Protein AF-0000000076097559 (afdb_homodimer)

Radius of gyration: 39.65 Å; Cα contacts (8 Å, |Δi|>4): 3408; chains: 2; bounding box: 131×110×72 Å

Structure (mmCIF, N/CA/C/O backbone):
data_AF-0000000076097559-model_v1
#
loop_
_entity.id
_entity.type
_entity.pdbx_description
1 polymer 'Sema domain-containing protein'
#
loop_
_atom_site.group_PDB
_atom_site.id
_atom_site.type_symbol
_atom_site.label_atom_id
_atom_site.label_alt_id
_atom_site.label_comp_id
_atom_site.label_asym_id
_atom_site.label_entity_id
_atom_site.label_seq_id
_atom_site.pdbx_PDB_ins_code
_atom_site.Cartn_x
_atom_site.Cartn_y
_atom_site.Cartn_z
_atom_site.occupancy
_atom_site.B_iso_or_equiv
_atom_site.auth_seq_id
_atom_site.auth_comp_id
_atom_site.auth_asym_id
_atom_site.auth_atom_id
_atom_site.pdbx_PDB_model_num
ATOM 1 N N . MET A 1 1 ? 29.922 39.344 -17.906 1 20.77 1 MET A N 1
ATOM 2 C CA . MET A 1 1 ? 28.766 39.719 -17.094 1 20.77 1 MET A CA 1
ATOM 3 C C . MET A 1 1 ? 27.469 39.188 -17.688 1 20.77 1 MET A C 1
ATOM 5 O O . MET A 1 1 ? 26.469 39.062 -16.984 1 20.77 1 MET A O 1
ATOM 9 N N . TYR A 1 2 ? 27.391 39.188 -19.031 1 25.72 2 TYR A N 1
ATOM 10 C CA . TYR A 1 2 ? 26.328 38.781 -19.938 1 25.72 2 TYR A CA 1
ATOM 11 C C . TYR A 1 2 ? 26.125 37.281 -19.875 1 25.72 2 TYR A C 1
ATOM 13 O O . TYR A 1 2 ? 25.078 36.781 -20.297 1 25.72 2 TYR A O 1
ATOM 21 N N . ASP A 1 3 ? 27.25 36.594 -19.828 1 26.77 3 ASP A N 1
ATOM 22 C CA . ASP A 1 3 ? 27.234 35.156 -20.078 1 26.77 3 ASP A CA 1
ATOM 23 C C . ASP A 1 3 ? 26.484 34.438 -18.969 1 26.77 3 ASP A C 1
ATOM 25 O O . ASP A 1 3 ? 26.297 33.219 -19.047 1 26.77 3 ASP A O 1
ATOM 29 N N . ASP A 1 4 ? 26.5 35.062 -17.797 1 27.94 4 ASP A N 1
ATOM 30 C CA . ASP A 1 4 ? 25.938 34.375 -16.625 1 27.94 4 ASP A CA 1
ATOM 31 C C . ASP A 1 4 ? 24.422 34.219 -16.766 1 27.94 4 ASP A C 1
ATOM 33 O O . ASP A 1 4 ? 23.781 33.625 -15.898 1 27.94 4 ASP A O 1
ATOM 37 N N . ASP A 1 5 ? 23.797 35 -17.719 1 30.64 5 ASP A N 1
ATOM 38 C CA . ASP A 1 5 ? 22.359 35.062 -17.828 1 30.64 5 ASP A CA 1
ATOM 39 C C . ASP A 1 5 ? 21.781 33.844 -18.531 1 30.64 5 ASP A C 1
ATOM 41 O O . ASP A 1 5 ? 20.594 33.562 -18.453 1 30.64 5 ASP A O 1
ATOM 45 N N . ILE A 1 6 ? 22.531 33.312 -19.547 1 32.59 6 ILE A N 1
ATOM 46 C CA . ILE A 1 6 ? 21.984 32.312 -20.453 1 32.59 6 ILE A CA 1
ATOM 47 C C . ILE A 1 6 ? 21.812 30.984 -19.719 1 32.59 6 ILE A C 1
ATOM 49 O O . ILE A 1 6 ? 20.938 30.188 -20.062 1 32.59 6 ILE A O 1
ATOM 53 N N . GLY A 1 7 ? 22.766 30.656 -18.891 1 30.86 7 GLY A N 1
ATOM 54 C CA . GLY A 1 7 ? 22.719 29.375 -18.219 1 30.86 7 GLY A CA 1
ATOM 55 C C . GLY A 1 7 ? 21.484 29.203 -17.344 1 30.86 7 GLY A C 1
ATOM 56 O O . GLY A 1 7 ? 21.219 28.109 -16.844 1 30.86 7 GLY A O 1
ATOM 57 N N . TYR A 1 8 ? 20.922 30.391 -17.016 1 30.36 8 TYR A N 1
ATOM 58 C CA . TYR A 1 8 ? 19.812 30.406 -16.062 1 30.36 8 TYR A CA 1
ATOM 59 C C . TYR A 1 8 ? 18.531 29.938 -16.734 1 30.36 8 TYR A C 1
ATOM 61 O O . TYR A 1 8 ? 17.594 29.5 -16.062 1 30.36 8 TYR A O 1
ATOM 69 N N . LYS A 1 9 ? 18.344 30.156 -18.078 1 34.5 9 LYS A N 1
ATOM 70 C CA . LYS A 1 9 ? 17.062 29.844 -18.734 1 34.5 9 LYS A CA 1
ATOM 71 C C . LYS A 1 9 ? 16.891 28.344 -18.906 1 34.5 9 LYS A C 1
ATOM 73 O O . LYS A 1 9 ? 15.773 27.828 -18.875 1 34.5 9 LYS A O 1
ATOM 78 N N . GLN A 1 10 ? 17.984 27.734 -19.359 1 32.06 10 GLN A N 1
ATOM 79 C CA . GLN A 1 10 ? 17.812 26.297 -19.609 1 32.06 10 GLN A CA 1
ATOM 80 C C . GLN A 1 10 ? 17.5 25.562 -18.312 1 32.06 10 GLN A C 1
ATOM 82 O O . GLN A 1 10 ? 16.703 24.625 -18.312 1 32.06 10 GLN A O 1
ATOM 87 N N . ASP A 1 11 ? 18.078 25.984 -17.172 1 35.41 11 ASP A N 1
ATOM 88 C CA . ASP A 1 11 ? 17.812 25.312 -15.906 1 35.41 11 ASP A CA 1
ATOM 89 C C . ASP A 1 11 ? 16.422 25.641 -15.383 1 35.41 11 ASP A C 1
ATOM 91 O O . ASP A 1 11 ? 15.812 24.844 -14.672 1 35.41 11 ASP A O 1
ATOM 95 N N . ARG A 1 12 ? 15.875 26.797 -15.836 1 35.62 12 ARG A N 1
ATOM 96 C CA . ARG A 1 12 ? 14.523 27.172 -15.453 1 35.62 12 ARG A CA 1
ATOM 97 C C . ARG A 1 12 ? 13.492 26.25 -16.109 1 35.62 12 ARG A C 1
ATOM 99 O O . ARG A 1 12 ? 12.453 25.953 -15.523 1 35.62 12 ARG A O 1
ATOM 106 N N . LYS A 1 13 ? 13.625 25.922 -17.344 1 38.25 13 LYS A N 1
ATOM 107 C CA . LYS A 1 13 ? 12.648 25.062 -18.016 1 38.25 13 LYS A CA 1
ATOM 108 C C . LYS A 1 13 ? 12.617 23.672 -17.391 1 38.25 13 LYS A C 1
ATOM 110 O O . LYS A 1 13 ? 11.555 23.062 -17.297 1 38.25 13 LYS A O 1
ATOM 115 N N . LYS A 1 14 ? 13.773 23.141 -17.047 1 39.84 14 LYS A N 1
ATOM 116 C CA . LYS A 1 14 ? 13.82 21.844 -16.391 1 39.84 14 LYS A CA 1
ATOM 117 C C . LYS A 1 14 ? 13.211 21.906 -14.992 1 39.84 14 LYS A C 1
ATOM 119 O O . LYS A 1 14 ? 12.516 20.969 -14.578 1 39.84 14 LYS A O 1
ATOM 124 N N . GLU A 1 15 ? 13.469 23.031 -14.297 1 40.5 15 GLU A N 1
ATOM 125 C CA . GLU A 1 15 ? 12.867 23.188 -12.977 1 40.5 15 GLU A CA 1
ATOM 126 C C . GLU A 1 15 ? 11.359 23.359 -13.07 1 40.5 15 GLU A C 1
ATOM 128 O O . GLU A 1 15 ? 10.609 22.797 -12.266 1 40.5 15 GLU A O 1
ATOM 133 N N . ASN A 1 16 ? 10.945 24.172 -14.031 1 38.41 16 ASN A N 1
ATOM 134 C CA . ASN A 1 16 ? 9.5 24.297 -14.227 1 38.41 16 ASN A CA 1
ATOM 135 C C . ASN A 1 16 ? 8.875 22.969 -14.648 1 38.41 16 ASN A C 1
ATOM 137 O O . ASN A 1 16 ? 7.762 22.641 -14.234 1 38.41 16 ASN A O 1
ATOM 141 N N . PHE A 1 17 ? 9.57 22.266 -15.508 1 37.06 17 PHE A N 1
ATOM 142 C CA . PHE A 1 17 ? 9.094 20.938 -15.898 1 37.06 17 PHE A CA 1
ATOM 143 C C . PHE A 1 17 ? 9.094 19.984 -14.711 1 37.06 17 PHE A C 1
ATOM 145 O O . PHE A 1 17 ? 8.133 19.25 -14.508 1 37.06 17 PHE A O 1
ATOM 152 N N . GLU A 1 18 ? 10.211 20.109 -13.922 1 41.88 18 GLU A N 1
ATOM 153 C CA . GLU A 1 18 ? 10.234 19.234 -12.75 1 41.88 18 GLU A CA 1
ATOM 154 C C . GLU A 1 18 ? 9.164 19.641 -11.742 1 41.88 18 GLU A C 1
ATOM 156 O O . GLU A 1 18 ? 8.539 18.781 -11.117 1 41.88 18 GLU A O 1
ATOM 161 N N . LYS A 1 19 ? 8.945 20.953 -11.539 1 40.91 19 LYS A N 1
ATOM 162 C CA . LYS A 1 19 ? 7.902 21.469 -10.656 1 40.91 19 LYS A CA 1
ATOM 163 C C . LYS A 1 19 ? 6.516 21.094 -11.164 1 40.91 19 LYS A C 1
ATOM 165 O O . LYS A 1 19 ? 5.645 20.703 -10.375 1 40.91 19 LYS A O 1
ATOM 170 N N . ASN A 1 20 ? 6.285 21.375 -12.484 1 36.38 20 ASN A N 1
ATOM 171 C CA . ASN A 1 20 ? 5.004 20.969 -13.055 1 36.38 20 ASN A CA 1
ATOM 172 C C . ASN A 1 20 ? 4.793 19.469 -12.953 1 36.38 20 ASN A C 1
ATOM 174 O O . ASN A 1 20 ? 3.668 19 -12.75 1 36.38 20 ASN A O 1
ATOM 178 N N . THR A 1 21 ? 5.875 18.781 -13.133 1 36.03 21 THR A N 1
ATOM 179 C CA . THR A 1 21 ? 5.727 17.328 -13.023 1 36.03 21 THR A CA 1
ATOM 180 C C . THR A 1 21 ? 5.445 16.922 -11.578 1 36.03 21 THR A C 1
ATOM 182 O O . THR A 1 21 ? 4.672 16 -11.336 1 36.03 21 THR A O 1
ATOM 185 N N . LEU A 1 22 ? 6.094 17.672 -10.68 1 36.12 22 LEU A N 1
ATOM 186 C CA . LEU A 1 22 ? 5.777 17.344 -9.289 1 36.12 22 LEU A CA 1
ATOM 187 C C . LEU A 1 22 ? 4.34 17.719 -8.953 1 36.12 22 LEU A C 1
ATOM 189 O O . LEU A 1 22 ? 3.656 17 -8.227 1 36.12 22 LEU A O 1
ATOM 193 N N . LEU A 1 23 ? 3.938 18.953 -9.352 1 35.53 23 LEU A N 1
ATOM 194 C CA . LEU A 1 23 ? 2.562 19.375 -9.117 1 35.53 23 LEU A CA 1
ATOM 195 C C . LEU A 1 23 ? 1.588 18.562 -9.961 1 35.53 23 LEU A C 1
ATOM 197 O O . LEU A 1 23 ? 0.463 18.297 -9.531 1 35.53 23 LEU A O 1
ATOM 201 N N . LEU A 1 24 ? 1.94 18.391 -11.203 1 33.19 24 LEU A N 1
ATOM 202 C CA . LEU A 1 24 ? 1.036 17.609 -12.039 1 33.19 24 LEU A CA 1
ATOM 203 C C . LEU A 1 24 ? 0.841 16.203 -11.477 1 33.19 24 LEU A C 1
ATOM 205 O O . LEU A 1 24 ? -0.042 15.469 -11.914 1 33.19 24 LEU A O 1
ATOM 209 N N . THR A 1 25 ? 1.832 15.875 -10.773 1 33.25 25 THR A N 1
ATOM 210 C CA . THR A 1 25 ? 1.607 14.531 -10.25 1 33.25 25 THR A CA 1
ATOM 211 C C . THR A 1 25 ? 0.407 14.508 -9.305 1 33.25 25 THR A C 1
ATOM 213 O O . THR A 1 25 ? 0.012 13.453 -8.82 1 33.25 25 THR A O 1
ATOM 216 N N . LEU A 1 26 ? 0.112 15.734 -8.891 1 32.56 26 LEU A N 1
ATOM 217 C CA . LEU A 1 26 ? -1.131 15.656 -8.133 1 32.56 26 LEU A CA 1
ATOM 218 C C . LEU A 1 26 ? -2.309 15.344 -9.047 1 32.56 26 LEU A C 1
ATOM 220 O O . LEU A 1 26 ? -3.461 15.344 -8.609 1 32.56 26 LEU A O 1
ATOM 224 N N . GLU A 1 27 ? -2.18 15.664 -10.336 1 31.7 27 GLU A N 1
ATOM 225 C CA . GLU A 1 27 ? -3.361 15.336 -11.125 1 31.7 27 GLU A CA 1
ATOM 226 C C . GLU A 1 27 ? -3.947 13.984 -10.719 1 31.7 27 GLU A C 1
ATOM 228 O O . GLU A 1 27 ? -3.371 13.281 -9.883 1 31.7 27 GLU A O 1
ATOM 233 N N . THR A 1 28 ? -4.379 13.258 -11.945 1 29.11 28 THR A N 1
ATOM 234 C CA . THR A 1 28 ? -5.312 12.133 -12.008 1 29.11 28 THR A CA 1
ATOM 235 C C . THR A 1 28 ? -4.754 10.93 -11.258 1 29.11 28 THR A C 1
ATOM 237 O O . THR A 1 28 ? -3.904 10.203 -11.789 1 29.11 28 THR A O 1
ATOM 240 N N . VAL A 1 29 ? -4.297 11.203 -10.172 1 31.81 29 VAL A N 1
ATOM 241 C CA . VAL A 1 29 ? -4.355 9.898 -9.516 1 31.81 29 VAL A CA 1
ATOM 242 C C . VAL A 1 29 ? -5.535 9.094 -10.055 1 31.81 29 VAL A C 1
ATOM 244 O O . VAL A 1 29 ? -6.691 9.422 -9.789 1 31.81 29 VAL A O 1
ATOM 247 N N . LEU A 1 30 ? -5.512 8.781 -11.227 1 29.72 30 LEU A N 1
ATOM 248 C CA . LEU A 1 30 ? -6.332 7.637 -11.602 1 29.72 30 LEU A CA 1
ATOM 249 C C . LEU A 1 30 ? -6.363 6.605 -10.477 1 29.72 30 LEU A C 1
ATOM 251 O O . LEU A 1 30 ? -5.395 5.875 -10.273 1 29.72 30 LEU A O 1
ATOM 255 N N . THR A 1 31 ? -6.719 7.105 -9.383 1 32.38 31 THR A N 1
ATOM 256 C CA . THR A 1 31 ? -7.199 6 -8.562 1 32.38 31 THR A CA 1
ATOM 257 C C . THR A 1 31 ? -7.828 4.914 -9.43 1 32.38 31 THR A C 1
ATOM 259 O O . THR A 1 31 ? -8.867 5.137 -10.055 1 32.38 31 THR A O 1
ATOM 262 N N . TYR A 1 32 ? -7.082 4.375 -10.211 1 30.08 32 TYR A N 1
ATOM 263 C CA . TYR A 1 32 ? -7.664 3.113 -10.656 1 30.08 32 TYR A CA 1
ATOM 264 C C . TYR A 1 32 ? -8.531 2.502 -9.562 1 30.08 32 TYR A C 1
ATOM 266 O O . TYR A 1 32 ? -8.023 2.09 -8.516 1 30.08 32 TYR A O 1
ATOM 274 N N . ASP A 1 33 ? -9.5 3.266 -9.219 1 33.09 33 ASP A N 1
ATOM 275 C CA . ASP A 1 33 ? -10.586 2.582 -8.523 1 33.09 33 ASP A CA 1
ATOM 276 C C . ASP A 1 33 ? -10.734 1.142 -9.008 1 33.09 33 ASP A C 1
ATOM 278 O O . ASP A 1 33 ? -11.352 0.891 -10.039 1 33.09 33 ASP A O 1
ATOM 282 N N . LEU A 1 34 ? -9.773 0.625 -9.07 1 32.69 34 LEU A N 1
ATOM 283 C CA . LEU A 1 34 ? -10.086 -0.791 -9.234 1 32.69 34 LEU A CA 1
ATOM 284 C C . LEU A 1 34 ? -11.383 -1.148 -8.516 1 32.69 34 LEU A C 1
ATOM 286 O O . LEU A 1 34 ? -11.789 -2.312 -8.508 1 32.69 34 LEU A O 1
ATOM 290 N N . ARG A 1 35 ? -11.836 -0.252 -7.617 1 34.53 35 ARG A N 1
ATOM 291 C CA . ARG A 1 35 ? -13.211 -0.443 -7.188 1 34.53 35 ARG A CA 1
ATOM 292 C C . ARG A 1 35 ? -14.172 -0.328 -8.367 1 34.53 35 ARG A C 1
ATOM 294 O O . ARG A 1 35 ? -15.391 -0.278 -8.188 1 34.53 35 ARG A O 1
ATOM 301 N N . ASP A 1 36 ? -13.703 0.381 -9.398 1 34.31 36 ASP A N 1
ATOM 302 C CA . ASP A 1 36 ? -14.719 0.313 -10.445 1 34.31 36 ASP A CA 1
ATOM 303 C C . ASP A 1 36 ? -15.422 -1.041 -10.445 1 34.31 36 ASP A C 1
ATOM 305 O O . ASP A 1 36 ? -16.469 -1.2 -9.805 1 34.31 36 ASP A O 1
ATOM 309 N N . SER A 1 37 ? -15.43 -1.6 -11.898 1 36.31 37 SER A N 1
ATOM 310 C CA . SER A 1 37 ? -16.344 -2.508 -12.578 1 36.31 37 SER A CA 1
ATOM 311 C C . SER A 1 37 ? -16.203 -3.932 -12.047 1 36.31 37 SER A C 1
ATOM 313 O O . SER A 1 37 ? -15.82 -4.84 -12.789 1 36.31 37 SER A O 1
ATOM 315 N N . ILE A 1 38 ? -15.438 -4.086 -11.117 1 39.44 38 ILE A N 1
ATOM 316 C CA . ILE A 1 38 ? -15.484 -5.539 -10.977 1 39.44 38 ILE A CA 1
ATOM 317 C C . ILE A 1 38 ? -16.938 -6.004 -10.891 1 39.44 38 ILE A C 1
ATOM 319 O O . ILE A 1 38 ? -17.625 -5.73 -9.906 1 39.44 38 ILE A O 1
ATOM 323 N N . ALA A 1 39 ? -17.531 -5.797 -11.891 1 44.91 39 ALA A N 1
ATOM 324 C CA . ALA A 1 39 ? -18.734 -6.617 -11.977 1 44.91 39 ALA A CA 1
ATOM 325 C C . ALA A 1 39 ? -18.484 -8.031 -11.461 1 44.91 39 ALA A C 1
ATOM 327 O O . ALA A 1 39 ? -18.328 -8.969 -12.258 1 44.91 39 ALA A O 1
ATOM 328 N N . CYS A 1 40 ? -17.625 -8.148 -10.312 1 59.72 40 CYS A N 1
ATOM 329 C CA . CYS A 1 40 ? -16.984 -9.375 -9.828 1 59.72 40 CYS A CA 1
ATOM 330 C C . CYS A 1 40 ? -18 -10.258 -9.109 1 59.72 40 CYS A C 1
ATOM 332 O O . CYS A 1 40 ? -18.703 -9.797 -8.203 1 59.72 40 CYS A O 1
ATOM 334 N N . ALA A 1 41 ? -18.453 -11.188 -9.875 1 66.94 41 ALA A N 1
ATOM 335 C CA . ALA A 1 41 ? -19.219 -12.219 -9.164 1 66.94 41 ALA A CA 1
ATOM 336 C C . ALA A 1 41 ? -18.344 -12.938 -8.141 1 66.94 41 ALA A C 1
ATOM 338 O O . ALA A 1 41 ? -17.172 -13.203 -8.398 1 66.94 41 ALA A O 1
ATOM 339 N N . SER A 1 42 ? -18.828 -12.914 -6.953 1 72.94 42 SER A N 1
ATOM 340 C CA . SER A 1 42 ? -18.156 -13.711 -5.922 1 72.94 42 SER A CA 1
ATOM 341 C C . SER A 1 42 ? -18.953 -14.977 -5.605 1 72.94 42 SER A C 1
ATOM 343 O O . SER A 1 42 ? -20.156 -14.914 -5.363 1 72.94 42 SER A O 1
ATOM 345 N N . PHE A 1 43 ? -18.297 -16.094 -5.781 1 76.62 43 PHE A N 1
ATOM 346 C CA . PHE A 1 43 ? -18.922 -17.375 -5.484 1 76.62 43 PHE A CA 1
ATOM 347 C C . PHE A 1 43 ? -18.281 -18.016 -4.254 1 76.62 43 PHE A C 1
ATOM 349 O O . PHE A 1 43 ? -17.062 -18.125 -4.16 1 76.62 43 PHE A O 1
ATOM 356 N N . TYR A 1 44 ? -19.141 -18.469 -3.395 1 75.88 44 TYR A N 1
ATOM 357 C CA . TYR A 1 44 ? -18.672 -19.094 -2.162 1 75.88 44 TYR A CA 1
ATOM 358 C C . TYR A 1 44 ? -18.828 -20.609 -2.234 1 75.88 44 TYR A C 1
ATOM 360 O O . TYR A 1 44 ? -19.438 -21.141 -3.166 1 75.88 44 TYR A O 1
ATOM 368 N N . LYS A 1 45 ? -18.328 -21.266 -1.275 1 80.62 45 LYS A N 1
ATOM 369 C CA . LYS A 1 45 ? -18.172 -22.719 -1.241 1 80.62 45 LYS A CA 1
ATOM 370 C C . LYS A 1 45 ? -19.5 -23.422 -1.571 1 80.62 45 LYS A C 1
ATOM 372 O O . LYS A 1 45 ? -19.531 -24.359 -2.363 1 80.62 45 LYS A O 1
ATOM 377 N N . ASP A 1 46 ? -20.578 -22.922 -1.073 1 74.38 46 ASP A N 1
ATOM 378 C CA . ASP A 1 46 ? -21.875 -23.578 -1.225 1 74.38 46 ASP A CA 1
ATOM 379 C C . ASP A 1 46 ? -22.422 -23.391 -2.639 1 74.38 46 ASP A C 1
ATOM 381 O O . ASP A 1 46 ? -23.281 -24.172 -3.08 1 74.38 46 ASP A O 1
ATOM 385 N N . GLU A 1 47 ? -21.906 -22.453 -3.285 1 76.38 47 GLU A N 1
ATOM 386 C CA . GLU A 1 47 ? -22.359 -22.172 -4.645 1 76.38 47 GLU A CA 1
ATOM 387 C C . GLU A 1 47 ? -21.5 -22.891 -5.676 1 76.38 47 GLU A C 1
ATOM 389 O O . GLU A 1 47 ? -21.891 -23.016 -6.84 1 76.38 47 GLU A O 1
ATOM 394 N N . LEU A 1 48 ? -20.391 -23.375 -5.191 1 85.75 48 LEU A N 1
ATOM 395 C CA . LEU A 1 48 ? -19.438 -24 -6.098 1 85.75 48 LEU A CA 1
ATOM 396 C C . LEU A 1 48 ? -19.594 -25.516 -6.078 1 85.75 48 LEU A C 1
ATOM 398 O O . LEU A 1 48 ? -19.938 -26.094 -5.043 1 85.75 48 LEU A O 1
ATOM 402 N N . ASN A 1 49 ? -19.391 -26.062 -7.23 1 87.75 49 ASN A N 1
ATOM 403 C CA . ASN A 1 49 ? -19.344 -27.531 -7.316 1 87.75 49 ASN A CA 1
ATOM 404 C C . ASN A 1 49 ? -17.953 -28.062 -6.984 1 87.75 49 ASN A C 1
ATOM 406 O O . ASN A 1 49 ? -17.094 -28.141 -7.859 1 87.75 49 ASN A O 1
ATOM 410 N N . ILE A 1 50 ? -17.875 -28.516 -5.742 1 91.38 50 ILE A N 1
ATOM 411 C CA . ILE A 1 50 ? -16.547 -28.828 -5.227 1 91.38 50 ILE A CA 1
ATOM 412 C C . ILE A 1 50 ? -16.469 -30.312 -4.891 1 91.38 50 ILE A C 1
ATOM 414 O O . ILE A 1 50 ? -17.406 -30.891 -4.344 1 91.38 50 ILE A O 1
ATOM 418 N N . THR A 1 51 ? -15.398 -30.922 -5.324 1 92.94 51 THR A N 1
ATOM 419 C CA . THR A 1 51 ? -14.984 -32.25 -4.891 1 92.94 51 THR A CA 1
ATOM 420 C C . THR A 1 51 ? -13.633 -32.188 -4.188 1 92.94 51 THR A C 1
ATOM 422 O O . THR A 1 51 ? -12.75 -31.438 -4.59 1 92.94 51 THR A O 1
ATOM 425 N N . THR A 1 52 ? -13.492 -33 -3.125 1 93.06 52 THR A N 1
ATOM 426 C CA . THR A 1 52 ? -12.25 -32.906 -2.369 1 93.06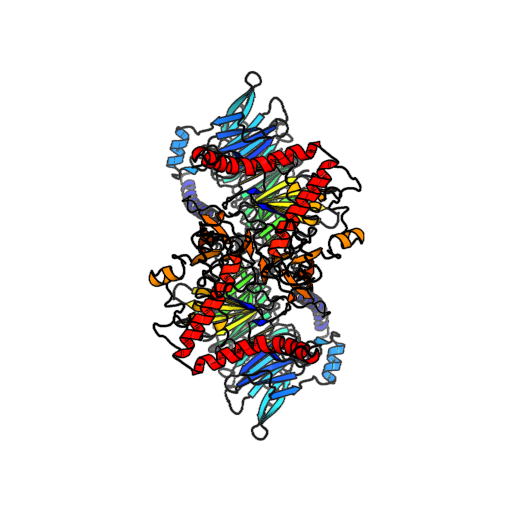 52 THR A CA 1
ATOM 427 C C . THR A 1 52 ? -11.609 -34.281 -2.223 1 93.06 52 THR A C 1
ATOM 429 O O . THR A 1 52 ? -12.281 -35.281 -2.334 1 93.06 52 THR A O 1
ATOM 432 N N . TYR A 1 53 ? -10.32 -34.281 -2.105 1 93.88 53 TYR A N 1
ATOM 433 C CA . TYR A 1 53 ? -9.523 -35.438 -1.76 1 93.88 53 TYR A CA 1
ATOM 434 C C . TYR A 1 53 ? -8.648 -35.156 -0.542 1 93.88 53 TYR A C 1
ATOM 436 O O . TYR A 1 53 ? -7.992 -34.125 -0.465 1 93.88 53 TYR A O 1
ATOM 444 N N . SER A 1 54 ? -8.781 -36.031 0.441 1 90.94 54 SER A N 1
ATOM 445 C CA . SER A 1 54 ? -7.902 -36 1.605 1 90.94 54 SER A CA 1
ATOM 446 C C . SER A 1 54 ? -7.703 -37.375 2.199 1 90.94 54 SER A C 1
ATOM 448 O O . SER A 1 54 ? -8.617 -38.219 2.182 1 90.94 54 SER A O 1
ATOM 450 N N . THR A 1 55 ? -6.574 -37.75 2.502 1 78.88 55 THR A N 1
ATOM 451 C CA . THR A 1 55 ? -6.316 -39.031 3.131 1 78.88 55 THR A CA 1
ATOM 452 C C . THR A 1 55 ? -6.562 -38.969 4.637 1 78.88 55 THR A C 1
ATOM 454 O O . THR A 1 55 ? -6.922 -39.969 5.262 1 78.88 55 THR A O 1
ATOM 457 N N . ASP A 1 56 ? -6.082 -37.875 5.27 1 70.31 56 ASP A N 1
ATOM 458 C CA . ASP A 1 56 ? -6.234 -37.719 6.715 1 70.31 56 ASP A CA 1
ATOM 459 C C . ASP A 1 56 ? -6.66 -36.281 7.062 1 70.31 56 ASP A C 1
ATOM 461 O O . ASP A 1 56 ? -5.969 -35.344 6.723 1 70.31 56 ASP A O 1
ATOM 465 N N . ILE A 1 57 ? -7.766 -36.219 7.539 1 65.56 57 ILE A N 1
ATOM 466 C CA . ILE A 1 57 ? -8.32 -34.875 7.824 1 65.56 57 ILE A CA 1
ATOM 467 C C . ILE A 1 57 ? -7.633 -34.281 9.047 1 65.56 57 ILE A C 1
ATOM 469 O O . ILE A 1 57 ? -7.5 -33.062 9.156 1 65.56 57 ILE A O 1
ATOM 473 N N . SER A 1 58 ? -7.039 -35.125 9.859 1 66.81 58 SER A N 1
ATOM 474 C CA . SER A 1 58 ? -6.555 -34.594 11.141 1 66.81 58 SER A CA 1
ATOM 475 C C . SER A 1 58 ? -5.145 -34.031 11.016 1 66.81 58 SER A C 1
ATOM 477 O O . SER A 1 58 ? -4.777 -33.094 11.727 1 66.81 58 SER A O 1
ATOM 479 N N . GLN A 1 59 ? -4.359 -34.625 10.18 1 79.38 59 GLN A N 1
ATOM 480 C CA . GLN A 1 59 ? -2.984 -34.156 10.039 1 79.38 59 GLN A CA 1
ATOM 481 C C . GLN A 1 59 ? -2.732 -33.594 8.648 1 79.38 59 GLN A C 1
ATOM 483 O O . GLN A 1 59 ? -3.35 -34.031 7.672 1 79.38 59 GLN A O 1
ATOM 488 N N . ALA A 1 60 ? -1.874 -32.625 8.633 1 86.56 60 ALA A N 1
ATOM 489 C CA . ALA A 1 60 ? -1.515 -32.031 7.352 1 86.56 60 ALA A CA 1
ATOM 490 C C . ALA A 1 60 ? -0.709 -33 6.5 1 86.56 60 ALA A C 1
ATOM 492 O O . ALA A 1 60 ? 0.237 -33.625 6.988 1 86.56 60 ALA A O 1
ATOM 493 N N . SER A 1 61 ? -1.127 -33.281 5.254 1 89.62 61 SER A N 1
ATOM 494 C CA . SER A 1 61 ? -0.41 -34.125 4.301 1 89.62 61 SER A CA 1
ATOM 495 C C . SER A 1 61 ? 0.383 -33.281 3.307 1 89.62 61 SER A C 1
ATOM 497 O O . SER A 1 61 ? 1.195 -33.812 2.547 1 89.62 61 SER A O 1
ATOM 499 N N . TYR A 1 62 ? 0.22 -31.984 3.186 1 90.94 62 TYR A N 1
ATOM 500 C CA . TYR A 1 62 ? 1.003 -31.031 2.408 1 90.94 62 TYR A CA 1
ATOM 501 C C . TYR A 1 62 ? 0.865 -31.312 0.915 1 90.94 62 TYR A C 1
ATOM 503 O O . TYR A 1 62 ? 1.866 -31.438 0.208 1 90.94 62 TYR A O 1
ATOM 511 N N . TYR A 1 63 ? -0.364 -31.281 0.435 1 92.75 63 TYR A N 1
ATOM 512 C CA . TYR A 1 63 ? -0.633 -31.453 -0.988 1 92.75 63 TYR A CA 1
ATOM 513 C C . TYR A 1 63 ? -0.189 -30.234 -1.78 1 92.75 63 TYR A C 1
ATOM 515 O O . TYR A 1 63 ? -1.02 -29.516 -2.346 1 92.75 63 TYR A O 1
ATOM 523 N N . ARG A 1 64 ? 1.08 -30.062 -2.045 1 89.81 64 ARG A N 1
ATOM 524 C CA . ARG A 1 64 ? 1.594 -28.766 -2.471 1 89.81 64 ARG A CA 1
ATOM 525 C C . ARG A 1 64 ? 2.004 -28.797 -3.939 1 89.81 64 ARG A C 1
ATOM 527 O O . ARG A 1 64 ? 2.256 -27.75 -4.539 1 89.81 64 ARG A O 1
ATOM 534 N N . PHE A 1 65 ? 2.035 -29.953 -4.535 1 92.94 65 PHE A N 1
ATOM 535 C CA . PHE A 1 65 ? 2.459 -30.031 -5.93 1 92.94 65 PHE A CA 1
ATOM 536 C C . PHE A 1 65 ? 1.501 -30.891 -6.738 1 92.94 65 PHE A C 1
ATOM 538 O O . PHE A 1 65 ? 1.354 -32.094 -6.469 1 92.94 65 PHE A O 1
ATOM 545 N N . LEU A 1 66 ? 0.924 -30.25 -7.691 1 95.5 66 LEU A N 1
ATOM 546 C CA . LEU A 1 66 ? -0.035 -30.922 -8.562 1 95.5 66 LEU A CA 1
ATOM 547 C C . LEU A 1 66 ? 0.451 -30.906 -10.008 1 95.5 66 LEU A C 1
ATOM 549 O O . LEU A 1 66 ? 1.03 -29.922 -10.477 1 95.5 66 LEU A O 1
ATOM 553 N N . LEU A 1 67 ? 0.262 -32.031 -10.633 1 96.12 67 LEU A N 1
ATOM 554 C CA . LEU A 1 67 ? 0.504 -32.125 -12.07 1 96.12 67 LEU A CA 1
ATOM 555 C C . LEU A 1 67 ? -0.742 -32.594 -12.805 1 96.12 67 LEU A C 1
ATOM 557 O O . LEU A 1 67 ? -1.272 -33.656 -12.5 1 96.12 67 LEU A O 1
ATOM 561 N N . VAL A 1 68 ? -1.189 -31.781 -13.711 1 94.12 68 VAL A N 1
ATOM 562 C CA . VAL A 1 68 ? -2.309 -32.156 -14.57 1 94.12 68 VAL A CA 1
ATOM 563 C C . VAL A 1 68 ? -1.783 -32.812 -15.852 1 94.12 68 VAL A C 1
ATOM 565 O O . VAL A 1 68 ? -1.024 -32.188 -16.594 1 94.12 68 VAL A O 1
ATOM 568 N N . ASP A 1 69 ? -2.152 -34.031 -16.078 1 93.44 69 ASP A N 1
ATOM 569 C CA . ASP A 1 69 ? -1.852 -34.75 -17.312 1 93.44 69 ASP A CA 1
ATOM 570 C C . ASP A 1 69 ? -3.123 -35 -18.109 1 93.44 69 ASP A C 1
ATOM 572 O O . ASP A 1 69 ? -3.744 -36.062 -17.969 1 93.44 69 ASP A O 1
ATOM 576 N N . PRO A 1 70 ? -3.336 -34.156 -19 1 90.56 70 PRO A N 1
ATOM 577 C CA . PRO A 1 70 ? -4.598 -34.281 -19.734 1 90.56 70 PRO A CA 1
ATOM 578 C C . PRO A 1 70 ? -4.609 -35.469 -20.688 1 90.56 70 PRO A C 1
ATOM 580 O O . PRO A 1 70 ? -5.676 -36.031 -20.969 1 90.56 70 PRO A O 1
ATOM 583 N N . LYS A 1 71 ? -3.562 -35.938 -21.156 1 89.88 71 LYS A N 1
ATOM 584 C CA . LYS A 1 71 ? -3.492 -37.062 -22.094 1 89.88 71 LYS A CA 1
ATOM 585 C C . LYS A 1 71 ? -3.789 -38.375 -21.406 1 89.88 71 LYS A C 1
ATOM 587 O O . LYS A 1 71 ? -4.629 -39.156 -21.875 1 89.88 71 LYS A O 1
ATOM 592 N N . ALA A 1 72 ? -3.145 -38.562 -20.375 1 90.5 72 ALA A N 1
ATOM 593 C CA . ALA A 1 72 ? -3.363 -39.812 -19.641 1 90.5 72 ALA A CA 1
ATOM 594 C C . ALA A 1 72 ? -4.59 -39.688 -18.734 1 90.5 72 ALA A C 1
ATOM 596 O O . ALA A 1 72 ? -5.078 -40.688 -18.219 1 90.5 72 ALA A O 1
ATOM 597 N N . LYS A 1 73 ? -5.078 -38.469 -18.547 1 91.69 73 LYS A N 1
ATOM 598 C CA . LYS A 1 73 ? -6.277 -38.188 -17.781 1 91.69 73 LYS A CA 1
ATOM 599 C C . LYS A 1 73 ? -6.059 -38.438 -16.297 1 91.69 73 LYS A C 1
ATOM 601 O O . LYS A 1 73 ? -6.926 -39 -15.617 1 91.69 73 LYS A O 1
ATOM 606 N N . TYR A 1 74 ? -4.875 -38.094 -15.812 1 93.62 74 TYR A N 1
ATOM 607 C CA . TYR A 1 74 ? -4.562 -38.281 -14.398 1 93.62 74 TYR A CA 1
ATOM 608 C C . TYR A 1 74 ? -4.164 -36.938 -13.758 1 93.62 74 TYR A C 1
ATOM 610 O O . TYR A 1 74 ? -3.682 -36.031 -14.438 1 93.62 74 TYR A O 1
ATOM 618 N N . LEU A 1 75 ? -4.438 -36.844 -12.555 1 96.12 75 LEU A N 1
ATOM 619 C CA . LEU A 1 75 ? -3.893 -35.812 -11.672 1 96.12 75 LEU A CA 1
ATOM 620 C C . LEU A 1 75 ? -2.916 -36.406 -10.672 1 96.12 75 LEU A C 1
ATOM 622 O O . LEU A 1 75 ? -3.299 -37.25 -9.852 1 96.12 75 LEU A O 1
ATOM 626 N N . LEU A 1 76 ? -1.724 -36.062 -10.789 1 96.25 76 LEU A N 1
ATOM 627 C CA . LEU A 1 76 ? -0.744 -36.531 -9.805 1 96.25 76 LEU A CA 1
ATOM 628 C C . LEU A 1 76 ? -0.619 -35.531 -8.664 1 96.25 76 LEU A C 1
ATOM 630 O O . LEU A 1 76 ? -0.525 -34.312 -8.891 1 96.25 76 LEU A O 1
ATOM 634 N N . VAL A 1 77 ? -0.653 -35.969 -7.48 1 96.62 77 VAL A N 1
ATOM 635 C CA . VAL A 1 77 ? -0.587 -35.156 -6.281 1 96.62 77 VAL A CA 1
ATOM 636 C C . VAL A 1 77 ? 0.643 -35.531 -5.461 1 96.62 77 VAL A C 1
ATOM 638 O O . VAL A 1 77 ? 0.745 -36.656 -4.965 1 96.62 77 VAL A O 1
ATOM 641 N N . GLY A 1 78 ? 1.554 -34.594 -5.395 1 95.81 78 GLY A N 1
ATOM 642 C CA . GLY A 1 78 ? 2.684 -34.781 -4.5 1 95.81 78 GLY A CA 1
ATOM 643 C C . GLY A 1 78 ? 2.395 -34.312 -3.078 1 95.81 78 GLY A C 1
ATOM 644 O O . GLY A 1 78 ? 1.893 -33.219 -2.855 1 95.81 78 GLY A O 1
ATOM 645 N N . SER A 1 79 ? 2.65 -35.156 -2.092 1 94.19 79 SER A N 1
ATOM 646 C CA . SER A 1 79 ? 2.453 -34.844 -0.679 1 94.19 79 SER A CA 1
ATOM 647 C C . SER A 1 79 ? 3.619 -35.344 0.164 1 94.19 79 SER A C 1
ATOM 649 O O . SER A 1 79 ? 4.684 -35.656 -0.368 1 94.19 79 SER A O 1
ATOM 651 N N . MET A 1 80 ? 3.42 -35.344 1.452 1 92.88 80 MET A N 1
ATOM 652 C CA . MET A 1 80 ? 4.438 -35.875 2.354 1 92.88 80 MET A CA 1
ATOM 653 C C . MET A 1 80 ? 4.465 -37.406 2.309 1 92.88 80 MET A C 1
ATOM 655 O O . MET A 1 80 ? 3.451 -38.062 2.57 1 92.88 80 MET A O 1
ATOM 659 N N . ASN A 1 81 ? 5.512 -38 1.865 1 93.12 81 ASN A N 1
ATOM 660 C CA . ASN A 1 81 ? 5.84 -39.406 1.897 1 93.12 81 ASN A CA 1
ATOM 661 C C . ASN A 1 81 ? 5.062 -40.188 0.84 1 93.12 81 ASN A C 1
ATOM 663 O O . ASN A 1 81 ? 5.152 -41.406 0.776 1 93.12 81 ASN A O 1
ATOM 667 N N . LYS A 1 82 ? 4.316 -39.562 0.022 1 94 82 LYS A N 1
ATOM 668 C CA . LYS A 1 82 ? 3.541 -40.312 -0.954 1 94 82 LYS A CA 1
ATOM 669 C C . LYS A 1 82 ? 3.221 -39.469 -2.184 1 94 82 LYS A C 1
ATOM 671 O O . LYS A 1 82 ? 3.225 -38.25 -2.115 1 94 82 LYS A O 1
ATOM 676 N N . VAL A 1 83 ? 2.955 -40.094 -3.26 1 95.81 83 VAL A N 1
ATOM 677 C CA . VAL A 1 83 ? 2.371 -39.562 -4.48 1 95.81 83 VAL A CA 1
ATOM 678 C C . VAL A 1 83 ? 1.07 -40.281 -4.805 1 95.81 83 VAL A C 1
ATOM 680 O O . VAL A 1 83 ? 1.021 -41.531 -4.789 1 95.81 83 VAL A O 1
ATOM 683 N N . THR A 1 84 ? 0.089 -39.562 -5 1 95.75 84 THR A N 1
ATOM 684 C CA . THR A 1 84 ? -1.213 -40.125 -5.312 1 95.75 84 THR A CA 1
ATOM 685 C C . THR A 1 84 ? -1.61 -39.812 -6.754 1 95.75 84 THR A C 1
ATOM 687 O O . THR A 1 84 ? -1.501 -38.688 -7.203 1 95.75 84 THR A O 1
ATOM 690 N N . ILE A 1 85 ? -2.016 -40.812 -7.414 1 95.62 85 ILE A N 1
ATOM 691 C CA . ILE A 1 85 ? -2.535 -40.656 -8.773 1 95.62 85 ILE A CA 1
ATOM 692 C C . ILE A 1 85 ? -4.062 -40.719 -8.75 1 95.62 85 ILE A C 1
ATOM 694 O O . ILE A 1 85 ? -4.645 -41.719 -8.383 1 95.62 85 ILE A O 1
ATOM 698 N N . LEU A 1 86 ? -4.633 -39.625 -9.102 1 96.06 86 LEU A N 1
ATOM 699 C CA . LEU A 1 86 ? -6.086 -39.469 -9.133 1 96.06 86 LEU A CA 1
ATOM 700 C C . LEU A 1 86 ? -6.59 -39.375 -10.562 1 96.06 86 LEU A C 1
ATOM 702 O O . LEU A 1 86 ? -5.812 -39.094 -11.484 1 96.06 86 LEU A O 1
ATOM 706 N N . HIS A 1 87 ? -7.93 -39.656 -10.672 1 94.44 87 HIS A N 1
ATOM 707 C CA . HIS A 1 87 ? -8.539 -39.406 -11.984 1 94.44 87 HIS A CA 1
ATOM 708 C C . HIS A 1 87 ? -8.852 -37.938 -12.203 1 94.44 87 HIS A C 1
ATOM 710 O O . HIS A 1 87 ? -9.383 -37.281 -11.305 1 94.44 87 HIS A O 1
ATOM 716 N N . LEU A 1 88 ? -8.508 -37.469 -13.344 1 93.56 88 LEU A N 1
ATOM 717 C CA . LEU A 1 88 ? -8.586 -36.062 -13.648 1 93.56 88 LEU A CA 1
ATOM 718 C C . LEU A 1 88 ? -10.023 -35.562 -13.578 1 93.56 88 LEU A C 1
ATOM 720 O O . LEU A 1 88 ? -10.273 -34.406 -13.18 1 93.56 88 LEU A O 1
ATOM 724 N N . ASP A 1 89 ? -11.031 -36.344 -13.922 1 90.56 89 ASP A N 1
ATOM 725 C CA . ASP A 1 89 ? -12.43 -35.906 -14.008 1 90.56 89 ASP A CA 1
ATOM 726 C C . ASP A 1 89 ? -13.117 -36 -12.648 1 90.56 89 ASP A C 1
ATOM 728 O O . ASP A 1 89 ? -14.133 -35.344 -12.422 1 90.56 89 ASP A O 1
ATOM 732 N N . ASN A 1 90 ? -12.586 -36.844 -11.82 1 93.75 90 ASN A N 1
ATOM 733 C CA . ASN A 1 90 ? -13.125 -37 -10.477 1 93.75 90 ASN A CA 1
ATOM 734 C C . ASN A 1 90 ? -12.047 -37.406 -9.484 1 93.75 90 ASN A C 1
ATOM 736 O O . ASN A 1 90 ? -11.727 -38.594 -9.367 1 93.75 90 ASN A O 1
ATOM 740 N N . ILE A 1 91 ? -11.711 -36.531 -8.688 1 95.19 91 ILE A N 1
ATOM 741 C CA . ILE A 1 91 ? -10.539 -36.75 -7.855 1 95.19 91 ILE A CA 1
ATOM 742 C C . ILE A 1 91 ? -10.938 -37.562 -6.621 1 95.19 91 ILE A C 1
ATOM 744 O O . ILE A 1 91 ? -10.078 -37.938 -5.824 1 95.19 91 ILE A O 1
ATOM 748 N N . ALA A 1 92 ? -12.219 -37.781 -6.422 1 90.88 92 ALA A N 1
ATOM 749 C CA . ALA A 1 92 ? -12.648 -38.656 -5.332 1 90.88 92 ALA A CA 1
ATOM 750 C C . ALA A 1 92 ? -12.25 -40.094 -5.594 1 90.88 92 ALA A C 1
ATOM 752 O O . ALA A 1 92 ? -12.195 -40.906 -4.672 1 90.88 92 ALA A O 1
ATOM 753 N N . SER A 1 93 ? -11.977 -40.344 -6.84 1 87.75 93 SER A N 1
ATOM 754 C CA . SER A 1 93 ? -11.555 -41.656 -7.246 1 87.75 93 SER A CA 1
ATOM 755 C C . SER A 1 93 ? -10.039 -41.781 -7.312 1 87.75 93 SER A C 1
ATOM 757 O O . SER A 1 93 ? -9.398 -41.125 -8.141 1 87.75 93 SER A O 1
ATOM 759 N N . THR A 1 94 ? -9.508 -42.656 -6.508 1 89.19 94 THR A N 1
ATOM 760 C CA . THR A 1 94 ? -8.062 -42.844 -6.465 1 89.19 94 THR A CA 1
ATOM 761 C C . THR A 1 94 ? -7.648 -44.031 -7.336 1 89.19 94 THR A C 1
ATOM 763 O O . THR A 1 94 ? -8.18 -45.125 -7.195 1 89.19 94 THR A O 1
ATOM 766 N N . LYS A 1 95 ? -6.793 -43.75 -8.195 1 87.69 95 LYS A N 1
ATOM 767 C CA . LYS A 1 95 ? -6.227 -44.812 -9.016 1 87.69 95 LYS A CA 1
ATOM 768 C C . LYS A 1 95 ? -5.168 -45.594 -8.242 1 87.69 95 LYS A C 1
ATOM 770 O O . LYS A 1 95 ? -5.207 -46.812 -8.203 1 87.69 95 LYS A O 1
ATOM 775 N N . GLN A 1 96 ? -4.227 -44.844 -7.68 1 93.38 96 GLN A N 1
ATOM 776 C CA . GLN A 1 96 ? -3.146 -45.5 -6.965 1 93.38 96 GLN A CA 1
ATOM 777 C C . GLN A 1 96 ? -2.441 -44.531 -6.008 1 93.38 96 GLN A C 1
ATOM 779 O O . GLN A 1 96 ? -2.311 -43.344 -6.301 1 93.38 96 GLN A O 1
ATOM 784 N N . VAL A 1 97 ? -2.039 -45.062 -4.887 1 93.44 97 VAL A N 1
ATOM 785 C CA . VAL A 1 97 ? -1.193 -44.312 -3.941 1 93.44 97 VAL A CA 1
ATOM 786 C C . VAL A 1 97 ? 0.188 -44.969 -3.881 1 93.44 97 VAL A C 1
ATOM 788 O O . VAL A 1 97 ? 0.306 -46.188 -3.637 1 93.44 97 VAL A O 1
ATOM 791 N N . ILE A 1 98 ? 1.176 -44.219 -4.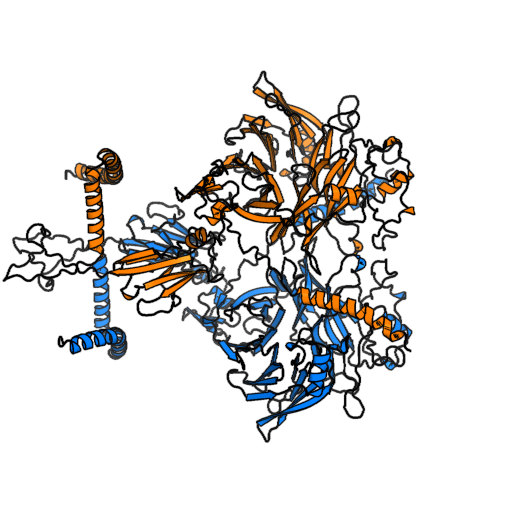152 1 94.38 98 ILE A N 1
ATOM 792 C CA . ILE A 1 98 ? 2.551 -44.719 -4.121 1 94.38 98 ILE A CA 1
ATOM 793 C C . ILE A 1 98 ? 3.26 -44.188 -2.877 1 94.38 98 ILE A C 1
ATOM 795 O O . ILE A 1 98 ? 3.436 -42.969 -2.727 1 94.38 98 ILE A O 1
ATOM 799 N N . ASN A 1 99 ? 3.725 -45.031 -2.043 1 93.81 99 ASN A N 1
ATOM 800 C CA . ASN A 1 99 ? 4.422 -44.625 -0.824 1 93.81 99 ASN A CA 1
ATOM 801 C C . ASN A 1 99 ? 5.902 -44.375 -1.083 1 93.81 99 ASN A C 1
ATOM 803 O O . ASN A 1 99 ? 6.574 -45.188 -1.722 1 93.81 99 ASN A O 1
ATOM 807 N N . LEU A 1 100 ? 6.391 -43.281 -0.612 1 94.56 100 LEU A N 1
ATOM 808 C CA . LEU A 1 100 ? 7.785 -42.875 -0.798 1 94.56 100 LEU A CA 1
ATOM 809 C C . LEU A 1 100 ? 8.414 -42.469 0.529 1 94.56 100 LEU A C 1
ATOM 811 O O . LEU A 1 100 ? 9.109 -41.469 0.608 1 94.56 100 LEU A O 1
ATOM 815 N N . ASN A 1 101 ? 8.172 -43.188 1.53 1 92.62 101 ASN A N 1
ATOM 816 C CA . ASN A 1 101 ? 8.773 -42.938 2.832 1 92.62 101 ASN A CA 1
ATOM 817 C C . ASN A 1 101 ? 10.297 -43.031 2.77 1 92.62 101 ASN A C 1
ATOM 819 O O . ASN A 1 101 ? 10.844 -43.875 2.062 1 92.62 101 ASN A O 1
ATOM 823 N N . PRO A 1 102 ? 10.914 -42.125 3.453 1 91.69 102 PRO A N 1
ATOM 824 C CA . PRO A 1 102 ? 12.375 -42.25 3.496 1 91.69 102 PRO A CA 1
ATOM 825 C C . PRO A 1 102 ? 12.836 -43.531 4.207 1 91.69 102 PRO A C 1
ATOM 827 O O . PRO A 1 102 ? 12.117 -44.062 5.047 1 91.69 102 PRO A O 1
ATOM 830 N N . ASP A 1 103 ? 13.992 -43.906 3.867 1 90.06 103 ASP A N 1
ATOM 831 C CA . ASP A 1 103 ? 14.602 -45.031 4.551 1 90.06 103 ASP A CA 1
ATOM 832 C C . ASP A 1 103 ? 14.898 -44.688 6.012 1 90.06 103 ASP A C 1
ATOM 834 O O . ASP A 1 103 ? 15.125 -43.531 6.355 1 90.06 103 ASP A O 1
ATOM 838 N N . GLN A 1 104 ? 14.938 -45.719 6.809 1 88.56 104 GLN A N 1
ATOM 839 C CA . GLN A 1 104 ? 15.117 -45.531 8.25 1 88.56 104 GLN A CA 1
ATOM 840 C C . GLN A 1 104 ? 16.453 -44.875 8.555 1 88.56 104 GLN A C 1
ATOM 842 O O . GLN A 1 104 ? 16.562 -44.062 9.477 1 88.56 104 GLN A O 1
ATOM 847 N N . ASP A 1 105 ? 17.438 -45.219 7.824 1 87.5 105 ASP A N 1
ATOM 848 C CA . ASP A 1 105 ? 18.75 -44.625 8.039 1 87.5 105 ASP A CA 1
ATOM 849 C C . ASP A 1 105 ? 18.719 -43.125 7.809 1 87.5 105 ASP A C 1
ATOM 851 O O . ASP A 1 105 ? 19.328 -42.344 8.562 1 87.5 105 ASP A O 1
ATOM 855 N N . LYS A 1 106 ? 18.078 -42.75 6.754 1 86.94 106 LYS A N 1
ATOM 856 C CA . LYS A 1 106 ? 17.969 -41.344 6.434 1 86.94 106 LYS A CA 1
ATOM 857 C C . LYS A 1 106 ? 17.141 -40.594 7.48 1 86.94 106 LYS A C 1
ATOM 859 O O . LYS A 1 106 ? 17.453 -39.469 7.852 1 86.94 106 LYS A O 1
ATOM 864 N N . LEU A 1 107 ? 16.109 -41.219 7.961 1 87.62 107 LEU A N 1
ATOM 865 C CA . LEU A 1 107 ? 15.258 -40.656 8.992 1 87.62 107 LEU A CA 1
ATOM 866 C C . LEU A 1 107 ? 16.047 -40.406 10.273 1 87.62 107 LEU A C 1
ATOM 868 O O . LEU A 1 107 ? 15.891 -39.375 10.922 1 87.62 107 LEU A O 1
ATOM 872 N N . ASN A 1 108 ? 16.844 -41.344 10.602 1 85 108 ASN A N 1
ATOM 873 C CA . ASN A 1 108 ? 17.656 -41.219 11.805 1 85 108 ASN A CA 1
ATOM 874 C C . ASN A 1 108 ? 18.656 -40.094 11.695 1 85 108 ASN A C 1
ATOM 876 O O . ASN A 1 108 ? 18.859 -39.312 12.641 1 85 108 ASN A O 1
ATOM 880 N N . TYR A 1 109 ? 19.219 -40.094 10.625 1 83.69 109 TYR A N 1
ATOM 881 C CA . TYR A 1 109 ? 20.188 -39.031 10.398 1 83.69 109 TYR A CA 1
ATOM 882 C C . TYR A 1 109 ? 19.531 -37.656 10.461 1 83.69 109 TYR A C 1
ATOM 884 O O . TYR A 1 109 ? 20.062 -36.719 11.07 1 83.69 109 TYR A O 1
ATOM 892 N N . CYS A 1 110 ? 18.453 -37.5 9.766 1 86.12 110 CYS A N 1
ATOM 893 C CA . CYS A 1 110 ? 17.719 -36.219 9.703 1 86.12 110 CYS A CA 1
ATOM 894 C C . CYS A 1 110 ? 17.297 -35.781 11.102 1 86.12 110 CYS A C 1
ATOM 896 O O . CYS A 1 110 ? 17.422 -34.594 11.43 1 86.12 110 CYS A O 1
ATOM 898 N N . THR A 1 111 ? 16.797 -36.656 11.898 1 82 111 THR A N 1
ATOM 899 C CA . THR A 1 111 ? 16.297 -36.312 13.234 1 82 111 THR A CA 1
ATOM 900 C C . THR A 1 111 ? 17.453 -35.906 14.141 1 82 111 THR A C 1
ATOM 902 O O . THR A 1 111 ? 17.25 -35.094 15.062 1 82 111 THR A O 1
ATOM 905 N N . TYR A 1 112 ? 18.547 -36.438 13.781 1 78.31 112 TYR A N 1
ATOM 906 C CA . TYR A 1 112 ? 19.734 -36.031 14.531 1 78.31 112 TYR A CA 1
ATOM 907 C C . TYR A 1 112 ? 20.141 -34.625 14.188 1 78.31 112 TYR A C 1
ATOM 909 O O . TYR A 1 112 ? 20.547 -33.844 15.07 1 78.31 112 TYR A O 1
ATOM 917 N N . GLN A 1 113 ? 20.031 -34.188 12.898 1 73.19 113 GLN A N 1
ATOM 918 C CA . GLN A 1 113 ? 20.438 -32.875 12.43 1 73.19 113 GLN A CA 1
ATOM 919 C C . GLN A 1 113 ? 19.406 -31.828 12.781 1 73.19 113 GLN A C 1
ATOM 921 O O . GLN A 1 113 ? 19.75 -30.703 13.18 1 73.19 113 GLN A O 1
ATOM 926 N N . LYS A 1 114 ? 18.125 -32 12.359 1 68.25 114 LYS A N 1
ATOM 927 C CA . LYS A 1 114 ? 17.031 -31.062 12.602 1 68.25 114 LYS A CA 1
ATOM 928 C C . LYS A 1 114 ? 15.875 -31.734 13.336 1 68.25 114 LYS A C 1
ATOM 930 O O . LYS A 1 114 ? 15.164 -32.562 12.766 1 68.25 114 LYS A O 1
ATOM 935 N N . PRO A 1 115 ? 15.742 -31.453 14.562 1 55.78 115 PRO A N 1
ATOM 936 C CA . PRO A 1 115 ? 14.742 -32.188 15.344 1 55.78 115 PRO A CA 1
ATOM 937 C C . PRO A 1 115 ? 13.312 -31.875 14.914 1 55.78 115 PRO A C 1
ATOM 939 O O . PRO A 1 115 ? 12.367 -32.5 15.391 1 55.78 115 PRO A O 1
ATOM 942 N N . GLU A 1 116 ? 13.148 -31 14.07 1 62.03 116 GLU A N 1
ATOM 943 C CA . GLU A 1 116 ? 11.734 -30.688 13.867 1 62.03 116 GLU A CA 1
ATOM 944 C C . GLU A 1 116 ? 11.086 -31.688 12.898 1 62.03 116 GLU A C 1
ATOM 946 O O . GLU A 1 116 ? 11.656 -32 11.852 1 62.03 116 GLU A O 1
ATOM 951 N N . THR A 1 117 ? 9.969 -32.312 13.25 1 60.97 117 THR A N 1
ATOM 952 C CA . THR A 1 117 ? 9.305 -33.5 12.734 1 60.97 117 THR A CA 1
ATOM 953 C C . THR A 1 117 ? 8.828 -33.281 11.297 1 60.97 117 THR A C 1
ATOM 955 O O . THR A 1 117 ? 8.977 -34.156 10.445 1 60.97 117 THR A O 1
ATOM 958 N N . PRO A 1 118 ? 8.289 -32.094 10.906 1 72.62 118 PRO A N 1
ATOM 959 C CA . PRO A 1 118 ? 7.773 -32.156 9.539 1 72.62 118 PRO A CA 1
ATOM 960 C C . PRO A 1 118 ? 8.875 -32.062 8.484 1 72.62 118 PRO A C 1
ATOM 962 O O . PRO A 1 118 ? 8.688 -32.531 7.359 1 72.62 118 PRO A O 1
ATOM 965 N N . ASN A 1 119 ? 10.055 -31.781 8.906 1 78.62 119 ASN A N 1
ATOM 966 C CA . ASN A 1 119 ? 11.133 -31.594 7.941 1 78.62 119 ASN A CA 1
ATOM 967 C C . ASN A 1 119 ? 11.859 -32.906 7.652 1 78.62 119 ASN A C 1
ATOM 969 O O . ASN A 1 119 ? 12.461 -33.062 6.59 1 78.62 119 ASN A O 1
ATOM 973 N N . CYS A 1 120 ? 11.711 -33.844 8.617 1 86.69 120 CYS A N 1
ATOM 974 C CA . CYS A 1 120 ? 12.438 -35.094 8.43 1 86.69 120 CYS A CA 1
ATOM 975 C C . CYS A 1 120 ? 11.547 -36.125 7.77 1 86.69 120 CYS A C 1
ATOM 977 O O . CYS A 1 120 ? 11.375 -37.25 8.297 1 86.69 120 CYS A O 1
ATOM 979 N N . GLN A 1 121 ? 10.875 -35.844 6.734 1 90.75 121 GLN A N 1
ATOM 980 C CA . GLN A 1 121 ? 10.062 -36.688 5.879 1 90.75 121 GLN A CA 1
ATOM 981 C C . GLN A 1 121 ? 10.391 -36.469 4.406 1 90.75 121 GLN A C 1
ATOM 983 O O . GLN A 1 121 ? 11.328 -35.719 4.078 1 90.75 121 GLN A O 1
ATOM 988 N N . ASN A 1 122 ? 9.773 -37.156 3.605 1 92.94 122 ASN A N 1
ATOM 989 C CA . ASN A 1 122 ? 9.938 -36.969 2.17 1 92.94 122 ASN A CA 1
ATOM 990 C C . ASN A 1 122 ? 8.789 -36.156 1.586 1 92.94 122 ASN A C 1
ATOM 992 O O . ASN A 1 122 ? 7.73 -36.688 1.271 1 92.94 122 ASN A O 1
ATOM 996 N N . HIS A 1 123 ? 9.062 -34.906 1.449 1 93.31 123 HIS A N 1
ATOM 997 C CA . HIS A 1 123 ? 8.094 -34.031 0.794 1 93.31 123 HIS A CA 1
ATOM 998 C C . HIS A 1 123 ? 8.328 -33.969 -0.71 1 93.31 123 HIS A C 1
ATOM 1000 O O . HIS A 1 123 ? 9.422 -33.625 -1.157 1 93.31 123 HIS A O 1
ATOM 1006 N N . ILE A 1 124 ? 7.34 -34.312 -1.466 1 94.5 124 ILE A N 1
ATOM 1007 C CA . ILE A 1 124 ? 7.461 -34.219 -2.916 1 94.5 124 ILE A CA 1
ATOM 1008 C C . ILE A 1 124 ? 7.422 -32.75 -3.332 1 94.5 124 ILE A C 1
ATOM 1010 O O . ILE A 1 124 ? 6.492 -32.031 -2.979 1 94.5 124 ILE A O 1
ATOM 1014 N N . ARG A 1 125 ? 8.406 -32.406 -4.102 1 92.5 125 ARG A N 1
ATOM 1015 C CA . ARG A 1 125 ? 8.586 -30.984 -4.371 1 92.5 125 ARG A CA 1
ATOM 1016 C C . ARG A 1 125 ? 8.375 -30.672 -5.852 1 92.5 125 ARG A C 1
ATOM 1018 O O . ARG A 1 125 ? 8.25 -29.516 -6.238 1 92.5 125 ARG A O 1
ATOM 1025 N N . PHE A 1 126 ? 8.328 -31.672 -6.633 1 93.06 126 PHE A N 1
ATOM 1026 C CA . PHE A 1 126 ? 8.234 -31.469 -8.07 1 93.06 126 PHE A CA 1
ATOM 1027 C C . PHE A 1 126 ? 7.762 -32.719 -8.773 1 93.06 126 PHE A C 1
ATOM 1029 O O . PHE A 1 126 ? 8.148 -33.844 -8.398 1 93.06 126 PHE A O 1
ATOM 1036 N N . ILE A 1 127 ? 6.906 -32.562 -9.789 1 95.12 127 ILE A N 1
ATOM 1037 C CA . ILE A 1 127 ? 6.453 -33.656 -10.648 1 95.12 127 ILE A CA 1
ATOM 1038 C C . ILE A 1 127 ? 6.32 -33.156 -12.086 1 95.12 127 ILE A C 1
ATOM 1040 O O . ILE A 1 127 ? 5.828 -32.062 -12.328 1 95.12 127 ILE A O 1
ATOM 1044 N N . THR A 1 128 ? 6.805 -33.938 -13.008 1 93.81 128 THR A N 1
ATOM 1045 C CA . THR A 1 128 ? 6.645 -33.562 -14.406 1 93.81 128 THR A CA 1
ATOM 1046 C C . THR A 1 128 ? 6.512 -34.812 -15.297 1 93.81 128 THR A C 1
ATOM 1048 O O . THR A 1 128 ? 6.859 -35.906 -14.875 1 93.81 128 THR A O 1
ATOM 1051 N N . ASN A 1 129 ? 5.98 -34.562 -16.484 1 93.25 129 ASN A N 1
ATOM 1052 C CA . ASN A 1 129 ? 5.926 -35.594 -17.5 1 93.25 129 ASN A CA 1
ATOM 1053 C C . ASN A 1 129 ? 7.238 -35.719 -18.266 1 93.25 129 ASN A C 1
ATOM 1055 O O . ASN A 1 129 ? 7.84 -34.719 -18.625 1 93.25 129 ASN A O 1
ATOM 1059 N N . THR A 1 130 ? 7.648 -36.938 -18.422 1 91.75 130 THR A N 1
ATOM 1060 C CA . THR A 1 130 ? 8.844 -37.125 -19.234 1 91.75 130 THR A CA 1
ATOM 1061 C C . THR A 1 130 ? 8.484 -37.656 -20.625 1 91.75 130 THR A C 1
ATOM 1063 O O . THR A 1 130 ? 9.281 -37.562 -21.547 1 91.75 130 THR A O 1
ATOM 1066 N N . THR A 1 131 ? 7.336 -38.219 -20.688 1 87.81 131 THR A N 1
ATOM 1067 C CA . THR A 1 131 ? 6.852 -38.688 -21.984 1 87.81 131 THR A CA 1
ATOM 1068 C C . THR A 1 131 ? 5.453 -38.156 -22.266 1 87.81 131 THR A C 1
ATOM 1070 O O . THR A 1 131 ? 4.73 -37.781 -21.344 1 87.81 131 THR A O 1
ATOM 1073 N N . ASP A 1 132 ? 5.105 -38.062 -23.594 1 79.5 132 ASP A N 1
ATOM 1074 C CA . ASP A 1 132 ? 3.783 -37.594 -23.984 1 79.5 132 ASP A CA 1
ATOM 1075 C C . ASP A 1 132 ? 2.889 -38.75 -24.406 1 79.5 132 ASP A C 1
ATOM 1077 O O . ASP A 1 132 ? 2.018 -38.594 -25.266 1 79.5 132 ASP A O 1
ATOM 1081 N N . SER A 1 133 ? 3.033 -39.812 -23.734 1 83.25 133 SER A N 1
ATOM 1082 C CA . SER A 1 133 ? 2.232 -40.969 -24.125 1 83.25 133 SER A CA 1
ATOM 1083 C C . SER A 1 133 ? 0.99 -41.094 -23.25 1 83.25 133 SER A C 1
ATOM 1085 O O . SER A 1 133 ? 1.073 -41 -22.031 1 83.25 133 SER A O 1
ATOM 1087 N N . ALA A 1 134 ? -0.091 -41.312 -23.859 1 84.19 134 ALA A N 1
ATOM 1088 C CA . ALA A 1 134 ? -1.346 -41.5 -23.141 1 84.19 134 ALA A CA 1
ATOM 1089 C C . ALA A 1 134 ? -1.421 -42.875 -22.531 1 84.19 134 ALA A C 1
ATOM 1091 O O . ALA A 1 134 ? -1.976 -43.062 -21.438 1 84.19 134 ALA A O 1
ATOM 1092 N N . ASP A 1 135 ? -0.836 -43.812 -23.172 1 83.06 135 ASP A N 1
ATOM 1093 C CA . ASP A 1 135 ? -0.994 -45.219 -22.781 1 83.06 135 ASP A CA 1
ATOM 1094 C C . ASP A 1 135 ? 0.093 -45.625 -21.797 1 83.06 135 ASP A C 1
ATOM 1096 O O . ASP A 1 135 ? -0.121 -46.531 -20.969 1 83.06 135 ASP A O 1
ATOM 1100 N N . SER A 1 136 ? 1.196 -45.062 -21.969 1 86.81 136 SER A N 1
ATOM 1101 C CA . SER A 1 136 ? 2.312 -45.375 -21.094 1 86.81 136 SER A CA 1
ATOM 1102 C C . SER A 1 136 ? 2.951 -44.125 -20.531 1 86.81 136 SER A C 1
ATOM 1104 O O . SER A 1 136 ? 4.125 -43.844 -20.781 1 86.81 136 SER A O 1
ATOM 1106 N N . PRO A 1 137 ? 2.193 -43.469 -19.719 1 91.44 137 PRO A N 1
ATOM 1107 C CA . PRO A 1 137 ? 2.746 -42.219 -19.172 1 91.44 137 PRO A CA 1
ATOM 1108 C C . PRO A 1 137 ? 3.92 -42.469 -18.219 1 91.44 137 PRO A C 1
ATOM 1110 O O . PRO A 1 137 ? 3.936 -43.469 -17.5 1 91.44 137 PRO A O 1
ATOM 1113 N N . GLU A 1 138 ? 4.895 -41.656 -18.297 1 92.81 138 GLU A N 1
ATOM 1114 C CA . GLU A 1 138 ? 6.062 -41.656 -17.422 1 92.81 138 GLU A CA 1
ATOM 1115 C C . GLU A 1 138 ? 6.25 -40.312 -16.75 1 92.81 138 GLU A C 1
ATOM 1117 O O . GLU A 1 138 ? 6.102 -39.25 -17.391 1 92.81 138 GLU A O 1
ATOM 1122 N N . TYR A 1 139 ? 6.582 -40.375 -15.469 1 94.56 139 TYR A N 1
ATOM 1123 C CA . TYR A 1 139 ? 6.738 -39.156 -14.703 1 94.56 139 TYR A CA 1
ATOM 1124 C C . TYR A 1 139 ? 8.07 -39.125 -13.961 1 94.56 139 TYR A C 1
ATOM 1126 O O . TYR A 1 139 ? 8.609 -40.188 -13.609 1 94.56 139 TYR A O 1
ATOM 1134 N N . TYR A 1 140 ? 8.57 -38 -13.852 1 93.88 140 TYR A N 1
ATOM 1135 C CA . TYR A 1 140 ? 9.703 -37.75 -12.969 1 93.88 140 TYR A CA 1
ATOM 1136 C C . TYR A 1 140 ? 9.289 -36.938 -11.758 1 93.88 140 TYR A C 1
ATOM 1138 O O . TYR A 1 140 ? 8.484 -36 -11.883 1 93.88 140 TYR A O 1
ATOM 1146 N N . LEU A 1 141 ? 9.758 -37.312 -10.586 1 94.62 141 LEU A N 1
ATOM 1147 C CA . LEU A 1 141 ? 9.492 -36.531 -9.383 1 94.62 141 LEU A CA 1
ATOM 1148 C C . LEU A 1 141 ? 10.734 -36.438 -8.508 1 94.62 141 LEU A C 1
ATOM 1150 O O . LEU A 1 141 ? 11.648 -37.25 -8.633 1 94.62 141 LEU A O 1
ATOM 1154 N N . CYS A 1 142 ? 10.797 -35.406 -7.758 1 93.69 142 CYS A N 1
ATOM 1155 C CA . CYS A 1 142 ? 11.867 -35.219 -6.797 1 93.69 142 CYS A CA 1
ATOM 1156 C C . CYS A 1 142 ? 11.32 -34.844 -5.426 1 93.69 142 CYS A C 1
ATOM 1158 O O . CYS A 1 142 ? 10.328 -34.094 -5.328 1 93.69 142 CYS A O 1
ATOM 1160 N N . GLY A 1 143 ? 11.906 -35.406 -4.348 1 93.19 143 GLY A N 1
ATOM 1161 C CA . GLY A 1 143 ? 11.484 -35.125 -2.984 1 93.19 143 GLY A CA 1
ATOM 1162 C C . GLY A 1 143 ? 12.633 -34.812 -2.049 1 93.19 143 GLY A C 1
ATOM 1163 O O . GLY A 1 143 ? 13.805 -35 -2.416 1 93.19 143 GLY A O 1
ATOM 1164 N N . THR A 1 144 ? 12.336 -34.344 -0.883 1 91.44 144 THR A N 1
ATOM 1165 C CA . THR A 1 144 ? 13.344 -33.938 0.1 1 91.44 144 THR A CA 1
ATOM 1166 C C . THR A 1 144 ? 14.031 -35.188 0.676 1 91.44 144 THR A C 1
ATOM 1168 O O . THR A 1 144 ? 1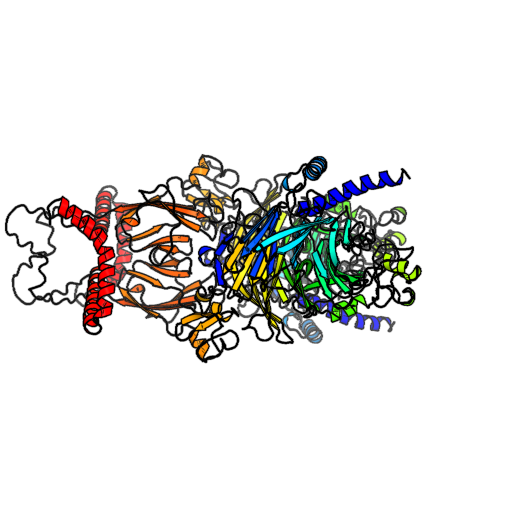5.219 -35.156 0.994 1 91.44 144 THR A O 1
ATOM 1171 N N . ASN A 1 145 ? 13.242 -36.25 0.91 1 91.44 145 ASN A N 1
ATOM 1172 C CA . ASN A 1 145 ? 13.758 -37.531 1.368 1 91.44 145 ASN A CA 1
ATOM 1173 C C . ASN A 1 145 ? 14.57 -37.406 2.65 1 91.44 145 ASN A C 1
ATOM 1175 O O . ASN A 1 145 ? 15.711 -37.875 2.723 1 91.44 145 ASN A O 1
ATOM 1179 N N . ALA A 1 146 ? 14.039 -36.75 3.641 1 89.56 146 ALA A N 1
ATOM 1180 C CA . ALA A 1 146 ? 14.648 -36.562 4.957 1 89.56 146 ALA A CA 1
ATOM 1181 C C . ALA A 1 146 ? 16.016 -35.906 4.836 1 89.56 146 ALA A C 1
ATOM 1183 O O . ALA A 1 146 ? 17 -36.406 5.352 1 89.56 146 ALA A O 1
ATOM 1184 N N . LEU A 1 147 ? 16.109 -34.844 4.164 1 85.69 147 LEU A N 1
ATOM 1185 C CA . LEU A 1 147 ? 17.266 -33.969 4 1 85.69 147 LEU A CA 1
ATOM 1186 C C . LEU A 1 147 ? 18.266 -34.594 3.018 1 85.69 147 LEU A C 1
ATOM 1188 O O . LEU A 1 147 ? 19.406 -34.125 2.941 1 85.69 147 LEU A O 1
ATOM 1192 N N . SER A 1 148 ? 17.891 -35.594 2.289 1 86.81 148 SER A N 1
ATOM 1193 C CA . SER A 1 148 ? 18.672 -36.219 1.225 1 86.81 148 SER A CA 1
ATOM 1194 C C . SER A 1 148 ? 17.875 -36.281 -0.075 1 86.81 148 SER A C 1
ATOM 1196 O O . SER A 1 148 ? 17.469 -37.375 -0.492 1 86.81 148 SER A O 1
ATOM 1198 N N . PRO A 1 149 ? 17.797 -35.219 -0.692 1 90.06 149 PRO A N 1
ATOM 1199 C CA . PRO A 1 149 ? 16.906 -35.156 -1.86 1 90.06 149 PRO A CA 1
ATOM 1200 C C . PRO A 1 149 ? 17.188 -36.25 -2.877 1 90.06 149 PRO A C 1
ATOM 1202 O O . PRO A 1 149 ? 18.359 -36.594 -3.127 1 90.06 149 PRO A O 1
ATOM 1205 N N . ALA A 1 150 ? 16.078 -36.812 -3.398 1 90 150 ALA A N 1
ATOM 1206 C CA . ALA A 1 150 ? 16.172 -37.938 -4.336 1 90 150 ALA A CA 1
ATOM 1207 C C . ALA A 1 150 ? 15.195 -37.75 -5.492 1 90 150 ALA A C 1
ATOM 1209 O O . ALA A 1 150 ? 14.117 -37.188 -5.32 1 90 150 ALA A O 1
ATOM 1210 N N . GLY A 1 151 ? 15.648 -38.25 -6.621 1 91 151 GLY A N 1
ATOM 1211 C CA . GLY A 1 151 ? 14.781 -38.312 -7.789 1 91 151 GLY A CA 1
ATOM 1212 C C . GLY A 1 151 ? 14.133 -39.656 -7.98 1 91 151 GLY A C 1
ATOM 1213 O O . GLY A 1 151 ? 14.703 -40.688 -7.609 1 91 151 GLY A O 1
ATOM 1214 N N . TYR A 1 152 ? 12.914 -39.656 -8.531 1 92.75 152 TYR A N 1
ATOM 1215 C CA . TYR A 1 152 ? 12.148 -40.875 -8.781 1 92.75 152 TYR A CA 1
ATOM 1216 C C . TYR A 1 152 ? 11.555 -40.875 -10.18 1 92.75 152 TYR A C 1
ATOM 1218 O O . TYR A 1 152 ? 11.258 -39.812 -10.734 1 92.75 152 TYR A O 1
ATOM 1226 N N . LYS A 1 153 ? 11.43 -42 -10.633 1 92.62 153 LYS A N 1
ATOM 1227 C CA . LYS A 1 153 ? 10.734 -42.219 -11.898 1 92.62 153 LYS A CA 1
ATOM 1228 C C . LYS A 1 153 ? 9.508 -43.125 -11.703 1 92.62 153 LYS A C 1
ATOM 1230 O O . LYS A 1 153 ? 9.578 -44.125 -10.992 1 92.62 153 LYS A O 1
ATOM 1235 N N . ILE A 1 154 ? 8.406 -42.688 -12.234 1 93.44 154 ILE A N 1
ATOM 1236 C CA . ILE A 1 154 ? 7.176 -43.469 -12.188 1 93.44 154 ILE A CA 1
ATOM 1237 C C . ILE A 1 154 ? 6.766 -43.875 -13.594 1 93.44 154 ILE A C 1
ATOM 1239 O O . ILE A 1 154 ? 6.633 -43.031 -14.484 1 93.44 154 ILE A O 1
ATOM 1243 N N . ASN A 1 155 ? 6.57 -45.156 -13.75 1 90.81 155 ASN A N 1
ATOM 1244 C CA . ASN A 1 155 ? 6.164 -45.688 -15.047 1 90.81 155 ASN A CA 1
ATOM 1245 C C . ASN A 1 155 ? 4.914 -46.531 -14.93 1 90.81 155 ASN A C 1
ATOM 1247 O O . ASN A 1 155 ? 4.723 -47.219 -13.922 1 90.81 155 ASN A O 1
ATOM 1251 N N . HIS A 1 156 ? 4.09 -46.375 -15.992 1 87 156 HIS A N 1
ATOM 1252 C CA . HIS A 1 156 ? 2.906 -47.219 -16.094 1 87 156 HIS A CA 1
ATOM 1253 C C . HIS A 1 156 ? 3.213 -48.5 -16.844 1 87 156 HIS A C 1
ATOM 1255 O O . HIS A 1 156 ? 3.717 -48.469 -17.969 1 87 156 HIS A O 1
ATOM 1261 N N . THR A 1 157 ? 3.098 -49.656 -16.141 1 75.38 157 THR A N 1
ATOM 1262 C CA . THR A 1 157 ? 3.336 -50.938 -16.797 1 75.38 157 THR A CA 1
ATOM 1263 C C . THR A 1 157 ? 2.025 -51.562 -17.297 1 75.38 157 THR A C 1
ATOM 1265 O O . THR A 1 157 ? 1.021 -51.531 -16.578 1 75.38 157 THR A O 1
ATOM 1268 N N . VAL A 1 158 ? 1.86 -51.875 -18.594 1 61.75 158 VAL A N 1
ATOM 1269 C CA . VAL A 1 158 ? 0.69 -52.406 -19.281 1 61.75 158 VAL A CA 1
ATOM 1270 C C . VAL A 1 158 ? 0.192 -53.656 -18.578 1 61.75 158 VAL A C 1
ATOM 1272 O O . VAL A 1 158 ? -1.013 -53.812 -18.359 1 61.75 158 VAL A O 1
ATOM 1275 N N . ASN A 1 159 ? 1.134 -54.625 -18.344 1 58.91 159 ASN A N 1
ATOM 1276 C CA . ASN A 1 159 ? 0.665 -55.969 -17.922 1 58.91 159 ASN A CA 1
ATOM 1277 C C . ASN A 1 159 ? -0.056 -55.906 -16.578 1 58.91 159 ASN A C 1
ATOM 1279 O O . ASN A 1 159 ? -0.91 -56.75 -16.297 1 58.91 159 ASN A O 1
ATOM 1283 N N . GLY A 1 160 ? -0.048 -54.688 -15.914 1 58.81 160 GLY A N 1
ATOM 1284 C CA . GLY A 1 160 ? -0.633 -54.719 -14.586 1 58.81 160 GLY A CA 1
ATOM 1285 C C . GLY A 1 160 ? -1.414 -53.438 -14.25 1 58.81 160 GLY A C 1
ATOM 1286 O O . GLY A 1 160 ? -2.041 -53.344 -13.195 1 58.81 160 GLY A O 1
ATOM 1287 N N . ASP A 1 161 ? -1.711 -52.688 -15.219 1 71.75 161 ASP A N 1
ATOM 1288 C CA . ASP A 1 161 ? -2.416 -51.406 -15.039 1 71.75 161 ASP A CA 1
ATOM 1289 C C . ASP A 1 161 ? -2.012 -50.75 -13.727 1 71.75 161 ASP A C 1
ATOM 1291 O O . ASP A 1 161 ? -2.871 -50.344 -12.93 1 71.75 161 ASP A O 1
ATOM 1295 N N . GLN A 1 162 ? -0.653 -50.938 -13.383 1 85.19 162 GLN A N 1
ATOM 1296 C CA . GLN A 1 162 ? -0.133 -50.375 -12.141 1 85.19 162 GLN A CA 1
ATOM 1297 C C . GLN A 1 162 ? 1.066 -49.469 -12.414 1 85.19 162 GLN A C 1
ATOM 1299 O O . GLN A 1 162 ? 1.774 -49.656 -13.406 1 85.19 162 GLN A O 1
ATOM 1304 N N . PHE A 1 163 ? 1.209 -48.531 -11.594 1 90.31 163 PHE A N 1
ATOM 1305 C CA . PHE A 1 163 ? 2.361 -47.625 -11.641 1 90.31 163 PHE A CA 1
ATOM 1306 C C . PHE A 1 163 ? 3.479 -48.156 -10.742 1 90.31 163 PHE A C 1
ATOM 1308 O O . PHE A 1 163 ? 3.229 -48.562 -9.602 1 90.31 163 PHE A O 1
ATOM 1315 N N . GLN A 1 164 ? 4.645 -48.219 -11.328 1 90.56 164 GLN A N 1
ATOM 1316 C CA . GLN A 1 164 ? 5.832 -48.594 -10.578 1 90.56 164 GLN A CA 1
ATOM 1317 C C . GLN A 1 164 ? 6.793 -47.438 -10.398 1 90.56 164 GLN A C 1
ATOM 1319 O O . GLN A 1 164 ? 6.918 -46.594 -11.281 1 90.56 164 GLN A O 1
ATOM 1324 N N . VAL A 1 165 ? 7.438 -47.406 -9.258 1 91.12 165 VAL A N 1
ATOM 1325 C CA . VAL A 1 165 ? 8.344 -46.312 -8.938 1 91.12 165 VAL A CA 1
ATOM 1326 C C . VAL A 1 165 ? 9.781 -46.844 -8.898 1 91.12 165 VAL A C 1
ATOM 1328 O O . VAL A 1 165 ? 10.039 -47.938 -8.406 1 91.12 165 VAL A O 1
ATOM 1331 N N . THR A 1 166 ? 10.68 -46.094 -9.492 1 89 166 THR A N 1
ATOM 1332 C CA . THR A 1 166 ? 12.117 -46.375 -9.438 1 89 166 THR A CA 1
ATOM 1333 C C . THR A 1 166 ? 12.859 -45.188 -8.805 1 89 166 THR A C 1
ATOM 1335 O O . THR A 1 166 ? 12.672 -44.031 -9.211 1 89 166 THR A O 1
ATOM 1338 N N . ASN A 1 167 ? 13.617 -45.469 -7.812 1 88.31 167 ASN A N 1
ATOM 1339 C CA . ASN A 1 167 ? 14.484 -44.469 -7.219 1 88.31 167 ASN A CA 1
ATOM 1340 C C . ASN A 1 167 ? 15.719 -44.219 -8.07 1 88.31 167 ASN A C 1
ATOM 1342 O O . ASN A 1 167 ? 16.5 -45.125 -8.32 1 88.31 167 ASN A O 1
ATOM 1346 N N . LEU A 1 168 ? 15.875 -43 -8.492 1 85 168 LEU A N 1
ATOM 1347 C CA . LEU A 1 168 ? 16.969 -42.625 -9.398 1 85 168 LEU A CA 1
ATOM 1348 C C . LEU A 1 168 ? 18.172 -42.156 -8.625 1 85 168 LEU A C 1
ATOM 1350 O O . LEU A 1 168 ? 19.234 -41.875 -9.211 1 85 168 LEU A O 1
ATOM 1354 N N . GLY A 1 169 ? 18.031 -41.969 -7.348 1 81.31 169 GLY A N 1
ATOM 1355 C CA . GLY A 1 169 ? 19.141 -41.5 -6.531 1 81.31 169 GLY A CA 1
ATOM 1356 C C . GLY A 1 169 ? 19.078 -40 -6.25 1 81.31 169 GLY A C 1
ATOM 1357 O O . GLY A 1 169 ? 18 -39.438 -6.113 1 81.31 169 GLY A O 1
ATOM 1358 N N . GLY A 1 170 ? 20.375 -39.406 -6.152 1 82.25 170 GLY A N 1
ATOM 1359 C CA . GLY A 1 170 ? 20.453 -38.031 -5.715 1 82.25 170 GLY A CA 1
ATOM 1360 C C . GLY A 1 170 ? 19.859 -37.031 -6.711 1 82.25 170 GLY A C 1
ATOM 1361 O O . GLY A 1 170 ? 19.969 -37.25 -7.922 1 82.25 170 GLY A O 1
ATOM 1362 N N . ALA A 1 171 ? 19.156 -36.031 -6.273 1 85.5 171 ALA A N 1
ATOM 1363 C CA . ALA A 1 171 ? 18.578 -34.969 -7.051 1 85.5 171 ALA A CA 1
ATOM 1364 C C . ALA A 1 171 ? 18.812 -33.594 -6.367 1 85.5 171 ALA A C 1
ATOM 1366 O O . ALA A 1 171 ? 19.109 -33.562 -5.176 1 85.5 171 ALA A O 1
ATOM 1367 N N . ALA A 1 172 ? 18.828 -32.562 -7.176 1 86.19 172 ALA A N 1
ATOM 1368 C CA . ALA A 1 172 ? 19.078 -31.219 -6.617 1 86.19 172 ALA A CA 1
ATOM 1369 C C . ALA A 1 172 ? 17.766 -30.5 -6.305 1 86.19 172 ALA A C 1
ATOM 1371 O O . ALA A 1 172 ? 17.594 -29.344 -6.691 1 86.19 172 ALA A O 1
ATOM 1372 N N . CYS A 1 173 ? 16.891 -31.219 -5.695 1 88.5 173 CYS A N 1
ATOM 1373 C CA . CYS A 1 173 ? 15.703 -30.547 -5.207 1 88.5 173 CYS A CA 1
ATOM 1374 C C . CYS A 1 173 ? 15.914 -30.016 -3.795 1 88.5 173 CYS A C 1
ATOM 1376 O O . CYS A 1 173 ? 16.812 -30.469 -3.084 1 88.5 173 CYS A O 1
ATOM 1378 N N . SER A 1 174 ? 15.305 -29 -3.414 1 87.25 174 SER A N 1
ATOM 1379 C CA . SER A 1 174 ? 15.516 -28.359 -2.115 1 87.25 174 SER A CA 1
ATOM 1380 C C . SER A 1 174 ? 15.25 -29.344 -0.976 1 87.25 174 SER A C 1
ATOM 1382 O O . SER A 1 174 ? 14.281 -30.109 -1.019 1 87.25 174 SER A O 1
ATOM 1384 N N . ASP A 1 175 ? 16.094 -29.391 0.002 1 85.38 175 ASP A N 1
ATOM 1385 C CA . ASP A 1 175 ? 15.977 -30.312 1.13 1 85.38 175 ASP A CA 1
ATOM 1386 C C . ASP A 1 175 ? 14.977 -29.797 2.156 1 85.38 175 ASP A C 1
ATOM 1388 O O . ASP A 1 175 ? 14.516 -30.547 3.014 1 85.38 175 ASP A O 1
ATOM 1392 N N . ASP A 1 176 ? 14.688 -28.562 2.016 1 84.06 176 ASP A N 1
ATOM 1393 C CA . ASP A 1 176 ? 13.68 -27.953 2.883 1 84.06 176 ASP A CA 1
ATOM 1394 C C . ASP A 1 176 ? 12.336 -27.844 2.17 1 84.06 176 ASP A C 1
ATOM 1396 O O . ASP A 1 176 ? 12.242 -27.234 1.103 1 84.06 176 ASP A O 1
ATOM 1400 N N . PRO A 1 177 ? 11.328 -28.422 2.828 1 85.75 177 PRO A N 1
ATOM 1401 C CA . PRO A 1 177 ? 10.008 -28.391 2.188 1 85.75 177 PRO A CA 1
ATOM 1402 C C . PRO A 1 177 ? 9.445 -26.984 2.055 1 85.75 177 PRO A C 1
ATOM 1404 O O . PRO A 1 177 ? 8.484 -26.766 1.308 1 85.75 177 PRO A O 1
ATOM 1407 N N . PHE A 1 178 ? 9.984 -26.016 2.654 1 81.75 178 PHE A N 1
ATOM 1408 C CA . PHE A 1 178 ? 9.422 -24.656 2.652 1 81.75 178 PHE A CA 1
ATOM 1409 C C . PHE A 1 178 ? 10.25 -23.734 1.779 1 81.75 178 PHE A C 1
ATOM 1411 O O . PHE A 1 178 ? 9.914 -22.562 1.611 1 81.75 178 PHE A O 1
ATOM 1418 N N . SER A 1 179 ? 11.219 -24.25 1.191 1 85.81 179 SER A N 1
ATOM 1419 C CA . SER A 1 179 ? 12.047 -23.438 0.301 1 85.81 179 SER A CA 1
ATOM 1420 C C . SER A 1 179 ? 11.469 -23.406 -1.111 1 85.81 179 SER A C 1
ATOM 1422 O O . SER A 1 179 ? 10.875 -24.391 -1.568 1 85.81 179 SER A O 1
ATOM 1424 N N . ASN A 1 180 ? 11.711 -22.297 -1.724 1 88.56 180 ASN A N 1
ATOM 1425 C CA . ASN A 1 180 ? 11.273 -22.172 -3.111 1 88.56 180 ASN A CA 1
ATOM 1426 C C . ASN A 1 180 ? 12.133 -23.016 -4.043 1 88.56 180 ASN A C 1
ATOM 1428 O O . ASN A 1 180 ? 13.328 -23.203 -3.793 1 88.56 180 ASN A O 1
ATOM 1432 N N . LEU A 1 181 ? 11.438 -23.5 -5.035 1 91.81 181 LEU A N 1
ATOM 1433 C CA . LEU A 1 181 ? 12.094 -24.375 -6.004 1 91.81 181 LEU A CA 1
ATOM 1434 C C . LEU A 1 181 ? 11.453 -24.234 -7.379 1 91.81 181 LEU A C 1
ATOM 1436 O O . LEU A 1 181 ? 10.25 -23.984 -7.484 1 91.81 181 LEU A O 1
ATOM 1440 N N . THR A 1 182 ? 12.305 -24.266 -8.328 1 94.56 182 THR A N 1
ATOM 1441 C CA . THR A 1 182 ? 11.812 -24.484 -9.688 1 94.56 182 THR A CA 1
ATOM 1442 C C . THR A 1 182 ? 12.625 -25.578 -10.383 1 94.56 182 THR A C 1
ATOM 1444 O O . THR A 1 182 ? 13.781 -25.812 -10.023 1 94.56 182 THR A O 1
ATOM 1447 N N . ALA A 1 183 ? 11.977 -26.297 -11.203 1 95.12 183 ALA A N 1
ATOM 1448 C CA . ALA A 1 183 ? 12.648 -27.328 -11.977 1 95.12 183 ALA A CA 1
ATOM 1449 C C . ALA A 1 183 ? 11.992 -27.516 -13.336 1 95.12 183 ALA A C 1
ATOM 1451 O O . ALA A 1 183 ? 10.82 -27.172 -13.523 1 95.12 183 ALA A O 1
ATOM 1452 N N . ILE A 1 184 ? 12.797 -28.031 -14.234 1 95.19 184 ILE A N 1
ATOM 1453 C CA . ILE A 1 184 ? 12.273 -28.234 -15.57 1 95.19 184 ILE A CA 1
ATOM 1454 C C . ILE A 1 184 ? 13.016 -29.375 -16.25 1 95.19 184 ILE A C 1
ATOM 1456 O O . ILE A 1 184 ? 14.227 -29.531 -16.078 1 95.19 184 ILE A O 1
ATOM 1460 N N . TYR A 1 185 ? 12.234 -30.219 -16.906 1 94.94 185 TYR A N 1
ATOM 1461 C CA . TYR A 1 185 ? 12.781 -31.297 -17.719 1 94.94 185 TYR A CA 1
ATOM 1462 C C . TYR A 1 185 ? 13.016 -30.844 -19.141 1 94.94 185 TYR A C 1
ATOM 1464 O O . TYR A 1 185 ? 12.062 -30.547 -19.875 1 94.94 185 TYR A O 1
ATOM 1472 N N . VAL A 1 186 ? 14.266 -30.828 -19.547 1 95.75 186 VAL A N 1
ATOM 1473 C CA . VAL A 1 186 ? 14.625 -30.328 -20.875 1 95.75 186 VAL A CA 1
ATOM 1474 C C . VAL A 1 186 ? 14.969 -31.5 -21.797 1 95.75 186 VAL A C 1
ATOM 1476 O O . VAL A 1 186 ? 15.898 -32.25 -21.516 1 95.75 186 VAL A O 1
ATOM 1479 N N . LYS A 1 187 ? 14.336 -31.594 -22.922 1 93.12 187 LYS A N 1
ATOM 1480 C CA . LYS A 1 187 ? 14.43 -32.75 -23.781 1 93.12 187 LYS A CA 1
ATOM 1481 C C . LYS A 1 187 ? 15.477 -32.562 -24.875 1 93.12 187 LYS A C 1
ATOM 1483 O O . LYS A 1 187 ? 16.062 -33.5 -25.375 1 93.12 187 LYS A O 1
ATOM 1488 N N . ASN A 1 188 ? 15.68 -31.312 -25.219 1 93.12 188 ASN A N 1
ATOM 1489 C CA . ASN A 1 188 ? 16.531 -31.047 -26.375 1 93.12 188 ASN A CA 1
ATOM 1490 C C . ASN A 1 188 ? 17.594 -30.016 -26.062 1 93.12 188 ASN A C 1
ATOM 1492 O O . ASN A 1 188 ? 17.422 -29.172 -25.188 1 93.12 188 ASN A O 1
ATOM 1496 N N . GLY A 1 189 ? 18.672 -30.109 -26.797 1 92 189 GLY A N 1
ATOM 1497 C CA . GLY A 1 189 ? 19.688 -29.062 -26.766 1 92 189 GLY A CA 1
ATOM 1498 C C . GLY A 1 189 ? 20.766 -29.312 -25.719 1 92 189 GLY A C 1
ATOM 1499 O O . GLY A 1 189 ? 21.781 -28.594 -25.688 1 92 189 GLY A O 1
ATOM 1500 N N . ASN A 1 190 ? 20.641 -30.312 -24.906 1 93.31 190 ASN A N 1
ATOM 1501 C CA . ASN A 1 190 ? 21.594 -30.609 -23.859 1 93.31 190 ASN A CA 1
ATOM 1502 C C . ASN A 1 190 ? 22.844 -31.312 -24.391 1 93.31 190 ASN A C 1
ATOM 1504 O O . ASN A 1 190 ? 22.844 -31.75 -25.547 1 93.31 190 ASN A O 1
ATOM 1508 N N . PRO A 1 191 ? 23.891 -31.328 -23.562 1 90.56 191 PRO A N 1
ATOM 1509 C CA . PRO A 1 191 ? 25.094 -32.031 -24.016 1 90.56 191 PRO A CA 1
ATOM 1510 C C . PRO A 1 191 ? 24.812 -33.5 -24.344 1 90.56 191 PRO A C 1
ATOM 1512 O O . PRO A 1 191 ? 24.078 -34.188 -23.625 1 90.56 191 PRO A O 1
ATOM 1515 N N . ASN A 1 192 ? 25.328 -33.969 -25.453 1 87.88 192 ASN A N 1
ATOM 1516 C CA . ASN A 1 192 ? 25.219 -35.375 -25.906 1 87.88 192 ASN A CA 1
ATOM 1517 C C . ASN A 1 192 ? 23.766 -35.719 -26.219 1 87.88 192 ASN A C 1
ATOM 1519 O O . ASN A 1 192 ? 23.391 -36.906 -26.156 1 87.88 192 ASN A O 1
ATOM 1523 N N . ASP A 1 193 ? 22.875 -34.75 -26.344 1 89.31 193 ASP A N 1
ATOM 1524 C CA . ASP A 1 193 ? 21.469 -34.875 -26.734 1 89.31 193 ASP A CA 1
ATOM 1525 C C . ASP A 1 193 ? 20.703 -35.688 -25.688 1 89.31 193 ASP A C 1
ATOM 1527 O O . ASP A 1 193 ? 19.859 -36.531 -26.047 1 89.31 193 ASP A O 1
ATOM 1531 N N . LYS A 1 194 ? 21.094 -35.562 -24.516 1 89.62 194 LYS A N 1
ATOM 1532 C CA . LYS A 1 194 ? 20.406 -36.25 -23.422 1 89.62 194 LYS A CA 1
ATOM 1533 C C . LYS A 1 194 ? 19.266 -35.406 -22.875 1 89.62 194 LYS A C 1
ATOM 1535 O O . LYS A 1 194 ? 19.281 -34.156 -23.016 1 89.62 194 LYS A O 1
ATOM 1540 N N . GLU A 1 195 ? 18.312 -36.062 -22.375 1 91.44 195 GLU A N 1
ATOM 1541 C CA . GLU A 1 195 ? 17.266 -35.375 -21.609 1 91.44 195 GLU A CA 1
ATOM 1542 C C . GLU A 1 195 ? 17.703 -35.156 -20.156 1 91.44 195 GLU A C 1
ATOM 1544 O O . GLU A 1 195 ? 18.094 -36.125 -19.484 1 91.44 195 GLU A O 1
ATOM 1549 N N . LEU A 1 196 ? 17.703 -33.938 -19.734 1 92.06 196 LEU A N 1
ATOM 1550 C CA . LEU A 1 196 ? 18.25 -33.656 -18.406 1 92.06 196 LEU A CA 1
ATOM 1551 C C . LEU A 1 196 ? 17.297 -32.75 -17.625 1 92.06 196 LEU A C 1
ATOM 1553 O O . LEU A 1 196 ? 16.547 -31.984 -18.203 1 92.06 196 LEU A O 1
ATOM 1557 N N . MET A 1 197 ? 17.469 -32.875 -16.328 1 92.88 197 MET A N 1
ATOM 1558 C CA . MET A 1 197 ? 16.75 -32.031 -15.406 1 92.88 197 MET A CA 1
ATOM 1559 C C . MET A 1 197 ? 17.578 -30.781 -15.07 1 92.88 197 MET A C 1
ATOM 1561 O O . MET A 1 197 ? 18.797 -30.875 -14.898 1 92.88 197 MET A O 1
ATOM 1565 N N . TYR A 1 198 ? 16.953 -29.656 -15.023 1 96.25 198 TYR A N 1
ATOM 1566 C CA . TYR A 1 198 ? 17.516 -28.422 -14.469 1 96.25 198 TYR A CA 1
ATOM 1567 C C . TYR A 1 198 ? 16.781 -28.031 -13.188 1 96.25 198 TYR A C 1
ATOM 1569 O O . TYR A 1 198 ? 15.562 -28.125 -13.109 1 96.25 198 TYR A O 1
ATOM 1577 N N . TYR A 1 199 ? 17.578 -27.594 -12.195 1 95.25 199 TYR A N 1
ATOM 1578 C CA . TYR A 1 199 ? 17 -27.203 -10.914 1 95.25 199 TYR A CA 1
ATOM 1579 C C . TYR A 1 199 ? 17.469 -25.812 -10.5 1 95.25 199 TYR A C 1
ATOM 1581 O O . TYR A 1 199 ? 18.641 -25.469 -10.688 1 95.25 199 TYR A O 1
ATOM 1589 N N . GLY A 1 200 ? 16.594 -24.922 -10.117 1 95.81 200 GLY A N 1
ATOM 1590 C CA . GLY A 1 200 ? 16.875 -23.812 -9.227 1 95.81 200 GLY A CA 1
ATOM 1591 C C . GLY A 1 200 ? 16.453 -24.078 -7.789 1 95.81 200 GLY A C 1
ATOM 1592 O O . GLY A 1 200 ? 15.258 -24.078 -7.48 1 95.81 200 GLY A O 1
ATOM 1593 N N . ALA A 1 201 ? 17.391 -24.344 -6.934 1 93.5 201 ALA A N 1
ATOM 1594 C CA . ALA A 1 201 ? 17.031 -24.859 -5.621 1 93.5 201 ALA A CA 1
ATOM 1595 C C . ALA A 1 201 ? 18.141 -24.609 -4.602 1 93.5 201 ALA A C 1
ATOM 1597 O O . ALA A 1 201 ? 19.234 -24.188 -4.965 1 93.5 201 ALA A O 1
ATOM 1598 N N . THR A 1 202 ? 17.719 -24.781 -3.441 1 88.19 202 THR A N 1
ATOM 1599 C CA . THR A 1 202 ? 18.688 -24.844 -2.355 1 88.19 202 THR A CA 1
ATOM 1600 C C . THR A 1 202 ? 19.016 -26.297 -2.029 1 88.19 202 THR A C 1
ATOM 1602 O O . THR A 1 202 ? 18.281 -26.969 -1.309 1 88.19 202 THR A O 1
ATOM 1605 N N . ALA A 1 203 ? 20.078 -26.703 -2.543 1 83.44 203 ALA A N 1
ATOM 1606 C CA . ALA A 1 203 ? 20.547 -28.062 -2.328 1 83.44 203 ALA A CA 1
ATOM 1607 C C . ALA A 1 203 ? 22.016 -28.078 -1.916 1 83.44 203 ALA A C 1
ATOM 1609 O O . ALA A 1 203 ? 22.781 -27.172 -2.289 1 83.44 203 ALA A O 1
ATOM 1610 N N . PHE A 1 204 ? 22.375 -29.047 -1.112 1 77.31 204 PHE A N 1
ATOM 1611 C CA . PHE A 1 204 ? 23.75 -29.219 -0.683 1 77.31 204 PHE A CA 1
ATOM 1612 C C . PHE A 1 204 ? 24.281 -27.953 -0.032 1 77.31 204 PHE A C 1
ATOM 1614 O O . PHE A 1 204 ? 25.391 -27.5 -0.348 1 77.31 204 PHE A O 1
ATOM 1621 N N . ASP A 1 205 ? 23.391 -27.25 0.651 1 74.69 205 ASP A N 1
ATOM 1622 C CA . ASP A 1 205 ? 23.672 -26.078 1.475 1 74.69 205 ASP A CA 1
ATOM 1623 C C . ASP A 1 205 ? 23.953 -24.859 0.608 1 74.69 205 ASP A C 1
ATOM 1625 O O . ASP A 1 205 ? 24.656 -23.938 1.033 1 74.69 205 ASP A O 1
ATOM 1629 N N . ARG A 1 206 ? 23.5 -24.984 -0.585 1 86.12 206 ARG A N 1
ATOM 1630 C CA . ARG A 1 206 ? 23.688 -23.859 -1.49 1 86.12 206 ARG A CA 1
ATOM 1631 C C . ARG A 1 206 ? 22.438 -23.609 -2.322 1 86.12 206 ARG A C 1
ATOM 1633 O O . ARG A 1 206 ? 21.797 -24.547 -2.777 1 86.12 206 ARG A O 1
ATOM 1640 N N . SER A 1 207 ? 22.125 -22.422 -2.447 1 89.19 207 SER A N 1
ATOM 1641 C CA . SER A 1 207 ? 21.016 -22.031 -3.326 1 89.19 207 SER A CA 1
ATOM 1642 C C . SER A 1 207 ? 21.547 -21.562 -4.676 1 89.19 207 SER A C 1
ATOM 1644 O O . SER A 1 207 ? 22.203 -20.516 -4.758 1 89.19 207 SER A O 1
ATOM 1646 N N . THR A 1 208 ? 21.281 -22.344 -5.691 1 94.62 208 THR A N 1
ATOM 1647 C CA . THR A 1 208 ? 21.781 -22 -7.023 1 94.62 208 THR A CA 1
ATOM 1648 C C . THR A 1 208 ? 21.062 -22.828 -8.086 1 94.62 208 THR A C 1
ATOM 1650 O O . THR A 1 208 ? 20.016 -23.422 -7.828 1 94.62 208 THR A O 1
ATOM 1653 N N . ILE A 1 209 ? 21.609 -22.781 -9.336 1 96.44 209 ILE A N 1
ATOM 1654 C CA . ILE A 1 209 ? 21.094 -23.547 -10.461 1 96.44 209 ILE A CA 1
ATOM 1655 C C . ILE A 1 209 ? 21.906 -24.828 -10.633 1 96.44 209 ILE A C 1
ATOM 1657 O O . ILE A 1 209 ? 23.141 -24.781 -10.688 1 96.44 209 ILE A O 1
ATOM 1661 N N . TYR A 1 210 ? 21.234 -25.984 -10.727 1 95.75 210 TYR A N 1
ATOM 1662 C CA . TYR A 1 210 ? 21.891 -27.281 -10.82 1 95.75 210 TYR A CA 1
ATOM 1663 C C . TYR A 1 210 ? 21.469 -28.016 -12.086 1 95.75 210 TYR A C 1
ATOM 1665 O O . TYR A 1 210 ? 20.328 -27.891 -12.531 1 95.75 210 TYR A O 1
ATOM 1673 N N . ARG A 1 211 ? 22.344 -28.781 -12.586 1 94.38 211 ARG A N 1
ATOM 1674 C CA . ARG A 1 211 ? 22.094 -29.781 -13.609 1 94.38 211 ARG A CA 1
ATOM 1675 C C . ARG A 1 211 ? 22.922 -31.031 -13.375 1 94.38 211 ARG A C 1
ATOM 1677 O O . ARG A 1 211 ? 24.156 -30.953 -13.266 1 94.38 211 ARG A O 1
ATOM 1684 N N . PRO A 1 212 ? 22.297 -32.156 -13.32 1 90.56 212 PRO A N 1
ATOM 1685 C CA . PRO A 1 212 ? 23.062 -33.375 -13.078 1 90.56 212 PRO A CA 1
ATOM 1686 C C . PRO A 1 212 ? 24.062 -33.688 -14.195 1 90.56 212 PRO A C 1
ATOM 1688 O O . PRO A 1 212 ? 23.766 -33.438 -15.375 1 90.56 212 PRO A O 1
ATOM 1691 N N . ILE A 1 213 ? 25.234 -34.156 -13.766 1 87.94 213 ILE A N 1
ATOM 1692 C CA . ILE A 1 213 ? 26.234 -34.688 -14.672 1 87.94 213 ILE A CA 1
ATOM 1693 C C . ILE A 1 213 ? 26.203 -36.219 -14.633 1 87.94 213 ILE A C 1
ATOM 1695 O O . ILE A 1 213 ? 26.484 -36.844 -13.594 1 87.94 213 ILE A O 1
ATOM 1699 N N . GLU A 1 214 ? 25.703 -36.75 -15.633 1 78.25 214 GLU A N 1
ATOM 1700 C CA . GLU A 1 214 ? 25.547 -38.219 -15.641 1 78.25 214 GLU A CA 1
ATOM 1701 C C . GLU A 1 214 ? 26.906 -38.906 -15.773 1 78.25 214 GLU A C 1
ATOM 1703 O O . GLU A 1 214 ? 27.703 -38.562 -16.641 1 78.25 214 GLU A O 1
ATOM 1708 N N . GLY A 1 215 ? 27.141 -39.719 -14.805 1 70.75 215 GLY A N 1
ATOM 1709 C CA . GLY A 1 215 ? 28.328 -40.562 -14.898 1 70.75 215 GLY A CA 1
ATOM 1710 C C . GLY A 1 215 ? 28.219 -41.656 -15.922 1 70.75 215 GLY A C 1
ATOM 1711 O O . GLY A 1 215 ? 27.234 -41.75 -16.656 1 70.75 215 GLY A O 1
ATOM 1712 N N . ARG A 1 216 ? 29.266 -42.562 -16.125 1 66.56 216 ARG A N 1
ATOM 1713 C CA . ARG A 1 216 ? 29.359 -43.656 -17.078 1 66.56 216 ARG A CA 1
ATOM 1714 C C . ARG A 1 216 ? 28.266 -44.688 -16.844 1 66.56 216 ARG A C 1
ATOM 1716 O O . ARG A 1 216 ? 27.734 -45.281 -17.797 1 66.56 216 ARG A O 1
ATOM 1723 N N . ASN A 1 217 ? 27.812 -44.844 -15.547 1 64.06 217 ASN A N 1
ATOM 1724 C CA . ASN A 1 217 ? 26.828 -45.875 -15.234 1 64.06 217 ASN A CA 1
ATOM 1725 C C . ASN A 1 217 ? 25.422 -45.281 -15.125 1 64.06 217 ASN A C 1
ATOM 1727 O O . ASN A 1 217 ? 24.484 -45.969 -14.688 1 64.06 217 ASN A O 1
ATOM 1731 N N . GLY A 1 218 ? 25.266 -44.062 -15.516 1 65.88 218 GLY A N 1
ATOM 1732 C CA . GLY A 1 218 ? 23.953 -43.438 -15.453 1 65.88 218 GLY A CA 1
ATOM 1733 C C . GLY A 1 218 ? 23.641 -42.844 -14.086 1 65.88 218 GLY A C 1
ATOM 1734 O O . GLY A 1 218 ? 22.594 -42.219 -13.906 1 65.88 218 GLY A O 1
ATOM 1735 N N . VAL A 1 219 ? 24.484 -43.125 -13.172 1 66.06 219 VAL A N 1
ATOM 1736 C CA . VAL A 1 219 ? 24.266 -42.625 -11.812 1 66.06 219 VAL A CA 1
ATOM 1737 C C . VAL A 1 219 ? 24.766 -41.188 -11.695 1 66.06 219 VAL A C 1
ATOM 1739 O O . VAL A 1 219 ? 25.859 -40.875 -12.172 1 66.06 219 VAL A O 1
ATOM 1742 N N . VAL A 1 220 ? 23.875 -40.375 -11.172 1 75.56 220 VAL A N 1
ATOM 1743 C CA . VAL A 1 220 ? 24.25 -38.969 -10.984 1 75.56 220 VAL A CA 1
ATOM 1744 C C . VAL A 1 220 ? 25.078 -38.844 -9.711 1 75.56 220 VAL A C 1
ATOM 1746 O O . VAL A 1 220 ? 24.594 -39.125 -8.617 1 75.56 220 VAL A O 1
ATOM 1749 N N . THR A 1 221 ? 26.391 -38.531 -9.859 1 72.5 221 THR A N 1
ATOM 1750 C CA . THR A 1 221 ? 27.234 -38.344 -8.672 1 72.5 221 THR A CA 1
ATOM 1751 C C . THR A 1 221 ? 27.656 -36.906 -8.523 1 72.5 221 THR A C 1
ATOM 1753 O O . THR A 1 221 ? 28.078 -36.469 -7.441 1 72.5 221 THR A O 1
ATOM 1756 N N . GLU A 1 222 ? 27.531 -36.188 -9.586 1 86.44 222 GLU A N 1
ATOM 1757 C CA . GLU A 1 222 ? 27.938 -34.781 -9.562 1 86.44 222 GLU A CA 1
ATOM 1758 C C . GLU A 1 222 ? 26.938 -33.906 -10.266 1 86.44 222 GLU A C 1
ATOM 1760 O O . GLU A 1 222 ? 26.078 -34.375 -11.008 1 86.44 222 GLU A O 1
ATOM 1765 N N . PHE A 1 223 ? 27.031 -32.594 -9.969 1 91.44 223 PHE A N 1
ATOM 1766 C CA . PHE A 1 223 ? 26.109 -31.625 -10.562 1 91.44 223 PHE A CA 1
ATOM 1767 C C . PHE A 1 223 ? 26.875 -30.406 -11.086 1 91.44 223 PHE A C 1
ATOM 1769 O O . PHE A 1 223 ? 27.875 -29.984 -10.492 1 91.44 223 PHE A O 1
ATOM 1776 N N . MET A 1 224 ? 26.422 -29.938 -12.305 1 93.44 224 MET A N 1
ATOM 1777 C CA . MET A 1 224 ? 26.734 -28.547 -12.664 1 93.44 224 MET A CA 1
ATOM 1778 C C . MET A 1 224 ? 26.125 -27.578 -11.656 1 93.44 224 MET A C 1
ATOM 1780 O O . MET A 1 224 ? 25 -27.766 -11.211 1 93.44 224 MET A O 1
ATOM 1784 N N . LYS A 1 225 ? 26.891 -26.531 -11.211 1 93.5 225 LYS A N 1
ATOM 1785 C CA . LYS A 1 225 ? 26.375 -25.578 -10.219 1 93.5 225 LYS A CA 1
ATOM 1786 C C . LYS A 1 225 ? 26.938 -24.188 -10.453 1 93.5 225 LYS A C 1
ATOM 1788 O O . LYS A 1 225 ? 27.828 -24 -11.266 1 93.5 225 LYS A O 1
ATOM 1793 N N . GLY A 1 226 ? 26.391 -23.266 -9.805 1 91.5 226 GLY A N 1
ATOM 1794 C CA . GLY A 1 226 ? 26.875 -21.906 -9.875 1 91.5 226 GLY A CA 1
ATOM 1795 C C . GLY A 1 226 ? 28.094 -21.656 -9 1 91.5 226 GLY A C 1
ATOM 1796 O O . GLY A 1 226 ? 28.453 -22.5 -8.18 1 91.5 226 GLY A O 1
ATOM 1797 N N . VAL A 1 227 ? 28.719 -20.484 -9.227 1 90.69 227 VAL A N 1
ATOM 1798 C CA . VAL A 1 227 ? 29.844 -20.047 -8.398 1 90.69 227 VAL A CA 1
ATOM 1799 C C . VAL A 1 227 ? 29.328 -19.547 -7.055 1 90.69 227 VAL A C 1
ATOM 1801 O O . VAL A 1 227 ? 28.25 -18.969 -6.969 1 90.69 227 VAL A O 1
ATOM 1804 N N . PHE A 1 228 ? 30.094 -19.797 -6.09 1 87.5 228 PHE A N 1
ATOM 1805 C CA . PHE A 1 228 ? 29.719 -19.297 -4.773 1 87.5 228 PHE A CA 1
ATOM 1806 C C . PHE A 1 228 ? 30.172 -17.859 -4.582 1 87.5 228 PHE A C 1
ATOM 1808 O O . PHE A 1 228 ? 31.281 -17.609 -4.125 1 87.5 228 PHE A O 1
ATOM 1815 N N . SER A 1 229 ? 29.406 -17 -4.93 1 90.62 229 SER A N 1
ATOM 1816 C CA . SER A 1 229 ? 29.641 -15.562 -4.816 1 90.62 229 SER A CA 1
ATOM 1817 C C . SER A 1 229 ? 28.312 -14.805 -4.684 1 90.62 229 SER A C 1
ATOM 1819 O O . SER A 1 229 ? 27.344 -15.125 -5.359 1 90.62 229 SER A O 1
ATOM 1821 N N . ASN A 1 230 ? 28.344 -13.797 -3.828 1 90.81 230 ASN A N 1
ATOM 1822 C CA . ASN A 1 230 ? 27.156 -12.969 -3.645 1 90.81 230 ASN A CA 1
ATOM 1823 C C . ASN A 1 230 ? 26.828 -12.18 -4.906 1 90.81 230 ASN A C 1
ATOM 1825 O O . ASN A 1 230 ? 25.688 -11.734 -5.086 1 90.81 230 ASN A O 1
ATOM 1829 N N . LYS A 1 231 ? 27.828 -12 -5.719 1 92.44 231 LYS A N 1
ATOM 1830 C CA . LYS A 1 231 ? 27.578 -11.289 -6.969 1 92.44 231 LYS A CA 1
ATOM 1831 C C . LYS A 1 231 ? 26.766 -12.141 -7.938 1 92.44 231 LYS A C 1
ATOM 1833 O O . LYS A 1 231 ? 26.016 -11.617 -8.758 1 92.44 231 LYS A O 1
ATOM 1838 N N . TRP A 1 232 ? 26.969 -13.438 -7.871 1 94.5 232 TRP A N 1
ATOM 1839 C CA . TRP A 1 232 ? 26.234 -14.344 -8.742 1 94.5 232 TRP A CA 1
ATOM 1840 C C . TRP A 1 232 ? 24.781 -14.477 -8.289 1 94.5 232 TRP A C 1
ATOM 1842 O O . TRP A 1 232 ? 23.875 -14.117 -9.031 1 94.5 232 TRP A O 1
ATOM 1852 N N . MET A 1 233 ? 24.625 -14.953 -7.047 1 94.75 233 MET A N 1
ATOM 1853 C CA . MET A 1 233 ? 23.312 -15.039 -6.414 1 94.75 233 MET A CA 1
ATOM 1854 C C . MET A 1 233 ? 23.422 -14.875 -4.902 1 94.75 233 MET A C 1
ATOM 1856 O O . MET A 1 233 ? 24.266 -15.5 -4.262 1 94.75 233 MET A O 1
ATOM 1860 N N . LYS A 1 234 ? 22.625 -14.016 -4.441 1 94.62 234 LYS A N 1
ATOM 1861 C CA . LYS A 1 234 ? 22.609 -13.852 -2.99 1 94.62 234 LYS A CA 1
ATOM 1862 C C . LYS A 1 234 ? 21.25 -14.242 -2.414 1 94.62 234 LYS A C 1
ATOM 1864 O O . LYS A 1 234 ? 20.281 -13.477 -2.504 1 94.62 234 LYS A O 1
ATOM 1869 N N . ASN A 1 235 ? 21.156 -15.359 -1.796 1 91.12 235 ASN A N 1
ATOM 1870 C CA . ASN A 1 235 ? 19.953 -15.922 -1.199 1 91.12 235 ASN A CA 1
ATOM 1871 C C . ASN A 1 235 ? 18.781 -15.938 -2.189 1 91.12 235 ASN A C 1
ATOM 1873 O O . ASN A 1 235 ? 17.719 -15.383 -1.915 1 91.12 235 ASN A O 1
ATOM 1877 N N . PRO A 1 236 ? 18.984 -16.594 -3.266 1 94.94 236 PRO A N 1
ATOM 1878 C CA . PRO A 1 236 ? 17.953 -16.609 -4.297 1 94.94 236 PRO A CA 1
ATOM 1879 C C . PRO A 1 236 ? 16.734 -17.438 -3.896 1 94.94 236 PRO A C 1
ATOM 1881 O O . PRO A 1 236 ? 16.875 -18.438 -3.193 1 94.94 236 PRO A O 1
ATOM 1884 N N . GLN A 1 237 ? 15.578 -17.016 -4.266 1 94.25 237 GLN A N 1
ATOM 1885 C CA . GLN A 1 237 ? 14.32 -17.75 -4.195 1 94.25 237 GLN A CA 1
ATOM 1886 C C . GLN A 1 237 ? 13.695 -17.891 -5.578 1 94.25 237 GLN A C 1
ATOM 1888 O O . GLN A 1 237 ? 13.266 -16.906 -6.18 1 94.25 237 GLN A O 1
ATOM 1893 N N . PHE A 1 238 ? 13.562 -19.062 -5.988 1 96.5 238 PHE A N 1
ATOM 1894 C CA . PHE A 1 238 ? 13.211 -19.312 -7.383 1 96.5 238 PHE A CA 1
ATOM 1895 C C . PHE A 1 238 ? 11.703 -19.344 -7.57 1 96.5 238 PHE A C 1
ATOM 1897 O O . PHE A 1 238 ? 10.969 -19.828 -6.707 1 96.5 238 PHE A O 1
ATOM 1904 N N . ALA A 1 239 ? 11.266 -18.828 -8.703 1 95.88 239 ALA A N 1
ATOM 1905 C CA . ALA A 1 239 ? 9.844 -18.703 -8.992 1 95.88 239 ALA A CA 1
ATOM 1906 C C . ALA A 1 239 ? 9.438 -19.562 -10.188 1 95.88 239 ALA A C 1
ATOM 1908 O O . ALA A 1 239 ? 8.32 -20.078 -10.234 1 95.88 239 ALA A O 1
ATOM 1909 N N . GLY A 1 240 ? 10.297 -19.656 -11.219 1 96.44 240 GLY A N 1
ATOM 1910 C CA . GLY A 1 240 ? 9.977 -20.422 -12.406 1 96.44 240 GLY A CA 1
ATOM 1911 C C . GLY A 1 240 ? 11.156 -20.609 -13.344 1 96.44 240 GLY A C 1
ATOM 1912 O O . GLY A 1 240 ? 12.133 -19.875 -13.266 1 96.44 240 GLY A O 1
ATOM 1913 N N . SER A 1 241 ? 11.039 -21.625 -14.211 1 97.62 241 SER A N 1
ATOM 1914 C CA . SER A 1 241 ? 12.062 -21.906 -15.219 1 97.62 241 SER A CA 1
ATOM 1915 C C . SER A 1 241 ? 11.445 -22.344 -16.547 1 97.62 241 SER A C 1
ATOM 1917 O O . SER A 1 241 ? 10.391 -22.984 -16.562 1 97.62 241 SER A O 1
ATOM 1919 N N . PHE A 1 242 ? 12.086 -21.984 -17.641 1 97.56 242 PHE A N 1
ATOM 1920 C CA . PHE A 1 242 ? 11.57 -22.25 -18.969 1 97.56 242 PHE A CA 1
ATOM 1921 C C . PHE A 1 242 ? 12.703 -22.578 -19.938 1 97.56 242 PHE A C 1
ATOM 1923 O O . PHE A 1 242 ? 13.766 -21.969 -19.891 1 97.56 242 PHE A O 1
ATOM 1930 N N . SER A 1 243 ? 12.445 -23.594 -20.719 1 97.12 243 SER A N 1
ATOM 1931 C CA . SER A 1 243 ? 13.359 -23.906 -21.812 1 97.12 243 SER A CA 1
ATOM 1932 C C . SER A 1 243 ? 13.109 -23 -23.016 1 97.12 243 SER A C 1
ATOM 1934 O O . SER A 1 243 ? 12.055 -23.094 -23.656 1 97.12 243 SER A O 1
ATOM 1936 N N . VAL A 1 244 ? 14.031 -22.172 -23.328 1 96.5 244 VAL A N 1
ATOM 1937 C CA . VAL A 1 244 ? 13.867 -21.188 -24.406 1 96.5 244 VAL A CA 1
ATOM 1938 C C . VAL A 1 244 ? 15.023 -21.297 -25.391 1 96.5 244 VAL A C 1
ATOM 1940 O O . VAL A 1 244 ? 16.141 -20.859 -25.094 1 96.5 244 VAL A O 1
ATOM 1943 N N . ASP A 1 245 ? 14.766 -21.797 -26.547 1 93.75 245 ASP A N 1
ATOM 1944 C CA . ASP A 1 245 ? 15.797 -21.969 -27.562 1 93.75 245 ASP A CA 1
ATOM 1945 C C . ASP A 1 245 ? 17 -22.734 -27 1 93.75 245 ASP A C 1
ATOM 1947 O O . ASP A 1 245 ? 16.844 -23.844 -26.484 1 93.75 245 ASP A O 1
ATOM 1951 N N . GLU A 1 246 ? 18.188 -22.094 -27.016 1 94.81 246 GLU A N 1
ATOM 1952 C CA . GLU A 1 246 ? 19.406 -22.781 -26.594 1 94.81 246 GLU A CA 1
ATOM 1953 C C . GLU A 1 246 ? 19.688 -22.516 -25.109 1 94.81 246 GLU A C 1
ATOM 1955 O O . GLU A 1 246 ? 20.75 -22.891 -24.609 1 94.81 246 GLU A O 1
ATOM 1960 N N . ARG A 1 247 ? 18.781 -21.984 -24.484 1 96.31 247 ARG A N 1
ATOM 1961 C CA . ARG A 1 247 ? 19.016 -21.609 -23.094 1 96.31 247 ARG A CA 1
ATOM 1962 C C . ARG A 1 247 ? 17.859 -22.047 -22.203 1 96.31 247 ARG A C 1
ATOM 1964 O O . ARG A 1 247 ? 16.797 -22.422 -22.688 1 96.31 247 ARG A O 1
ATOM 1971 N N . VAL A 1 248 ? 18.125 -22.031 -20.938 1 97.81 248 VAL A N 1
ATOM 1972 C CA . VAL A 1 248 ? 17.109 -22.188 -19.906 1 97.81 248 VAL A CA 1
ATOM 1973 C C . VAL A 1 248 ? 17.031 -20.906 -19.062 1 97.81 248 VAL A C 1
ATOM 1975 O O . VAL A 1 248 ? 18.062 -20.438 -18.562 1 97.81 248 VAL A O 1
ATOM 1978 N N . PHE A 1 249 ? 15.867 -20.297 -19.031 1 98.56 249 PHE A N 1
ATOM 1979 C CA . PHE A 1 249 ? 15.641 -19.125 -18.203 1 98.56 249 PHE A CA 1
ATOM 1980 C C . PHE A 1 249 ? 15.234 -19.531 -16.781 1 98.56 249 PHE A C 1
ATOM 1982 O O . PHE A 1 249 ? 14.461 -20.469 -16.609 1 98.56 249 PHE A O 1
ATOM 1989 N N . PHE A 1 250 ? 15.727 -18.875 -15.844 1 98.31 250 PHE A N 1
ATOM 1990 C CA . PHE A 1 250 ? 15.305 -18.984 -14.445 1 98.31 250 PHE A CA 1
ATOM 1991 C C . PHE A 1 250 ? 14.82 -17.641 -13.914 1 98.31 250 PHE A C 1
ATOM 1993 O O . PHE A 1 250 ? 15.516 -16.641 -14.031 1 98.31 250 PHE A O 1
ATOM 2000 N N . PHE A 1 251 ? 13.648 -17.594 -13.414 1 98.5 251 PHE A N 1
ATOM 2001 C CA . PHE A 1 251 ? 13.094 -16.422 -12.75 1 98.5 251 PHE A CA 1
ATOM 2002 C C . PHE A 1 251 ? 13.172 -16.562 -11.234 1 98.5 251 PHE A C 1
ATOM 2004 O O . PHE A 1 251 ? 12.789 -17.609 -10.695 1 98.5 251 PHE A O 1
ATOM 2011 N N . PHE A 1 252 ? 13.672 -15.547 -10.562 1 98 252 PHE A N 1
ATOM 2012 C CA . PHE A 1 252 ? 13.875 -15.641 -9.125 1 98 252 PHE A CA 1
ATOM 2013 C C . PHE A 1 252 ? 14.008 -14.258 -8.5 1 98 252 PHE A C 1
ATOM 2015 O O . PHE A 1 252 ? 13.977 -13.25 -9.203 1 98 252 PHE A O 1
ATOM 2022 N N . ARG A 1 253 ? 13.938 -14.203 -7.293 1 96.88 253 ARG A N 1
ATOM 2023 C CA . ARG A 1 253 ? 14.242 -12.992 -6.539 1 96.88 253 ARG A CA 1
ATOM 2024 C C . ARG A 1 253 ? 15.469 -13.188 -5.656 1 96.88 253 ARG A C 1
ATOM 2026 O O . ARG A 1 253 ? 15.742 -14.305 -5.207 1 96.88 253 ARG A O 1
ATOM 2033 N N . GLU A 1 254 ? 16.188 -12.148 -5.363 1 96.56 254 GLU A N 1
ATOM 2034 C CA . GLU A 1 254 ? 17.406 -12.195 -4.547 1 96.56 254 GLU A CA 1
ATOM 2035 C C . GLU A 1 254 ? 17.656 -10.859 -3.854 1 96.56 254 GLU A C 1
ATOM 2037 O O . GLU A 1 254 ? 17.016 -9.859 -4.184 1 96.56 254 GLU A O 1
ATOM 2042 N N . ILE A 1 255 ? 18.531 -10.906 -2.928 1 94.56 255 ILE A N 1
ATOM 2043 C CA . ILE A 1 255 ? 18.969 -9.664 -2.309 1 94.56 255 ILE A CA 1
ATOM 2044 C C . ILE A 1 255 ? 19.812 -8.867 -3.301 1 94.56 255 ILE A C 1
ATOM 2046 O O . ILE A 1 255 ? 20.75 -9.398 -3.896 1 94.56 255 ILE A O 1
ATOM 2050 N N . ALA A 1 256 ? 19.438 -7.656 -3.535 1 94.44 256 ALA A N 1
ATOM 2051 C CA . ALA A 1 256 ? 20.109 -6.82 -4.531 1 94.44 256 ALA A CA 1
ATOM 2052 C C . ALA A 1 256 ? 21.422 -6.266 -3.99 1 94.44 256 ALA A C 1
ATOM 2054 O O . ALA A 1 256 ? 21.422 -5.312 -3.205 1 94.44 256 ALA A O 1
ATOM 2055 N N . VAL A 1 257 ? 22.484 -6.719 -4.496 1 93 257 VAL A N 1
ATOM 2056 C CA . VAL A 1 257 ? 23.812 -6.309 -4.031 1 93 257 VAL A CA 1
ATOM 2057 C C . VAL A 1 257 ? 24.078 -4.859 -4.43 1 93 257 VAL A C 1
ATOM 2059 O O . VAL A 1 257 ? 24.812 -4.148 -3.744 1 93 257 VAL A O 1
ATOM 2062 N N . GLU A 1 258 ? 23.484 -4.422 -5.516 1 90.88 258 GLU A N 1
ATOM 2063 C CA . GLU A 1 258 ? 23.719 -3.08 -6.035 1 90.88 258 GLU A CA 1
ATOM 2064 C C . GLU A 1 258 ? 23.109 -2.02 -5.125 1 90.88 258 GLU A C 1
ATOM 2066 O O . GLU A 1 258 ? 23.422 -0.834 -5.242 1 90.88 258 GLU A O 1
ATOM 2071 N N . THR A 1 259 ? 22.188 -2.375 -4.211 1 88.19 259 THR A N 1
ATOM 2072 C CA . THR A 1 259 ? 21.547 -1.399 -3.342 1 88.19 259 THR A CA 1
ATOM 2073 C C . THR A 1 259 ? 21.938 -1.631 -1.885 1 88.19 259 THR A C 1
ATOM 2075 O O . THR A 1 259 ? 21.578 -0.84 -1.008 1 88.19 259 THR A O 1
ATOM 2078 N N . GLU A 1 260 ? 22.625 -2.617 -1.572 1 84.62 260 GLU A N 1
ATOM 2079 C CA . GLU A 1 260 ? 22.828 -3.113 -0.213 1 84.62 260 GLU A CA 1
ATOM 2080 C C . GLU A 1 260 ? 23.5 -2.066 0.664 1 84.62 260 GLU A C 1
ATOM 2082 O O . GLU A 1 260 ? 23.281 -2.021 1.875 1 84.62 260 GLU A O 1
ATOM 2087 N N . PHE A 1 261 ? 24.375 -1.241 0.076 1 82.31 261 PHE A N 1
ATOM 2088 C CA . PHE A 1 261 ? 25.078 -0.231 0.857 1 82.31 261 PHE A CA 1
ATOM 2089 C C . PHE A 1 261 ? 24.109 0.818 1.384 1 82.31 261 PHE A C 1
ATOM 2091 O O . PHE A 1 261 ? 24.344 1.432 2.424 1 82.31 261 PHE A O 1
ATOM 2098 N N . ILE A 1 262 ? 23.094 1.031 0.689 1 82.5 262 ILE A N 1
ATOM 2099 C CA . ILE A 1 262 ? 22.125 2.045 1.063 1 82.5 262 ILE A CA 1
ATOM 2100 C C . ILE A 1 262 ? 20.969 1.394 1.828 1 82.5 262 ILE A C 1
ATOM 2102 O O . ILE A 1 262 ? 20.625 1.823 2.932 1 82.5 262 ILE A O 1
ATOM 2106 N N . GLU A 1 263 ? 20.406 0.439 1.212 1 82.5 263 GLU A N 1
ATOM 2107 C CA . GLU A 1 263 ? 19.266 -0.284 1.793 1 82.5 263 GLU A CA 1
ATOM 2108 C C . GLU A 1 263 ? 19.219 -1.72 1.28 1 82.5 263 GLU A C 1
ATOM 2110 O O . GLU A 1 263 ? 19.578 -1.991 0.135 1 82.5 263 GLU A O 1
ATOM 2115 N N . THR A 1 264 ? 18.828 -2.602 2.125 1 85.44 264 THR A N 1
ATOM 2116 C CA . THR A 1 264 ? 18.609 -3.979 1.693 1 85.44 264 THR A CA 1
ATOM 2117 C C . THR A 1 264 ? 17.281 -4.121 0.963 1 85.44 264 THR A C 1
ATOM 2119 O O . THR A 1 264 ? 16.219 -3.814 1.522 1 85.44 264 THR A O 1
ATOM 2122 N N . LYS A 1 265 ? 17.375 -4.559 -0.278 1 89.19 265 LYS A N 1
ATOM 2123 C CA . LYS A 1 265 ? 16.188 -4.742 -1.105 1 89.19 265 LYS A CA 1
ATOM 2124 C C . LYS A 1 265 ? 16.219 -6.094 -1.813 1 89.19 265 LYS A C 1
ATOM 2126 O O . LYS A 1 265 ? 17.281 -6.688 -1.991 1 89.19 265 LYS A O 1
ATOM 2131 N N . LEU A 1 266 ? 15.055 -6.594 -2.111 1 93.06 266 LEU A N 1
ATOM 2132 C CA . LEU A 1 266 ? 14.906 -7.746 -2.992 1 93.06 266 LEU A CA 1
ATOM 2133 C C . LEU A 1 266 ? 14.57 -7.309 -4.414 1 93.06 266 LEU A C 1
ATOM 2135 O O . LEU A 1 266 ? 13.75 -6.402 -4.609 1 93.06 266 LEU A O 1
ATOM 2139 N N . TYR A 1 267 ? 15.242 -7.887 -5.32 1 96.12 267 TYR A N 1
ATOM 2140 C CA . TYR A 1 267 ? 14.898 -7.652 -6.719 1 96.12 267 TYR A CA 1
ATOM 2141 C C . TYR A 1 267 ? 14.57 -8.961 -7.426 1 96.12 267 TYR A C 1
ATOM 2143 O O . TYR A 1 267 ? 15.141 -10.008 -7.102 1 96.12 267 TYR A O 1
ATOM 2151 N N . SER A 1 268 ? 13.648 -8.859 -8.297 1 98.12 268 SER A N 1
ATOM 2152 C CA . SER A 1 268 ? 13.352 -9.977 -9.188 1 98.12 268 SER A CA 1
ATOM 2153 C C . SER A 1 268 ? 14.312 -10.016 -10.367 1 98.12 268 SER A C 1
ATOM 2155 O O . SER A 1 268 ? 14.672 -8.969 -10.922 1 98.12 268 SER A O 1
ATOM 2157 N N . ARG A 1 269 ? 14.688 -11.258 -10.703 1 98.62 269 ARG A N 1
ATOM 2158 C CA . ARG A 1 269 ? 15.695 -11.469 -11.742 1 98.62 269 ARG A CA 1
ATOM 2159 C C . ARG A 1 269 ? 15.211 -12.484 -12.773 1 98.62 269 ARG A C 1
ATOM 2161 O O . ARG A 1 269 ? 14.352 -13.32 -12.477 1 98.62 269 ARG A O 1
ATOM 2168 N N . VAL A 1 270 ? 15.742 -12.328 -13.945 1 98.75 270 VAL A N 1
ATOM 2169 C CA . VAL A 1 270 ? 15.766 -13.414 -14.914 1 98.75 270 VAL A CA 1
ATOM 2170 C C . VAL A 1 270 ? 17.219 -13.805 -15.211 1 98.75 270 VAL A C 1
ATOM 2172 O O . VAL A 1 270 ? 18.047 -12.945 -15.531 1 98.75 270 VAL A O 1
ATOM 2175 N N . GLY A 1 271 ? 17.516 -15.016 -14.93 1 98.12 271 GLY A N 1
ATOM 2176 C CA . GLY A 1 271 ? 18.828 -15.57 -15.266 1 98.12 271 GLY A CA 1
ATOM 2177 C C . GLY A 1 271 ? 18.766 -16.578 -16.406 1 98.12 271 GLY A C 1
ATOM 2178 O O . GLY A 1 271 ? 17.719 -17.172 -16.656 1 98.12 271 GLY A O 1
ATOM 2179 N N . LYS A 1 272 ? 19.922 -16.781 -17.062 1 97.62 272 LYS A N 1
ATOM 2180 C CA . LYS A 1 272 ? 19.969 -17.766 -18.125 1 97.62 272 LYS A CA 1
ATOM 2181 C C . LYS A 1 272 ? 21.234 -18.609 -18.047 1 97.62 272 LYS A C 1
ATOM 2183 O O . LYS A 1 272 ? 22.266 -18.156 -17.562 1 97.62 272 LYS A O 1
ATOM 2188 N N . VAL A 1 273 ? 21.156 -19.844 -18.438 1 97.62 273 VAL A N 1
ATOM 2189 C CA . VAL A 1 273 ? 22.281 -20.734 -18.688 1 97.62 273 VAL A CA 1
ATOM 2190 C C . VAL A 1 273 ? 22.109 -21.406 -20.047 1 97.62 273 VAL A C 1
ATOM 2192 O O . VAL A 1 273 ? 20.969 -21.656 -20.484 1 97.62 273 VAL A O 1
ATOM 2195 N N . CYS A 1 274 ? 23.219 -21.625 -20.688 1 97.06 274 CYS A N 1
ATOM 2196 C CA . CYS A 1 274 ? 23.172 -22.297 -21.984 1 97.06 274 CYS A CA 1
ATOM 2197 C C . CYS A 1 274 ? 23.078 -23.812 -21.797 1 97.06 274 CYS A C 1
ATOM 2199 O O . CYS A 1 274 ? 23.766 -24.375 -20.953 1 97.06 274 CYS A O 1
ATOM 2201 N N . LYS A 1 275 ? 22.266 -24.469 -22.609 1 96.19 275 LYS A N 1
ATOM 2202 C CA . LYS A 1 275 ? 22.031 -25.906 -22.516 1 96.19 275 LYS A CA 1
ATOM 2203 C C . LYS A 1 275 ? 23.312 -26.688 -22.797 1 96.19 275 LYS A C 1
ATOM 2205 O O . LYS A 1 275 ? 23.578 -27.703 -22.156 1 96.19 275 LYS A O 1
ATOM 2210 N N . LYS A 1 276 ? 24.156 -26.203 -23.641 1 94.38 276 LYS A N 1
ATOM 2211 C CA . LYS A 1 276 ? 25.344 -26.938 -24.078 1 94.38 276 LYS A CA 1
ATOM 2212 C C . LYS A 1 276 ? 26.516 -26.688 -23.125 1 94.38 276 LYS A C 1
ATOM 2214 O O . LYS A 1 276 ? 27.594 -27.266 -23.312 1 94.38 276 LYS A O 1
ATOM 2219 N N . ASP A 1 277 ? 26.344 -25.844 -22.141 1 95.94 277 ASP A N 1
ATOM 2220 C CA . ASP A 1 277 ? 27.406 -25.5 -21.219 1 95.94 277 ASP A CA 1
ATOM 2221 C C . ASP A 1 277 ? 27.812 -26.688 -20.359 1 95.94 277 ASP A C 1
ATOM 2223 O O . ASP A 1 277 ? 26.984 -27.281 -19.672 1 95.94 277 ASP A O 1
ATOM 2227 N N . VAL A 1 278 ? 29.094 -27.078 -20.422 1 93.75 278 VAL A N 1
ATOM 2228 C CA . VAL A 1 278 ? 29.562 -28.203 -19.625 1 93.75 278 VAL A CA 1
ATOM 2229 C C . VAL A 1 278 ? 30.625 -27.734 -18.641 1 93.75 278 VAL A C 1
ATOM 2231 O O . VAL A 1 278 ? 31.391 -28.547 -18.109 1 93.75 278 VAL A O 1
ATOM 2234 N N . GLY A 1 279 ? 30.688 -26.469 -18.422 1 94.38 279 GLY A N 1
ATOM 2235 C CA . GLY A 1 279 ? 31.672 -25.906 -17.516 1 94.38 279 GLY A CA 1
ATOM 2236 C C . GLY A 1 279 ? 33 -25.625 -18.172 1 94.38 279 GLY A C 1
ATOM 2237 O O . GLY A 1 279 ? 33.188 -25.859 -19.359 1 94.38 279 GLY A O 1
ATOM 2238 N N . GLY A 1 280 ? 33.875 -25.062 -17.391 1 92.19 280 GLY A N 1
ATOM 2239 C CA . GLY A 1 280 ? 35.219 -24.781 -17.875 1 92.19 280 GLY A CA 1
ATOM 2240 C C . GLY A 1 280 ? 36.156 -25.969 -17.75 1 92.19 280 GLY A C 1
ATOM 2241 O O . GLY A 1 280 ? 35.812 -26.984 -17.156 1 92.19 280 GLY A O 1
ATOM 2242 N N . ASP A 1 281 ? 37.281 -25.812 -18.391 1 90.12 281 ASP A N 1
ATOM 2243 C CA . ASP A 1 281 ? 38.281 -26.875 -18.344 1 90.12 281 ASP A CA 1
ATOM 2244 C C . ASP A 1 281 ? 39 -26.891 -17 1 90.12 281 ASP A C 1
ATOM 2246 O O . ASP A 1 281 ? 39 -27.891 -16.281 1 90.12 281 ASP A O 1
ATOM 2250 N N . SER A 1 282 ? 39.625 -25.75 -16.641 1 87.88 282 SER A N 1
ATOM 2251 C CA . SER A 1 282 ? 40.312 -25.625 -15.359 1 87.88 282 SER A CA 1
ATOM 2252 C C . SER A 1 282 ? 39.562 -24.672 -14.438 1 87.88 282 SER A C 1
ATOM 2254 O O . SER A 1 282 ? 39.125 -25.062 -13.359 1 87.88 282 SER A O 1
ATOM 2256 N N . LEU A 1 283 ? 39.469 -23.516 -14.984 1 89.75 283 LEU A N 1
ATOM 2257 C CA . LEU A 1 283 ? 38.625 -22.547 -14.258 1 89.75 283 LEU A CA 1
ATOM 2258 C C . LEU A 1 283 ? 37.156 -22.859 -14.445 1 89.75 283 LEU A C 1
ATOM 2260 O O . LEU A 1 283 ? 36.719 -23.172 -15.555 1 89.75 283 LEU A O 1
ATOM 2264 N N . LEU A 1 284 ? 36.344 -22.859 -13.328 1 93.88 284 LEU A N 1
ATOM 2265 C CA . LEU A 1 284 ? 34.906 -23.109 -13.32 1 93.88 284 LEU A CA 1
ATOM 2266 C C . LEU A 1 284 ? 34.594 -24.531 -13.773 1 93.88 284 LEU A C 1
ATOM 2268 O O . LEU A 1 284 ? 33.688 -24.75 -14.594 1 93.88 284 LEU A O 1
ATOM 2272 N N . ARG A 1 285 ? 35.438 -25.484 -13.328 1 92.94 285 ARG A N 1
ATOM 2273 C CA . ARG A 1 285 ? 35.125 -26.875 -13.594 1 92.94 285 ARG A CA 1
ATOM 2274 C C . ARG A 1 285 ? 33.781 -27.266 -12.984 1 92.94 285 ARG A C 1
ATOM 2276 O O . ARG A 1 285 ? 33.531 -27.016 -11.805 1 92.94 285 ARG A O 1
ATOM 2283 N N . ASN A 1 286 ? 32.906 -27.859 -13.812 1 92.5 286 ASN A N 1
ATOM 2284 C CA . ASN A 1 286 ? 31.562 -28.266 -13.422 1 92.5 286 ASN A CA 1
ATOM 2285 C C . ASN A 1 286 ? 30.766 -27.094 -12.891 1 92.5 286 ASN A C 1
ATOM 2287 O O . ASN A 1 286 ? 29.938 -27.25 -11.984 1 92.5 286 ASN A O 1
ATOM 2291 N N . LYS A 1 287 ? 31.109 -25.906 -13.312 1 94.81 287 LYS A N 1
ATOM 2292 C CA . LYS A 1 287 ? 30.375 -24.688 -12.992 1 94.81 287 LYS A CA 1
ATOM 2293 C C . LYS A 1 287 ? 29.938 -23.953 -14.258 1 94.81 287 LYS A C 1
ATOM 2295 O O . LYS A 1 287 ? 30.594 -24.047 -15.289 1 94.81 287 LYS A O 1
ATOM 2300 N N . TRP A 1 288 ? 28.844 -23.281 -14.156 1 96.06 288 TRP A N 1
ATOM 2301 C CA . TRP A 1 288 ? 28.281 -22.594 -15.312 1 96.06 288 TRP A CA 1
ATOM 2302 C C . TRP A 1 288 ? 29.234 -21.531 -15.844 1 96.06 288 TRP A C 1
ATOM 2304 O O . TRP A 1 288 ? 29.75 -20.719 -15.07 1 96.06 288 TRP A O 1
ATOM 2314 N N . THR A 1 289 ? 29.484 -21.469 -17.125 1 95.69 289 THR A N 1
ATOM 2315 C CA . THR A 1 289 ? 30.328 -20.469 -17.766 1 95.69 289 THR A CA 1
ATOM 2316 C C . THR A 1 289 ? 29.469 -19.484 -18.562 1 95.69 289 THR A C 1
ATOM 2318 O O . THR A 1 289 ? 29.984 -18.469 -19.047 1 95.69 289 THR A O 1
ATOM 2321 N N . SER A 1 290 ? 28.219 -19.75 -18.672 1 95.75 290 SER A N 1
ATOM 2322 C CA . SER A 1 290 ? 27.344 -18.953 -19.547 1 95.75 290 SER A CA 1
ATOM 2323 C C . SER A 1 290 ? 26.312 -18.172 -18.719 1 95.75 290 SER A C 1
ATOM 2325 O O . SER A 1 290 ? 25.438 -17.516 -19.281 1 95.75 290 SER A O 1
ATOM 2327 N N . TYR A 1 291 ? 26.406 -18.219 -17.422 1 96.75 291 TYR A N 1
ATOM 2328 C CA . TYR A 1 291 ? 25.406 -17.625 -16.562 1 96.75 291 TYR A CA 1
ATOM 2329 C C . TYR A 1 291 ? 25.406 -16.094 -16.688 1 96.75 291 TYR A C 1
ATOM 2331 O O . TYR A 1 291 ? 26.453 -15.469 -16.688 1 96.75 291 TYR A O 1
ATOM 2339 N N . GLN A 1 292 ? 24.234 -15.516 -16.844 1 97.62 292 GLN A N 1
ATOM 2340 C CA . GLN A 1 292 ? 23.938 -14.086 -16.812 1 97.62 292 GLN A CA 1
ATOM 2341 C C . GLN A 1 292 ? 22.578 -13.812 -16.188 1 97.62 292 GLN A C 1
ATOM 2343 O O . GLN A 1 292 ? 21.688 -14.648 -16.25 1 97.62 292 GLN A O 1
ATOM 2348 N N . LYS A 1 293 ? 22.469 -12.688 -15.547 1 98.19 293 LYS A N 1
ATOM 2349 C CA . LYS A 1 293 ? 21.172 -12.336 -14.977 1 98.19 293 LYS A CA 1
ATOM 2350 C C . LYS A 1 293 ? 20.844 -10.859 -15.195 1 98.19 293 LYS A C 1
ATOM 2352 O O . LYS A 1 293 ? 21.75 -10.055 -15.406 1 98.19 293 LYS A O 1
ATOM 2357 N N . ALA A 1 294 ? 19.578 -10.516 -15.156 1 98.62 294 ALA A N 1
ATOM 2358 C CA . ALA A 1 294 ? 19.078 -9.148 -15.32 1 98.62 294 ALA A CA 1
ATOM 2359 C C . ALA A 1 294 ? 17.906 -8.875 -14.383 1 98.62 294 ALA A C 1
ATOM 2361 O O . ALA A 1 294 ? 17.172 -9.797 -14.031 1 98.62 294 ALA A O 1
ATOM 2362 N N . ARG A 1 295 ? 17.781 -7.645 -13.977 1 98.06 295 ARG A N 1
ATOM 2363 C CA . ARG A 1 295 ? 16.672 -7.23 -13.125 1 98.06 295 ARG A CA 1
ATOM 2364 C C . ARG A 1 295 ? 15.375 -7.121 -13.922 1 98.06 295 ARG A C 1
ATOM 2366 O O . ARG A 1 295 ? 15.375 -6.652 -15.062 1 98.06 295 ARG A O 1
ATOM 2373 N N . LEU A 1 296 ? 14.305 -7.586 -13.344 1 98.56 296 LEU A N 1
ATOM 2374 C CA . LEU A 1 296 ? 12.969 -7.414 -13.906 1 98.56 296 LEU A CA 1
ATOM 2375 C C . LEU A 1 296 ? 12.258 -6.227 -13.258 1 98.56 296 LEU A C 1
ATOM 2377 O O . LEU A 1 296 ? 12.219 -6.117 -12.031 1 98.56 296 LEU A O 1
ATOM 2381 N N . ASN A 1 297 ? 11.734 -5.398 -14.094 1 96.62 297 ASN A N 1
ATOM 2382 C CA . ASN A 1 297 ? 10.984 -4.258 -13.57 1 96.62 297 ASN A CA 1
ATOM 2383 C C . ASN A 1 297 ? 9.477 -4.469 -13.688 1 96.62 297 ASN A C 1
ATOM 2385 O O . ASN A 1 297 ? 8.961 -4.695 -14.781 1 96.62 297 ASN A O 1
ATOM 2389 N N . CYS A 1 298 ? 8.797 -4.453 -12.609 1 96.06 298 CYS A N 1
ATOM 2390 C CA . CYS A 1 298 ? 7.34 -4.363 -12.523 1 96.06 298 CYS A CA 1
ATOM 2391 C C . CYS A 1 298 ? 6.914 -3.209 -11.625 1 96.06 298 CYS A C 1
ATOM 2393 O O . CYS A 1 298 ? 7.137 -3.246 -10.414 1 96.06 298 CYS A O 1
ATOM 2395 N N . SER A 1 299 ? 6.406 -2.17 -12.242 1 92.19 299 SER A N 1
ATOM 2396 C CA . SER A 1 299 ? 6.105 -0.979 -11.453 1 92.19 299 SER A CA 1
ATOM 2397 C C . SER A 1 299 ? 4.957 -0.186 -12.062 1 92.19 299 SER A C 1
ATOM 2399 O O . SER A 1 299 ? 4.613 -0.383 -13.234 1 92.19 299 SER A O 1
ATOM 2401 N N . LEU A 1 300 ? 4.289 0.56 -11.25 1 85.81 300 LEU A N 1
ATOM 2402 C CA . LEU A 1 300 ? 3.361 1.586 -11.711 1 85.81 300 LEU A CA 1
ATOM 2403 C C . LEU A 1 300 ? 4.102 2.879 -12.031 1 85.81 300 LEU A C 1
ATOM 2405 O O . LEU A 1 300 ? 4.895 3.367 -11.227 1 85.81 300 LEU A O 1
ATOM 2409 N N . SER A 1 301 ? 3.848 3.4 -13.133 1 80 301 SER A N 1
ATOM 2410 C CA . SER A 1 301 ? 4.586 4.57 -13.602 1 80 301 SER A CA 1
ATOM 2411 C C . SER A 1 301 ? 4.223 5.812 -12.789 1 80 301 SER A C 1
ATOM 2413 O O . SER A 1 301 ? 3.182 5.844 -12.133 1 80 301 SER A O 1
ATOM 2415 N N . GLY A 1 302 ? 5.152 6.828 -12.742 1 74.31 302 GLY A N 1
ATOM 2416 C CA . GLY A 1 302 ? 5.008 8.078 -12.016 1 74.31 302 GLY A CA 1
ATOM 2417 C C . GLY A 1 302 ? 6.336 8.703 -11.633 1 74.31 302 GLY A C 1
ATOM 2418 O O . GLY A 1 302 ? 7.395 8.156 -11.945 1 74.31 302 GLY A O 1
ATOM 2419 N N . ALA A 1 303 ? 6.281 9.945 -11.016 1 71.56 303 ALA A N 1
ATOM 2420 C CA . ALA A 1 303 ? 7.496 10.609 -10.547 1 71.56 303 ALA A CA 1
ATOM 2421 C C . ALA A 1 303 ? 8.211 9.758 -9.5 1 71.56 303 ALA A C 1
ATOM 2423 O O . ALA A 1 303 ? 9.445 9.719 -9.469 1 71.56 303 ALA A O 1
ATOM 2424 N N . PHE A 1 304 ? 7.398 9.094 -8.766 1 79.38 304 PHE A N 1
ATOM 2425 C CA . PHE A 1 304 ? 7.875 8.133 -7.781 1 79.38 304 PHE A CA 1
ATOM 2426 C C . PHE A 1 304 ? 7.18 6.789 -7.957 1 79.38 304 PHE A C 1
ATOM 2428 O O . PHE A 1 304 ? 6.145 6.531 -7.332 1 79.38 304 PHE A O 1
ATOM 2435 N N . PRO A 1 305 ? 7.723 6.02 -8.75 1 83.44 305 PRO A N 1
ATOM 2436 C CA . PRO A 1 305 ? 7.062 4.766 -9.125 1 83.44 305 PRO A CA 1
ATOM 2437 C C . PRO A 1 305 ? 6.887 3.818 -7.938 1 83.44 305 PRO A C 1
ATOM 2439 O O . PRO A 1 305 ? 7.695 3.834 -7.008 1 83.44 305 PRO A O 1
ATOM 2442 N N . LEU A 1 306 ? 5.77 3.074 -7.973 1 85.12 306 LEU A N 1
ATOM 2443 C CA . LEU A 1 306 ? 5.57 1.967 -7.043 1 85.12 306 LEU A CA 1
ATOM 2444 C C . LEU A 1 306 ? 6.098 0.663 -7.633 1 85.12 306 LEU A C 1
ATOM 2446 O O . LEU A 1 306 ? 5.605 0.201 -8.664 1 85.12 306 LEU A O 1
ATOM 2450 N N . TYR A 1 307 ? 6.988 0.076 -6.977 1 89.25 307 TYR A N 1
ATOM 2451 C CA . TYR A 1 307 ? 7.633 -1.117 -7.512 1 89.25 307 TYR A CA 1
ATOM 2452 C C . TYR A 1 307 ? 7.082 -2.377 -6.855 1 89.25 307 TYR A C 1
ATOM 2454 O O . TYR A 1 307 ? 6.859 -2.406 -5.641 1 89.25 307 TYR A O 1
ATOM 2462 N N . PHE A 1 308 ? 6.801 -3.379 -7.645 1 92.5 308 PHE A N 1
ATOM 2463 C CA . PHE A 1 308 ? 6.551 -4.75 -7.223 1 92.5 308 PHE A CA 1
ATOM 2464 C C . PHE A 1 308 ? 7.785 -5.617 -7.445 1 92.5 308 PHE A C 1
ATOM 2466 O O . PHE A 1 308 ? 7.902 -6.281 -8.477 1 92.5 308 PHE A O 1
ATOM 2473 N N . ASP A 1 309 ? 8.602 -5.734 -6.441 1 93.75 309 ASP A N 1
ATOM 2474 C CA . ASP A 1 309 ? 9.961 -6.242 -6.645 1 93.75 309 ASP A CA 1
ATOM 2475 C C . ASP A 1 309 ? 10.039 -7.73 -6.309 1 93.75 309 ASP A C 1
ATOM 2477 O O . ASP A 1 309 ? 11.062 -8.375 -6.555 1 93.75 309 ASP A O 1
ATOM 2481 N N . VAL A 1 310 ? 9.023 -8.289 -5.82 1 94.69 310 VAL A N 1
ATOM 2482 C CA . VAL A 1 310 ? 9.102 -9.656 -5.32 1 94.69 310 VAL A CA 1
ATOM 2483 C C . VAL A 1 310 ? 8.312 -10.586 -6.23 1 94.69 310 VAL A C 1
ATOM 2485 O O . VAL A 1 310 ? 7.094 -10.719 -6.082 1 94.69 310 VAL A O 1
ATOM 2488 N N . ILE A 1 311 ? 9.008 -11.266 -7.055 1 96.56 311 ILE A N 1
ATOM 2489 C CA . ILE A 1 311 ? 8.352 -12.211 -7.957 1 96.56 311 ILE A CA 1
ATOM 2490 C C . ILE A 1 311 ? 7.941 -13.461 -7.18 1 96.56 311 ILE A C 1
ATOM 2492 O O . ILE A 1 311 ? 8.711 -13.969 -6.359 1 96.56 311 ILE A O 1
ATOM 2496 N N . GLN A 1 312 ? 6.719 -13.914 -7.434 1 93.06 312 GLN A N 1
ATOM 2497 C CA . GLN A 1 312 ? 6.188 -15.062 -6.707 1 93.06 312 GLN A CA 1
ATOM 2498 C C . GLN A 1 312 ? 6.043 -16.281 -7.629 1 93.06 312 GLN A C 1
ATOM 2500 O O . GLN A 1 312 ? 6.219 -17.422 -7.195 1 93.06 312 GLN A O 1
ATOM 2505 N N . ASP A 1 313 ? 5.637 -16.016 -8.812 1 94.19 313 ASP A N 1
ATOM 2506 C CA . ASP A 1 313 ? 5.371 -17.078 -9.773 1 94.19 313 ASP A CA 1
ATOM 2507 C C . ASP A 1 313 ? 5.398 -16.547 -11.203 1 94.19 313 ASP A C 1
ATOM 2509 O O . ASP A 1 313 ? 5.336 -15.328 -11.422 1 94.19 313 ASP A O 1
ATOM 2513 N N . VAL A 1 314 ? 5.637 -17.469 -12.148 1 95.88 314 VAL A N 1
ATOM 2514 C CA . VAL A 1 314 ? 5.707 -17.078 -13.555 1 95.88 314 VAL A CA 1
ATOM 2515 C C . VAL A 1 314 ? 5.02 -18.125 -14.422 1 95.88 314 VAL A C 1
ATOM 2517 O O . VAL A 1 314 ? 5.113 -19.328 -14.156 1 95.88 314 VAL A O 1
ATOM 2520 N N . VAL A 1 315 ? 4.316 -17.672 -15.477 1 92.75 315 VAL A N 1
ATOM 2521 C CA . VAL A 1 315 ? 3.672 -18.578 -16.422 1 92.75 315 VAL A CA 1
ATOM 2522 C C . VAL A 1 315 ? 3.932 -18.094 -17.844 1 92.75 315 VAL A C 1
ATOM 2524 O O . VAL A 1 315 ? 4.176 -16.906 -18.078 1 92.75 315 VAL A O 1
ATOM 2527 N N . SER A 1 316 ? 4.035 -18.969 -18.734 1 91.5 316 SER A N 1
ATOM 2528 C CA . SER A 1 316 ? 4.172 -18.688 -20.156 1 91.5 316 SER A CA 1
ATOM 2529 C C . SER A 1 316 ? 3.482 -19.766 -20.984 1 91.5 316 SER A C 1
ATOM 2531 O O . SER A 1 316 ? 3.539 -20.938 -20.656 1 91.5 316 SER A O 1
ATOM 2533 N N . VAL A 1 317 ? 2.822 -19.328 -22.047 1 80.31 317 VAL A N 1
ATOM 2534 C CA . VAL A 1 317 ? 2.129 -20.281 -22.922 1 80.31 317 VAL A CA 1
ATOM 2535 C C . VAL A 1 317 ? 2.988 -20.594 -24.141 1 80.31 317 VAL A C 1
ATOM 2537 O O . VAL A 1 317 ? 3.025 -21.734 -24.609 1 80.31 317 VAL A O 1
ATOM 2540 N N . ASP A 1 318 ? 3.717 -19.641 -24.688 1 82.62 318 ASP A N 1
ATOM 2541 C CA . ASP A 1 318 ? 4.445 -19.812 -25.938 1 82.62 318 ASP A CA 1
ATOM 2542 C C . ASP A 1 318 ? 5.945 -19.609 -25.734 1 82.62 318 ASP A C 1
ATOM 2544 O O . ASP A 1 318 ? 6.715 -19.609 -26.703 1 82.62 318 ASP A O 1
ATOM 2548 N N . GLU A 1 319 ? 6.379 -19.422 -24.516 1 87.81 319 GLU A N 1
ATOM 2549 C CA . GLU A 1 319 ? 7.777 -19.188 -24.188 1 87.81 319 GLU A CA 1
ATOM 2550 C C . GLU A 1 319 ? 8.312 -17.938 -24.875 1 87.81 319 GLU A C 1
ATOM 2552 O O . GLU A 1 319 ? 9.516 -17.812 -25.109 1 87.81 319 GLU A O 1
ATOM 2557 N N . ASN A 1 320 ? 7.43 -17.109 -25.391 1 91.5 320 ASN A N 1
ATOM 2558 C CA . ASN A 1 320 ? 7.809 -15.812 -25.969 1 91.5 320 ASN A CA 1
ATOM 2559 C C . ASN A 1 320 ? 7.438 -14.656 -25.047 1 91.5 320 ASN A C 1
ATOM 2561 O O . ASN A 1 320 ? 8.055 -13.594 -25.094 1 91.5 320 ASN A O 1
ATOM 2565 N N . THR A 1 321 ? 6.422 -14.844 -24.359 1 91.62 321 THR A N 1
ATOM 2566 C CA . THR A 1 321 ? 5.996 -13.875 -23.359 1 91.62 321 THR A CA 1
ATOM 2567 C C . THR A 1 321 ? 5.84 -14.547 -21.984 1 91.62 321 THR A C 1
ATOM 2569 O O . THR A 1 321 ? 5.211 -15.594 -21.875 1 91.62 321 THR A O 1
ATOM 2572 N N . PHE A 1 322 ? 6.449 -14 -20.984 1 95.06 322 PHE A N 1
ATOM 2573 C CA . PHE A 1 322 ? 6.418 -14.531 -19.625 1 95.06 322 PHE A CA 1
ATOM 2574 C C . PHE A 1 322 ? 5.633 -13.609 -18.703 1 95.06 322 PHE A C 1
ATOM 2576 O O . PHE A 1 322 ? 5.953 -12.422 -18.578 1 95.06 322 PHE A O 1
ATOM 2583 N N . TYR A 1 323 ? 4.605 -14.078 -18.125 1 92.69 323 TYR A N 1
ATOM 2584 C CA . TYR A 1 323 ? 3.793 -13.32 -17.188 1 92.69 323 TYR A CA 1
ATOM 2585 C C . TYR A 1 323 ? 4.191 -13.633 -15.742 1 92.69 323 TYR A C 1
ATOM 2587 O O . TYR A 1 323 ? 4.004 -14.758 -15.273 1 92.69 323 TYR A O 1
ATOM 2595 N N . GLY A 1 324 ? 4.793 -12.625 -15.102 1 95.38 324 GLY A N 1
ATOM 2596 C CA . GLY A 1 324 ? 5.215 -12.781 -13.719 1 95.38 324 GLY A CA 1
ATOM 2597 C C . GLY A 1 324 ? 4.242 -12.188 -12.727 1 95.38 324 GLY A C 1
ATOM 2598 O O . GLY A 1 324 ? 3.684 -11.109 -12.961 1 95.38 324 GLY A O 1
ATOM 2599 N N . LEU A 1 325 ? 3.955 -12.969 -11.703 1 94.69 325 LEU A N 1
ATOM 2600 C CA . LEU A 1 325 ? 3.223 -12.469 -10.547 1 94.69 325 LEU A CA 1
ATOM 2601 C C . LEU A 1 325 ? 4.176 -11.867 -9.516 1 94.69 325 LEU A C 1
ATOM 2603 O O . LEU A 1 325 ? 5.09 -12.547 -9.039 1 94.69 325 LEU A O 1
ATOM 2607 N N . PHE A 1 326 ? 3.934 -10.609 -9.203 1 95.19 326 PHE A N 1
ATOM 2608 C CA . PHE A 1 326 ? 4.805 -9.883 -8.297 1 95.19 326 PHE A CA 1
ATOM 2609 C C . PHE A 1 326 ? 4.023 -9.367 -7.09 1 95.19 326 PHE A C 1
ATOM 2611 O O . PHE A 1 326 ? 2.816 -9.148 -7.176 1 95.19 326 PHE A O 1
ATOM 2618 N N . THR A 1 327 ? 4.703 -9.219 -5.98 1 91.19 327 THR A N 1
ATOM 2619 C CA . THR A 1 327 ? 4.121 -8.602 -4.793 1 91.19 327 THR A CA 1
ATOM 2620 C C . THR A 1 327 ? 5.047 -7.523 -4.238 1 91.19 327 THR A C 1
ATOM 2622 O O . THR A 1 327 ? 6.211 -7.434 -4.633 1 91.19 327 THR A O 1
ATOM 2625 N N . THR A 1 328 ? 4.457 -6.617 -3.449 1 88.75 328 THR A N 1
ATOM 26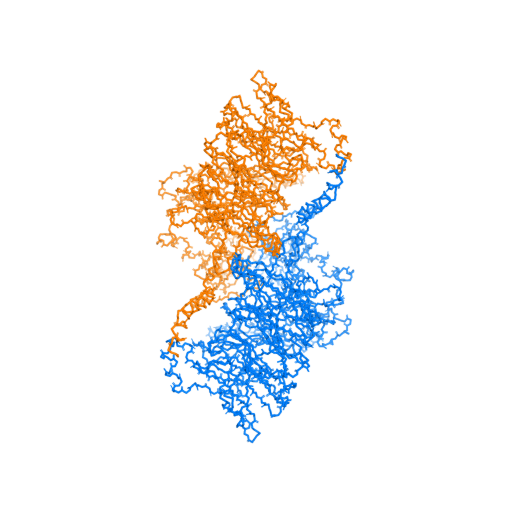26 C CA . THR A 1 328 ? 5.277 -5.742 -2.623 1 88.75 328 THR A CA 1
ATOM 2627 C C . THR A 1 328 ? 5.867 -6.508 -1.442 1 88.75 328 THR A C 1
ATOM 2629 O O . THR A 1 328 ? 5.648 -7.715 -1.307 1 88.75 328 THR A O 1
ATOM 2632 N N . TYR A 1 329 ? 6.656 -5.754 -0.661 1 80.12 329 TYR A N 1
ATOM 2633 C CA . TYR A 1 329 ? 7.176 -6.391 0.545 1 80.12 329 TYR A CA 1
ATOM 2634 C C . TYR A 1 329 ? 6.066 -6.609 1.566 1 80.12 329 TYR A C 1
ATOM 2636 O O . TYR A 1 329 ? 5.137 -5.809 1.663 1 80.12 329 TYR A O 1
ATOM 2644 N N . ALA A 1 330 ? 5.879 -7.613 2.09 1 63 330 ALA A N 1
ATOM 2645 C CA . ALA A 1 330 ? 4.773 -8.055 2.939 1 63 330 ALA A CA 1
ATOM 2646 C C . ALA A 1 330 ? 4.602 -7.121 4.137 1 63 330 ALA A C 1
ATOM 2648 O O . ALA A 1 330 ? 3.561 -7.137 4.797 1 63 330 ALA A O 1
ATOM 2649 N N . ASN A 1 331 ? 5.414 -6.164 4.254 1 64.75 331 ASN A N 1
ATOM 2650 C CA . ASN A 1 331 ? 5.328 -5.41 5.5 1 64.75 331 ASN A CA 1
ATOM 2651 C C . ASN A 1 331 ? 4.383 -4.215 5.367 1 64.75 331 ASN A C 1
ATOM 2653 O O . ASN A 1 331 ? 4.715 -3.229 4.707 1 64.75 331 ASN A O 1
ATOM 2657 N N . GLY A 1 332 ? 3.027 -4.402 5.758 1 63.31 332 GLY A N 1
ATOM 2658 C CA . GLY A 1 332 ? 2.129 -3.301 6.062 1 63.31 332 GLY A CA 1
ATOM 2659 C C . GLY A 1 332 ? 1.195 -2.959 4.914 1 63.31 332 GLY A C 1
ATOM 2660 O O . GLY A 1 332 ? 0.019 -2.662 5.133 1 63.31 332 GLY A O 1
ATOM 2661 N N . LEU A 1 333 ? 1.76 -2.854 3.547 1 77 333 LEU A N 1
ATOM 2662 C CA . LEU A 1 333 ? 0.902 -2.5 2.42 1 77 333 LEU A CA 1
ATOM 2663 C C . LEU A 1 333 ? 0.998 -3.543 1.313 1 77 333 LEU A C 1
ATOM 2665 O O . LEU A 1 333 ? 1.591 -3.289 0.263 1 77 333 LEU A O 1
ATOM 2669 N N . PRO A 1 334 ? 0.339 -4.664 1.522 1 78.62 334 PRO A N 1
ATOM 2670 C CA . PRO A 1 334 ? 0.437 -5.734 0.528 1 78.62 334 PRO A CA 1
ATOM 2671 C C . PRO A 1 334 ? -0.262 -5.387 -0.785 1 78.62 334 PRO A C 1
ATOM 2673 O O . PRO A 1 334 ? -1.314 -4.742 -0.776 1 78.62 334 PRO A O 1
ATOM 2676 N N . ALA A 1 335 ? 0.355 -5.676 -1.844 1 84.56 335 ALA A N 1
ATOM 2677 C CA . ALA A 1 335 ? -0.211 -5.535 -3.182 1 84.56 335 ALA A CA 1
ATOM 2678 C C . ALA A 1 335 ? 0.416 -6.531 -4.152 1 84.56 335 ALA A C 1
ATOM 2680 O O . ALA A 1 335 ? 1.533 -7.004 -3.932 1 84.56 335 ALA A O 1
ATOM 2681 N N . SER A 1 336 ? -0.329 -6.875 -5.145 1 88.5 336 SER A N 1
ATOM 2682 C CA . SER A 1 336 ? 0.149 -7.793 -6.172 1 88.5 336 SER A CA 1
ATOM 2683 C C . SER A 1 336 ? -0.044 -7.207 -7.566 1 88.5 336 SER A C 1
ATOM 2685 O O . SER A 1 336 ? -0.917 -6.363 -7.777 1 88.5 336 SER A O 1
ATOM 2687 N N . ALA A 1 337 ? 0.814 -7.641 -8.453 1 90.5 337 ALA A N 1
ATOM 2688 C CA . ALA A 1 337 ? 0.717 -7.207 -9.844 1 90.5 337 ALA A CA 1
ATOM 2689 C C . ALA A 1 337 ? 1.208 -8.297 -10.797 1 90.5 337 ALA A C 1
ATOM 2691 O O . ALA A 1 337 ? 2.021 -9.141 -10.414 1 90.5 337 ALA A O 1
ATOM 2692 N N . ILE A 1 338 ? 0.615 -8.32 -11.953 1 92.19 338 ILE A N 1
ATOM 2693 C CA . ILE A 1 338 ? 1.086 -9.18 -13.039 1 92.19 338 ILE A CA 1
ATOM 2694 C C . ILE A 1 338 ? 1.753 -8.328 -14.117 1 92.19 338 ILE A C 1
ATOM 2696 O O . ILE A 1 338 ? 1.146 -7.391 -14.641 1 92.19 338 ILE A O 1
ATOM 2700 N N . CYS A 1 339 ? 2.975 -8.633 -14.406 1 94 339 CYS A N 1
ATOM 2701 C CA . CYS A 1 339 ? 3.676 -7.949 -15.484 1 94 339 CYS A CA 1
ATOM 2702 C C . CYS A 1 339 ? 4.121 -8.93 -16.562 1 94 339 CYS A C 1
ATOM 2704 O O . CYS A 1 339 ? 4.461 -10.078 -16.266 1 94 339 CYS A O 1
ATOM 2706 N N . ALA A 1 340 ? 4.051 -8.477 -17.797 1 92.44 340 ALA A N 1
ATOM 2707 C CA . ALA A 1 340 ? 4.445 -9.305 -18.938 1 92.44 340 ALA A CA 1
ATOM 2708 C C . ALA A 1 340 ? 5.832 -8.922 -19.438 1 92.44 340 ALA A C 1
ATOM 2710 O O . ALA A 1 340 ? 6.164 -7.734 -19.531 1 92.44 340 ALA A O 1
ATOM 2711 N N . PHE A 1 341 ? 6.652 -9.922 -19.75 1 96.81 341 PHE A N 1
ATOM 2712 C CA . PHE A 1 341 ? 8 -9.727 -20.281 1 96.81 341 PHE A CA 1
ATOM 2713 C C . PHE A 1 341 ? 8.18 -10.477 -21.594 1 96.81 341 PHE A C 1
ATOM 2715 O O . PHE A 1 341 ? 7.934 -11.68 -21.672 1 96.81 341 PHE A O 1
ATOM 2722 N N . GLU A 1 342 ? 8.617 -9.82 -22.562 1 95.75 342 GLU A N 1
ATOM 2723 C CA . GLU A 1 342 ? 8.852 -10.43 -23.859 1 95.75 342 GLU A CA 1
ATOM 2724 C C . GLU A 1 342 ? 10.258 -11.016 -23.953 1 95.75 342 GLU A C 1
ATOM 2726 O O . GLU A 1 342 ? 11.211 -10.422 -23.453 1 95.75 342 GLU A O 1
ATOM 2731 N N . LYS A 1 343 ? 10.312 -12.141 -24.625 1 97.62 343 LYS A N 1
ATOM 2732 C CA . LYS A 1 343 ? 11.602 -12.781 -24.875 1 97.62 343 LYS A CA 1
ATOM 2733 C C . LYS A 1 343 ? 12.57 -11.828 -25.562 1 97.62 343 LYS A C 1
ATOM 2735 O O . LYS A 1 343 ? 13.758 -11.789 -25.219 1 97.62 343 LYS A O 1
ATOM 2740 N N . SER A 1 344 ? 12.125 -11.039 -26.484 1 97.12 344 SER A N 1
ATOM 2741 C CA . SER A 1 344 ? 12.977 -10.109 -27.219 1 97.12 344 SER A CA 1
ATOM 2742 C C . SER A 1 344 ? 13.594 -9.062 -26.297 1 97.12 344 SER A C 1
ATOM 2744 O O . SER A 1 344 ? 14.758 -8.703 -26.453 1 97.12 344 SER A O 1
ATOM 2746 N N . GLU A 1 345 ? 12.766 -8.57 -25.391 1 97.81 345 GLU A N 1
ATOM 2747 C CA . GLU A 1 345 ? 13.273 -7.59 -24.438 1 97.81 345 GLU A CA 1
ATOM 2748 C C . GLU A 1 345 ? 14.297 -8.211 -23.484 1 97.81 345 GLU A C 1
ATOM 2750 O O . GLU A 1 345 ? 15.305 -7.582 -23.156 1 97.81 345 GLU A O 1
ATOM 2755 N N . ILE A 1 346 ? 14.086 -9.391 -23.016 1 98.31 346 ILE A N 1
ATOM 2756 C CA . ILE A 1 346 ? 15.031 -10.102 -22.172 1 98.31 346 ILE A CA 1
ATOM 2757 C C . ILE A 1 346 ? 16.344 -10.305 -22.906 1 98.31 346 ILE A C 1
ATOM 2759 O O . ILE A 1 346 ? 17.422 -10.039 -22.375 1 98.31 346 ILE A O 1
ATOM 2763 N N . ASP A 1 347 ? 16.234 -10.711 -24.156 1 97.5 347 ASP A N 1
ATOM 2764 C CA . ASP A 1 347 ? 17.422 -10.938 -24.969 1 97.5 347 ASP A CA 1
ATOM 2765 C C . ASP A 1 347 ? 18.203 -9.633 -25.172 1 97.5 347 ASP A C 1
ATOM 2767 O O . ASP A 1 347 ? 19.422 -9.617 -25.109 1 97.5 347 ASP A O 1
ATOM 2771 N N . ARG A 1 348 ? 17.469 -8.609 -25.453 1 98 348 ARG A N 1
ATOM 2772 C CA . ARG A 1 348 ? 18.125 -7.32 -25.656 1 98 348 ARG A CA 1
ATOM 2773 C C . ARG A 1 348 ? 18.953 -6.93 -24.422 1 98 348 ARG A C 1
ATOM 2775 O O . ARG A 1 348 ? 20.094 -6.5 -24.562 1 98 348 ARG A O 1
ATOM 2782 N N . VAL A 1 349 ? 18.375 -7.059 -23.25 1 98.38 349 VAL A N 1
ATOM 2783 C CA . VAL A 1 349 ? 19.031 -6.664 -22.016 1 98.38 349 VAL A CA 1
ATOM 2784 C C . VAL A 1 349 ? 20.219 -7.598 -21.734 1 98.38 349 VAL A C 1
ATOM 2786 O O . VAL A 1 349 ? 21.297 -7.152 -21.344 1 98.38 349 VAL A O 1
ATOM 2789 N N . LEU A 1 350 ? 20.047 -8.953 -21.922 1 97.44 350 LEU A N 1
ATOM 2790 C CA . LEU A 1 350 ? 21.094 -9.938 -21.641 1 97.44 350 LEU A CA 1
ATOM 2791 C C . LEU A 1 350 ? 22.25 -9.781 -22.625 1 97.44 350 LEU A C 1
ATOM 2793 O O . LEU A 1 350 ? 23.375 -10.195 -22.328 1 97.44 350 LEU A O 1
ATOM 2797 N N . ASN A 1 351 ? 21.984 -9.203 -23.781 1 96.12 351 ASN A N 1
ATOM 2798 C CA . ASN A 1 351 ? 23.047 -8.945 -24.75 1 96.12 351 ASN A CA 1
ATOM 2799 C C . ASN A 1 351 ? 23.562 -7.52 -24.641 1 96.12 351 ASN A C 1
ATOM 2801 O O . ASN A 1 351 ? 24.375 -7.09 -25.469 1 96.12 351 ASN A O 1
ATOM 2805 N N . GLY A 1 352 ? 23.047 -6.766 -23.672 1 96.5 352 GLY A N 1
ATOM 2806 C CA . GLY A 1 352 ? 23.453 -5.387 -23.453 1 96.5 352 GLY A CA 1
ATOM 2807 C C . GLY A 1 352 ? 24.672 -5.262 -22.562 1 96.5 352 GLY A C 1
ATOM 2808 O O . GLY A 1 352 ? 25.422 -6.227 -22.391 1 96.5 352 GLY A O 1
ATOM 2809 N N . PRO A 1 353 ? 24.938 -4.082 -22.031 1 97.44 353 PRO A N 1
ATOM 2810 C CA . PRO A 1 353 ? 26.125 -3.846 -21.219 1 97.44 353 PRO A CA 1
ATOM 2811 C C . PRO A 1 353 ? 26.078 -4.562 -19.859 1 97.44 353 PRO A C 1
ATOM 2813 O O . PRO A 1 353 ? 25 -4.754 -19.312 1 97.44 353 PRO A O 1
ATOM 2816 N N . PHE A 1 354 ? 27.297 -4.914 -19.406 1 97.62 354 PHE A N 1
ATOM 2817 C CA . PHE A 1 354 ? 27.422 -5.535 -18.094 1 97.62 354 PHE A CA 1
ATOM 2818 C C . PHE A 1 354 ? 27.469 -4.477 -16.984 1 97.62 354 PHE A C 1
ATOM 2820 O O . PHE A 1 354 ? 27.719 -3.301 -17.266 1 97.62 354 PHE A O 1
ATOM 2827 N N . LYS A 1 355 ? 27.062 -4.824 -15.82 1 96.31 355 LYS A N 1
ATOM 2828 C CA . LYS A 1 355 ? 27.172 -3.959 -14.648 1 96.31 355 LYS A CA 1
ATOM 2829 C C . LYS A 1 355 ? 28.484 -4.184 -13.922 1 96.31 355 LYS A C 1
ATOM 2831 O O . LYS A 1 355 ? 28.969 -5.312 -13.844 1 96.31 355 LYS A O 1
ATOM 2836 N N . THR A 1 356 ? 29.109 -3.135 -13.445 1 94.19 356 THR A N 1
ATOM 2837 C CA . THR A 1 356 ? 30.375 -3.242 -12.75 1 94.19 356 THR A CA 1
ATOM 2838 C C . THR A 1 356 ? 30.438 -2.279 -11.57 1 94.19 356 THR A C 1
ATOM 2840 O O . THR A 1 356 ? 29.562 -1.426 -11.414 1 94.19 356 THR A O 1
ATOM 2843 N N . GLN A 1 357 ? 31.25 -2.543 -10.656 1 90.44 357 GLN A N 1
ATOM 2844 C CA . GLN A 1 357 ? 31.516 -1.697 -9.5 1 90.44 357 GLN A CA 1
ATOM 2845 C C . GLN A 1 357 ? 33.031 -1.485 -9.312 1 90.44 357 GLN A C 1
ATOM 2847 O O . GLN A 1 357 ? 33.781 -2.449 -9.195 1 90.44 357 GLN A O 1
ATOM 2852 N N . ASP A 1 358 ? 33.438 -0.244 -9.211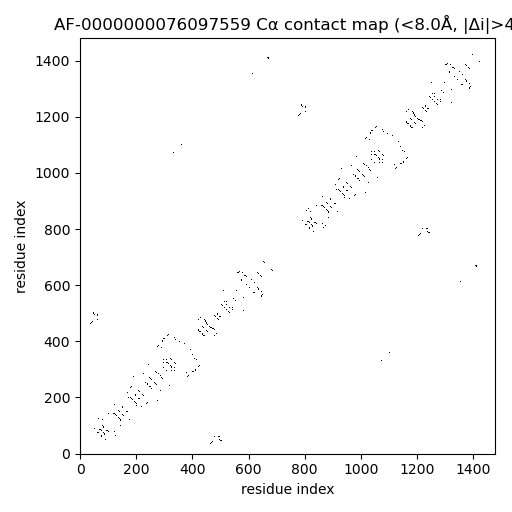 1 87 358 ASP A N 1
ATOM 2853 C CA . ASP A 1 358 ? 34.844 0.066 -9.133 1 87 358 ASP A CA 1
ATOM 2854 C C . ASP A 1 358 ? 35.406 -0.294 -7.766 1 87 358 ASP A C 1
ATOM 2856 O O . ASP A 1 358 ? 36.531 -0.803 -7.668 1 87 358 ASP A O 1
ATOM 2860 N N . SER A 1 359 ? 34.656 0.088 -6.773 1 86.88 359 SER A N 1
ATOM 2861 C CA . SER A 1 359 ? 35.031 -0.234 -5.398 1 86.88 359 SER A CA 1
ATOM 2862 C C . SER A 1 359 ? 33.812 -0.581 -4.57 1 86.88 359 SER A C 1
ATOM 2864 O O . SER A 1 359 ? 32.656 -0.313 -4.984 1 86.88 359 SER A O 1
ATOM 2866 N N . ASP A 1 360 ? 34.062 -1.159 -3.469 1 84.81 360 ASP A N 1
ATOM 2867 C CA . ASP A 1 360 ? 32.969 -1.555 -2.6 1 84.81 360 ASP A CA 1
ATOM 2868 C C . ASP A 1 360 ? 32.156 -0.341 -2.16 1 84.81 360 ASP A C 1
ATOM 2870 O O . ASP A 1 360 ? 31 -0.479 -1.734 1 84.81 360 ASP A O 1
ATOM 2874 N N . MET A 1 361 ? 32.812 0.838 -2.342 1 86.56 361 MET A N 1
ATOM 2875 C CA . MET A 1 361 ? 32.156 2.055 -1.885 1 86.56 361 MET A CA 1
ATOM 2876 C C . MET A 1 361 ? 31.609 2.861 -3.066 1 86.56 361 MET A C 1
ATOM 2878 O O . MET A 1 361 ? 31.141 3.986 -2.893 1 86.56 361 MET A O 1
ATOM 2882 N N . SER A 1 362 ? 31.688 2.256 -4.25 1 89.12 362 SER A N 1
ATOM 2883 C CA . SER A 1 362 ? 31.219 2.941 -5.449 1 89.12 362 SER A CA 1
ATOM 2884 C C . SER A 1 362 ? 29.859 2.416 -5.883 1 89.12 362 SER A C 1
ATOM 2886 O O . SER A 1 362 ? 29.5 1.268 -5.602 1 89.12 362 SER A O 1
ATOM 2888 N N . PHE A 1 363 ? 29.156 3.289 -6.57 1 90.56 363 PHE A N 1
ATOM 2889 C CA . PHE A 1 363 ? 27.906 2.863 -7.18 1 90.56 363 PHE A CA 1
ATOM 2890 C C . PHE A 1 363 ? 28.156 1.853 -8.289 1 90.56 363 PHE A C 1
ATOM 2892 O O . PHE A 1 363 ? 29.234 1.823 -8.875 1 90.56 363 PHE A O 1
ATOM 2899 N N . TRP A 1 364 ? 27.203 0.913 -8.484 1 92.44 364 TRP A N 1
ATOM 2900 C CA . TRP A 1 364 ? 27.234 0.025 -9.641 1 92.44 364 TRP A CA 1
ATOM 2901 C C . TRP A 1 364 ? 26.922 0.785 -10.922 1 92.44 364 TRP A C 1
ATOM 2903 O O . TRP A 1 364 ? 25.922 1.51 -10.984 1 92.44 364 TRP A O 1
ATOM 2913 N N . THR A 1 365 ? 27.797 0.685 -11.891 1 93 365 THR A N 1
ATOM 2914 C CA . THR A 1 365 ? 27.641 1.439 -13.133 1 93 365 THR A CA 1
ATOM 2915 C C . THR A 1 365 ? 27.828 0.533 -14.344 1 93 365 THR A C 1
ATOM 2917 O O . THR A 1 365 ? 28.016 -0.676 -14.195 1 93 365 THR A O 1
ATOM 2920 N N . GLU A 1 366 ? 27.656 1.083 -15.492 1 94.69 366 GLU A N 1
ATOM 2921 C CA . GLU A 1 366 ? 27.859 0.363 -16.75 1 94.69 366 GLU A CA 1
ATOM 2922 C C . GLU A 1 366 ? 29.328 0.099 -17.016 1 94.69 366 GLU A C 1
ATOM 2924 O O . GLU A 1 366 ? 30.156 1.005 -16.906 1 94.69 366 GLU A O 1
ATOM 2929 N N . ALA A 1 367 ? 29.641 -1.156 -17.281 1 95.69 367 ALA A N 1
ATOM 2930 C CA . ALA A 1 367 ? 31 -1.487 -17.656 1 95.69 367 ALA A CA 1
ATOM 2931 C C . ALA A 1 367 ? 31.359 -0.892 -19.016 1 95.69 367 ALA A C 1
ATOM 2933 O O . ALA A 1 367 ? 30.562 -0.929 -19.953 1 95.69 367 ALA A O 1
ATOM 2934 N N . LYS A 1 368 ? 32.531 -0.353 -19.047 1 93.69 368 LYS A N 1
ATOM 2935 C CA . LYS A 1 368 ? 33 0.181 -20.328 1 93.69 368 LYS A CA 1
ATOM 2936 C C . LYS A 1 368 ? 33.156 -0.928 -21.359 1 93.69 368 LYS A C 1
ATOM 2938 O O . LYS A 1 368 ? 33.594 -2.031 -21.031 1 93.69 368 LYS A O 1
ATOM 2943 N N . ALA A 1 369 ? 32.812 -0.653 -22.547 1 92.56 369 ALA A N 1
ATOM 2944 C CA . ALA A 1 369 ? 32.875 -1.627 -23.625 1 92.56 369 ALA A CA 1
ATOM 2945 C C . ALA A 1 369 ? 34.312 -2.154 -23.797 1 92.56 369 ALA A C 1
ATOM 2947 O O . ALA A 1 369 ? 34.5 -3.318 -24.156 1 92.56 369 ALA A O 1
ATOM 2948 N N . SER A 1 370 ? 35.25 -1.337 -23.516 1 92.69 370 SER A N 1
ATOM 2949 C CA . SER A 1 370 ? 36.656 -1.697 -23.688 1 92.69 370 SER A CA 1
ATOM 2950 C C . SER A 1 370 ? 37.094 -2.746 -22.672 1 92.69 370 SER A C 1
ATOM 2952 O O . SER A 1 370 ? 38.062 -3.467 -22.891 1 92.69 370 SER A O 1
ATOM 2954 N N . THR A 1 371 ? 36.344 -2.857 -21.594 1 93.69 371 THR A N 1
ATOM 2955 C CA . THR A 1 371 ? 36.719 -3.783 -20.531 1 93.69 371 THR A CA 1
ATOM 2956 C C . THR A 1 371 ? 36.125 -5.164 -20.766 1 93.69 371 THR A C 1
ATOM 2958 O O . THR A 1 371 ? 36.531 -6.145 -20.141 1 93.69 371 THR A O 1
ATOM 2961 N N . VAL A 1 372 ? 35.219 -5.312 -21.656 1 95.81 372 VAL A N 1
ATOM 2962 C CA . VAL A 1 372 ? 34.562 -6.586 -21.922 1 95.81 372 VAL A CA 1
ATOM 2963 C C . VAL A 1 372 ? 35.469 -7.43 -22.844 1 95.81 372 VAL A C 1
ATOM 2965 O O . VAL A 1 372 ? 35.812 -7 -23.953 1 95.81 372 VAL A O 1
ATOM 2968 N N . PRO A 1 373 ? 35.75 -8.602 -22.484 1 95.25 373 PRO A N 1
ATOM 2969 C CA . PRO A 1 373 ? 36.625 -9.445 -23.297 1 95.25 373 PRO A CA 1
ATOM 2970 C C . PRO A 1 373 ? 35.938 -10.023 -24.531 1 95.25 373 PRO A C 1
ATOM 2972 O O . PRO A 1 373 ? 34.688 -10 -24.594 1 95.25 373 PRO A O 1
ATOM 2975 N N . SER A 1 374 ? 36.719 -10.516 -25.484 1 90.81 374 SER A N 1
ATOM 2976 C CA . SER A 1 374 ? 36.25 -11.25 -26.656 1 90.81 374 SER A CA 1
ATOM 2977 C C . SER A 1 374 ? 36.656 -12.719 -26.594 1 90.81 374 SER A C 1
ATOM 2979 O O . SER A 1 374 ? 37.781 -13.039 -26.234 1 90.81 374 SER A O 1
ATOM 2981 N N . PRO A 1 375 ? 35.906 -13.547 -27.047 1 90.88 375 PRO A N 1
ATOM 2982 C CA . PRO A 1 375 ? 34.5 -13.375 -27.406 1 90.88 375 PRO A CA 1
ATOM 2983 C C . PRO A 1 375 ? 33.625 -12.898 -26.234 1 90.88 375 PRO A C 1
ATOM 2985 O O . PRO A 1 375 ? 34 -13.109 -25.078 1 90.88 375 PRO A O 1
ATOM 2988 N N . ARG A 1 376 ? 32.562 -12.289 -26.547 1 93.31 376 ARG A N 1
ATOM 2989 C CA . ARG A 1 376 ? 31.688 -11.734 -25.516 1 93.31 376 ARG A CA 1
ATOM 2990 C C . ARG A 1 376 ? 31.234 -12.82 -24.547 1 93.31 376 ARG A C 1
ATOM 2992 O O . ARG A 1 376 ? 30.75 -13.875 -24.984 1 93.31 376 ARG A O 1
ATOM 2999 N N . PRO A 1 377 ? 31.328 -12.625 -23.328 1 93.56 377 PRO A N 1
ATOM 3000 C CA . PRO A 1 377 ? 30.891 -13.617 -22.344 1 93.56 377 PRO A CA 1
ATOM 3001 C C . PRO A 1 377 ? 29.391 -13.891 -22.406 1 93.56 377 PRO A C 1
ATOM 3003 O O . PRO A 1 377 ? 28.609 -12.992 -22.734 1 93.56 377 PRO A O 1
ATOM 3006 N N . GLY A 1 378 ? 28.953 -15.18 -22.016 1 91.56 378 GLY A N 1
ATOM 3007 C CA . GLY A 1 378 ? 27.562 -15.531 -21.844 1 91.56 378 GLY A CA 1
ATOM 3008 C C . GLY A 1 378 ? 26.922 -16.094 -23.109 1 91.56 378 GLY A C 1
ATOM 3009 O O . GLY A 1 378 ? 25.75 -16.5 -23.094 1 91.56 378 GLY A O 1
ATOM 3010 N N . GLN A 1 379 ? 27.625 -16.172 -24.188 1 90.69 379 GLN A N 1
ATOM 3011 C CA . GLN A 1 379 ? 27.062 -16.641 -25.453 1 90.69 379 GLN A CA 1
ATOM 3012 C C . GLN A 1 379 ? 26.953 -18.156 -25.469 1 90.69 379 GLN A C 1
ATOM 3014 O O . GLN A 1 379 ? 27.797 -18.859 -24.875 1 90.69 379 GLN A O 1
ATOM 3019 N N . CYS A 1 380 ? 25.969 -18.719 -26.125 1 91.69 380 CYS A N 1
ATOM 3020 C CA . CYS A 1 380 ? 25.703 -20.156 -26.109 1 91.69 380 CYS A CA 1
ATOM 3021 C C . CYS A 1 380 ? 26.328 -20.828 -27.328 1 91.69 380 CYS A C 1
ATOM 3023 O O . CYS A 1 380 ? 26.234 -22.047 -27.484 1 91.69 380 CYS A O 1
ATOM 3025 N N . TYR A 1 381 ? 26.922 -20.281 -28.266 1 77.88 381 TYR A N 1
ATOM 3026 C CA . TYR A 1 381 ? 27.484 -20.922 -29.453 1 77.88 381 TYR A CA 1
ATOM 3027 C C . TYR A 1 381 ? 28.922 -21.375 -29.203 1 77.88 381 TYR A C 1
ATOM 3029 O O . TYR A 1 381 ? 29.5 -22.078 -30.016 1 77.88 381 TYR A O 1
ATOM 3037 N N . ASN A 1 382 ? 29.344 -21.156 -28.078 1 72.25 382 ASN A N 1
ATOM 3038 C CA . ASN A 1 382 ? 30.75 -21.438 -27.828 1 72.25 382 ASN A CA 1
ATOM 3039 C C . ASN A 1 382 ? 30.938 -22.734 -27.047 1 72.25 382 ASN A C 1
ATOM 3041 O O . ASN A 1 382 ? 30.062 -23.109 -26.266 1 72.25 382 ASN A O 1
ATOM 3045 N N . ASP A 1 383 ? 31.938 -23.453 -27.391 1 86.25 383 ASP A N 1
ATOM 3046 C CA . ASP A 1 383 ? 32.375 -24.578 -26.578 1 86.25 383 ASP A CA 1
ATOM 3047 C C . ASP A 1 383 ? 32.906 -24.078 -25.219 1 86.25 383 ASP A C 1
ATOM 3049 O O . ASP A 1 383 ? 33.969 -23.438 -25.156 1 86.25 383 ASP A O 1
ATOM 3053 N N . SER A 1 384 ? 32.219 -24.406 -24.156 1 92.06 384 SER A N 1
ATOM 3054 C CA . SER A 1 384 ? 32.562 -23.859 -22.828 1 92.06 384 SER A CA 1
ATOM 3055 C C . SER A 1 384 ? 33.938 -24.328 -22.359 1 92.06 384 SER A C 1
ATOM 3057 O O . SER A 1 384 ? 34.594 -23.625 -21.609 1 92.06 384 SER A O 1
ATOM 3059 N N . LEU A 1 385 ? 34.406 -25.484 -22.859 1 91.81 385 LEU A N 1
ATOM 3060 C CA . LEU A 1 385 ? 35.688 -26.031 -22.469 1 91.81 385 LEU A CA 1
ATOM 3061 C C . LEU A 1 385 ? 36.844 -25.234 -23.094 1 91.81 385 LEU A C 1
ATOM 3063 O O . LEU A 1 385 ? 37.969 -25.266 -22.594 1 91.81 385 LEU A O 1
ATOM 3067 N N . LYS A 1 386 ? 36.562 -24.531 -24.141 1 90.81 386 LYS A N 1
ATOM 3068 C CA . LYS A 1 386 ? 37.594 -23.797 -24.859 1 90.81 386 LYS A CA 1
ATOM 3069 C C . LYS A 1 386 ? 37.531 -22.297 -24.531 1 90.81 386 LYS A C 1
ATOM 3071 O O . LYS A 1 386 ? 38.281 -21.516 -25.094 1 90.81 386 LYS A O 1
ATOM 3076 N N . THR A 1 387 ? 36.688 -21.953 -23.688 1 91.06 387 THR A N 1
ATOM 3077 C CA . THR A 1 387 ? 36.562 -20.547 -23.297 1 91.06 387 THR A CA 1
ATOM 3078 C C . THR A 1 387 ? 37.781 -20.094 -22.516 1 91.06 387 THR A C 1
ATOM 3080 O O . THR A 1 387 ? 38.219 -20.781 -21.594 1 91.06 387 THR A O 1
ATOM 3083 N N . ALA A 1 388 ? 38.375 -18.969 -22.906 1 91.06 388 ALA A N 1
ATOM 3084 C CA . ALA A 1 388 ? 39.594 -18.453 -22.281 1 91.06 388 ALA A CA 1
ATOM 3085 C C . ALA A 1 388 ? 39.344 -18.062 -20.828 1 91.06 388 ALA A C 1
ATOM 3087 O O . ALA A 1 388 ? 38.25 -17.641 -20.469 1 91.06 388 ALA A O 1
ATOM 3088 N N . ASP A 1 389 ? 40.344 -18.109 -20.016 1 91.81 389 ASP A N 1
ATOM 3089 C CA . ASP A 1 389 ? 40.25 -17.797 -18.594 1 91.81 389 ASP A CA 1
ATOM 3090 C C . ASP A 1 389 ? 39.875 -16.328 -18.375 1 91.81 389 ASP A C 1
ATOM 3092 O O . ASP A 1 389 ? 39.188 -16.016 -17.391 1 91.81 389 ASP A O 1
ATOM 3096 N N . THR A 1 390 ? 40.344 -15.484 -19.234 1 92.88 390 THR A N 1
ATOM 3097 C CA . THR A 1 390 ? 40 -14.07 -19.125 1 92.88 390 THR A CA 1
ATOM 3098 C C . THR A 1 390 ? 38.469 -13.867 -19.234 1 92.88 390 THR A C 1
ATOM 3100 O O . THR A 1 390 ? 37.906 -13.047 -18.516 1 92.88 390 THR A O 1
ATOM 3103 N N . VAL A 1 391 ? 37.938 -14.602 -20.125 1 94.06 391 VAL A N 1
ATOM 3104 C CA . VAL A 1 391 ? 36.5 -14.523 -20.312 1 94.06 391 VAL A CA 1
ATOM 3105 C C . VAL A 1 391 ? 35.781 -15.125 -19.094 1 94.06 391 VAL A C 1
ATOM 3107 O O . VAL A 1 391 ? 34.812 -14.555 -18.594 1 94.06 391 VAL A O 1
ATOM 3110 N N . LEU A 1 392 ? 36.312 -16.219 -18.609 1 93.62 392 LEU A N 1
ATOM 3111 C CA . LEU A 1 392 ? 35.719 -16.906 -17.469 1 93.62 392 LEU A CA 1
ATOM 3112 C C . LEU A 1 392 ? 35.781 -16.031 -16.203 1 93.62 392 LEU A C 1
ATOM 3114 O O . LEU A 1 392 ? 34.844 -15.969 -15.43 1 93.62 392 LEU A O 1
ATOM 3118 N N . GLY A 1 393 ? 36.938 -15.43 -15.984 1 92.62 393 GLY A N 1
ATOM 3119 C CA . GLY A 1 393 ? 37.094 -14.516 -14.859 1 92.62 393 GLY A CA 1
ATOM 3120 C C . GLY A 1 393 ? 36.125 -13.352 -14.898 1 92.62 393 GLY A C 1
ATOM 3121 O O . GLY A 1 393 ? 35.594 -12.953 -13.867 1 92.62 393 GLY A O 1
ATOM 3122 N N . PHE A 1 394 ? 35.906 -12.828 -16.094 1 94.69 394 PHE A N 1
ATOM 3123 C CA . PHE A 1 394 ? 34.969 -11.727 -16.266 1 94.69 394 PHE A CA 1
ATOM 3124 C C . PHE A 1 394 ? 33.531 -12.148 -15.898 1 94.69 394 PHE A C 1
ATOM 3126 O O . PHE A 1 394 ? 32.812 -11.398 -15.25 1 94.69 394 PHE A O 1
ATOM 3133 N N . ILE A 1 395 ? 33.188 -13.312 -16.281 1 92.12 395 ILE A N 1
ATOM 3134 C CA . ILE A 1 395 ? 31.828 -13.828 -16.031 1 92.12 395 ILE A CA 1
ATOM 3135 C C . ILE A 1 395 ? 31.609 -13.961 -14.531 1 92.12 395 ILE A C 1
ATOM 3137 O O . ILE A 1 395 ? 30.516 -13.664 -14.039 1 92.12 395 ILE A O 1
ATOM 3141 N N . VAL A 1 396 ? 32.531 -14.398 -13.812 1 93.5 396 VAL A N 1
ATOM 3142 C CA . VAL A 1 396 ? 32.438 -14.594 -12.375 1 93.5 396 VAL A CA 1
ATOM 3143 C C . VAL A 1 396 ? 32.219 -13.25 -11.688 1 93.5 396 VAL A C 1
ATOM 3145 O O . VAL A 1 396 ? 31.391 -13.156 -10.758 1 93.5 396 VAL A O 1
ATOM 3148 N N . ASP A 1 397 ? 32.781 -12.188 -12.227 1 93.31 397 ASP A N 1
ATOM 3149 C CA . ASP A 1 397 ? 32.75 -10.891 -11.562 1 93.31 397 ASP A CA 1
ATOM 3150 C C . ASP A 1 397 ? 31.578 -10.039 -12.07 1 93.31 397 ASP A C 1
ATOM 3152 O O . ASP A 1 397 ? 31.172 -9.078 -11.414 1 93.31 397 ASP A O 1
ATOM 3156 N N . HIS A 1 398 ? 31.109 -10.406 -13.289 1 95.88 398 HIS A N 1
ATOM 3157 C CA . HIS A 1 398 ? 30.125 -9.539 -13.914 1 95.88 398 HIS A CA 1
ATOM 3158 C C . HIS A 1 398 ? 28.922 -10.344 -14.398 1 95.88 398 HIS A C 1
ATOM 3160 O O . HIS A 1 398 ? 28.547 -10.258 -15.57 1 95.88 398 HIS A O 1
ATOM 3166 N N . PRO A 1 399 ? 28.25 -11.039 -13.5 1 96.5 399 PRO A N 1
ATOM 3167 C CA . PRO A 1 399 ? 27.078 -11.812 -13.93 1 96.5 399 PRO A CA 1
ATOM 3168 C C . PRO A 1 399 ? 25.844 -10.938 -14.156 1 96.5 399 PRO A C 1
ATOM 3170 O O . PRO A 1 399 ? 24.891 -11.367 -14.82 1 96.5 399 PRO A O 1
ATOM 3173 N N . LEU A 1 400 ? 25.766 -9.68 -13.625 1 97.69 400 LEU A N 1
ATOM 3174 C CA . LEU A 1 400 ? 24.609 -8.797 -13.625 1 97.69 400 LEU A CA 1
ATOM 3175 C C . LEU A 1 400 ? 24.672 -7.816 -14.789 1 97.69 400 LEU A C 1
ATOM 3177 O O . LEU A 1 400 ? 25.703 -7.168 -15 1 97.69 400 LEU A O 1
ATOM 3181 N N . MET A 1 401 ? 23.562 -7.773 -15.57 1 98.19 401 MET A N 1
ATOM 3182 C CA . MET A 1 401 ? 23.453 -6.809 -16.656 1 98.19 401 MET A CA 1
ATOM 3183 C C . MET A 1 401 ? 23.094 -5.426 -16.125 1 98.19 401 MET A C 1
ATOM 3185 O O . MET A 1 401 ? 22.422 -5.312 -15.094 1 98.19 401 MET A O 1
ATOM 3189 N N . HIS A 1 402 ? 23.469 -4.418 -16.828 1 97.31 402 HIS A N 1
ATOM 3190 C CA . HIS A 1 402 ? 23.281 -3.043 -16.391 1 97.31 402 HIS A CA 1
ATOM 3191 C C . HIS A 1 402 ? 21.828 -2.604 -16.578 1 97.31 402 HIS A C 1
ATOM 3193 O O . HIS A 1 402 ? 21.25 -1.961 -15.703 1 97.31 402 HIS A O 1
ATOM 3199 N N . GLU A 1 403 ? 21.266 -2.898 -17.703 1 97.25 403 GLU A N 1
ATOM 3200 C CA . GLU A 1 403 ? 19.906 -2.469 -18.016 1 97.25 403 GLU A CA 1
ATOM 3201 C C . GLU A 1 403 ? 18.875 -3.379 -17.344 1 97.25 403 GLU A C 1
ATOM 3203 O O . GLU A 1 403 ? 19.172 -4.531 -17.016 1 97.25 403 GLU A O 1
ATOM 3208 N N . THR A 1 404 ? 17.734 -2.869 -17.109 1 97 404 THR A N 1
ATOM 3209 C CA . THR A 1 404 ? 16.609 -3.59 -16.516 1 97 404 THR A CA 1
ATOM 3210 C C . THR A 1 404 ? 15.602 -4.008 -17.578 1 97 404 THR A C 1
ATOM 3212 O O . THR A 1 404 ? 15.312 -3.242 -18.5 1 97 404 THR A O 1
ATOM 3215 N N . VAL A 1 405 ? 15.164 -5.234 -17.484 1 98.56 405 VAL A N 1
ATOM 3216 C CA . VAL A 1 405 ? 14.125 -5.707 -18.406 1 98.56 405 VAL A CA 1
ATOM 3217 C C . VAL A 1 405 ? 12.797 -5.012 -18.078 1 98.56 405 VAL A C 1
ATOM 3219 O O . VAL A 1 405 ? 12.258 -5.172 -16.984 1 98.56 405 VAL A O 1
ATOM 3222 N N . GLN A 1 406 ? 12.297 -4.305 -19.016 1 96.94 406 GLN A N 1
ATOM 3223 C CA . GLN A 1 406 ? 11.055 -3.566 -18.812 1 96.94 406 GLN A CA 1
ATOM 3224 C C . GLN A 1 406 ? 9.844 -4.426 -19.156 1 96.94 406 GLN A C 1
ATOM 3226 O O . GLN A 1 406 ? 9.906 -5.258 -20.062 1 96.94 406 GLN A O 1
ATOM 3231 N N . HIS A 1 407 ? 8.828 -4.25 -18.5 1 94.06 407 HIS A N 1
ATOM 3232 C CA . HIS A 1 407 ? 7.605 -4.973 -18.828 1 94.06 407 HIS A CA 1
ATOM 3233 C C . HIS A 1 407 ? 6.977 -4.43 -20.109 1 94.06 407 HIS A C 1
ATOM 3235 O O . HIS A 1 407 ? 7.156 -3.256 -20.438 1 94.06 407 HIS A O 1
ATOM 3241 N N . LYS A 1 408 ? 6.371 -5.188 -20.875 1 89.06 408 LYS A N 1
ATOM 3242 C CA . LYS A 1 408 ? 5.922 -4.992 -22.25 1 89.06 408 LYS A CA 1
ATOM 3243 C C . LYS A 1 408 ? 4.996 -3.781 -22.359 1 89.06 408 LYS A C 1
ATOM 3245 O O . LYS A 1 408 ? 5.125 -2.979 -23.281 1 89.06 408 LYS A O 1
ATOM 3250 N N . TYR A 1 409 ? 4.051 -3.383 -21.5 1 83.75 409 TYR A N 1
ATOM 3251 C CA . TYR A 1 409 ? 3.004 -2.387 -21.688 1 83.75 409 TYR A CA 1
ATOM 3252 C C . TYR A 1 409 ? 3.291 -1.131 -20.875 1 83.75 409 TYR A C 1
ATOM 3254 O O . TYR A 1 409 ? 2.455 -0.228 -20.797 1 83.75 409 TYR A O 1
ATOM 3262 N N . GLY A 1 410 ? 4.43 -1.027 -20.312 1 84.81 410 GLY A N 1
ATOM 3263 C CA . GLY A 1 410 ? 4.773 0.12 -19.484 1 84.81 410 GLY A CA 1
ATOM 3264 C C . GLY A 1 410 ? 3.98 0.189 -18.203 1 84.81 410 GLY A C 1
ATOM 3265 O O . GLY A 1 410 ? 4.188 1.09 -17.375 1 84.81 410 GLY A O 1
ATOM 3266 N N . LYS A 1 411 ? 3.086 -0.697 -18.125 1 84.06 411 LYS A N 1
ATOM 3267 C CA . LYS A 1 411 ? 2.289 -0.858 -16.906 1 84.06 411 LYS A CA 1
ATOM 3268 C C . LYS A 1 411 ? 1.982 -2.33 -16.641 1 84.06 411 LYS A C 1
ATOM 3270 O O . LYS A 1 411 ? 2.037 -3.154 -17.562 1 84.06 411 LYS A O 1
ATOM 3275 N N . PRO A 1 412 ? 1.752 -2.639 -15.406 1 88.94 412 PRO A N 1
ATOM 3276 C CA . PRO A 1 412 ? 1.343 -4.02 -15.148 1 88.94 412 PRO A CA 1
ATOM 3277 C C . PRO A 1 412 ? 0.067 -4.41 -15.891 1 88.94 412 PRO A C 1
ATOM 3279 O O . PRO A 1 412 ? -0.803 -3.562 -16.109 1 88.94 412 PRO A O 1
ATOM 3282 N N . VAL A 1 413 ? -0.03 -5.609 -16.25 1 85.69 413 VAL A N 1
ATOM 3283 C CA . VAL A 1 413 ? -1.224 -6.145 -16.891 1 85.69 413 VAL A CA 1
ATOM 3284 C C . VAL A 1 413 ? -2.398 -6.113 -15.914 1 85.69 413 VAL A C 1
ATOM 3286 O O . VAL A 1 413 ? -3.551 -5.949 -16.328 1 85.69 413 VAL A O 1
ATOM 3289 N N . PHE A 1 414 ? -2.107 -6.309 -14.805 1 84.12 414 PHE A N 1
ATOM 3290 C CA . PHE A 1 414 ? -3.084 -6.328 -13.727 1 84.12 414 PHE A CA 1
ATOM 3291 C C . PHE A 1 414 ? -2.432 -5.941 -12.406 1 84.12 414 PHE A C 1
ATOM 3293 O O . PHE A 1 414 ? -1.264 -6.254 -12.164 1 84.12 414 PHE A O 1
ATOM 3300 N N . TYR A 1 415 ? -3.176 -5.281 -11.602 1 84.38 415 TYR A N 1
ATOM 3301 C CA . TYR A 1 415 ? -2.691 -4.879 -10.281 1 84.38 415 TYR A CA 1
ATOM 3302 C C . TYR A 1 415 ? -3.805 -4.953 -9.25 1 84.38 415 TYR A C 1
ATOM 3304 O O . TYR A 1 415 ? -4.957 -4.625 -9.539 1 84.38 415 TYR A O 1
ATOM 3312 N N . LEU A 1 416 ? -3.555 -5.508 -8 1 80.69 416 LEU A N 1
ATOM 3313 C CA . LEU A 1 416 ? -4.508 -5.688 -6.914 1 80.69 416 LEU A CA 1
ATOM 3314 C C . LEU A 1 416 ? -3.92 -5.203 -5.594 1 80.69 416 LEU A C 1
ATOM 3316 O O . LEU A 1 416 ? -3.084 -5.883 -4.992 1 80.69 416 LEU A O 1
ATOM 3320 N N . PRO A 1 417 ? -4.336 -4.035 -5.062 1 76.94 417 PRO A N 1
ATOM 3321 C CA . PRO A 1 417 ? -3.879 -3.59 -3.744 1 76.94 417 PRO A CA 1
ATOM 3322 C C . PRO A 1 417 ? -4.512 -4.379 -2.602 1 76.94 417 PRO A C 1
ATOM 3324 O O . PRO A 1 417 ? -5.668 -4.793 -2.699 1 76.94 417 PRO A O 1
ATOM 3327 N N . GLY A 1 418 ? -3.896 -4.621 -1.591 1 72.12 418 GLY A N 1
ATOM 3328 C CA . GLY A 1 418 ? -4.426 -5.207 -0.371 1 72.12 418 GLY A CA 1
ATOM 3329 C C . GLY A 1 418 ? -4.316 -6.719 -0.339 1 72.12 418 GLY A C 1
ATOM 3330 O O . GLY A 1 418 ? -4.617 -7.348 0.679 1 72.12 418 GLY A O 1
ATOM 3331 N N . GLU A 1 419 ? -3.92 -7.234 -1.486 1 74.19 419 GLU A N 1
ATOM 3332 C CA . GLU A 1 419 ? -3.867 -8.695 -1.562 1 74.19 419 GLU A CA 1
ATOM 3333 C C . GLU A 1 419 ? -2.5 -9.172 -2.041 1 74.19 419 GLU A C 1
ATOM 3335 O O . GLU A 1 419 ? -1.902 -8.562 -2.934 1 74.19 419 GLU A O 1
ATOM 3340 N N . GLU A 1 420 ? -2.02 -10.211 -1.382 1 80.06 420 GLU A N 1
ATOM 3341 C CA . GLU A 1 420 ? -0.792 -10.867 -1.819 1 80.06 420 GLU A CA 1
ATOM 3342 C C . GLU A 1 420 ? -1.093 -12.203 -2.49 1 80.06 420 GLU A C 1
ATOM 3344 O O . GLU A 1 420 ? -1.464 -13.172 -1.82 1 80.06 420 GLU A O 1
ATOM 3349 N N . LEU A 1 421 ? -0.871 -12.234 -3.709 1 82.12 421 LEU A N 1
ATOM 3350 C CA . LEU A 1 421 ? -1.107 -13.438 -4.492 1 82.12 421 LEU A CA 1
ATOM 3351 C C . LEU A 1 421 ? 0.181 -14.234 -4.664 1 82.12 421 LEU A C 1
ATOM 3353 O O . LEU A 1 421 ? 1.273 -13.664 -4.672 1 82.12 421 LEU A O 1
ATOM 3357 N N . GLN A 1 422 ? 0.034 -15.562 -4.801 1 85.69 422 GLN A N 1
ATOM 3358 C CA . GLN A 1 422 ? 1.245 -16.375 -4.809 1 85.69 422 GLN A CA 1
ATOM 3359 C C . GLN A 1 422 ? 1.315 -17.25 -6.059 1 85.69 422 GLN A C 1
ATOM 3361 O O . GLN A 1 422 ? 2.398 -17.672 -6.465 1 85.69 422 GLN A O 1
ATOM 3366 N N . GLN A 1 423 ? 0.195 -17.578 -6.59 1 90.12 423 GLN A N 1
ATOM 3367 C CA . GLN A 1 423 ? 0.177 -18.5 -7.723 1 90.12 423 GLN A CA 1
ATOM 3368 C C . GLN A 1 423 ? -0.549 -17.891 -8.914 1 90.12 423 GLN A C 1
ATOM 3370 O O . GLN A 1 423 ? -1.525 -17.156 -8.75 1 90.12 423 GLN A O 1
ATOM 3375 N N . ILE A 1 424 ? -0.009 -18.219 -10.07 1 90.31 424 ILE A N 1
ATOM 3376 C CA . ILE A 1 424 ? -0.642 -17.75 -11.297 1 90.31 424 ILE A CA 1
ATOM 3377 C C . ILE A 1 424 ? -0.749 -18.906 -12.297 1 90.31 424 ILE A C 1
ATOM 3379 O O . ILE A 1 424 ? 0.154 -19.734 -12.391 1 90.31 424 ILE A O 1
ATOM 3383 N N . GLU A 1 425 ? -1.86 -19.047 -12.859 1 89.25 425 GLU A N 1
ATOM 3384 C CA . GLU A 1 425 ? -2.111 -19.938 -13.984 1 89.25 425 GLU A CA 1
ATOM 3385 C C . GLU A 1 425 ? -2.768 -19.203 -15.148 1 89.25 425 GLU A C 1
ATOM 3387 O O . GLU A 1 425 ? -3.398 -18.156 -14.945 1 89.25 425 GLU A O 1
ATOM 3392 N N . MET A 1 426 ? -2.48 -19.703 -16.328 1 84.94 426 MET A N 1
ATOM 3393 C CA . MET A 1 426 ? -3.006 -19.016 -17.5 1 84.94 426 MET A CA 1
ATOM 3394 C C . MET A 1 426 ? -3.6 -20.016 -18.484 1 84.94 426 MET A C 1
ATOM 3396 O O . MET A 1 426 ? -3.119 -21.141 -18.609 1 84.94 426 MET A O 1
ATOM 3400 N N . GLU A 1 427 ? -4.73 -19.594 -19.078 1 76.62 427 GLU A N 1
ATOM 3401 C CA . GLU A 1 427 ? -5.348 -20.406 -20.125 1 76.62 427 GLU A CA 1
ATOM 3402 C C . GLU A 1 427 ? -5.91 -19.531 -21.25 1 76.62 427 GLU A C 1
ATOM 3404 O O . GLU A 1 427 ? -6.266 -18.375 -21.016 1 76.62 427 GLU A O 1
ATOM 3409 N N . ALA A 1 428 ? -5.844 -20.094 -22.406 1 70.25 428 ALA A N 1
ATOM 3410 C CA . ALA A 1 428 ? -6.48 -19.406 -23.531 1 70.25 428 ALA A CA 1
ATOM 3411 C C . ALA A 1 428 ? -8 -19.562 -23.469 1 70.25 428 ALA A C 1
ATOM 3413 O O . ALA A 1 428 ? -8.516 -20.656 -23.266 1 70.25 428 ALA A O 1
ATOM 3414 N N . ALA A 1 429 ? -8.641 -18.438 -23.297 1 62.59 429 ALA A N 1
ATOM 3415 C CA . ALA A 1 429 ? -10.094 -18.547 -23.203 1 62.59 429 ALA A CA 1
ATOM 3416 C C . ALA A 1 429 ? -10.75 -18.359 -24.578 1 62.59 429 ALA A C 1
ATOM 3418 O O . ALA A 1 429 ? -10.328 -17.516 -25.359 1 62.59 429 ALA A O 1
ATOM 3419 N N . PRO A 1 430 ? -11.672 -19.281 -24.938 1 57.81 430 PRO A N 1
ATOM 3420 C CA . PRO A 1 430 ? -12.344 -19.203 -26.25 1 57.81 430 PRO A CA 1
ATOM 3421 C C . PRO A 1 430 ? -13.008 -17.859 -26.484 1 57.81 430 PRO A C 1
ATOM 3423 O O . PRO A 1 430 ? -13.047 -17.375 -27.625 1 57.81 430 PRO A O 1
ATOM 3426 N N . GLY A 1 431 ? -13.75 -17.297 -25.5 1 53.97 431 GLY A N 1
ATOM 3427 C CA . GLY A 1 431 ? -14.539 -16.094 -25.734 1 53.97 431 GLY A CA 1
ATOM 3428 C C . GLY A 1 431 ? -13.695 -14.836 -25.797 1 53.97 431 GLY A C 1
ATOM 3429 O O . GLY A 1 431 ? -14.219 -13.742 -26.031 1 53.97 431 GLY A O 1
ATOM 3430 N N . VAL A 1 432 ? -12.477 -14.875 -25.406 1 52.5 432 VAL A N 1
ATOM 3431 C CA . VAL A 1 432 ? -11.648 -13.672 -25.5 1 52.5 432 VAL A CA 1
ATOM 3432 C C . VAL A 1 432 ? -10.766 -13.758 -26.75 1 52.5 432 VAL A C 1
ATOM 3434 O O . VAL A 1 432 ? -9.891 -14.625 -26.828 1 52.5 432 VAL A O 1
ATOM 3437 N N . LYS A 1 433 ? -11.328 -13.125 -27.875 1 51.78 433 LYS A N 1
ATOM 3438 C CA . LYS A 1 433 ? -10.492 -13.078 -29.062 1 51.78 433 LYS A CA 1
ATOM 3439 C C . LYS A 1 433 ? -9.086 -12.578 -28.734 1 51.78 433 LYS A C 1
ATOM 3441 O O . LYS A 1 433 ? -8.922 -11.477 -28.203 1 51.78 433 LYS A O 1
ATOM 3446 N N . ASP A 1 434 ? -8.062 -13.281 -29 1 51.16 434 ASP A N 1
ATOM 3447 C CA . ASP A 1 434 ? -6.648 -12.961 -28.844 1 51.16 434 ASP A CA 1
ATOM 3448 C C . ASP A 1 434 ? -6.305 -12.633 -27.391 1 51.16 434 ASP A C 1
ATOM 3450 O O . ASP A 1 434 ? -5.465 -11.766 -27.125 1 51.16 434 ASP A O 1
ATOM 3454 N N . GLY A 1 435 ? -7.223 -13.094 -26.5 1 55.88 435 GLY A N 1
ATOM 3455 C CA . GLY A 1 435 ? -6.953 -12.742 -25.109 1 55.88 435 GLY A CA 1
ATOM 3456 C C . GLY A 1 435 ? -6.793 -13.945 -24.203 1 55.88 435 GLY A C 1
ATOM 3457 O O . GLY A 1 435 ? -6.848 -15.086 -24.672 1 55.88 435 GLY A O 1
ATOM 3458 N N . TYR A 1 436 ? -6.145 -13.812 -23.031 1 53.31 436 TYR A N 1
ATOM 3459 C CA . TYR A 1 436 ? -5.883 -14.859 -22.047 1 53.31 436 TYR A CA 1
ATOM 3460 C C . TYR A 1 436 ? -6.699 -14.641 -20.781 1 53.31 436 TYR A C 1
ATOM 3462 O O . TYR A 1 436 ? -7.148 -13.523 -20.516 1 53.31 436 TYR A O 1
ATOM 3470 N N . VAL A 1 437 ? -7.195 -15.672 -20.281 1 52.81 437 VAL A N 1
ATOM 3471 C CA . VAL A 1 437 ? -7.754 -15.641 -18.938 1 52.81 437 VAL A CA 1
ATOM 3472 C C . VAL A 1 437 ? -6.688 -16.062 -17.922 1 52.81 437 VAL A C 1
ATOM 3474 O O . VAL A 1 437 ? -5.992 -17.062 -18.125 1 52.81 437 VAL A O 1
ATOM 3477 N N . PHE A 1 438 ? -6.457 -15.133 -17.062 1 54.44 438 PHE A N 1
ATOM 3478 C CA . PHE A 1 438 ? -5.543 -15.438 -15.969 1 54.44 438 PHE A CA 1
ATOM 3479 C C . PHE A 1 438 ? -6.309 -15.93 -14.75 1 54.44 438 PHE A C 1
ATOM 3481 O O . PHE A 1 438 ? -7.387 -15.422 -14.438 1 54.44 438 PHE A O 1
ATOM 3488 N N . LEU A 1 439 ? -5.91 -17.125 -14.32 1 54.38 439 LEU A N 1
ATOM 3489 C CA . LEU A 1 439 ? -6.359 -17.578 -13.008 1 54.38 439 LEU A CA 1
ATOM 3490 C C . LEU A 1 439 ? -5.312 -17.281 -11.938 1 54.38 439 LEU A C 1
ATOM 3492 O O . LEU A 1 439 ? -4.141 -17.625 -12.102 1 54.38 439 LEU A O 1
ATOM 3496 N N . LEU A 1 440 ? -5.762 -16.438 -11.039 1 54 440 LEU A N 1
ATOM 3497 C CA . LEU A 1 440 ? -4.832 -16.047 -9.992 1 54 440 LEU A CA 1
ATOM 3498 C C . LEU A 1 440 ? -5.254 -16.625 -8.641 1 54 440 LEU A C 1
ATOM 3500 O O . LEU A 1 440 ? -6.434 -16.578 -8.289 1 54 440 LEU A O 1
ATOM 3504 N N . GLY A 1 441 ? -4.426 -17.453 -8.023 1 42.78 441 GLY A N 1
ATOM 3505 C CA . GLY A 1 441 ? -4.668 -17.969 -6.691 1 42.78 441 GLY A CA 1
ATOM 3506 C C . GLY A 1 441 ? -3.979 -17.172 -5.605 1 42.78 441 GLY A C 1
ATOM 3507 O O . GLY A 1 441 ? -2.879 -16.656 -5.809 1 42.78 441 GLY A O 1
ATOM 3508 N N . PHE A 1 442 ? -4.586 -16.844 -4.52 1 49.47 442 PHE A N 1
ATOM 3509 C CA . PHE A 1 442 ? -4.16 -16.031 -3.391 1 49.47 442 PHE A CA 1
ATOM 3510 C C . PHE A 1 442 ? -3.273 -16.828 -2.445 1 49.47 442 PHE A C 1
ATOM 3512 O O . PHE A 1 442 ? -3.457 -18.047 -2.293 1 49.47 442 PHE A O 1
ATOM 3519 N N . GLN A 1 443 ? -2.145 -16.344 -2.086 1 43.62 443 GLN A N 1
ATOM 3520 C CA . GLN A 1 443 ? -1.415 -16.875 -0.936 1 43.62 443 GLN A CA 1
ATOM 3521 C C . GLN A 1 443 ? -2.141 -16.547 0.368 1 43.62 443 GLN A C 1
ATOM 3523 O O . GLN A 1 443 ? -1.987 -17.266 1.362 1 43.62 443 GLN A O 1
ATOM 3528 N N . GLU A 1 444 ? -2.586 -15.344 0.416 1 52.22 444 GLU A N 1
ATOM 3529 C CA . GLU A 1 444 ? -2.955 -15.055 1.799 1 52.22 444 GLU A CA 1
ATOM 3530 C C . GLU A 1 444 ? -4.039 -16.016 2.291 1 52.22 444 GLU A C 1
ATOM 3532 O O . GLU A 1 444 ? -4.637 -16.734 1.499 1 52.22 444 GLU A O 1
ATOM 3537 N N . ASN A 1 445 ? -4.039 -16.141 3.629 1 55.19 445 ASN A N 1
ATOM 3538 C CA . ASN A 1 445 ? -4.801 -17.016 4.512 1 55.19 445 ASN A CA 1
ATOM 3539 C C . ASN A 1 445 ? -6.301 -16.906 4.246 1 55.19 445 ASN A C 1
ATOM 3541 O O . ASN A 1 445 ? -7.113 -17.391 5.043 1 55.19 445 ASN A O 1
ATOM 3545 N N . ARG A 1 446 ? -6.402 -16.312 2.857 1 61.81 446 ARG A N 1
ATOM 3546 C CA . ARG A 1 446 ? -7.855 -16.188 2.773 1 61.81 446 ARG A CA 1
ATOM 3547 C C . ARG A 1 446 ? -8.438 -17.281 1.878 1 61.81 446 ARG A C 1
ATOM 3549 O O . ARG A 1 446 ? -9.641 -17.547 1.909 1 61.81 446 ARG A O 1
ATOM 3556 N N . GLY A 1 447 ? -7.523 -17.875 0.995 1 75.38 447 GLY A N 1
ATOM 3557 C CA . GLY A 1 447 ? -7.969 -19.031 0.239 1 75.38 447 GLY A CA 1
ATOM 3558 C C . GLY A 1 447 ? -8.891 -18.672 -0.915 1 75.38 447 GLY A C 1
ATOM 3559 O O . GLY A 1 447 ? -9.836 -19.406 -1.205 1 75.38 447 GLY A O 1
ATOM 3560 N N . LYS A 1 448 ? -8.648 -17.5 -1.564 1 81.19 448 LYS A N 1
ATOM 3561 C CA . LYS A 1 448 ? -9.5 -17.062 -2.666 1 81.19 448 LYS A CA 1
ATOM 3562 C C . LYS A 1 448 ? -8.82 -17.297 -4.012 1 81.19 448 LYS A C 1
ATOM 3564 O O . LYS A 1 448 ? -7.59 -17.328 -4.094 1 81.19 448 LYS A O 1
ATOM 3569 N N . VAL A 1 449 ? -9.602 -17.484 -5.016 1 86.5 449 VAL A N 1
ATOM 3570 C CA . VAL A 1 449 ? -9.125 -17.609 -6.387 1 86.5 449 VAL A CA 1
ATOM 3571 C C . VAL A 1 449 ? -9.711 -16.5 -7.25 1 86.5 449 VAL A C 1
ATOM 3573 O O . VAL A 1 449 ? -10.93 -16.391 -7.395 1 86.5 449 VAL A O 1
ATOM 3576 N N . TYR A 1 450 ? -8.828 -15.68 -7.789 1 83.69 450 TYR A N 1
ATOM 3577 C CA . TYR A 1 450 ? -9.242 -14.617 -8.695 1 83.69 450 TYR A CA 1
ATOM 3578 C C . TYR A 1 450 ? -9.172 -15.07 -10.148 1 83.69 450 TYR A C 1
ATOM 3580 O O . TYR A 1 450 ? -8.156 -15.609 -10.586 1 83.69 450 TYR A O 1
ATOM 3588 N N . LYS A 1 451 ? -10.188 -14.867 -10.773 1 83.19 451 LYS A N 1
ATOM 3589 C CA . LYS A 1 451 ? -10.211 -15.117 -12.211 1 83.19 451 LYS A CA 1
ATOM 3590 C C . LYS A 1 451 ? -10.219 -13.805 -13 1 83.19 451 LYS A C 1
ATOM 3592 O O . LYS A 1 451 ? -11.133 -12.992 -12.852 1 83.19 451 LYS A O 1
ATOM 3597 N N . ILE A 1 452 ? -9.219 -13.695 -13.805 1 81.44 452 ILE A N 1
ATOM 3598 C CA . ILE A 1 452 ? -9 -12.422 -14.484 1 81.44 452 ILE A CA 1
ATOM 3599 C C . ILE A 1 452 ? -8.945 -12.648 -15.992 1 81.44 452 ILE A C 1
ATOM 3601 O O . ILE A 1 452 ? -8.297 -13.586 -16.469 1 81.44 452 ILE A O 1
ATOM 3605 N N . ALA A 1 453 ? -9.719 -11.875 -16.641 1 77 453 ALA A N 1
ATOM 3606 C CA . ALA A 1 453 ? -9.68 -11.93 -18.094 1 77 453 ALA A CA 1
ATOM 3607 C C . ALA A 1 453 ? -8.859 -10.773 -18.656 1 77 453 ALA A C 1
ATOM 3609 O O . ALA A 1 453 ? -8.891 -9.664 -18.125 1 77 453 ALA A O 1
ATOM 3610 N N . SER A 1 454 ? -8.039 -11.133 -19.578 1 74.12 454 SER A N 1
ATOM 3611 C CA . SER A 1 454 ? -7.23 -10.117 -20.25 1 74.12 454 SER A CA 1
ATOM 3612 C C . SER A 1 454 ? -7.531 -10.062 -21.734 1 74.12 454 SER A C 1
ATOM 3614 O O . SER A 1 454 ? -7.777 -11.094 -22.359 1 74.12 454 SER A O 1
ATOM 3616 N N . GLN A 1 455 ? -7.703 -8.859 -22.219 1 64.69 455 GLN A N 1
ATOM 3617 C CA . GLN A 1 455 ? -7.863 -8.656 -23.656 1 64.69 455 GLN A CA 1
ATOM 3618 C C . GLN A 1 455 ? -6.73 -7.805 -24.219 1 64.69 455 GLN A C 1
ATOM 3620 O O . GLN A 1 455 ? -6.441 -6.727 -23.703 1 64.69 455 GLN A O 1
ATOM 3625 N N . ASP A 1 456 ? -5.898 -8.477 -25.031 1 61.38 456 ASP A N 1
ATOM 3626 C CA . ASP A 1 456 ? -4.82 -7.758 -25.703 1 61.38 456 ASP A CA 1
ATOM 3627 C C . ASP A 1 456 ? -5.332 -7.062 -26.969 1 61.38 456 ASP A C 1
ATOM 3629 O O . ASP A 1 456 ? -5.66 -7.723 -27.953 1 61.38 456 ASP A O 1
ATOM 3633 N N . LYS A 1 457 ? -5.719 -5.848 -26.875 1 58.06 457 LYS A N 1
ATOM 3634 C CA . LYS A 1 457 ? -6.152 -5.105 -28.062 1 58.06 457 LYS A CA 1
ATOM 3635 C C . LYS A 1 457 ? -4.984 -4.371 -28.703 1 58.06 457 LYS A C 1
ATOM 3637 O O . LYS A 1 457 ? -5.16 -3.285 -29.266 1 58.06 457 LYS A O 1
ATOM 3642 N N . GLY A 1 458 ? -3.82 -4.922 -28.641 1 55.69 458 GLY A N 1
ATOM 3643 C CA . GLY A 1 458 ? -2.637 -4.359 -29.266 1 55.69 458 GLY A CA 1
ATOM 3644 C C . GLY A 1 458 ? -1.949 -3.307 -28.422 1 55.69 458 GLY A C 1
ATOM 3645 O O . GLY A 1 458 ? -0.88 -3.555 -27.859 1 55.69 458 GLY A O 1
ATOM 3646 N N . THR A 1 459 ? -2.617 -2.121 -28.406 1 55.59 459 THR A N 1
ATOM 3647 C CA . THR A 1 459 ? -1.999 -0.979 -27.734 1 55.59 459 THR A CA 1
ATOM 3648 C C . THR A 1 459 ? -2.375 -0.946 -26.266 1 55.59 459 THR A C 1
ATOM 3650 O O . THR A 1 459 ? -1.689 -0.315 -25.453 1 55.59 459 THR A O 1
ATOM 3653 N N . GLU A 1 460 ? -3.518 -1.563 -26 1 57.53 460 GLU A N 1
ATOM 3654 C CA . GLU A 1 460 ? -3.967 -1.483 -24.609 1 57.53 460 GLU A CA 1
ATOM 3655 C C . GLU A 1 460 ? -4.379 -2.854 -24.078 1 57.53 460 GLU A C 1
ATOM 3657 O O . GLU A 1 460 ? -4.914 -3.676 -24.828 1 57.53 460 GLU A O 1
ATOM 3662 N N . TYR A 1 461 ? -3.764 -3.215 -22.984 1 64 461 TYR A N 1
ATOM 3663 C CA . TYR A 1 461 ? -4.145 -4.43 -22.266 1 64 461 TYR A CA 1
ATOM 3664 C C . TYR A 1 461 ? -5.215 -4.133 -21.219 1 64 461 TYR A C 1
ATOM 3666 O O . TYR A 1 461 ? -5.039 -3.254 -20.375 1 64 461 TYR A O 1
ATOM 3674 N N . LYS A 1 462 ? -6.43 -4.574 -21.594 1 66.44 462 LYS A N 1
ATOM 3675 C CA . LYS A 1 462 ? -7.5 -4.426 -20.609 1 66.44 462 LYS A CA 1
ATOM 3676 C C . LYS A 1 462 ? -7.691 -5.711 -19.812 1 66.44 462 LYS A C 1
ATOM 3678 O O . LYS A 1 462 ? -7.695 -6.805 -20.375 1 66.44 462 LYS A O 1
ATOM 3683 N N . THR A 1 463 ? -7.543 -5.566 -18.516 1 74.44 463 THR A N 1
ATOM 3684 C CA . THR A 1 463 ? -7.746 -6.707 -17.641 1 74.44 463 THR A CA 1
ATOM 3685 C C . THR A 1 463 ? -8.875 -6.43 -16.641 1 74.44 463 THR A C 1
ATOM 3687 O O . THR A 1 463 ? -9.055 -5.293 -16.203 1 74.44 463 THR A O 1
ATOM 3690 N N . TYR A 1 464 ? -9.711 -7.449 -16.438 1 72.25 464 TYR A N 1
ATOM 3691 C CA . TYR A 1 464 ? -10.758 -7.297 -15.438 1 72.25 464 TYR A CA 1
ATOM 3692 C C . TYR A 1 464 ? -10.977 -8.594 -14.68 1 72.25 464 TYR A C 1
ATOM 3694 O O . TYR A 1 464 ? -10.828 -9.688 -15.234 1 72.25 464 TYR A O 1
ATOM 3702 N N . VAL A 1 465 ? -11.281 -8.43 -13.398 1 77.38 465 VAL A N 1
ATOM 3703 C CA . VAL A 1 465 ? -11.672 -9.57 -12.578 1 77.38 465 VAL A CA 1
ATOM 3704 C C . VAL A 1 465 ? -13.133 -9.922 -12.836 1 77.38 465 VAL A C 1
ATOM 3706 O O . VAL A 1 465 ? -14.023 -9.094 -12.648 1 77.38 465 VAL A O 1
ATOM 3709 N N . PHE A 1 466 ? -13.391 -11.062 -13.273 1 76.75 466 PHE A N 1
ATOM 3710 C CA . PHE A 1 466 ? -14.781 -11.367 -13.586 1 76.75 466 PHE A CA 1
ATOM 3711 C C . PHE A 1 466 ? -15.398 -12.266 -12.523 1 76.75 466 PHE A C 1
ATOM 3713 O O . PHE A 1 466 ? -16.609 -12.281 -12.344 1 76.75 466 PHE A O 1
ATOM 3720 N N . SER A 1 467 ? -14.562 -12.984 -11.836 1 78.81 467 SER A N 1
ATOM 3721 C CA . SER A 1 467 ? -15.125 -13.781 -10.742 1 78.81 467 SER A CA 1
ATOM 3722 C C . SER A 1 467 ? -14.086 -14.039 -9.656 1 78.81 467 SER A C 1
ATOM 3724 O O . SER A 1 467 ? -12.891 -14.109 -9.938 1 78.81 467 SER A O 1
ATOM 3726 N N . ILE A 1 468 ? -14.547 -14.141 -8.445 1 80.56 468 ILE A N 1
ATOM 3727 C CA . ILE A 1 468 ? -13.742 -14.5 -7.285 1 80.56 468 ILE A CA 1
ATOM 3728 C C . ILE A 1 468 ? -14.336 -15.734 -6.609 1 80.56 468 ILE A C 1
ATOM 3730 O O . ILE A 1 468 ? -15.516 -15.75 -6.254 1 80.56 468 ILE A O 1
ATOM 3734 N N . TYR A 1 469 ? -13.5 -16.781 -6.496 1 82.62 469 TYR A N 1
ATOM 3735 C CA . TYR A 1 469 ? -13.922 -17.984 -5.801 1 82.62 469 TYR A CA 1
ATOM 3736 C C . TYR A 1 469 ? -13.391 -18 -4.371 1 82.62 469 TYR A C 1
ATOM 3738 O O . TYR A 1 469 ? -12.227 -17.703 -4.129 1 82.62 469 TYR A O 1
ATOM 3746 N N . SER A 1 470 ? -14.297 -18.297 -3.453 1 79.44 470 SER A N 1
ATOM 3747 C CA . SER A 1 470 ? -13.953 -18.594 -2.068 1 79.44 470 SER A CA 1
ATOM 3748 C C . SER A 1 470 ? -14.352 -20.016 -1.692 1 79.44 470 SER A C 1
ATOM 3750 O O . SER A 1 470 ? -15.336 -20.219 -0.987 1 79.44 470 SER A O 1
ATOM 3752 N N . PRO A 1 471 ? -13.516 -20.906 -2.055 1 85.31 471 PRO A N 1
ATOM 3753 C CA . PRO A 1 471 ? -13.906 -22.312 -1.944 1 85.31 471 PRO A CA 1
ATOM 3754 C C . PRO A 1 471 ? -13.781 -22.844 -0.521 1 85.31 471 PRO A C 1
ATOM 3756 O O . PRO A 1 471 ? -14.203 -23.969 -0.242 1 85.31 471 PRO A O 1
ATOM 3759 N N . PHE A 1 472 ? -13.25 -22.109 0.372 1 81 472 PHE A N 1
ATOM 3760 C CA . PHE A 1 472 ? -12.984 -22.625 1.712 1 81 472 PHE A CA 1
ATOM 3761 C C . PHE A 1 472 ? -13.797 -21.859 2.752 1 81 472 PHE A C 1
ATOM 3763 O O . PHE A 1 472 ? -14.07 -20.672 2.584 1 81 472 PHE A O 1
ATOM 3770 N N . ASP A 1 473 ? -14.141 -22.562 3.77 1 65.38 473 ASP A N 1
ATOM 3771 C CA . ASP A 1 473 ? -14.828 -21.938 4.895 1 65.38 473 ASP A CA 1
ATOM 3772 C C . ASP A 1 473 ? -13.844 -21.156 5.77 1 65.38 473 ASP A C 1
ATOM 3774 O O . ASP A 1 473 ? -14.188 -20.109 6.316 1 65.38 473 ASP A O 1
ATOM 3778 N N . GLU A 1 474 ? -12.742 -21.828 5.887 1 63.47 474 GLU A N 1
ATOM 3779 C CA . GLU A 1 474 ? -11.688 -21.219 6.695 1 63.47 474 GLU A CA 1
ATOM 3780 C C . GLU A 1 474 ? -10.562 -20.672 5.824 1 63.47 474 GLU A C 1
ATOM 3782 O O . GLU A 1 474 ? -10.398 -21.094 4.676 1 63.47 474 GLU A O 1
ATOM 3787 N N . THR A 1 475 ? -9.938 -19.734 6.449 1 66 475 THR A N 1
ATOM 3788 C CA . THR A 1 475 ? -8.797 -19.188 5.738 1 66 475 THR A CA 1
ATOM 3789 C C . THR A 1 475 ? -7.68 -20.219 5.605 1 66 475 THR A C 1
ATOM 3791 O O . THR A 1 475 ? -7.371 -20.922 6.566 1 66 475 THR A O 1
ATOM 3794 N N . GLN A 1 476 ? -7.277 -20.531 4.371 1 73.88 476 GLN A N 1
ATOM 3795 C CA . GLN A 1 476 ? -6.184 -21.453 4.105 1 73.88 476 GLN A CA 1
ATOM 3796 C C . GLN A 1 476 ? -5.309 -20.953 2.961 1 73.88 476 GLN A C 1
ATOM 3798 O O . GLN A 1 476 ? -5.746 -20.141 2.145 1 73.88 476 GLN A O 1
ATOM 3803 N N . VAL A 1 477 ? -4.102 -21.531 2.941 1 79.88 477 VAL A N 1
ATOM 3804 C CA . VAL A 1 477 ? -3.152 -21.156 1.898 1 79.88 477 VAL A CA 1
ATOM 3805 C C . VAL A 1 477 ? -3.279 -22.109 0.716 1 79.88 477 VAL A C 1
ATOM 3807 O O . VAL A 1 477 ? -3.404 -23.328 0.902 1 79.88 477 VAL A O 1
ATOM 3810 N N . ILE A 1 478 ? -3.369 -21.547 -0.445 1 87.44 478 ILE A N 1
ATOM 3811 C CA . ILE A 1 478 ? -3.316 -22.344 -1.669 1 87.44 478 ILE A CA 1
ATOM 3812 C C . ILE A 1 478 ? -1.87 -22.469 -2.143 1 87.44 478 ILE A C 1
ATOM 3814 O O . ILE A 1 478 ? -1.262 -21.484 -2.566 1 87.44 478 ILE A O 1
ATOM 3818 N N . TRP A 1 479 ? -1.328 -23.688 -2.166 1 86.81 479 TRP A N 1
ATOM 3819 C CA . TRP A 1 479 ? 0.075 -23.891 -2.51 1 86.81 479 TRP A CA 1
ATOM 3820 C C . TRP A 1 479 ? 0.231 -24.203 -3.996 1 86.81 479 TRP A C 1
ATOM 3822 O O . TRP A 1 479 ? 1.294 -23.969 -4.578 1 86.81 479 TRP A O 1
ATOM 3832 N N . SER A 1 480 ? -0.796 -24.75 -4.488 1 90.81 480 SER A N 1
ATOM 3833 C CA . SER A 1 480 ? -0.77 -25.094 -5.906 1 90.81 480 SER A CA 1
ATOM 3834 C C . SER A 1 480 ? -2.113 -24.797 -6.57 1 90.81 480 SER A C 1
ATOM 3836 O O . SER A 1 480 ? -3.168 -25.031 -5.973 1 90.81 480 SER A O 1
ATOM 3838 N N . LEU A 1 481 ? -2.09 -24.234 -7.688 1 91.56 481 LEU A N 1
ATOM 3839 C CA . LEU A 1 481 ? -3.248 -23.906 -8.516 1 91.56 481 LEU A CA 1
ATOM 3840 C C . LEU A 1 481 ? -3.033 -24.375 -9.953 1 91.56 481 LEU A C 1
ATOM 3842 O O . LEU A 1 481 ? -2.072 -23.969 -10.609 1 91.56 481 LEU A O 1
ATOM 3846 N N . LYS A 1 482 ? -3.871 -25.312 -10.344 1 92.06 482 LYS A N 1
ATOM 3847 C CA . LYS A 1 482 ? -3.814 -25.812 -11.719 1 92.06 482 LYS A CA 1
ATOM 3848 C C . LYS A 1 482 ? -5.191 -25.781 -12.375 1 92.06 482 LYS A C 1
ATOM 3850 O O . LYS A 1 482 ? -6.211 -25.672 -11.688 1 92.06 482 LYS A O 1
ATOM 3855 N N . HIS A 1 483 ? -5.156 -25.844 -13.648 1 87.69 483 HIS A N 1
ATOM 3856 C CA . HIS A 1 483 ? -6.422 -25.891 -14.375 1 87.69 483 HIS A CA 1
ATOM 3857 C C . HIS A 1 483 ? -6.398 -26.953 -15.461 1 87.69 483 HIS A C 1
ATOM 3859 O O . HIS A 1 483 ? -5.328 -27.406 -15.875 1 87.69 483 HIS A O 1
ATOM 3865 N N . HIS A 1 484 ? -7.59 -27.438 -15.82 1 86.81 484 HIS A N 1
ATOM 3866 C CA . HIS A 1 484 ? -7.766 -28.359 -16.938 1 86.81 484 HIS A CA 1
ATOM 3867 C C . HIS A 1 484 ? -8.82 -27.828 -17.922 1 86.81 484 HIS A C 1
ATOM 3869 O O . HIS A 1 484 ? -10.016 -28.047 -17.719 1 86.81 484 HIS A O 1
ATOM 3875 N N . HIS A 1 485 ? -8.461 -27.469 -19.125 1 71.44 485 HIS A N 1
ATOM 3876 C CA . HIS A 1 485 ? -9.203 -27.125 -20.344 1 71.44 485 HIS A CA 1
ATOM 3877 C C . HIS A 1 485 ? -10.57 -26.547 -20 1 71.44 485 HIS A C 1
ATOM 3879 O O . HIS A 1 485 ? -11.586 -26.984 -20.531 1 71.44 485 HIS A O 1
ATOM 3885 N N . GLU A 1 486 ? -10.703 -25.484 -19.156 1 68.69 486 GLU A N 1
ATOM 3886 C CA . GLU A 1 486 ? -11.922 -24.734 -18.875 1 68.69 486 GLU A CA 1
ATOM 3887 C C . GLU A 1 486 ? -12.922 -25.562 -18.094 1 68.69 486 GLU A C 1
ATOM 3889 O O . GLU A 1 486 ? -14.109 -25.234 -18.047 1 68.69 486 GLU A O 1
ATOM 3894 N N . LYS A 1 487 ? -12.477 -26.719 -17.703 1 78.19 487 LYS A N 1
ATOM 3895 C CA . LYS A 1 487 ? -13.422 -27.594 -17.016 1 78.19 487 LYS A CA 1
ATOM 3896 C C . LYS A 1 487 ? -13.227 -27.547 -15.508 1 78.19 487 LYS A C 1
ATOM 3898 O O . LYS A 1 487 ? -14.195 -27.375 -14.758 1 78.19 487 LYS A O 1
ATOM 3903 N N . TYR A 1 488 ? -11.961 -27.781 -15.18 1 87.94 488 TYR A N 1
ATOM 3904 C CA . TYR A 1 488 ? -11.734 -27.922 -13.75 1 87.94 488 TYR A CA 1
ATOM 3905 C C . TYR A 1 488 ? -10.594 -27.016 -13.289 1 87.94 488 TYR A C 1
ATOM 3907 O O . TYR A 1 488 ? -9.68 -26.719 -14.062 1 87.94 488 TYR A O 1
ATOM 3915 N N . VAL A 1 489 ? -10.711 -26.578 -12.078 1 90.12 489 VAL A N 1
ATOM 3916 C CA . VAL A 1 489 ? -9.617 -25.953 -11.352 1 90.12 489 VAL A CA 1
ATOM 3917 C C . VAL A 1 489 ? -9.227 -26.812 -10.148 1 90.12 489 VAL A C 1
ATOM 3919 O O . VAL A 1 489 ? -10.094 -27.344 -9.453 1 90.12 489 VAL A O 1
ATOM 3922 N N . TYR A 1 490 ? -8 -27.047 -9.984 1 93.44 490 TYR A N 1
ATOM 3923 C CA . TYR A 1 490 ? -7.496 -27.859 -8.875 1 93.44 490 TYR A CA 1
ATOM 3924 C C . TYR A 1 490 ? -6.691 -27 -7.906 1 93.44 490 TYR A C 1
ATOM 3926 O O . TYR A 1 490 ? -5.848 -26.203 -8.328 1 93.44 490 TYR A O 1
ATOM 3934 N N . LEU A 1 491 ? -6.969 -27.141 -6.641 1 92.62 491 LEU A N 1
ATOM 3935 C CA . LEU A 1 491 ? -6.273 -26.406 -5.586 1 92.62 491 LEU A CA 1
ATOM 3936 C C . LEU A 1 491 ? -5.602 -27.359 -4.609 1 92.62 491 LEU A C 1
ATOM 3938 O O . LEU A 1 491 ? -6.238 -28.297 -4.113 1 92.62 491 LEU A O 1
ATOM 3942 N N . GLY A 1 492 ? -4.316 -27.172 -4.422 1 92.56 492 GLY A N 1
ATOM 3943 C CA . GLY A 1 492 ? -3.594 -27.922 -3.41 1 92.56 492 GLY A CA 1
ATOM 3944 C C . GLY A 1 492 ? -3.35 -27.141 -2.137 1 92.56 492 GLY A C 1
ATOM 3945 O O . GLY A 1 492 ? -2.854 -26.016 -2.182 1 92.56 492 GLY A O 1
ATOM 3946 N N . THR A 1 493 ? -3.762 -27.719 -1.032 1 90.5 493 THR A N 1
ATOM 3947 C CA . THR A 1 493 ? -3.518 -27.125 0.283 1 90.5 493 THR A CA 1
ATOM 3948 C C . THR A 1 493 ? -2.785 -28.125 1.186 1 90.5 493 THR A C 1
ATOM 3950 O O . THR A 1 493 ? -2.418 -29.219 0.748 1 90.5 493 THR A O 1
ATOM 3953 N N . ASP A 1 494 ? -2.518 -27.75 2.398 1 87.75 494 ASP A N 1
ATOM 3954 C CA . ASP A 1 494 ? -1.8 -28.641 3.311 1 87.75 494 ASP A CA 1
ATOM 3955 C C . ASP A 1 494 ? -2.693 -29.781 3.783 1 87.75 494 ASP A C 1
ATOM 3957 O O . ASP A 1 494 ? -2.201 -30.844 4.172 1 87.75 494 ASP A O 1
ATOM 3961 N N . HIS A 1 495 ? -4.016 -29.625 3.562 1 88.44 495 HIS A N 1
ATOM 3962 C CA . HIS A 1 495 ? -4.902 -30.594 4.191 1 88.44 495 HIS A CA 1
ATOM 3963 C C . HIS A 1 495 ? -5.73 -31.344 3.146 1 88.44 495 HIS A C 1
ATOM 3965 O O . HIS A 1 495 ? -6.184 -32.469 3.389 1 88.44 495 HIS A O 1
ATOM 3971 N N . LYS A 1 496 ? -5.961 -30.688 2.049 1 91.69 496 LYS A N 1
ATOM 3972 C CA . LYS A 1 496 ? -6.812 -31.344 1.054 1 91.69 496 LYS A CA 1
ATOM 3973 C C . LYS A 1 496 ? -6.512 -30.812 -0.348 1 91.69 496 LYS A C 1
ATOM 3975 O O . LYS A 1 496 ? -5.906 -29.75 -0.503 1 91.69 496 LYS A O 1
ATOM 3980 N N . VAL A 1 497 ? -6.902 -31.625 -1.268 1 94.94 497 VAL A N 1
ATOM 3981 C CA . VAL A 1 497 ? -6.953 -31.203 -2.666 1 94.94 497 VAL A CA 1
ATOM 3982 C C . VAL A 1 497 ? -8.398 -30.906 -3.066 1 94.94 497 VAL A C 1
ATOM 3984 O O . VAL A 1 497 ? -9.305 -31.672 -2.744 1 94.94 497 VAL A O 1
ATOM 3987 N N . THR A 1 498 ? -8.602 -29.797 -3.699 1 93.62 498 THR A N 1
ATOM 3988 C CA . THR A 1 498 ? -9.945 -29.375 -4.074 1 93.62 498 THR A CA 1
ATOM 3989 C C . THR A 1 498 ? -10.07 -29.266 -5.594 1 93.62 498 THR A C 1
ATOM 3991 O O . THR A 1 498 ? -9.203 -28.703 -6.254 1 93.62 498 THR A O 1
ATOM 3994 N N . GLN A 1 499 ? -11.109 -29.938 -6.094 1 94.31 499 GLN A N 1
ATOM 3995 C CA . GLN A 1 499 ? -11.477 -29.828 -7.5 1 94.31 499 GLN A CA 1
ATOM 3996 C C . GLN A 1 499 ? -12.75 -28.984 -7.672 1 94.31 499 GLN A C 1
ATOM 3998 O O . GLN A 1 499 ? -13.781 -29.297 -7.066 1 94.31 499 GLN A O 1
ATOM 4003 N N . ILE A 1 500 ? -12.641 -27.938 -8.461 1 90.31 500 ILE A N 1
ATOM 4004 C CA . ILE A 1 500 ? -13.789 -27.078 -8.727 1 90.31 500 ILE A CA 1
ATOM 4005 C C . ILE A 1 500 ? -14.227 -27.25 -10.18 1 90.31 500 ILE A C 1
ATOM 4007 O O . ILE A 1 500 ? -13.414 -27.094 -11.102 1 90.31 500 ILE A O 1
ATOM 4011 N N . ASN A 1 501 ? -15.461 -27.594 -10.32 1 88.5 501 ASN A N 1
ATOM 4012 C CA . ASN A 1 501 ? -16.016 -27.672 -11.664 1 88.5 501 ASN A CA 1
ATOM 4013 C C . ASN A 1 501 ? -16.438 -26.297 -12.18 1 88.5 501 ASN A C 1
ATOM 4015 O O . ASN A 1 501 ? -17.484 -25.781 -11.781 1 88.5 501 ASN A O 1
ATOM 4019 N N . VAL A 1 502 ? -15.742 -25.734 -13.078 1 79.38 502 VAL A N 1
ATOM 4020 C CA . VAL A 1 502 ? -15.953 -24.359 -13.531 1 79.38 502 VAL A CA 1
ATOM 4021 C C . VAL A 1 502 ? -16.953 -24.344 -14.68 1 79.38 502 VAL A C 1
ATOM 4023 O O . VAL A 1 502 ? -17.562 -23.312 -14.977 1 79.38 502 VAL A O 1
ATOM 4026 N N . GLN A 1 503 ? -17.156 -25.469 -15.375 1 70.25 503 GLN A N 1
ATOM 4027 C CA . GLN A 1 503 ? -18.094 -25.531 -16.484 1 70.25 503 GLN A CA 1
ATOM 4028 C C . GLN A 1 503 ? -19.531 -25.25 -16.031 1 70.25 503 GLN A C 1
ATOM 4030 O O . GLN A 1 503 ? -20.297 -24.609 -16.75 1 70.25 503 GLN A O 1
ATOM 4035 N N . ASN A 1 504 ? -19.812 -25.656 -14.883 1 67.94 504 ASN A N 1
ATOM 4036 C CA . ASN A 1 504 ? -21.188 -25.562 -14.398 1 67.94 504 ASN A CA 1
ATOM 4037 C C . ASN A 1 504 ? -21.406 -24.312 -13.555 1 67.94 504 ASN A C 1
ATOM 4039 O O . ASN A 1 504 ? -22.453 -24.172 -12.922 1 67.94 504 ASN A O 1
ATOM 4043 N N . ASP A 1 505 ? -20.547 -23.391 -13.672 1 76.69 505 ASP A N 1
ATOM 4044 C CA . ASP A 1 505 ? -20.641 -22.266 -12.75 1 76.69 505 ASP A CA 1
ATOM 4045 C C . ASP A 1 505 ? -21.359 -21.078 -13.383 1 76.69 505 ASP A C 1
ATOM 4047 O O . ASP A 1 505 ? -21.734 -20.141 -12.695 1 76.69 505 ASP A O 1
ATOM 4051 N N . CYS A 1 506 ? -21.641 -21.203 -14.625 1 80.5 506 CYS A N 1
ATOM 4052 C CA . CYS A 1 506 ? -22.25 -20.062 -15.305 1 80.5 506 CYS A CA 1
ATOM 4053 C C . CYS A 1 506 ? -23.641 -19.766 -14.734 1 80.5 506 CYS A C 1
ATOM 4055 O O . CYS A 1 506 ? -24.062 -18.609 -14.672 1 80.5 506 CYS A O 1
ATOM 4057 N N . VAL A 1 507 ? -24.25 -20.812 -14.273 1 77.81 507 VAL A N 1
ATOM 4058 C CA . VAL A 1 507 ? -25.625 -20.672 -13.766 1 77.81 507 VAL A CA 1
ATOM 4059 C C . VAL A 1 507 ? -25.625 -19.797 -12.516 1 77.81 507 VAL A C 1
ATOM 4061 O O . VAL A 1 507 ? -26.641 -19.188 -12.18 1 77.81 507 VAL A O 1
ATOM 4064 N N . ASN A 1 508 ? -24.516 -19.734 -11.961 1 78.06 508 ASN A N 1
ATOM 4065 C CA . ASN A 1 508 ? -24.406 -18.984 -10.719 1 78.06 508 ASN A CA 1
ATOM 4066 C C . ASN A 1 508 ? -24.438 -17.469 -10.969 1 78.06 508 ASN A C 1
ATOM 4068 O O . ASN A 1 508 ? -24.672 -16.688 -10.047 1 78.06 508 ASN A O 1
ATOM 4072 N N . HIS A 1 509 ? -24.141 -17.094 -12.203 1 79 509 HIS A N 1
ATOM 4073 C CA . HIS A 1 509 ? -24.281 -15.68 -12.547 1 79 509 HIS A CA 1
ATOM 4074 C C . HIS A 1 509 ? -25.75 -15.273 -12.617 1 79 509 HIS A C 1
ATOM 4076 O O . HIS A 1 509 ? -26.484 -15.711 -13.508 1 79 509 HIS A O 1
ATOM 4082 N N . GLN A 1 510 ? -26.078 -14.406 -11.703 1 67 510 GLN A N 1
ATOM 4083 C CA . GLN A 1 510 ? -27.5 -14.086 -11.594 1 67 510 GLN A CA 1
ATOM 4084 C C . GLN A 1 510 ? -27.828 -12.805 -12.359 1 67 510 GLN A C 1
ATOM 4086 O O . GLN A 1 510 ? -29 -12.414 -12.453 1 67 510 GLN A O 1
ATOM 4091 N N . CYS A 1 511 ? -26.797 -12.102 -12.836 1 70.31 511 CYS A N 1
ATOM 4092 C CA . CYS A 1 511 ? -27 -10.859 -13.586 1 70.31 511 CYS A CA 1
ATOM 4093 C C . CYS A 1 511 ? -26.25 -10.891 -14.914 1 70.31 511 CYS A C 1
ATOM 4095 O O . CYS A 1 511 ? -25.25 -11.594 -15.047 1 70.31 511 CYS A O 1
ATOM 4097 N N . VAL A 1 512 ? -26.844 -10.195 -15.836 1 71.12 512 VAL A N 1
ATOM 4098 C CA . VAL A 1 512 ? -26.312 -10.195 -17.188 1 71.12 512 VAL A CA 1
ATOM 4099 C C . VAL A 1 512 ? -24.875 -9.703 -17.188 1 71.12 512 VAL A C 1
ATOM 4101 O O . VAL A 1 512 ? -24.016 -10.273 -17.859 1 71.12 512 VAL A O 1
ATOM 4104 N N . ASP A 1 513 ? -24.516 -8.633 -16.453 1 68.31 513 ASP A N 1
ATOM 4105 C CA . ASP A 1 513 ? -23.188 -8.047 -16.453 1 68.31 513 ASP A CA 1
ATOM 4106 C C . ASP A 1 513 ? -22.156 -9.023 -15.891 1 68.31 513 ASP A C 1
ATOM 4108 O O . ASP A 1 513 ? -21.062 -9.164 -16.438 1 68.31 513 ASP A O 1
ATOM 4112 N N . SER A 1 514 ? -22.625 -9.703 -14.875 1 74.56 514 SER A N 1
ATOM 4113 C CA . SER A 1 514 ? -21.703 -10.68 -14.305 1 74.56 514 SER A CA 1
ATOM 4114 C C . SER A 1 514 ? -21.484 -11.852 -15.258 1 74.56 514 SER A C 1
ATOM 4116 O O . SER A 1 514 ? -20.422 -12.477 -15.25 1 74.56 514 SER A O 1
ATOM 4118 N N . CYS A 1 515 ? -22.453 -12.117 -16.016 1 78.5 515 CYS A N 1
ATOM 4119 C CA . CYS A 1 515 ? -22.391 -13.234 -16.953 1 78.5 515 CYS A CA 1
ATOM 4120 C C . CYS A 1 515 ? -21.562 -12.883 -18.172 1 78.5 515 CYS A C 1
ATOM 4122 O O . CYS A 1 515 ? -20.641 -13.625 -18.547 1 78.5 515 CYS A O 1
ATOM 4124 N N . ILE A 1 516 ? -21.781 -11.812 -18.734 1 76.75 516 ILE A N 1
ATOM 4125 C CA . ILE A 1 516 ? -21.219 -11.5 -20.031 1 76.75 516 ILE A CA 1
ATOM 4126 C C . ILE A 1 516 ? -19.719 -11.25 -19.891 1 76.75 516 ILE A C 1
ATOM 4128 O O . ILE A 1 516 ? -18.953 -11.445 -20.844 1 76.75 516 ILE A O 1
ATOM 4132 N N . TYR A 1 517 ? -19.266 -10.922 -18.766 1 73.75 517 TYR A N 1
ATOM 4133 C CA . TYR A 1 517 ? -17.844 -10.648 -18.578 1 73.75 517 TYR A CA 1
ATOM 4134 C C . TYR A 1 517 ? -17.062 -11.938 -18.328 1 73.75 517 TYR A C 1
ATOM 4136 O O . TYR A 1 517 ? -15.828 -11.945 -18.391 1 73.75 517 TYR A O 1
ATOM 4144 N N . ASP A 1 518 ? -17.703 -12.961 -18.062 1 77.44 518 ASP A N 1
ATOM 4145 C CA . ASP A 1 518 ? -17.047 -14.266 -17.969 1 77.44 518 ASP A CA 1
ATOM 4146 C C . ASP A 1 518 ? -16.828 -14.859 -19.359 1 77.44 518 ASP A C 1
ATOM 4148 O O . ASP A 1 518 ? -17.797 -15.164 -20.078 1 77.44 518 ASP A O 1
ATOM 4152 N N . PRO A 1 519 ? -15.625 -15.016 -19.672 1 77.44 519 PRO A N 1
ATOM 4153 C CA . PRO A 1 519 ? -15.344 -15.477 -21.031 1 77.44 519 PRO A CA 1
ATOM 4154 C C . PRO A 1 519 ? -15.859 -16.891 -21.297 1 77.44 519 PRO A C 1
ATOM 4156 O O . PRO A 1 519 ? -15.945 -17.312 -22.453 1 77.44 519 PRO A O 1
ATOM 4159 N N . TYR A 1 520 ? -16.219 -17.609 -20.312 1 78.5 520 TYR A N 1
ATOM 4160 C CA . TYR A 1 520 ? -16.703 -18.984 -20.484 1 78.5 520 TYR A CA 1
ATOM 4161 C C . TYR A 1 520 ? -18.219 -19.016 -20.578 1 78.5 520 TYR A C 1
ATOM 4163 O O . TYR A 1 520 ? -18.812 -20.078 -20.828 1 78.5 520 TYR A O 1
ATOM 4171 N N . CYS A 1 521 ? -18.797 -17.844 -20.406 1 80.06 521 CYS A N 1
ATOM 4172 C CA . CYS A 1 521 ? -20.25 -17.828 -20.281 1 80.06 521 CYS A CA 1
ATOM 4173 C C . CYS A 1 521 ? -20.875 -16.875 -21.281 1 80.06 521 CYS A C 1
ATOM 4175 O O . CYS A 1 521 ? -20.188 -16.016 -21.844 1 80.06 521 CYS A O 1
ATOM 4177 N N . VAL A 1 522 ? -22.156 -17.141 -21.594 1 80.94 522 VAL A N 1
ATOM 4178 C CA . VAL A 1 522 ? -22.984 -16.266 -22.422 1 80.94 522 VAL A CA 1
ATOM 4179 C C . VAL A 1 522 ? -24.391 -16.172 -21.812 1 80.94 522 VAL A C 1
ATOM 4181 O O . VAL A 1 522 ? -24.875 -17.125 -21.203 1 80.94 522 VAL A O 1
ATOM 4184 N N . TRP A 1 523 ? -24.953 -15.016 -22 1 81.12 523 TRP A N 1
ATOM 4185 C CA . TRP A 1 523 ? -26.297 -14.82 -21.5 1 81.12 523 TRP A CA 1
ATOM 4186 C C . TRP A 1 523 ? -27.328 -15.203 -22.547 1 81.12 523 TRP A C 1
ATOM 4188 O O . TRP A 1 523 ? -27.328 -14.672 -23.672 1 81.12 523 TRP A O 1
ATOM 4198 N N . ASP A 1 524 ? -28.109 -16.125 -22.172 1 81.69 524 ASP A N 1
ATOM 4199 C CA . ASP A 1 524 ? -29.219 -16.531 -23.062 1 81.69 524 ASP A CA 1
ATOM 4200 C C . ASP A 1 524 ? -30.406 -15.578 -22.906 1 81.69 524 ASP A C 1
ATOM 4202 O O . ASP A 1 524 ? -31.094 -15.594 -21.891 1 81.69 524 ASP A O 1
ATOM 4206 N N . LYS A 1 525 ? -30.625 -14.93 -24.016 1 74.31 525 LYS A N 1
ATOM 4207 C CA . LYS A 1 525 ? -31.688 -13.93 -24 1 74.31 525 LYS A CA 1
ATOM 4208 C C . LYS A 1 525 ? -33.062 -14.578 -23.859 1 74.31 525 LYS A C 1
ATOM 4210 O O . LYS A 1 525 ? -34 -13.969 -23.344 1 74.31 525 LYS A O 1
ATOM 4215 N N . THR A 1 526 ? -33.188 -15.664 -24.344 1 76.69 526 THR A N 1
ATOM 4216 C CA . THR A 1 526 ? -34.469 -16.359 -24.375 1 76.69 526 THR A CA 1
ATOM 4217 C C . THR A 1 526 ? -34.812 -16.906 -23 1 76.69 526 THR A C 1
ATOM 4219 O O . THR A 1 526 ? -35.906 -16.703 -22.5 1 76.69 526 THR A O 1
ATOM 4222 N N . SER A 1 527 ? -33.875 -17.578 -22.391 1 76.44 527 SER A N 1
ATOM 4223 C CA . SER A 1 527 ? -34.125 -18.219 -21.109 1 76.44 527 SER A CA 1
ATOM 4224 C C . SER A 1 527 ? -33.781 -17.281 -19.953 1 76.44 527 SER A C 1
ATOM 4226 O O . SER A 1 527 ? -34.094 -17.547 -18.797 1 76.44 527 SER A O 1
ATOM 4228 N N . ASP A 1 528 ? -33.125 -16.203 -20.234 1 75 528 ASP A N 1
ATOM 4229 C CA . ASP A 1 528 ? -32.719 -15.227 -19.234 1 75 528 ASP A CA 1
ATOM 4230 C C . ASP A 1 528 ? -31.828 -15.875 -18.172 1 75 528 ASP A C 1
ATOM 4232 O O . ASP A 1 528 ? -32.094 -15.734 -16.984 1 75 528 ASP A O 1
ATOM 4236 N N . GLN A 1 529 ? -31.031 -16.672 -18.656 1 79.12 529 GLN A N 1
ATOM 4237 C CA . GLN A 1 529 ? -30.094 -17.359 -17.781 1 79.12 529 GLN A CA 1
ATOM 4238 C C . GLN A 1 529 ? -28.688 -17.344 -18.375 1 79.12 529 GLN A C 1
ATOM 4240 O O . GLN A 1 529 ? -28.516 -17.234 -19.594 1 79.12 529 GLN A O 1
ATOM 4245 N N . CYS A 1 530 ? -27.766 -17.375 -17.516 1 82.56 530 CYS A N 1
ATOM 4246 C CA . CYS A 1 530 ? -26.375 -17.484 -17.938 1 82.56 530 CYS A CA 1
ATOM 4247 C C . CYS A 1 530 ? -26 -18.938 -18.234 1 82.56 530 CYS A C 1
ATOM 4249 O O . CYS A 1 530 ? -26.234 -19.812 -17.406 1 82.56 530 CYS A O 1
ATOM 4251 N N . VAL A 1 531 ? -25.5 -19.188 -19.453 1 81.12 531 VAL A N 1
ATOM 4252 C CA . VAL A 1 531 ? -25.156 -20.547 -19.859 1 81.12 531 VAL A CA 1
ATOM 4253 C C . VAL A 1 531 ? -23.734 -20.594 -20.391 1 81.12 531 VAL A C 1
ATOM 4255 O O . VAL A 1 531 ? -23.125 -19.547 -20.641 1 81.12 531 VAL A O 1
ATOM 4258 N N . HIS A 1 532 ? -23.125 -21.797 -20.5 1 78.62 532 HIS A N 1
ATOM 4259 C CA . HIS A 1 532 ? -21.766 -21.984 -20.969 1 78.62 532 HIS A CA 1
ATOM 4260 C C . HIS A 1 532 ? -21.641 -21.625 -22.453 1 78.62 532 HIS A C 1
ATOM 4262 O O . HIS A 1 532 ? -22.562 -21.891 -23.234 1 78.62 532 HIS A O 1
ATOM 4268 N N . TYR A 1 533 ? -20.516 -21.094 -22.922 1 70.38 533 TYR A N 1
ATOM 4269 C CA . TYR A 1 533 ? -20.219 -20.547 -24.234 1 70.38 533 TYR A CA 1
ATOM 4270 C C . TYR A 1 533 ? -20.312 -21.609 -25.312 1 70.38 533 TYR A C 1
ATOM 4272 O O . TYR A 1 533 ? -20.625 -21.312 -26.469 1 70.38 533 TYR A O 1
ATOM 4280 N N . THR A 1 534 ? -19.734 -22.844 -25.094 1 59.62 534 THR A N 1
ATOM 4281 C CA . THR A 1 534 ? -19.656 -23.797 -26.188 1 59.62 534 THR A CA 1
ATOM 4282 C C . THR A 1 534 ? -20.797 -23.578 -27.172 1 59.62 534 THR A C 1
ATOM 4284 O O . THR A 1 534 ? -20.703 -23.953 -28.344 1 59.62 534 THR A O 1
ATOM 4287 N N . LEU A 1 535 ? -21.922 -23.188 -26.656 1 48.53 535 LEU A N 1
ATOM 4288 C CA . LEU A 1 535 ? -23.094 -23.438 -27.484 1 48.53 535 LEU A CA 1
ATOM 4289 C C . LEU A 1 535 ? -23.234 -22.359 -28.562 1 48.53 535 LEU A C 1
ATOM 4291 O O . LEU A 1 535 ? -23.891 -22.578 -29.578 1 48.53 535 LEU A O 1
ATOM 4295 N N . LYS A 1 536 ? -23.484 -21.062 -28.734 1 48.84 536 LYS A N 1
ATOM 4296 C CA . LYS A 1 536 ? -24.453 -20.609 -29.734 1 48.84 536 LYS A CA 1
ATOM 4297 C C . LYS A 1 536 ? -24.25 -19.141 -30.078 1 48.84 536 LYS A C 1
ATOM 4299 O O . LYS A 1 536 ? -24.312 -18.281 -29.203 1 48.84 536 LYS A O 1
ATOM 4304 N N . SER A 1 537 ? -23.094 -18.922 -30.844 1 51.41 537 SER A N 1
ATOM 4305 C CA . SER A 1 537 ? -22.969 -17.641 -31.547 1 51.41 537 SER A CA 1
ATOM 4306 C C . SER A 1 537 ? -24.312 -17.188 -32.094 1 51.41 537 SER A C 1
ATOM 4308 O O . SER A 1 537 ? -24.688 -17.578 -33.219 1 51.41 537 SER A O 1
ATOM 4310 N N . SER A 1 538 ? -25.281 -17.469 -31.609 1 58.28 538 SER A N 1
ATOM 4311 C CA . SER A 1 538 ? -26.5 -17.031 -32.281 1 58.28 538 SER A CA 1
ATOM 4312 C C . SER A 1 538 ? -27 -15.711 -31.688 1 58.28 538 SER A C 1
ATOM 4314 O O . SER A 1 538 ? -26.594 -15.312 -30.609 1 58.28 538 SER A O 1
ATOM 4316 N N . ASP A 1 539 ? -27.469 -14.883 -32.469 1 63.25 539 ASP A N 1
ATOM 4317 C CA . ASP A 1 539 ? -28.172 -13.641 -32.156 1 63.25 539 ASP A CA 1
ATOM 4318 C C . ASP A 1 539 ? -28.984 -13.766 -30.875 1 63.25 539 ASP A C 1
ATOM 4320 O O . ASP A 1 539 ? -29.453 -12.766 -30.328 1 63.25 539 ASP A O 1
ATOM 4324 N N . LYS A 1 540 ? -28.875 -15.008 -30.391 1 74.62 540 LYS A N 1
ATOM 4325 C CA . LYS A 1 540 ? -29.719 -15.25 -29.234 1 74.62 540 LYS A CA 1
ATOM 4326 C C . LYS A 1 540 ? -28.938 -15.047 -27.922 1 74.62 540 LYS A C 1
ATOM 4328 O O . LYS A 1 540 ? -29.531 -14.953 -26.859 1 74.62 540 LYS A O 1
ATOM 4333 N N . TYR A 1 541 ? -27.594 -14.828 -28.078 1 78.75 541 TYR A N 1
ATOM 4334 C CA . TYR A 1 541 ? -26.797 -14.773 -26.859 1 78.75 541 TYR A CA 1
ATOM 4335 C C . TYR A 1 541 ? -26.031 -13.453 -26.766 1 78.75 541 TYR A C 1
ATOM 4337 O O . TYR A 1 541 ? -25.641 -12.875 -27.781 1 78.75 541 TYR A O 1
ATOM 4345 N N . TRP A 1 542 ? -25.938 -12.938 -25.5 1 77.5 542 TRP A N 1
ATOM 4346 C CA . TRP A 1 542 ? -25.078 -11.789 -25.234 1 77.5 542 TRP A CA 1
ATOM 4347 C C . TRP A 1 542 ? -23.75 -12.227 -24.625 1 77.5 542 TRP A C 1
ATOM 4349 O O . TRP A 1 542 ? -23.719 -13.086 -23.75 1 77.5 542 TRP A O 1
ATOM 4359 N N . ASN A 1 543 ? -22.734 -11.828 -25.203 1 72.12 543 ASN A N 1
ATOM 4360 C CA . ASN A 1 543 ? -21.391 -11.969 -24.625 1 72.12 543 ASN A CA 1
ATOM 4361 C C . ASN A 1 543 ? -20.672 -10.633 -24.562 1 72.12 543 ASN A C 1
ATOM 4363 O O . ASN A 1 543 ? -21.234 -9.594 -24.922 1 72.12 543 ASN A O 1
ATOM 4367 N N . PHE A 1 544 ? -19.484 -10.648 -23.938 1 66.94 544 PHE A N 1
ATOM 4368 C CA . PHE A 1 544 ? -18.719 -9.422 -23.703 1 66.94 544 PHE A CA 1
ATOM 4369 C C . PHE A 1 544 ? -18.516 -8.656 -25 1 66.94 544 PHE A C 1
ATOM 4371 O O . PHE A 1 544 ? -18.5 -7.426 -25.016 1 66.94 544 PHE A O 1
ATOM 4378 N N . ASP A 1 545 ? -18.312 -9.289 -26.078 1 63.53 545 ASP A N 1
ATOM 4379 C CA . ASP A 1 545 ? -17.969 -8.672 -27.359 1 63.53 545 ASP A CA 1
ATOM 4380 C C . ASP A 1 545 ? -19.188 -8.023 -28 1 63.53 545 ASP A C 1
ATOM 4382 O O . ASP A 1 545 ? -19.078 -7 -28.688 1 63.53 545 ASP A O 1
ATOM 4386 N N . ASN A 1 546 ? -20.297 -8.68 -27.828 1 67.12 546 ASN A N 1
ATOM 4387 C CA . ASN A 1 546 ? -21.453 -8.172 -28.562 1 67.12 546 ASN A CA 1
ATOM 4388 C C . ASN A 1 546 ? -22.391 -7.367 -27.656 1 67.12 546 ASN A C 1
ATOM 4390 O O . ASN A 1 546 ? -23.375 -6.801 -28.125 1 67.12 546 ASN A O 1
ATOM 4394 N N . PHE A 1 547 ? -21.953 -7.363 -26.391 1 62.19 547 PHE A N 1
ATOM 4395 C CA . PHE A 1 547 ? -22.766 -6.582 -25.469 1 62.19 547 PHE A CA 1
ATOM 4396 C C . PHE A 1 547 ? -22.312 -5.129 -25.438 1 62.19 547 PHE A C 1
ATOM 4398 O O . PHE A 1 547 ? -21.156 -4.84 -25.172 1 62.19 547 PHE A O 1
ATOM 4405 N N . ASP A 1 548 ? -22.969 -4.129 -25.984 1 53.81 548 ASP A N 1
ATOM 4406 C CA . ASP A 1 548 ? -22.703 -2.695 -25.922 1 53.81 548 ASP A CA 1
ATOM 4407 C C . ASP A 1 548 ? -23.641 -2.004 -24.938 1 53.81 548 ASP A C 1
ATOM 4409 O O . ASP A 1 548 ? -24.812 -1.783 -25.25 1 53.81 548 ASP A O 1
ATOM 4413 N N . PRO A 1 549 ? -23.109 -1.771 -23.734 1 53.81 549 PRO A N 1
ATOM 4414 C CA . PRO A 1 549 ? -23.984 -1.141 -22.75 1 53.81 549 PRO A CA 1
ATOM 4415 C C . PRO A 1 549 ? -24.594 0.167 -23.25 1 53.81 549 PRO A C 1
ATOM 4417 O O . PRO A 1 549 ? -25.625 0.611 -22.734 1 53.81 549 PRO A O 1
ATOM 4420 N N . SER A 1 550 ? -23.844 0.85 -24.156 1 47.62 550 SER A N 1
ATOM 4421 C CA . SER A 1 550 ? -24.266 2.145 -24.672 1 47.62 550 SER A CA 1
ATOM 4422 C C . SER A 1 550 ? -25.328 1.982 -25.75 1 47.62 550 SER A C 1
ATOM 4424 O O . SER A 1 550 ? -25.984 2.953 -26.141 1 47.62 550 SER A O 1
ATOM 4426 N N . SER A 1 551 ? -25.375 0.856 -26.297 1 49.62 551 SER A N 1
ATOM 4427 C CA . SER A 1 551 ? -26.328 0.698 -27.406 1 49.62 551 SER A CA 1
ATOM 4428 C C . SER A 1 551 ? -27.766 0.785 -26.906 1 49.62 551 SER A C 1
ATOM 4430 O O . SER A 1 551 ? -28.047 0.422 -25.766 1 49.62 551 SER A O 1
ATOM 4432 N N . ALA A 1 552 ? -28.562 1.505 -27.656 1 45.75 552 ALA A N 1
ATOM 4433 C CA . ALA A 1 552 ? -29.984 1.713 -27.406 1 45.75 552 ALA A CA 1
ATOM 4434 C C . ALA A 1 552 ? -30.656 0.41 -27 1 45.75 552 ALA A C 1
ATOM 4436 O O . ALA A 1 552 ? -31.547 0.409 -26.141 1 45.75 552 ALA A O 1
ATOM 4437 N N . GLU A 1 553 ? -30.281 -0.543 -27.594 1 47.31 553 GLU A N 1
ATOM 4438 C CA . GLU A 1 553 ? -30.891 -1.854 -27.375 1 47.31 553 GLU A CA 1
ATOM 4439 C C . GLU A 1 553 ? -30.594 -2.377 -25.969 1 47.31 553 GLU A C 1
ATOM 4441 O O . GLU A 1 553 ? -31.469 -2.961 -25.328 1 47.31 553 GLU A O 1
ATOM 4446 N N . HIS A 1 554 ? -29.359 -2.098 -25.562 1 50.09 554 HIS A N 1
ATOM 4447 C CA . HIS A 1 554 ? -28.875 -2.637 -24.297 1 50.09 554 HIS A CA 1
ATOM 4448 C C . HIS A 1 554 ? -29.094 -1.647 -23.156 1 50.09 554 HIS A C 1
ATOM 4450 O O . HIS A 1 554 ? -29.172 -2.045 -21.984 1 50.09 554 HIS A O 1
ATOM 4456 N N . LYS A 1 555 ? -29.047 -0.34 -23.484 1 46.22 555 LYS A N 1
ATOM 4457 C CA . LYS A 1 555 ? -29.359 0.708 -22.516 1 46.22 555 LYS A CA 1
ATOM 4458 C C . LYS A 1 555 ? -30.688 0.434 -21.812 1 46.22 555 LYS A C 1
ATOM 4460 O O . LYS A 1 555 ? -30.812 0.623 -20.609 1 46.22 555 LYS A O 1
ATOM 4465 N N . ASN A 1 556 ? -31.641 0.163 -22.656 1 41.34 556 ASN A N 1
ATOM 4466 C CA . ASN A 1 556 ? -33 -0.074 -22.141 1 41.34 556 ASN A CA 1
ATOM 4467 C C . ASN A 1 556 ? -33.031 -1.299 -21.234 1 41.34 556 ASN A C 1
ATOM 4469 O O . ASN A 1 556 ? -33.906 -1.4 -20.359 1 41.34 556 ASN A O 1
ATOM 4473 N N . GLU A 1 557 ? -32.125 -2.107 -21.453 1 44.91 557 GLU A N 1
ATOM 4474 C CA . GLU A 1 557 ? -32.188 -3.354 -20.703 1 44.91 557 GLU A CA 1
ATOM 4475 C C . GLU A 1 557 ? -31.562 -3.178 -19.312 1 44.91 557 GLU A C 1
ATOM 4477 O O . GLU A 1 557 ? -32 -3.803 -18.344 1 44.91 557 GLU A O 1
ATOM 4482 N N . PHE A 1 558 ? -30.531 -2.379 -19.234 1 46.06 558 PHE A N 1
ATOM 4483 C CA . PHE A 1 558 ? -29.859 -2.166 -17.969 1 46.06 558 PHE A CA 1
ATOM 4484 C C . PHE A 1 558 ? -30.594 -1.103 -17.141 1 46.06 558 PHE A C 1
ATOM 4486 O O . PHE A 1 558 ? -30.5 -1.094 -15.914 1 46.06 558 PHE A O 1
ATOM 4493 N N . ILE A 1 559 ? -31.047 0.053 -17.828 1 42.84 559 ILE A N 1
ATOM 4494 C CA . ILE A 1 559 ? -31.797 1.082 -17.109 1 42.84 559 ILE A CA 1
ATOM 4495 C C . ILE A 1 559 ? -33.25 0.653 -16.953 1 42.84 559 ILE A C 1
ATOM 4497 O O . ILE A 1 559 ? -33.938 0.455 -17.953 1 42.84 559 ILE A O 1
ATOM 4501 N N . TYR A 1 560 ? -33.5 0.056 -15.945 1 44.41 560 TYR A N 1
ATOM 4502 C CA . TYR A 1 560 ? -34.906 -0.21 -15.688 1 44.41 560 TYR A CA 1
ATOM 4503 C C . TYR A 1 560 ? -35.75 1.025 -15.969 1 44.41 560 TYR A C 1
ATOM 4505 O O . TYR A 1 560 ? -35.875 1.913 -15.125 1 44.41 560 TYR A O 1
ATOM 4513 N N . SER A 1 561 ? -35.781 1.494 -17.141 1 46 561 SER A N 1
ATOM 4514 C CA . SER A 1 561 ? -36.562 2.67 -17.5 1 46 561 SER A CA 1
ATOM 4515 C C . SER A 1 561 ? -38 2.537 -17.031 1 46 561 SER A C 1
ATOM 4517 O O . SER A 1 561 ? -38.625 3.512 -16.578 1 46 561 SER A O 1
ATOM 4519 N N . ASN A 1 562 ? -38.594 1.408 -17.281 1 49.47 562 ASN A N 1
ATOM 4520 C CA . ASN A 1 562 ? -40.062 1.433 -17.094 1 49.47 562 ASN A CA 1
ATOM 4521 C C . ASN A 1 562 ? -40.438 0.968 -15.695 1 49.47 562 ASN A C 1
ATOM 4523 O O . ASN A 1 562 ? -41.625 0.902 -15.375 1 49.47 562 ASN A O 1
ATOM 4527 N N . GLY A 1 563 ? -39.562 1.213 -14.758 1 58.66 563 GLY A N 1
ATOM 4528 C CA . GLY A 1 563 ? -39.875 0.883 -13.375 1 58.66 563 GLY A CA 1
ATOM 4529 C C . GLY A 1 563 ? -40.906 -0.229 -13.234 1 58.66 563 GLY A C 1
ATOM 4530 O O . GLY A 1 563 ? -41.531 -0.642 -14.227 1 58.66 563 GLY A O 1
ATOM 4531 N N . LYS A 1 564 ? -40.938 -1.046 -12.375 1 67.31 564 LYS A N 1
ATOM 4532 C CA . LYS A 1 564 ? -41.969 -2.041 -12.078 1 67.31 564 LYS A CA 1
ATOM 4533 C C . LYS A 1 564 ? -43.156 -1.401 -11.383 1 67.31 564 LYS A C 1
ATOM 4535 O O . LYS A 1 564 ? -43 -0.597 -10.469 1 67.31 564 LYS A O 1
ATOM 4540 N N . ASN A 1 565 ? -44.344 -1.55 -12.086 1 69.94 565 ASN A N 1
ATOM 4541 C CA . ASN A 1 565 ? -45.562 -1.121 -11.414 1 69.94 565 ASN A CA 1
ATOM 4542 C C . ASN A 1 565 ? -46.031 -2.158 -10.398 1 69.94 565 ASN A C 1
ATOM 4544 O O . ASN A 1 565 ? -46.156 -3.34 -10.727 1 69.94 565 ASN A O 1
ATOM 4548 N N . VAL A 1 566 ? -46.062 -1.771 -9.234 1 78.25 566 VAL A N 1
ATOM 4549 C CA . VAL A 1 566 ? -46.5 -2.678 -8.18 1 78.25 566 VAL A CA 1
ATOM 4550 C C . VAL A 1 566 ? -47.781 -2.139 -7.535 1 78.25 566 VAL A C 1
ATOM 4552 O O . VAL A 1 566 ? -47.875 -0.951 -7.215 1 78.25 566 VAL A O 1
ATOM 4555 N N . THR A 1 567 ? -48.781 -2.889 -7.57 1 72.44 567 THR A N 1
ATOM 4556 C CA . THR A 1 567 ? -50 -2.559 -6.84 1 72.44 567 THR A CA 1
ATOM 4557 C C . THR A 1 567 ? -50.125 -3.396 -5.57 1 72.44 567 THR A C 1
ATOM 4559 O O . THR A 1 567 ? -50.031 -4.625 -5.621 1 72.44 567 THR A O 1
ATOM 4562 N N . LYS A 1 568 ? -50.156 -2.721 -4.469 1 76.81 568 LYS A N 1
ATOM 4563 C CA . LYS A 1 568 ? -50.25 -3.412 -3.186 1 76.81 568 LYS A CA 1
ATOM 4564 C C . LYS A 1 568 ? -51.469 -2.9 -2.387 1 76.81 568 LYS A C 1
ATOM 4566 O O . LYS A 1 568 ? -51.938 -1.791 -2.627 1 76.81 568 LYS A O 1
ATOM 4571 N N . VAL A 1 569 ? -51.906 -3.73 -1.547 1 64.94 569 VAL A N 1
ATOM 4572 C CA . VAL A 1 569 ? -53.062 -3.379 -0.699 1 64.94 569 VAL A CA 1
ATOM 4573 C C . VAL A 1 569 ? -52.562 -2.648 0.548 1 64.94 569 VAL A C 1
ATOM 4575 O O . VAL A 1 569 ? -51.438 -2.885 1.013 1 64.94 569 VAL A O 1
ATOM 4578 N N . GLU A 1 570 ? -53.406 -1.827 1.009 1 67.56 570 GLU A N 1
ATOM 4579 C CA . GLU A 1 570 ? -53.094 -1.086 2.227 1 67.56 570 GLU A CA 1
ATOM 4580 C C . GLU A 1 570 ? -52.812 -2.031 3.391 1 67.56 570 GLU A C 1
ATOM 4582 O O . GLU A 1 570 ? -53.469 -3.072 3.521 1 67.56 570 GLU A O 1
ATOM 4587 N N . TYR A 1 571 ? -51.781 -1.778 4.246 1 59.06 571 TYR A N 1
ATOM 4588 C CA . TYR A 1 571 ? -51.312 -2.477 5.441 1 59.06 571 TYR A CA 1
ATOM 4589 C C . TYR A 1 571 ? -50.469 -3.695 5.074 1 59.06 571 TYR A C 1
ATOM 4591 O O . TYR A 1 571 ? -50.094 -4.473 5.949 1 59.06 571 TYR A O 1
ATOM 4599 N N . GLY A 1 572 ? -50.312 -3.902 3.848 1 62.75 572 GLY A N 1
ATOM 4600 C CA . GLY A 1 572 ? -49.406 -4.957 3.414 1 62.75 572 GLY A CA 1
ATOM 4601 C C . GLY A 1 572 ? -47.969 -4.578 3.537 1 62.75 572 GLY A C 1
ATOM 4602 O O . GLY A 1 572 ? -47.625 -3.543 4.121 1 62.75 572 GLY A O 1
ATOM 4603 N N . THR A 1 573 ? -47.094 -5.562 3.176 1 73.69 573 THR A N 1
ATOM 4604 C CA . THR A 1 573 ? -45.656 -5.34 3.096 1 73.69 573 THR A CA 1
ATOM 4605 C C . THR A 1 573 ? -45.219 -5.285 1.642 1 73.69 573 THR A C 1
ATOM 4607 O O . THR A 1 573 ? -45.688 -6.062 0.809 1 73.69 573 THR A O 1
ATOM 4610 N N . LEU A 1 574 ? -44.5 -4.312 1.291 1 79.94 574 LEU A N 1
ATOM 4611 C CA . LEU A 1 574 ? -43.938 -4.152 -0.044 1 79.94 574 LEU A CA 1
ATOM 4612 C C . LEU A 1 574 ? -42.438 -4.262 -0.007 1 79.94 574 LEU A C 1
ATOM 4614 O O . LEU A 1 574 ? -41.75 -3.555 0.756 1 79.94 574 LEU A O 1
ATOM 4618 N N . LYS A 1 575 ? -41.969 -5.227 -0.649 1 77 575 LYS A N 1
ATOM 4619 C CA . LYS A 1 575 ? -40.531 -5.336 -0.861 1 77 575 LYS A CA 1
ATOM 4620 C C . LYS A 1 575 ? -40.156 -4.949 -2.289 1 77 575 LYS A C 1
ATOM 4622 O O . LYS A 1 575 ? -40.688 -5.523 -3.25 1 77 575 LYS A O 1
ATOM 4627 N N . MET A 1 576 ? -39.406 -3.984 -2.387 1 78.06 576 MET A N 1
ATOM 4628 C CA . MET A 1 576 ? -38.906 -3.547 -3.68 1 78.06 576 MET A CA 1
ATOM 4629 C C . MET A 1 576 ? -37.438 -3.934 -3.838 1 78.06 576 MET A C 1
ATOM 4631 O O . MET A 1 576 ? -36.562 -3.344 -3.203 1 78.06 576 MET A O 1
ATOM 4635 N N . THR A 1 577 ? -37.219 -4.91 -4.547 1 68.31 577 THR A N 1
ATOM 4636 C CA . THR A 1 577 ? -35.875 -5.426 -4.754 1 68.31 577 THR A CA 1
ATOM 4637 C C . THR A 1 577 ? -35.125 -4.609 -5.812 1 68.31 577 THR A C 1
ATOM 4639 O O . THR A 1 577 ? -35.75 -3.947 -6.641 1 68.31 577 THR A O 1
ATOM 4642 N N . LEU A 1 578 ? -33.906 -4.508 -5.543 1 64.38 578 LEU A N 1
ATOM 4643 C CA . LEU A 1 578 ? -33.125 -3.879 -6.598 1 64.38 578 LEU A CA 1
ATOM 4644 C C . LEU A 1 578 ? -33.25 -4.66 -7.902 1 64.38 578 LEU A C 1
ATOM 4646 O O . LEU A 1 578 ? -33.219 -5.895 -7.891 1 64.38 578 LEU A O 1
ATOM 4650 N N . ILE A 1 579 ? -34 -4.215 -8.836 1 53.31 579 ILE A N 1
ATOM 4651 C CA . ILE A 1 579 ? -34.344 -4.895 -10.078 1 53.31 579 ILE A CA 1
ATOM 4652 C C . ILE A 1 579 ? -33.188 -4.871 -11.039 1 53.31 579 ILE A C 1
ATOM 4654 O O . ILE A 1 579 ? -33.156 -5.617 -12.023 1 53.31 579 ILE A O 1
ATOM 4658 N N . ASN A 1 580 ? -32.281 -4.176 -10.805 1 50.09 580 ASN A N 1
ATOM 4659 C CA . ASN A 1 580 ? -31.406 -4.145 -11.969 1 50.09 580 ASN A CA 1
ATOM 4660 C C . ASN A 1 580 ? -30.516 -5.387 -12.031 1 50.09 580 ASN A C 1
ATOM 4662 O O . ASN A 1 580 ? -29.562 -5.523 -11.258 1 50.09 580 ASN A O 1
ATOM 4666 N N . LYS A 1 581 ? -31.172 -6.512 -12.609 1 49.75 581 LYS A N 1
ATOM 4667 C CA . LYS A 1 581 ? -30.547 -7.793 -12.93 1 49.75 581 LYS A CA 1
ATOM 4668 C C . LYS A 1 581 ? -29.266 -7.594 -13.75 1 49.75 581 LYS A C 1
ATOM 4670 O O . LYS A 1 581 ? -28.516 -8.539 -13.977 1 49.75 581 LYS A O 1
ATOM 4675 N N . ASN A 1 582 ? -29.188 -6.461 -14.266 1 50.41 582 ASN A N 1
ATOM 4676 C CA . ASN A 1 582 ? -28.141 -6.285 -15.266 1 50.41 582 ASN A CA 1
ATOM 4677 C C . ASN A 1 582 ? -26.797 -5.945 -14.625 1 50.41 582 ASN A C 1
ATOM 4679 O O . ASN A 1 582 ? -25.75 -6.203 -15.211 1 50.41 582 ASN A O 1
ATOM 4683 N N . ILE A 1 583 ? -26.844 -5.301 -13.594 1 52.12 583 ILE A N 1
ATOM 4684 C CA . ILE A 1 583 ? -25.547 -4.844 -13.117 1 52.12 583 ILE A CA 1
ATOM 4685 C C . ILE A 1 583 ? -25.25 -5.453 -11.75 1 52.12 583 ILE A C 1
ATOM 4687 O O . ILE A 1 583 ? -26 -5.23 -10.797 1 52.12 583 ILE A O 1
ATOM 4691 N N . CYS A 1 584 ? -24.328 -6.383 -11.867 1 49.59 584 CYS A N 1
ATOM 4692 C CA . CYS A 1 584 ? -23.734 -6.934 -10.656 1 49.59 584 CYS A CA 1
ATOM 4693 C C . CYS A 1 584 ? -22.859 -5.898 -9.961 1 49.59 584 CYS A C 1
ATOM 4695 O O . CYS A 1 584 ? -22.188 -5.102 -10.617 1 49.59 584 CYS A O 1
ATOM 4697 N N . GLY A 1 585 ? -23.266 -5.27 -8.781 1 48.97 585 GLY A N 1
ATOM 4698 C CA . GLY A 1 585 ? -22.375 -4.395 -8.031 1 48.97 585 GLY A CA 1
ATOM 4699 C C . GLY A 1 585 ? -23.062 -3.127 -7.547 1 48.97 585 GLY A C 1
ATOM 4700 O O . GLY A 1 585 ? -22.391 -2.15 -7.199 1 48.97 585 GLY A O 1
ATOM 4701 N N . PHE A 1 586 ? -24.281 -2.934 -7.996 1 48.06 586 PHE A N 1
ATOM 4702 C CA . PHE A 1 586 ? -24.844 -1.768 -7.32 1 48.06 586 PHE A CA 1
ATOM 4703 C C . PHE A 1 586 ? -24.266 -1.635 -5.91 1 48.06 586 PHE A C 1
ATOM 4705 O O . PHE A 1 586 ? -24.047 -2.637 -5.23 1 48.06 586 PHE A O 1
ATOM 4712 N N . GLY A 1 587 ? -23.422 -0.65 -5.84 1 47.75 587 GLY A N 1
ATOM 4713 C CA . GLY A 1 587 ? -22.625 -0.291 -4.676 1 47.75 587 GLY A CA 1
ATOM 4714 C C . GLY A 1 587 ? -23.328 -0.572 -3.363 1 47.75 587 GLY A C 1
ATOM 4715 O O . GLY A 1 587 ? -24.516 -0.893 -3.346 1 47.75 587 GLY A O 1
ATOM 4716 N N . LYS A 1 588 ? -22.609 -0.802 -2.412 1 50.66 588 LYS A N 1
ATOM 4717 C CA . LYS A 1 588 ? -22.922 -0.942 -0.994 1 50.66 588 LYS A CA 1
ATOM 4718 C C . LYS A 1 588 ? -23.828 0.195 -0.518 1 50.66 588 LYS A C 1
ATOM 4720 O O . LYS A 1 588 ? -24.625 0.018 0.406 1 50.66 588 LYS A O 1
ATOM 4725 N N . ASN A 1 589 ? -23.781 1.307 -1.298 1 53.88 589 ASN A N 1
ATOM 4726 C CA . ASN A 1 589 ? -24.531 2.428 -0.743 1 53.88 589 ASN A CA 1
ATOM 4727 C C . ASN A 1 589 ? -25.719 2.809 -1.636 1 53.88 589 ASN A C 1
ATOM 4729 O O . ASN A 1 589 ? -25.594 3.705 -2.473 1 53.88 589 ASN A O 1
ATOM 4733 N N . ILE A 1 590 ? -26.734 2.008 -1.691 1 66.44 590 ILE A N 1
ATOM 4734 C CA . ILE A 1 590 ? -27.969 2.273 -2.432 1 66.44 590 ILE A CA 1
ATOM 4735 C C . ILE A 1 590 ? -28.875 3.188 -1.611 1 66.44 590 ILE A C 1
ATOM 4737 O O . ILE A 1 590 ? -29.078 2.967 -0.415 1 66.44 590 ILE A O 1
ATOM 4741 N N . ILE A 1 591 ? -29.172 4.289 -2.254 1 73.62 591 ILE A N 1
ATOM 4742 C CA . ILE A 1 591 ? -30.094 5.234 -1.633 1 73.62 591 ILE A CA 1
ATOM 4743 C C . ILE A 1 591 ? -31.469 5.145 -2.314 1 73.62 591 ILE A C 1
ATOM 4745 O O . ILE A 1 591 ? -31.562 5.18 -3.543 1 73.62 591 ILE A O 1
ATOM 4749 N N . TRP A 1 592 ? -32.438 4.895 -1.645 1 81.38 592 TRP A N 1
ATOM 4750 C CA . TRP A 1 592 ? -33.812 4.871 -2.154 1 81.38 592 TRP A CA 1
ATOM 4751 C C . TRP A 1 592 ? -34.469 6.246 -2.023 1 81.38 592 TRP A C 1
ATOM 4753 O O . TRP A 1 592 ? -34.344 6.91 -0.994 1 81.38 592 TRP A O 1
ATOM 4763 N N . LYS A 1 593 ? -35.031 6.691 -3.045 1 83.56 593 LYS A N 1
ATOM 4764 C CA . LYS A 1 593 ? -35.812 7.934 -3.08 1 83.56 593 LYS A CA 1
ATOM 4765 C C . LYS A 1 593 ? -37.25 7.668 -3.447 1 83.56 593 LYS A C 1
ATOM 4767 O O . LYS A 1 593 ? -37.562 6.656 -4.082 1 83.56 593 LYS A O 1
ATOM 4772 N N . LYS A 1 594 ? -38.125 8.523 -2.936 1 87.25 594 LYS A N 1
ATOM 4773 C CA . LYS A 1 594 ? -39.531 8.453 -3.262 1 87.25 594 LYS A CA 1
ATOM 4774 C C . LYS A 1 594 ? -40.031 9.758 -3.865 1 87.25 594 LYS A C 1
ATOM 4776 O O . LYS A 1 594 ? -39.656 10.844 -3.414 1 87.25 594 LYS A O 1
ATOM 4781 N N . ARG A 1 595 ? -40.688 9.625 -4.891 1 84.69 595 ARG A N 1
ATOM 4782 C CA . ARG A 1 595 ? -41.438 10.734 -5.469 1 84.69 595 ARG A CA 1
ATOM 4783 C C . ARG A 1 595 ? -42.938 10.547 -5.285 1 84.69 595 ARG A C 1
ATOM 4785 O O . ARG A 1 595 ? -43.5 9.57 -5.781 1 84.69 595 ARG A O 1
ATOM 4792 N N . ARG A 1 596 ? -43.469 11.547 -4.602 1 79.31 596 ARG A N 1
ATOM 4793 C CA . ARG A 1 596 ? -44.906 11.492 -4.391 1 79.31 596 ARG A CA 1
ATOM 4794 C C . ARG A 1 596 ? -45.656 11.852 -5.668 1 79.31 596 ARG A C 1
ATOM 4796 O O . ARG A 1 596 ? -45.125 12.555 -6.535 1 79.31 596 ARG A O 1
ATOM 4803 N N . LYS A 1 597 ? -46.875 11.312 -5.777 1 72.38 597 LYS A N 1
ATOM 4804 C CA . LYS A 1 597 ? -47.688 11.578 -6.961 1 72.38 597 LYS A CA 1
ATOM 4805 C C . LYS A 1 597 ? -47.938 13.07 -7.125 1 72.38 597 LYS A C 1
ATOM 4807 O O . LYS A 1 597 ? -48.031 13.57 -8.25 1 72.38 597 LYS A O 1
ATOM 4812 N N . ASP A 1 598 ? -47.969 13.766 -5.984 1 65.25 598 ASP A N 1
ATOM 4813 C CA . ASP A 1 598 ? -48.312 15.188 -6.023 1 65.25 598 ASP A CA 1
ATOM 4814 C C . ASP A 1 598 ? -47.062 16.047 -6.117 1 65.25 598 ASP A C 1
ATOM 4816 O O . ASP A 1 598 ? -47.125 17.266 -6.215 1 65.25 598 ASP A O 1
ATOM 4820 N N . ASN A 1 599 ? -45.938 15.359 -6.051 1 65 599 ASN A N 1
ATOM 4821 C CA . ASN A 1 599 ? -44.688 16.125 -6.031 1 65 599 ASN A CA 1
ATOM 4822 C C . ASN A 1 599 ? -43.719 15.625 -7.098 1 65 599 ASN A C 1
ATOM 4824 O O . ASN A 1 599 ? -43.688 14.438 -7.406 1 65 599 ASN A O 1
ATOM 4828 N N . ASN A 1 600 ? -43.156 16.531 -7.742 1 69.19 600 ASN A N 1
ATOM 4829 C CA . ASN A 1 600 ? -42.25 16.203 -8.859 1 69.19 600 ASN A CA 1
ATOM 4830 C C . ASN A 1 600 ? -40.844 15.961 -8.391 1 69.19 600 ASN A C 1
ATOM 4832 O O . ASN A 1 600 ? -39.969 15.633 -9.195 1 69.19 600 ASN A O 1
ATOM 4836 N N . THR A 1 601 ? -40.594 15.953 -7.16 1 76.19 601 THR A N 1
ATOM 4837 C CA . THR A 1 601 ? -39.188 15.836 -6.742 1 76.19 601 THR A CA 1
ATOM 4838 C C . THR A 1 601 ? -38.969 14.562 -5.926 1 76.19 601 THR A C 1
ATOM 4840 O O . THR A 1 601 ? -39.812 14.211 -5.086 1 76.19 601 THR A O 1
ATOM 4843 N N . PHE A 1 602 ? -37.938 13.812 -6.297 1 80.62 602 PHE A N 1
ATOM 4844 C CA . PHE A 1 602 ? -37.562 12.648 -5.52 1 80.62 602 PHE A CA 1
ATOM 4845 C C . PHE A 1 602 ? -36.906 13.07 -4.207 1 80.62 602 PHE A C 1
ATOM 4847 O O . PHE A 1 602 ? -36.031 13.953 -4.195 1 80.62 602 PHE A O 1
ATOM 4854 N N . GLU A 1 603 ? -37.438 12.602 -3.189 1 78.5 603 GLU A N 1
ATOM 4855 C CA . GLU A 1 603 ? -36.875 12.836 -1.864 1 78.5 603 GLU A CA 1
ATOM 4856 C C . GLU A 1 603 ? -36.25 11.555 -1.29 1 78.5 603 GLU A C 1
ATOM 4858 O O . GLU A 1 603 ? -36.812 10.469 -1.472 1 78.5 603 GLU A O 1
ATOM 4863 N N . LYS A 1 604 ? -35.156 11.695 -0.653 1 79.88 604 LYS A N 1
ATOM 4864 C CA . LYS A 1 604 ? -34.531 10.547 -0.001 1 79.88 604 LYS A CA 1
ATOM 4865 C C . LYS A 1 604 ? -35.469 9.977 1.082 1 79.88 604 LYS A C 1
ATOM 4867 O O . LYS A 1 604 ? -36.031 10.719 1.887 1 79.88 604 LYS A O 1
ATOM 4872 N N . LEU A 1 605 ? -35.594 8.719 0.995 1 78.62 605 LEU A N 1
ATOM 4873 C CA . LEU A 1 605 ? -36.469 8.031 1.945 1 78.62 605 LEU A CA 1
ATOM 4874 C C . LEU A 1 605 ? -35.812 7.941 3.316 1 78.62 605 LEU A C 1
ATOM 4876 O O . LEU A 1 605 ? -34.656 7.559 3.424 1 78.62 605 LEU A O 1
ATOM 4880 N N . LYS A 1 606 ? -36.438 8.445 4.254 1 71.62 606 LYS A N 1
ATOM 4881 C CA . LYS A 1 606 ? -35.969 8.242 5.629 1 71.62 606 LYS A CA 1
ATOM 4882 C C . LYS A 1 606 ? -36.25 6.816 6.094 1 71.62 606 LYS A C 1
ATOM 4884 O O . LYS A 1 606 ? -37.406 6.371 6.117 1 71.62 606 LYS A O 1
ATOM 4889 N N . LEU A 1 607 ? -35.281 6.148 6.328 1 70.88 607 LEU A N 1
ATOM 4890 C CA . LEU A 1 607 ? -35.406 4.758 6.754 1 70.88 607 LEU A CA 1
ATOM 4891 C C . LEU A 1 607 ? -35.719 4.672 8.242 1 70.88 607 LEU A C 1
ATOM 4893 O O . LEU A 1 607 ? -35.188 5.461 9.039 1 70.88 607 LEU A O 1
ATOM 4897 N N . ASP A 1 608 ? -36.719 3.99 8.602 1 63.88 608 ASP A N 1
ATOM 4898 C CA . ASP A 1 608 ? -37.156 3.764 9.977 1 63.88 608 ASP A CA 1
ATOM 4899 C C . ASP A 1 608 ? -37.5 2.297 10.211 1 63.88 608 ASP A C 1
ATOM 4901 O O . ASP A 1 608 ? -37.031 1.416 9.484 1 63.88 608 ASP A O 1
ATOM 4905 N N . GLU A 1 609 ? -38.281 2.129 11.25 1 61.44 609 GLU A N 1
ATOM 4906 C CA . GLU A 1 609 ? -38.656 0.759 11.57 1 61.44 609 GLU A CA 1
ATOM 4907 C C . GLU A 1 609 ? -39.625 0.2 10.539 1 61.44 609 GLU A C 1
ATOM 4909 O O . GLU A 1 609 ? -39.656 -1.01 10.312 1 61.44 609 GLU A O 1
ATOM 4914 N N . ARG A 1 610 ? -40.438 1.042 9.938 1 66.31 610 ARG A N 1
ATOM 4915 C CA . ARG A 1 610 ? -41.406 0.63 8.938 1 66.31 610 ARG A CA 1
ATOM 4916 C C . ARG A 1 610 ? -40.781 0.549 7.551 1 66.31 610 ARG A C 1
ATOM 4918 O O . ARG A 1 610 ? -41.125 -0.333 6.758 1 66.31 610 ARG A O 1
ATOM 4925 N N . CYS A 1 611 ? -40 1.521 7.297 1 77.25 611 CYS A N 1
ATOM 4926 C CA . CYS A 1 611 ? -39.312 1.635 6.008 1 77.25 611 CYS A CA 1
ATOM 4927 C C . CYS A 1 611 ? -37.812 1.393 6.16 1 77.25 611 CYS A C 1
ATOM 4929 O O . CYS A 1 611 ? -37.094 2.227 6.715 1 77.25 611 CYS A O 1
ATOM 4931 N N . PHE A 1 612 ? -37.375 0.222 5.617 1 71.75 612 PHE A N 1
ATOM 4932 C CA . PHE A 1 612 ? -35.969 -0.094 5.801 1 71.75 612 PHE A CA 1
ATOM 4933 C C . PHE A 1 612 ? -35.406 -0.827 4.586 1 71.75 612 PHE A C 1
ATOM 4935 O O . PHE A 1 612 ? -36.156 -1.292 3.734 1 71.75 612 PHE A O 1
ATOM 4942 N N . VAL A 1 613 ? -34.094 -0.879 4.441 1 71.69 613 VAL A N 1
ATOM 4943 C CA . VAL A 1 613 ? -33.406 -1.542 3.336 1 71.69 613 VAL A CA 1
ATOM 4944 C C . VAL A 1 613 ? -32.781 -2.84 3.826 1 71.69 613 VAL A C 1
ATOM 4946 O O . VAL A 1 613 ? -32.188 -2.881 4.91 1 71.69 613 VAL A O 1
ATOM 4949 N N . ASP A 1 614 ? -32.969 -3.842 3.043 1 62.44 614 ASP A N 1
ATOM 4950 C CA . ASP A 1 614 ? -32.406 -5.129 3.441 1 62.44 614 ASP A CA 1
ATOM 4951 C C . ASP A 1 614 ? -30.953 -5.238 3.021 1 62.44 614 ASP A C 1
ATOM 4953 O O . ASP A 1 614 ? -30.375 -4.281 2.496 1 62.44 614 ASP A O 1
ATOM 4957 N N . SER A 1 615 ? -30.359 -6.41 3.336 1 55.94 615 SER A N 1
ATOM 4958 C CA . SER A 1 615 ? -28.938 -6.633 3.082 1 55.94 615 SER A CA 1
ATOM 4959 C C . SER A 1 615 ? -28.625 -6.5 1.598 1 55.94 615 SER A C 1
ATOM 4961 O O . SER A 1 615 ? -27.484 -6.227 1.227 1 55.94 615 SER A O 1
ATOM 4963 N N . LYS A 1 616 ? -29.562 -6.707 0.847 1 56.53 616 LYS A N 1
ATOM 4964 C CA . LYS A 1 616 ? -29.375 -6.602 -0.597 1 56.53 616 LYS A CA 1
ATOM 4965 C C . LYS A 1 616 ? -29.781 -5.223 -1.105 1 56.53 616 LYS A C 1
ATOM 4967 O O . LYS A 1 616 ? -29.953 -5.027 -2.311 1 56.53 616 LYS A O 1
ATOM 4972 N N . ASN A 1 617 ? -30.047 -4.379 -0.183 1 66.69 617 ASN A N 1
ATOM 4973 C CA . ASN A 1 617 ? -30.406 -2.988 -0.441 1 66.69 617 ASN A CA 1
ATOM 4974 C C . ASN A 1 617 ? -31.812 -2.873 -1.037 1 66.69 617 ASN A C 1
ATOM 4976 O O . ASN A 1 617 ? -32.125 -1.892 -1.715 1 66.69 617 ASN A O 1
ATOM 4980 N N . SER A 1 618 ? -32.594 -3.949 -0.867 1 71.5 618 SER A N 1
ATOM 4981 C CA . SER A 1 618 ? -34 -3.824 -1.238 1 71.5 618 SER A CA 1
ATOM 4982 C C . SER A 1 618 ? -34.781 -2.975 -0.23 1 71.5 618 SER A C 1
ATOM 4984 O O . SER A 1 618 ? -34.531 -3.062 0.975 1 71.5 618 SER A O 1
ATOM 4986 N N . LEU A 1 619 ? -35.562 -2.168 -0.77 1 82.5 619 LEU A N 1
ATOM 4987 C CA . LEU A 1 619 ? -36.406 -1.369 0.114 1 82.5 619 LEU A CA 1
ATOM 4988 C C . LEU A 1 619 ? -37.625 -2.166 0.567 1 82.5 619 LEU A C 1
ATOM 4990 O O . LEU A 1 619 ? -38.312 -2.758 -0.257 1 82.5 619 LEU A O 1
ATOM 4994 N N . VAL A 1 620 ? -37.75 -2.225 1.838 1 77.38 620 VAL A N 1
ATOM 4995 C CA . VAL A 1 620 ? -38.906 -2.906 2.416 1 77.38 620 VAL A CA 1
ATOM 4996 C C . VAL A 1 620 ? -39.75 -1.906 3.189 1 77.38 620 VAL A C 1
ATOM 4998 O O . VAL A 1 620 ? -39.25 -1.16 4.027 1 77.38 620 VAL A O 1
ATOM 5001 N N . ILE A 1 621 ? -41.031 -1.816 2.846 1 81.5 621 ILE A N 1
ATOM 5002 C CA . ILE A 1 621 ? -41.969 -0.982 3.566 1 81.5 621 ILE A CA 1
ATOM 5003 C C . ILE A 1 621 ? -43.062 -1.859 4.184 1 81.5 621 ILE A C 1
ATOM 5005 O O . ILE A 1 621 ? -43.781 -2.566 3.471 1 81.5 621 ILE A O 1
ATOM 5009 N N . SER A 1 622 ? -43.031 -1.848 5.48 1 70.88 622 SER A N 1
ATOM 5010 C CA . SER A 1 622 ? -44.094 -2.582 6.172 1 70.88 622 SER A CA 1
ATOM 5011 C C . SER A 1 622 ? -45.281 -1.678 6.484 1 70.88 622 SER A C 1
ATOM 5013 O O . SER A 1 622 ? -45.125 -0.452 6.48 1 70.88 622 SER A O 1
ATOM 5015 N N . ASN A 1 623 ? -46.438 -2.227 6.688 1 67.94 623 ASN A N 1
ATOM 5016 C CA . ASN A 1 623 ? -47.688 -1.507 7.035 1 67.94 623 ASN A CA 1
ATOM 5017 C C . ASN A 1 623 ? -47.938 -0.355 6.066 1 67.94 623 ASN A C 1
ATOM 5019 O O . ASN A 1 623 ? -48.031 0.803 6.48 1 67.94 623 ASN A O 1
ATOM 5023 N N . LEU A 1 624 ? -48.188 -0.769 4.91 1 79.38 624 LEU A N 1
ATOM 5024 C CA . LEU A 1 624 ? -48.344 0.194 3.826 1 79.38 624 LEU A CA 1
ATOM 5025 C C . LEU A 1 624 ? -49.531 1.114 4.09 1 79.38 624 LEU A C 1
ATOM 5027 O O . LEU A 1 624 ? -50.562 0.669 4.582 1 79.38 624 LEU A O 1
ATOM 5031 N N . THR A 1 625 ? -49.312 2.359 3.82 1 77.94 625 THR A N 1
ATOM 5032 C CA . THR A 1 625 ? -50.375 3.371 3.869 1 77.94 625 THR A CA 1
ATOM 5033 C C . THR A 1 625 ? -50.562 4.035 2.506 1 77.94 625 THR A C 1
ATOM 5035 O O . THR A 1 625 ? -49.719 3.848 1.607 1 77.94 625 THR A O 1
ATOM 5038 N N . LEU A 1 626 ? -51.688 4.758 2.375 1 76.69 626 LEU A N 1
ATOM 5039 C CA . LEU A 1 626 ? -51.938 5.445 1.116 1 76.69 626 LEU A CA 1
ATOM 5040 C C . LEU A 1 626 ? -50.812 6.434 0.796 1 76.69 626 LEU A C 1
ATOM 5042 O O . LEU A 1 626 ? -50.594 6.754 -0.372 1 76.69 626 LEU A O 1
ATOM 5046 N N . ASN A 1 627 ? -50.188 6.785 1.881 1 80.38 627 ASN A N 1
ATOM 5047 C CA . ASN A 1 627 ? -49.094 7.738 1.671 1 80.38 627 ASN A CA 1
ATOM 5048 C C . ASN A 1 627 ? -47.875 7.07 1.031 1 80.38 627 ASN A C 1
ATOM 5050 O O . ASN A 1 627 ? -46.969 7.75 0.571 1 80.38 627 ASN A O 1
ATOM 5054 N N . ASP A 1 628 ? -47.938 5.863 0.999 1 85.81 628 ASP A N 1
ATOM 5055 C CA . ASP A 1 628 ? -46.781 5.145 0.421 1 85.81 628 ASP A CA 1
ATOM 5056 C C . ASP A 1 628 ? -46.938 5.023 -1.095 1 85.81 628 ASP A C 1
ATOM 5058 O O . ASP A 1 628 ? -46.062 4.492 -1.767 1 85.81 628 ASP A O 1
ATOM 5062 N N . ASP A 1 629 ? -47.969 5.531 -1.544 1 84.75 629 ASP A N 1
ATOM 5063 C CA . ASP A 1 629 ? -48.125 5.617 -2.992 1 84.75 629 ASP A CA 1
ATOM 5064 C C . ASP A 1 629 ? -47.094 6.551 -3.602 1 84.75 629 ASP A C 1
ATOM 5066 O O . ASP A 1 629 ? -46.75 7.57 -3.004 1 84.75 629 ASP A O 1
ATOM 5070 N N . GLY A 1 630 ? -46.625 6.094 -4.75 1 87.06 630 GLY A N 1
ATOM 5071 C CA . GLY A 1 630 ? -45.656 6.934 -5.457 1 87.06 630 GLY A CA 1
ATOM 5072 C C . GLY A 1 630 ? -44.656 6.141 -6.242 1 87.06 630 GLY A C 1
ATOM 5073 O O . GLY A 1 630 ? -44.812 4.938 -6.465 1 87.06 630 GLY A O 1
ATOM 5074 N N . THR A 1 631 ? -43.688 6.863 -6.684 1 86.31 631 THR A N 1
ATOM 5075 C CA . THR A 1 631 ? -42.594 6.25 -7.449 1 86.31 631 THR A CA 1
ATOM 5076 C C . THR A 1 631 ? -41.312 6.172 -6.617 1 86.31 631 THR A C 1
ATOM 5078 O O . THR A 1 631 ? -40.875 7.176 -6.059 1 86.31 631 THR A O 1
ATOM 5081 N N . TYR A 1 632 ? -40.875 4.98 -6.477 1 87.38 632 TYR A N 1
ATOM 5082 C CA . TYR A 1 632 ? -39.656 4.738 -5.734 1 87.38 632 TYR A CA 1
ATOM 5083 C C . TYR A 1 632 ? -38.469 4.469 -6.684 1 87.38 632 TYR A C 1
ATOM 5085 O O . TYR A 1 632 ? -38.656 3.799 -7.703 1 87.38 632 TYR A O 1
ATOM 5093 N N . GLN A 1 633 ? -37.406 5.055 -6.336 1 82.56 633 GLN A N 1
ATOM 5094 C CA . GLN A 1 633 ? -36.188 4.852 -7.137 1 82.56 633 GLN A CA 1
ATOM 5095 C C . GLN A 1 633 ? -34.969 4.57 -6.254 1 82.56 633 GLN A C 1
ATOM 5097 O O . GLN A 1 633 ? -34.812 5.188 -5.195 1 82.56 633 GLN A O 1
ATOM 5102 N N . ALA A 1 634 ? -34.281 3.514 -6.605 1 78.88 634 ALA A N 1
ATOM 5103 C CA . ALA A 1 634 ? -33.031 3.209 -5.945 1 78.88 634 ALA A CA 1
ATOM 5104 C C . ALA A 1 634 ? -31.844 3.59 -6.832 1 78.88 634 ALA A C 1
ATOM 5106 O O . ALA A 1 634 ? -31.844 3.312 -8.031 1 78.88 634 ALA A O 1
ATOM 5107 N N . TYR A 1 635 ? -30.984 4.328 -6.281 1 70 635 TYR A N 1
ATOM 5108 C CA . TYR A 1 635 ? -29.812 4.66 -7.07 1 70 635 TYR A CA 1
ATOM 5109 C C . TYR A 1 635 ? -28.531 4.438 -6.262 1 70 635 TYR A C 1
ATOM 5111 O O . TYR A 1 635 ? -28.578 4.387 -5.031 1 70 635 TYR A O 1
ATOM 5119 N N . ASP A 1 636 ? -27.5 4.148 -6.891 1 62.66 636 ASP A N 1
ATOM 5120 C CA . ASP A 1 636 ? -26.188 4.004 -6.277 1 62.66 636 ASP A CA 1
ATOM 5121 C C . ASP A 1 636 ? -25.609 5.363 -5.875 1 62.66 636 ASP A C 1
ATOM 5123 O O . ASP A 1 636 ? -25.484 6.262 -6.711 1 62.66 636 ASP A O 1
ATOM 5127 N N . ALA A 1 637 ? -25.406 5.496 -4.48 1 60.75 637 ALA A N 1
ATOM 5128 C CA . ALA A 1 637 ? -24.875 6.762 -3.982 1 60.75 637 ALA A CA 1
ATOM 5129 C C . ALA A 1 637 ? -23.562 7.121 -4.68 1 60.75 637 ALA A C 1
ATOM 5131 O O . ALA A 1 637 ? -23.234 8.297 -4.836 1 60.75 637 ALA A O 1
ATOM 5132 N N . GLU A 1 638 ? -22.828 6.105 -5.008 1 53.16 638 GLU A N 1
ATOM 5133 C CA . GLU A 1 638 ? -21.531 6.348 -5.633 1 53.16 638 GLU A CA 1
ATOM 5134 C C . GLU A 1 638 ? -21.688 6.668 -7.117 1 53.16 638 GLU A C 1
ATOM 5136 O O . GLU A 1 638 ? -20.844 7.371 -7.695 1 53.16 638 GLU A O 1
ATOM 5141 N N . ASN A 1 639 ? -22.766 6.109 -7.754 1 49.25 639 ASN A N 1
ATOM 5142 C CA . ASN A 1 639 ? -23.094 6.391 -9.148 1 49.25 639 ASN A CA 1
ATOM 5143 C C . ASN A 1 639 ? -24.562 6.719 -9.328 1 49.25 639 ASN A C 1
ATOM 5145 O O . ASN A 1 639 ? -25.359 5.863 -9.742 1 49.25 639 ASN A O 1
ATOM 5149 N N . PRO A 1 640 ? -24.922 7.914 -9.062 1 51.72 640 PRO A N 1
ATOM 5150 C CA . PRO A 1 640 ? -26.344 8.289 -9.023 1 51.72 640 PRO A CA 1
ATOM 5151 C C . PRO A 1 640 ? -27.031 8.117 -10.375 1 51.72 640 PRO A C 1
ATOM 5153 O O . PRO A 1 640 ? -28.266 8.094 -10.438 1 51.72 640 PRO A O 1
ATOM 5156 N N . LEU A 1 641 ? -26.312 7.934 -11.445 1 52.44 641 LEU A N 1
ATOM 5157 C CA . LEU A 1 641 ? -26.953 7.781 -12.742 1 52.44 641 LEU A CA 1
ATOM 5158 C C . LEU A 1 641 ? -27.469 6.355 -12.922 1 52.44 641 LEU A C 1
ATOM 5160 O O . LEU A 1 641 ? -28.312 6.102 -13.797 1 52.44 641 LEU A O 1
ATOM 5164 N N . LEU A 1 642 ? -27 5.656 -12.086 1 56.16 642 LEU A N 1
ATOM 5165 C CA . LEU A 1 642 ? -27.406 4.262 -12.203 1 56.16 642 LEU A CA 1
ATOM 5166 C C . LEU A 1 642 ? -28.594 3.967 -11.297 1 56.16 642 LEU A C 1
ATOM 5168 O O . LEU A 1 642 ? -28.484 4.051 -10.07 1 56.16 642 LEU A O 1
ATOM 5172 N N . ILE A 1 643 ? -29.766 3.914 -11.945 1 62.16 643 ILE A N 1
ATOM 5173 C CA . ILE A 1 643 ? -30.969 3.551 -11.211 1 62.16 643 ILE A CA 1
ATOM 5174 C C . ILE A 1 643 ? -31.016 2.037 -11.016 1 62.16 643 ILE A C 1
ATOM 5176 O O . ILE A 1 643 ? -31 1.279 -11.992 1 62.16 643 ILE A O 1
ATOM 5180 N N . ALA A 1 644 ? -30.859 1.673 -9.828 1 66.88 644 ALA A N 1
ATOM 5181 C CA . ALA A 1 644 ? -30.828 0.254 -9.477 1 66.88 644 ALA A CA 1
ATOM 5182 C C . ALA A 1 644 ? -32.25 -0.349 -9.508 1 66.88 644 ALA A C 1
ATOM 5184 O O . ALA A 1 644 ? -32.406 -1.554 -9.711 1 66.88 644 ALA A O 1
ATOM 5185 N N . ALA A 1 645 ? -33.188 0.475 -9.227 1 73.44 645 ALA A N 1
ATOM 5186 C CA . ALA A 1 645 ? -34.562 0.015 -9.25 1 73.44 645 ALA A CA 1
ATOM 5187 C C . ALA A 1 645 ? -35.531 1.194 -9.305 1 73.44 645 ALA A C 1
ATOM 5189 O O . ALA A 1 645 ? -35.25 2.273 -8.781 1 73.44 645 ALA A O 1
ATOM 5190 N N . LYS A 1 646 ? -36.469 1.05 -10.062 1 77.56 646 LYS A N 1
ATOM 5191 C CA . LYS A 1 646 ? -37.594 1.995 -10.094 1 77.56 646 LYS A CA 1
ATOM 5192 C C . LYS A 1 646 ? -38.938 1.276 -9.938 1 77.56 646 LYS A C 1
ATOM 5194 O O . LYS A 1 646 ? -39.188 0.281 -10.617 1 77.56 646 LYS A O 1
ATOM 5199 N N . TYR A 1 647 ? -39.656 1.672 -9.016 1 82.06 647 TYR A N 1
ATOM 5200 C CA . TYR A 1 647 ? -40.969 1.102 -8.758 1 82.06 647 TYR A CA 1
ATOM 5201 C C . TYR A 1 647 ? -42.031 2.188 -8.742 1 82.06 647 TYR A C 1
ATOM 5203 O O . TYR A 1 647 ? -41.812 3.268 -8.188 1 82.06 647 TYR A O 1
ATOM 5211 N N . THR A 1 648 ? -43.031 2.021 -9.523 1 83 648 THR A N 1
ATOM 5212 C CA . THR A 1 648 ? -44.25 2.801 -9.336 1 83 648 THR A CA 1
ATOM 5213 C C . THR A 1 648 ? -45.25 2.033 -8.484 1 83 648 THR A C 1
ATOM 5215 O O . THR A 1 648 ? -45.781 0.996 -8.906 1 83 648 THR A O 1
ATOM 5218 N N . VAL A 1 649 ? -45.469 2.5 -7.355 1 86.19 649 VAL A N 1
ATOM 5219 C CA . VAL A 1 649 ? -46.281 1.785 -6.375 1 86.19 649 VAL A CA 1
ATOM 5220 C C . VAL A 1 649 ? -47.656 2.441 -6.262 1 86.19 649 VAL A C 1
ATOM 5222 O O . VAL A 1 649 ? -47.75 3.66 -6.102 1 86.19 649 VAL A O 1
ATOM 5225 N N . GLU A 1 650 ? -48.719 1.715 -6.441 1 80.38 650 GLU A N 1
ATOM 5226 C CA . GLU A 1 650 ? -50.094 2.119 -6.215 1 80.38 650 GLU A CA 1
ATOM 5227 C C . GLU A 1 650 ? -50.719 1.321 -5.074 1 80.38 650 GLU A C 1
ATOM 5229 O O . GLU A 1 650 ? -50.656 0.09 -5.07 1 80.38 650 GLU A O 1
ATOM 5234 N N . ILE A 1 651 ? -51.156 2.039 -4.184 1 78.88 651 ILE A N 1
ATOM 5235 C CA . ILE A 1 651 ? -51.844 1.389 -3.059 1 78.88 651 ILE A CA 1
ATOM 5236 C C . ILE A 1 651 ? -53.344 1.483 -3.227 1 78.88 651 ILE A C 1
ATOM 5238 O O . ILE A 1 651 ? -53.875 2.574 -3.422 1 78.88 651 ILE A O 1
ATOM 5242 N N . VAL A 1 652 ? -54.062 0.495 -3.396 1 69.94 652 VAL A N 1
ATOM 5243 C CA . VAL A 1 652 ? -55.531 0.466 -3.605 1 69.94 652 VAL A CA 1
ATOM 5244 C C . VAL A 1 652 ? -56.219 0.104 -2.299 1 69.94 652 VAL A C 1
ATOM 5246 O O . VAL A 1 652 ? -55.688 -0.678 -1.501 1 69.94 652 VAL A O 1
ATOM 5249 N N . THR A 1 653 ? -57.375 0.903 -2.135 1 52.72 653 THR A N 1
ATOM 5250 C CA . THR A 1 653 ? -58.219 0.607 -0.979 1 52.72 653 THR A CA 1
ATOM 5251 C C . THR A 1 653 ? -59.219 -0.48 -1.312 1 52.72 653 THR A C 1
ATOM 5253 O O . THR A 1 653 ? -59.781 -0.491 -2.406 1 52.72 653 THR A O 1
ATOM 5256 N N . GLU A 1 654 ? -59.25 -1.473 -1.157 1 42.78 654 GLU A N 1
ATOM 5257 C CA . GLU A 1 654 ? -60.25 -2.482 -1.475 1 42.78 654 GLU A CA 1
ATOM 5258 C C . GLU A 1 654 ? -61.656 -1.982 -1.149 1 42.78 654 GLU A C 1
ATOM 5260 O O . GLU A 1 654 ? -61.938 -1.666 0.003 1 42.78 654 GLU A O 1
ATOM 5265 N N . LYS A 1 655 ? -62.5 -1.267 -2.129 1 34.75 655 LYS A N 1
ATOM 5266 C CA . LYS A 1 655 ? -63.969 -1.151 -2.051 1 34.75 655 LYS A CA 1
ATOM 5267 C C . LYS A 1 655 ? -64.625 -2.525 -2.088 1 34.75 655 LYS A C 1
ATOM 5269 O O . LYS A 1 655 ? -64.5 -3.266 -3.061 1 34.75 655 LYS A O 1
ATOM 5274 N N . ILE A 1 656 ? -64.75 -3.189 -1.104 1 32 656 ILE A N 1
ATOM 5275 C CA . ILE A 1 656 ? -65.5 -4.43 -1.05 1 32 656 ILE A CA 1
ATOM 5276 C C . ILE A 1 656 ? -66.938 -4.16 -1.443 1 32 656 ILE A C 1
ATOM 5278 O O . ILE A 1 656 ? -67.75 -3.588 -0.664 1 32 656 ILE A O 1
ATOM 5282 N N . SER A 1 657 ? -67.375 -3.635 -2.65 1 28.88 657 SER A N 1
ATOM 5283 C CA . SER A 1 657 ? -68.75 -3.664 -3.08 1 28.88 657 SER A CA 1
ATOM 5284 C C . SER A 1 657 ? -69.25 -5.094 -3.309 1 28.88 657 SER A C 1
ATOM 5286 O O . SER A 1 657 ? -69 -5.672 -4.371 1 28.88 657 SER A O 1
ATOM 5288 N N . LYS A 1 658 ? -69 -6.102 -2.492 1 28.41 658 LYS A N 1
ATOM 5289 C CA . LYS A 1 658 ? -69.688 -7.363 -2.748 1 28.41 658 LYS A CA 1
ATOM 5290 C C . LYS A 1 658 ? -71.188 -7.195 -2.635 1 28.41 658 LYS A C 1
ATOM 5292 O O . LYS A 1 658 ? -71.688 -6.664 -1.639 1 28.41 658 LYS A O 1
ATOM 5297 N N . THR A 1 659 ? -72 -7.023 -3.729 1 26.06 659 THR A N 1
ATOM 5298 C CA . THR A 1 659 ? -73.375 -7.465 -3.83 1 26.06 659 THR A CA 1
ATOM 5299 C C . THR A 1 659 ? -73.5 -8.922 -3.404 1 26.06 659 THR A C 1
ATOM 5301 O O . THR A 1 659 ? -72.938 -9.812 -4.016 1 26.06 659 THR A O 1
ATOM 5304 N N . PHE A 1 660 ? -73.625 -9.219 -2.053 1 25.64 660 PHE A N 1
ATOM 5305 C CA . PHE A 1 660 ? -74 -10.445 -1.366 1 25.64 660 PHE A CA 1
ATOM 5306 C C . PHE A 1 660 ? -75.312 -10.977 -1.899 1 25.64 660 PHE A C 1
ATOM 5308 O O . PHE A 1 660 ? -76.375 -10.297 -1.808 1 25.64 660 PHE A O 1
ATOM 5315 N N . THR A 1 661 ? -75.375 -11.555 -3.059 1 24.94 661 THR A N 1
ATOM 5316 C CA . THR A 1 661 ? -76.625 -12.305 -3.297 1 24.94 661 THR A CA 1
ATOM 5317 C C . THR A 1 661 ? -76.812 -13.367 -2.219 1 24.94 661 THR A C 1
ATOM 5319 O O . THR A 1 661 ? -75.875 -13.797 -1.573 1 24.94 661 THR A O 1
ATOM 5322 N N . GLU A 1 662 ? -78.062 -13.805 -1.745 1 25.25 662 GLU A N 1
ATOM 5323 C CA . GLU A 1 662 ? -78.625 -14.656 -0.71 1 25.25 662 GLU A CA 1
ATOM 5324 C C . GLU A 1 662 ? -77.812 -15.93 -0.52 1 25.25 662 GLU A C 1
ATOM 5326 O O . GLU A 1 662 ? -77.625 -16.391 0.609 1 25.25 662 GLU A O 1
ATOM 5331 N N . ARG A 1 663 ? -77.625 -16.656 -1.63 1 26.33 663 ARG A N 1
ATOM 5332 C CA . ARG A 1 663 ? -77.312 -18.078 -1.459 1 26.33 663 ARG A CA 1
ATOM 5333 C C . ARG A 1 663 ? -76 -18.312 -0.75 1 26.33 663 ARG A C 1
ATOM 5335 O O . ARG A 1 663 ? -75.938 -19.172 0.124 1 26.33 663 ARG A O 1
ATOM 5342 N N . ASN A 1 664 ? -74.938 -18.094 -1.4 1 23.75 664 ASN A N 1
ATOM 5343 C CA . ASN A 1 664 ? -73.688 -18.781 -0.981 1 23.75 664 ASN A CA 1
ATOM 5344 C C . ASN A 1 664 ? -73 -18.047 0.168 1 23.75 664 ASN A C 1
ATOM 5346 O O . ASN A 1 664 ? -71.812 -18.234 0.417 1 23.75 664 ASN A O 1
ATOM 5350 N N . LEU A 1 665 ? -73.688 -16.859 0.754 1 24.31 665 LEU A N 1
ATOM 5351 C CA . LEU A 1 665 ? -73.25 -16.203 1.983 1 24.31 665 LEU A CA 1
ATOM 5352 C C . LEU A 1 665 ? -73.375 -17.141 3.174 1 24.31 665 LEU A C 1
ATOM 5354 O O . LEU A 1 665 ? -74.062 -16.859 4.156 1 24.31 665 LEU A O 1
ATOM 5358 N N . MET A 1 666 ? -73.5 -18.406 3.01 1 24.05 666 MET A N 1
ATOM 5359 C CA . MET A 1 666 ? -73.812 -19.25 4.156 1 24.05 666 MET A CA 1
ATOM 5360 C C . MET A 1 666 ? -72.812 -19.031 5.289 1 24.05 666 MET A C 1
ATOM 5362 O O . MET A 1 666 ? -72.688 -19.859 6.184 1 24.05 666 MET A O 1
ATOM 5366 N N . ILE A 1 667 ? -71.875 -18.141 5.121 1 25.3 667 ILE A N 1
ATOM 5367 C CA . ILE A 1 667 ? -71.375 -18.016 6.48 1 25.3 667 ILE A CA 1
ATOM 5368 C C . ILE A 1 667 ? -72.375 -17.281 7.344 1 25.3 667 ILE A C 1
ATOM 5370 O O . ILE A 1 667 ? -73.062 -16.359 6.875 1 25.3 667 ILE A O 1
ATOM 5374 N N . GLY A 1 668 ? -72.875 -17.719 8.516 1 25.2 668 GLY A N 1
ATOM 5375 C CA . GLY A 1 668 ? -74.062 -17.484 9.383 1 25.2 668 GLY A CA 1
ATOM 5376 C C . GLY A 1 668 ? -74.188 -16.031 9.773 1 25.2 668 GLY A C 1
ATOM 5377 O O . GLY A 1 668 ? -74 -15.672 10.938 1 25.2 668 GLY A O 1
ATOM 5378 N N . VAL A 1 669 ? -73.688 -15 9.117 1 24.08 669 VAL A N 1
ATOM 5379 C CA . VAL A 1 669 ? -74.188 -13.727 9.594 1 24.08 669 VAL A CA 1
ATOM 5380 C C . VAL A 1 669 ? -75.688 -13.672 9.383 1 24.08 669 VAL A C 1
ATOM 5382 O O . VAL A 1 669 ? -76.188 -13.898 8.273 1 24.08 669 VAL A O 1
ATOM 5385 N N . ASN A 1 670 ? -76.438 -14.125 10.406 1 24.05 670 ASN A N 1
ATOM 5386 C CA . ASN A 1 670 ? -77.875 -13.898 10.375 1 24.05 670 ASN A CA 1
ATOM 5387 C C . ASN A 1 670 ? -78.188 -12.453 9.992 1 24.05 670 ASN A C 1
ATOM 5389 O O . ASN A 1 670 ? -77.875 -11.523 10.734 1 24.05 670 ASN A O 1
ATOM 5393 N N . ILE A 1 671 ? -78.062 -12.188 8.734 1 23.88 671 ILE A N 1
ATOM 5394 C CA . ILE A 1 671 ? -78.688 -11 8.164 1 23.88 671 ILE A CA 1
ATOM 5395 C C . ILE A 1 671 ? -80.188 -10.922 8.633 1 23.88 671 ILE A C 1
ATOM 5397 O O . ILE A 1 671 ? -81 -11.805 8.32 1 23.88 671 ILE A O 1
ATOM 5401 N N . LEU A 1 672 ? -80.312 -10.492 9.953 1 23.88 672 LEU A N 1
ATOM 5402 C CA . LEU A 1 672 ? -81.75 -10.195 10.18 1 23.88 672 LEU A CA 1
ATOM 5403 C C . LEU A 1 672 ? -82.312 -9.453 8.992 1 23.88 672 LEU A C 1
ATOM 5405 O O . LEU A 1 672 ? -81.75 -8.461 8.531 1 23.88 672 LEU A O 1
ATOM 5409 N N . ARG A 1 673 ? -82.938 -10.195 8.156 1 22.55 673 ARG A N 1
ATOM 5410 C CA . ARG A 1 673 ? -83.812 -9.922 6.992 1 22.55 673 ARG A CA 1
ATOM 5411 C C . ARG A 1 673 ? -84.75 -8.773 7.273 1 22.55 673 ARG A C 1
ATOM 5413 O O . ARG A 1 673 ? -85.812 -8.625 6.586 1 22.55 673 ARG A O 1
ATOM 5420 N N . LYS A 1 674 ? -84.625 -7.934 8.359 1 24.39 674 LYS A N 1
ATOM 5421 C CA . LYS A 1 674 ? -85.938 -7.242 8.18 1 24.39 674 LYS A CA 1
ATOM 5422 C C . LYS A 1 674 ? -86 -6.672 6.766 1 24.39 674 LYS A C 1
ATOM 5424 O O . LYS A 1 674 ? -86.875 -7.074 6 1 24.39 674 LYS A O 1
ATOM 5429 N N . GLY A 1 675 ? -86.562 -5.418 6.625 1 23.05 675 GLY A N 1
ATOM 5430 C CA . GLY A 1 675 ? -87.125 -4.727 5.496 1 23.05 675 GLY A CA 1
ATOM 5431 C C . GLY A 1 675 ? -86.188 -4.473 4.363 1 23.05 675 GLY A C 1
ATOM 5432 O O . GLY A 1 675 ? -84.938 -4.699 4.516 1 23.05 675 GLY A O 1
ATOM 5433 N N . ASN A 1 676 ? -86.375 -3.68 3.258 1 22.56 676 ASN A N 1
ATOM 5434 C CA . ASN A 1 676 ? -86.125 -3.566 1.832 1 22.56 676 ASN A CA 1
ATOM 5435 C C . ASN A 1 676 ? -84.625 -3.365 1.58 1 22.56 676 ASN A C 1
ATOM 5437 O O . ASN A 1 676 ? -83.875 -4.332 1.369 1 22.56 676 ASN A O 1
ATOM 5441 N N . ASN A 1 677 ? -84.062 -2.305 0.639 1 22.03 677 ASN A N 1
ATOM 5442 C CA . ASN A 1 677 ? -83.062 -2.084 -0.382 1 22.03 677 ASN A CA 1
ATOM 5443 C C . ASN A 1 677 ? -81.688 -1.732 0.238 1 22.03 677 ASN A C 1
ATOM 5445 O O . ASN A 1 677 ? -80.875 -1.163 -0.429 1 22.03 677 ASN A O 1
ATOM 5449 N N . PHE A 1 678 ? -81.375 -1.831 1.454 1 21.34 678 PHE A N 1
ATOM 5450 C CA . PHE A 1 678 ? -80.25 -1.042 1.965 1 21.34 678 PHE A CA 1
ATOM 5451 C C . PHE A 1 678 ? -78.938 -1.658 1.555 1 21.34 678 PHE A C 1
ATOM 5453 O O . PHE A 1 678 ? -78.625 -2.805 1.901 1 21.34 678 PHE A O 1
ATOM 5460 N N . ARG A 1 679 ? -78.375 -1.298 0.271 1 23.17 679 ARG A N 1
ATOM 5461 C CA . ARG A 1 679 ? -77.125 -1.629 -0.417 1 23.17 679 ARG A CA 1
ATOM 5462 C C . ARG A 1 679 ? -75.938 -1.37 0.478 1 23.17 679 ARG A C 1
ATOM 5464 O O . ARG A 1 679 ? -75.5 -0.226 0.634 1 23.17 679 ARG A O 1
ATOM 5471 N N . GLN A 1 680 ? -75.875 -1.916 1.621 1 22.72 680 GLN A N 1
ATOM 5472 C CA . GLN A 1 680 ? -74.812 -1.537 2.543 1 22.72 680 GLN A CA 1
ATOM 5473 C C . GLN A 1 680 ? -73.438 -2 2.031 1 22.72 680 GLN A C 1
ATOM 5475 O O . GLN A 1 680 ? -73.25 -3.168 1.675 1 22.72 680 GLN A O 1
ATOM 5480 N N . THR A 1 681 ? -72.688 -1.093 1.353 1 22.41 681 THR A N 1
ATOM 5481 C CA . THR A 1 681 ? -71.312 -1.196 0.821 1 22.41 681 THR A CA 1
ATOM 5482 C C . THR A 1 681 ? -70.312 -1.685 1.896 1 22.41 681 THR A C 1
ATOM 5484 O O . THR A 1 681 ? -70.188 -1.048 2.941 1 22.41 681 THR A O 1
ATOM 5487 N N . ILE A 1 682 ? -70.375 -2.949 2.115 1 24.2 682 ILE A N 1
ATOM 5488 C CA . ILE A 1 682 ? -69.5 -3.576 3.092 1 24.2 682 ILE A CA 1
ATOM 5489 C C . ILE A 1 682 ? -68 -3.393 2.668 1 24.2 682 ILE A C 1
ATOM 5491 O O . ILE A 1 682 ? -67.625 -3.801 1.57 1 24.2 682 ILE A O 1
ATOM 5495 N N . LYS A 1 683 ? -67.438 -2.309 3.07 1 25.19 683 LYS A N 1
ATOM 5496 C CA . LYS A 1 683 ? -66 -2.055 2.818 1 25.19 683 LYS A CA 1
ATOM 5497 C C . LYS A 1 683 ? -65.125 -3.188 3.363 1 25.19 683 LYS A C 1
ATOM 5499 O O . LYS A 1 683 ? -65.188 -3.463 4.562 1 25.19 683 LYS A O 1
ATOM 5504 N N . VAL A 1 684 ? -65.125 -4.266 2.615 1 24.64 684 VAL A N 1
ATOM 5505 C CA . VAL A 1 684 ? -64.375 -5.484 2.871 1 24.64 684 VAL A CA 1
ATOM 5506 C C . VAL A 1 684 ? -62.875 -5.184 2.805 1 24.64 684 VAL A C 1
ATOM 5508 O O . VAL A 1 684 ? -62.406 -4.621 1.82 1 24.64 684 VAL A O 1
ATOM 5511 N N . ASN A 1 685 ? -62.312 -4.965 3.947 1 24.98 685 ASN A N 1
ATOM 5512 C CA . ASN A 1 685 ? -60.906 -4.676 4.094 1 24.98 685 ASN A CA 1
ATOM 5513 C C . ASN A 1 685 ? -60.031 -5.691 3.35 1 24.98 685 ASN A C 1
ATOM 5515 O O . ASN A 1 685 ? -60.469 -6.828 3.131 1 24.98 685 ASN A O 1
ATOM 5519 N N . ALA A 1 686 ? -59 -5.293 2.596 1 26.7 686 ALA A N 1
ATOM 5520 C CA . ALA A 1 686 ? -58.125 -5.836 1.552 1 26.7 686 ALA A CA 1
ATOM 5521 C C . ALA A 1 686 ? -57.562 -7.199 1.949 1 26.7 686 ALA A C 1
ATOM 5523 O O . ALA A 1 686 ? -57.344 -8.055 1.092 1 26.7 686 ALA A O 1
ATOM 5524 N N . VAL A 1 687 ? -57.406 -7.57 3.182 1 27.55 687 VAL A N 1
ATOM 5525 C CA . VAL A 1 687 ? -56.781 -8.852 3.49 1 27.55 687 VAL A CA 1
ATOM 5526 C C . VAL A 1 687 ? -57.656 -9.992 3.014 1 27.55 687 VAL A C 1
ATOM 5528 O O . VAL A 1 687 ? -57.156 -10.984 2.461 1 27.55 687 VAL A O 1
ATOM 5531 N N . LEU A 1 688 ? -58.906 -9.844 3.127 1 28.34 688 LEU A N 1
ATOM 5532 C CA . LEU A 1 688 ? -59.875 -10.875 2.742 1 28.34 688 LEU A CA 1
ATOM 5533 C C . LEU A 1 688 ? -59.969 -11 1.225 1 28.34 688 LEU A C 1
ATOM 5535 O O . LEU A 1 688 ? -60.156 -12.094 0.695 1 28.34 688 LEU A O 1
ATOM 5539 N N . VAL A 1 689 ? -59.719 -9.938 0.583 1 29.55 689 VAL A N 1
ATOM 5540 C CA . VAL A 1 689 ? -59.844 -9.969 -0.871 1 29.55 689 VAL A CA 1
ATOM 5541 C C . VAL A 1 689 ? -58.75 -10.812 -1.472 1 29.55 689 VAL A C 1
ATOM 5543 O O . VAL A 1 689 ? -58.969 -11.602 -2.393 1 29.55 689 VAL A O 1
ATOM 5546 N N . ASP A 1 690 ? -57.531 -10.789 -0.845 1 30.11 690 ASP A N 1
ATOM 5547 C CA . ASP A 1 690 ? -56.469 -11.555 -1.436 1 30.11 690 ASP A CA 1
ATOM 5548 C C . ASP A 1 690 ? -56.688 -13.055 -1.282 1 30.11 690 ASP A C 1
ATOM 5550 O O . ASP A 1 690 ? -56.438 -13.828 -2.205 1 30.11 690 ASP A O 1
ATOM 5554 N N . MET A 1 691 ? -57.312 -13.453 -0.262 1 28.84 691 MET A N 1
ATOM 5555 C CA . MET A 1 691 ? -57.656 -14.867 -0.145 1 28.84 691 MET A CA 1
ATOM 5556 C C . MET A 1 691 ? -58.656 -15.281 -1.21 1 28.84 691 MET A C 1
ATOM 5558 O O . MET A 1 691 ? -58.562 -16.375 -1.774 1 28.84 691 MET A O 1
ATOM 5562 N N . ILE A 1 692 ? -59.469 -14.367 -1.568 1 31.73 692 ILE A N 1
ATOM 5563 C CA . ILE A 1 692 ? -60.5 -14.672 -2.545 1 31.73 692 ILE A CA 1
ATOM 5564 C C . ILE A 1 692 ? -59.906 -14.711 -3.947 1 31.73 692 ILE A C 1
ATOM 5566 O O . ILE A 1 692 ? -60.219 -15.602 -4.738 1 31.73 692 ILE A O 1
ATOM 5570 N N . LYS A 1 693 ? -58.969 -13.859 -4.176 1 32.56 693 LYS A N 1
ATOM 5571 C CA . LYS A 1 693 ? -58.344 -13.883 -5.496 1 32.56 693 LYS A CA 1
ATOM 5572 C C . LYS A 1 693 ? -57.531 -15.156 -5.711 1 32.56 693 LYS A C 1
ATOM 5574 O O . LYS A 1 693 ? -57.562 -15.734 -6.801 1 32.56 693 LYS A O 1
ATOM 5579 N N . ILE A 1 694 ? -56.875 -15.695 -4.738 1 30.36 694 ILE A N 1
ATOM 5580 C CA . ILE A 1 694 ? -56.188 -16.969 -4.887 1 30.36 694 ILE A CA 1
ATOM 5581 C C . ILE A 1 694 ? -57.188 -18.062 -5.199 1 30.36 694 ILE A C 1
ATOM 5583 O O . ILE A 1 694 ? -56.969 -18.906 -6.074 1 30.36 694 ILE A O 1
ATOM 5587 N N . LYS A 1 695 ? -58.375 -17.922 -4.613 1 30.3 695 LYS A N 1
ATOM 5588 C CA . LYS A 1 695 ? -59.375 -18.922 -4.93 1 30.3 695 LYS A CA 1
ATOM 5589 C C . LYS A 1 695 ? -59.875 -18.75 -6.359 1 30.3 695 LYS A C 1
ATOM 5591 O O . LYS A 1 695 ? -60.031 -19.75 -7.082 1 30.3 695 LYS A O 1
ATOM 5596 N N . CYS A 1 696 ? -60.031 -17.531 -6.738 1 30.83 696 CYS A N 1
ATOM 5597 C CA . CYS A 1 696 ? -60.5 -17.344 -8.109 1 30.83 696 CYS A CA 1
ATOM 5598 C C . CYS A 1 696 ? -59.438 -17.75 -9.109 1 30.83 696 CYS A C 1
ATOM 5600 O O . CYS A 1 696 ? -59.75 -18.406 -10.117 1 30.83 696 CYS A O 1
ATOM 5602 N N . LEU A 1 697 ? -58.188 -17.422 -8.852 1 30.53 697 LEU A N 1
ATOM 5603 C CA . LEU A 1 697 ? -57.156 -17.875 -9.773 1 30.53 697 LEU A CA 1
ATOM 5604 C C . LEU A 1 697 ? -57.031 -19.391 -9.781 1 30.53 697 LEU A C 1
ATOM 5606 O O . LEU A 1 697 ? -56.906 -20 -10.844 1 30.53 697 LEU A O 1
ATOM 5610 N N . VAL A 1 698 ? -57.25 -20.047 -8.734 1 29.84 698 VAL A N 1
ATOM 5611 C CA . VAL A 1 698 ? -57.312 -21.5 -8.703 1 29.84 698 VAL A CA 1
ATOM 5612 C C . VAL A 1 698 ? -58.531 -21.984 -9.516 1 29.84 698 VAL A C 1
ATOM 5614 O O . VAL A 1 698 ? -58.406 -22.922 -10.312 1 29.84 698 VAL A O 1
ATOM 5617 N N . GLN A 1 699 ? -59.531 -21.219 -9.375 1 30.72 699 GLN A N 1
ATOM 5618 C CA . GLN A 1 699 ? -60.719 -21.656 -10.117 1 30.72 699 GLN A CA 1
ATOM 5619 C C . GLN A 1 699 ? -60.531 -21.406 -11.609 1 30.72 699 GLN A C 1
ATOM 5621 O O . GLN A 1 699 ? -60.906 -22.25 -12.43 1 30.72 699 GLN A O 1
ATOM 5626 N N . LYS A 1 700 ? -60 -20.266 -11.93 1 32.44 700 LYS A N 1
ATOM 5627 C CA . LYS A 1 700 ? -59.75 -20.062 -13.352 1 32.44 700 LYS A CA 1
ATOM 5628 C C . LYS A 1 700 ? -58.75 -21.094 -13.883 1 32.44 700 LYS A C 1
ATOM 5630 O O . LYS A 1 700 ? -58.938 -21.625 -14.977 1 32.44 700 LYS A O 1
ATOM 5635 N N . LEU A 1 701 ? -57.75 -21.359 -13.102 1 29.06 701 LEU A N 1
ATOM 5636 C CA . LEU A 1 701 ? -56.844 -22.438 -13.5 1 29.06 701 LEU A CA 1
ATOM 5637 C C . LEU A 1 701 ? -57.562 -23.766 -13.602 1 29.06 701 LEU A C 1
ATOM 5639 O O . LEU A 1 701 ? -57.375 -24.531 -14.547 1 29.06 701 LEU A O 1
ATOM 5643 N N . LEU A 1 702 ? -58.5 -23.875 -12.711 1 29.8 702 LEU A N 1
ATOM 5644 C CA . LEU A 1 702 ? -59.281 -25.109 -12.789 1 29.8 702 LEU A CA 1
ATOM 5645 C C . LEU A 1 702 ? -60.156 -25.109 -14.031 1 29.8 702 LEU A C 1
ATOM 5647 O O . LEU A 1 702 ? -60.344 -26.141 -14.664 1 29.8 702 LEU A O 1
ATOM 5651 N N . ARG A 1 703 ? -60.688 -23.969 -14.352 1 33.38 703 ARG A N 1
ATOM 5652 C CA . ARG A 1 703 ? -61.469 -23.969 -15.586 1 33.38 703 ARG A CA 1
ATOM 5653 C C . ARG A 1 703 ? -60.562 -24.188 -16.797 1 33.38 703 ARG A C 1
ATOM 5655 O O . ARG A 1 703 ? -60.969 -24.859 -17.766 1 33.38 703 ARG A O 1
ATOM 5662 N N . GLY A 1 704 ? -59.344 -23.531 -16.812 1 29.14 704 GLY A N 1
ATOM 5663 C CA . GLY A 1 704 ? -58.438 -23.828 -17.922 1 29.14 704 GLY A CA 1
ATOM 5664 C C . GLY A 1 704 ? -57.969 -25.281 -17.938 1 29.14 704 GLY A C 1
ATOM 5665 O O . GLY A 1 704 ? -57.469 -25.75 -18.953 1 29.14 704 GLY A O 1
ATOM 5666 N N . ILE A 1 705 ? -57.969 -26 -16.906 1 29.72 705 ILE A N 1
ATOM 5667 C CA . ILE A 1 705 ? -57.688 -27.438 -16.906 1 29.72 705 ILE A CA 1
ATOM 5668 C C . ILE A 1 705 ? -58.719 -28.172 -17.734 1 29.72 705 ILE A C 1
ATOM 5670 O O . ILE A 1 705 ? -58.438 -29.203 -18.344 1 29.72 705 ILE A O 1
ATOM 5674 N N . LYS A 1 706 ? -59.875 -27.703 -17.812 1 31.17 706 LYS A N 1
ATOM 5675 C CA . LYS A 1 706 ? -60.781 -28.516 -18.625 1 31.17 706 LYS A CA 1
ATOM 5676 C C . LYS A 1 706 ? -60.281 -28.625 -20.062 1 31.17 706 LYS A C 1
ATOM 5678 O O . LYS A 1 706 ? -60.531 -29.625 -20.734 1 31.17 706 LYS A O 1
ATOM 5683 N N . LYS A 1 707 ? -59.688 -27.625 -20.688 1 32.22 707 LYS A N 1
ATOM 5684 C CA . LYS A 1 707 ? -59.344 -27.844 -22.094 1 32.22 707 LYS A CA 1
ATOM 5685 C C . LYS A 1 707 ? -58.094 -28.719 -22.25 1 32.22 707 LYS A C 1
ATOM 5687 O O . LYS A 1 707 ? -57.969 -29.422 -23.234 1 32.22 707 LYS A O 1
ATOM 5692 N N . TYR A 1 708 ? -56.875 -28.625 -21.547 1 27.14 708 TYR A N 1
ATOM 5693 C CA . TYR A 1 708 ? -55.812 -29.609 -21.688 1 27.14 708 TYR A CA 1
ATOM 5694 C C . TYR A 1 708 ? -55.719 -30.516 -20.469 1 27.14 708 TYR A C 1
ATOM 5696 O O . TYR A 1 708 ? -55.188 -30.141 -19.438 1 27.14 708 TYR A O 1
ATOM 5704 N N . PRO A 1 709 ? -56.25 -31.766 -20.344 1 28.28 709 PRO A N 1
ATOM 5705 C CA . PRO A 1 709 ? -56.5 -32.719 -19.25 1 28.28 709 PRO A CA 1
ATOM 5706 C C . PRO A 1 709 ? -55.25 -33.125 -18.5 1 28.28 709 PRO A C 1
ATOM 5708 O O . PRO A 1 709 ? -55.281 -33.281 -17.281 1 28.28 709 PRO A O 1
ATOM 5711 N N . ARG A 1 710 ? -54.094 -33.5 -19.141 1 30.3 710 ARG A N 1
ATOM 5712 C CA . ARG A 1 710 ? -53 -34.281 -18.562 1 30.3 710 ARG A CA 1
ATOM 5713 C C . ARG A 1 710 ? -52.188 -33.438 -17.578 1 30.3 710 ARG A C 1
ATOM 5715 O O . ARG A 1 710 ? -51.656 -33.969 -16.609 1 30.3 710 ARG A O 1
ATOM 5722 N N . MET A 1 711 ? -51.875 -32.25 -18 1 25.83 711 MET A N 1
ATOM 5723 C CA . MET A 1 711 ? -50.906 -31.5 -17.219 1 25.83 711 MET A CA 1
ATOM 5724 C C . MET A 1 711 ? -51.438 -31.156 -15.836 1 25.83 711 MET A C 1
ATOM 5726 O O . MET A 1 711 ? -50.688 -30.766 -14.945 1 25.83 711 MET A O 1
ATOM 5730 N N . CYS A 1 712 ? -52.781 -31.203 -15.68 1 27.58 712 CYS A N 1
ATOM 5731 C CA . CYS A 1 712 ? -53.5 -30.906 -14.453 1 27.58 712 CYS A CA 1
ATOM 5732 C C . CYS A 1 712 ? -53.281 -31.984 -13.406 1 27.58 712 CYS A C 1
ATOM 5734 O O . CYS A 1 712 ? -53.344 -31.719 -12.203 1 27.58 712 CYS A O 1
ATOM 5736 N N . SER A 1 713 ? -53.062 -33.188 -13.867 1 29.38 713 SER A N 1
ATOM 5737 C CA . SER A 1 713 ? -52.875 -34.312 -12.953 1 29.38 713 SER A CA 1
ATOM 5738 C C . SER A 1 713 ? -51.625 -34.125 -12.094 1 29.38 713 SER A C 1
ATOM 5740 O O . SER A 1 713 ? -51.625 -34.406 -10.891 1 29.38 713 SER A O 1
ATOM 5742 N N . PHE A 1 714 ? -50.5 -33.719 -12.773 1 28.25 714 PHE A N 1
ATOM 5743 C CA . PHE A 1 714 ? -49.219 -33.656 -12.047 1 28.25 714 PHE A CA 1
ATOM 5744 C C . PHE A 1 714 ? -49.25 -32.562 -10.992 1 28.25 714 PHE A C 1
ATOM 5746 O O . PHE A 1 714 ? -48.812 -32.781 -9.859 1 28.25 714 PHE A O 1
ATOM 5753 N N . TYR A 1 715 ? -49.812 -31.453 -11.375 1 28.23 715 TYR A N 1
ATOM 5754 C CA . TYR A 1 715 ? -49.812 -30.359 -10.414 1 28.23 715 TYR A CA 1
ATOM 5755 C C . TYR A 1 715 ? -50.719 -30.672 -9.234 1 28.23 715 TYR A C 1
ATOM 5757 O O . TYR A 1 715 ? -50.375 -30.344 -8.086 1 28.23 715 TYR A O 1
ATOM 5765 N N . GLN A 1 716 ? -51.812 -31.391 -9.5 1 27.83 716 GLN A N 1
ATOM 5766 C CA . GLN A 1 716 ? -52.688 -31.859 -8.438 1 27.83 716 GLN A CA 1
ATOM 5767 C C . GLN A 1 716 ? -51.938 -32.781 -7.48 1 27.83 716 GLN A C 1
ATOM 5769 O O . GLN A 1 716 ? -52.156 -32.719 -6.266 1 27.83 716 GLN A O 1
ATOM 5774 N N . ARG A 1 717 ? -51.062 -33.531 -8.07 1 27.69 717 ARG A N 1
ATOM 5775 C CA . ARG A 1 717 ? -50.312 -34.469 -7.219 1 27.69 717 ARG A CA 1
ATOM 5776 C C . ARG A 1 717 ? -49.344 -33.719 -6.316 1 27.69 717 ARG A C 1
ATOM 5778 O O . ARG A 1 717 ? -49.188 -34.062 -5.145 1 27.69 717 ARG A O 1
ATOM 5785 N N . TYR A 1 718 ? -48.656 -32.656 -6.938 1 27.3 718 TYR A N 1
ATOM 5786 C CA . TYR A 1 718 ? -47.656 -31.984 -6.133 1 27.3 718 TYR A CA 1
ATOM 5787 C C . TYR A 1 718 ? -48.281 -31.125 -5.051 1 27.3 718 TYR A C 1
ATOM 5789 O O . TYR A 1 718 ? -47.875 -31.156 -3.895 1 27.3 718 TYR A O 1
ATOM 5797 N N . CYS A 1 719 ? -49.344 -30.344 -5.34 1 27.61 719 CYS A N 1
ATOM 5798 C CA . CYS A 1 719 ? -50.062 -29.656 -4.277 1 27.61 719 CYS A CA 1
ATOM 5799 C C . CYS A 1 719 ? -50.625 -30.641 -3.262 1 27.61 719 CYS A C 1
ATOM 5801 O O . CYS A 1 719 ? -50.656 -30.375 -2.062 1 27.61 719 CYS A O 1
ATOM 5803 N N . PHE A 1 720 ? -51.031 -31.75 -3.711 1 27.47 720 PHE A N 1
ATOM 5804 C CA . PHE A 1 720 ? -51.5 -32.844 -2.846 1 27.47 720 PHE A CA 1
ATOM 5805 C C . PHE A 1 720 ? -50.375 -33.312 -1.92 1 27.47 720 PHE A C 1
ATOM 5807 O O . PHE A 1 720 ? -50.594 -33.562 -0.735 1 27.47 720 PHE A O 1
ATOM 5814 N N . LEU A 1 721 ? -49.125 -33.375 -2.496 1 26.81 721 LEU A N 1
ATOM 5815 C CA . LEU A 1 721 ? -48.062 -33.906 -1.663 1 26.81 721 LEU A CA 1
ATOM 5816 C C . LEU A 1 721 ? -47.656 -32.906 -0.595 1 26.81 721 LEU A C 1
ATOM 5818 O O . LEU A 1 721 ? -47.344 -33.281 0.538 1 26.81 721 LEU A O 1
ATOM 5822 N N . LEU A 1 722 ? -47.562 -31.656 -0.917 1 26.52 722 LEU A N 1
ATOM 5823 C CA . LEU A 1 722 ? -47.25 -30.766 0.192 1 26.52 722 LEU A CA 1
ATOM 5824 C C . LEU A 1 722 ? -48.375 -30.766 1.227 1 26.52 722 LEU A C 1
ATOM 5826 O O . LEU A 1 722 ? -48.125 -30.719 2.432 1 26.52 722 LEU A O 1
ATOM 5830 N N . ASN A 1 723 ? -49.625 -30.656 0.747 1 26.23 723 ASN A N 1
ATOM 5831 C CA . ASN A 1 723 ? -50.75 -30.688 1.643 1 26.23 723 ASN A CA 1
ATOM 5832 C C . ASN A 1 723 ? -50.969 -32.094 2.207 1 26.23 723 ASN A C 1
ATOM 5834 O O . ASN A 1 723 ? -51.688 -32.281 3.197 1 26.23 723 ASN A O 1
ATOM 5838 N N . TYR A 1 724 ? -50.562 -33.031 1.456 1 26.92 724 TYR A N 1
ATOM 5839 C CA . TYR A 1 724 ? -50.906 -34.375 1.856 1 26.92 724 TYR A CA 1
ATOM 5840 C C . TYR A 1 724 ? -50.125 -34.812 3.1 1 26.92 724 TYR A C 1
ATOM 5842 O O . TYR A 1 724 ? -50.688 -35.469 3.984 1 26.92 724 TYR A O 1
ATOM 5850 N N . THR A 1 725 ? -48.844 -34.469 3.107 1 28.23 725 THR A N 1
ATOM 5851 C CA . THR A 1 725 ? -48.188 -35.062 4.285 1 28.23 725 THR A CA 1
ATOM 5852 C C . THR A 1 725 ? -48.719 -34.375 5.559 1 28.23 725 THR A C 1
ATOM 5854 O O . THR A 1 725 ? -48.906 -35.062 6.578 1 28.23 725 THR A O 1
ATOM 5857 N N . ARG A 1 726 ? -48.812 -33.094 5.496 1 27.36 726 ARG A N 1
ATOM 5858 C CA . ARG A 1 726 ? -49.375 -32.531 6.723 1 27.36 726 ARG A CA 1
ATOM 5859 C C . ARG A 1 726 ? -50.844 -32.844 6.859 1 27.36 726 ARG A C 1
ATOM 5861 O O . ARG A 1 726 ? -51.344 -33 7.973 1 27.36 726 ARG A O 1
ATOM 5868 N N . VAL A 1 727 ? -51.562 -32.906 5.77 1 27.53 727 VAL A N 1
ATOM 5869 C CA . VAL A 1 727 ? -52.969 -33.375 5.832 1 27.53 727 VAL A CA 1
ATOM 5870 C C . VAL A 1 727 ? -53 -34.844 6.242 1 27.53 727 VAL A C 1
ATOM 5872 O O . VAL A 1 727 ? -53.875 -35.25 7.035 1 27.53 727 VAL A O 1
ATOM 5875 N N . LYS A 1 728 ? -52.062 -35.562 5.766 1 29.38 728 LYS A N 1
ATOM 5876 C CA . LYS A 1 728 ? -52.094 -36.969 6.18 1 29.38 728 LYS A CA 1
ATOM 5877 C C . LYS A 1 728 ? -51.812 -37.094 7.672 1 29.38 728 LYS A C 1
ATOM 5879 O O . LYS A 1 728 ? -52.469 -37.875 8.367 1 29.38 728 LYS A O 1
ATOM 5884 N N . GLN A 1 729 ? -50.75 -36.438 8.117 1 30.31 729 GLN A N 1
ATOM 5885 C CA . GLN A 1 729 ? -50.531 -36.562 9.555 1 30.31 729 GLN A CA 1
ATOM 5886 C C . GLN A 1 729 ? -51.719 -36 10.344 1 30.31 729 GLN A C 1
ATOM 5888 O O . GLN A 1 729 ? -52.156 -36.562 11.344 1 30.31 729 GLN A O 1
ATOM 5893 N N . PHE A 1 730 ? -52.25 -34.906 9.773 1 29.33 730 PHE A N 1
ATOM 5894 C CA . PHE A 1 730 ? -53.438 -34.344 10.383 1 29.33 730 PHE A CA 1
ATOM 5895 C C . PHE A 1 730 ? -54.625 -35.281 10.172 1 29.33 730 PHE A C 1
ATOM 5897 O O . PHE A 1 730 ? -55.406 -35.562 11.102 1 29.33 730 PHE A O 1
ATOM 5904 N N . THR A 1 731 ? -54.688 -35.812 8.992 1 28.33 731 THR A N 1
ATOM 5905 C CA . THR A 1 731 ? -55.719 -36.812 8.758 1 28.33 731 THR A CA 1
ATOM 5906 C C . THR A 1 731 ? -55.438 -38.062 9.57 1 28.33 731 THR A C 1
ATOM 5908 O O . THR A 1 731 ? -56.375 -38.688 10.078 1 28.33 731 THR A O 1
ATOM 5911 N N . SER A 1 732 ? -54.219 -38.5 9.586 1 32.97 732 SER A N 1
ATOM 5912 C CA . SER A 1 732 ? -53.938 -39.656 10.414 1 32.97 732 SER A CA 1
ATOM 5913 C C . SER A 1 732 ? -54.188 -39.375 11.883 1 32.97 732 SER A C 1
ATOM 5915 O O . SER A 1 732 ? -54.719 -40.219 12.602 1 32.97 732 SER A O 1
ATOM 5917 N N . THR A 1 733 ? -53.781 -38.125 12.227 1 30.19 733 THR A N 1
ATOM 5918 C CA . THR A 1 733 ? -54.125 -37.781 13.609 1 30.19 733 THR A CA 1
ATOM 5919 C C . THR A 1 733 ? -55.625 -37.656 13.789 1 30.19 733 THR A C 1
ATOM 5921 O O . THR A 1 733 ? -56.188 -38.125 14.797 1 30.19 733 THR A O 1
ATOM 5924 N N . LEU A 1 734 ? -56.25 -37.062 12.719 1 28.95 734 LEU A N 1
ATOM 5925 C CA . LEU A 1 734 ? -57.688 -37.094 12.758 1 28.95 734 LEU A CA 1
ATOM 5926 C C . LEU A 1 734 ? -58.219 -38.5 12.656 1 28.95 734 LEU A C 1
ATOM 5928 O O . LEU A 1 734 ? -59.188 -38.875 13.328 1 28.95 734 LEU A O 1
ATOM 5932 N N . LYS A 1 735 ? -57.656 -39.281 11.82 1 31.7 735 LYS A N 1
ATOM 5933 C CA . LYS A 1 735 ? -58.031 -40.688 11.758 1 31.7 735 LYS A CA 1
ATOM 5934 C C . LYS A 1 735 ? -57.719 -41.406 13.07 1 31.7 735 LYS A C 1
ATOM 5936 O O . LYS A 1 735 ? -58.469 -42.25 13.531 1 31.7 735 LYS A O 1
ATOM 5941 N N . ARG A 1 736 ? -56.438 -41.188 13.531 1 36.88 736 ARG A N 1
ATOM 5942 C CA . ARG A 1 736 ? -56.156 -41.812 14.805 1 36.88 736 ARG A CA 1
ATOM 5943 C C . ARG A 1 736 ? -57.125 -41.375 15.883 1 36.88 736 ARG A C 1
ATOM 5945 O O . ARG A 1 736 ? -57.5 -42.188 16.734 1 36.88 736 ARG A O 1
ATOM 5952 N N . ASN A 1 737 ? -57.312 -40.062 15.812 1 32.78 737 ASN A N 1
ATOM 5953 C CA . ASN A 1 737 ? -58.25 -39.594 16.844 1 32.78 737 ASN A CA 1
ATOM 5954 C C . ASN A 1 737 ? -59.688 -39.688 16.359 1 32.78 737 ASN A C 1
ATOM 5956 O O . ASN A 1 737 ? -60.594 -39.062 16.938 1 32.78 737 ASN A O 1
ATOM 5960 N N . ARG A 1 738 ? -60.125 -40.625 15.516 1 36.56 738 ARG A N 1
ATOM 5961 C CA . ARG A 1 738 ? -61.406 -41.188 15.078 1 36.56 738 ARG A CA 1
ATOM 5962 C C . ARG A 1 738 ? -62.312 -40.094 14.516 1 36.56 738 ARG A C 1
ATOM 5964 O O . ARG A 1 738 ? -63.531 -40.188 14.555 1 36.56 738 ARG A O 1
ATOM 5971 N N . PHE A 1 739 ? -61.688 -38.938 14.039 1 30.48 739 PHE A N 1
ATOM 5972 C CA . PHE A 1 739 ? -62.594 -37.875 13.617 1 30.48 739 PHE A CA 1
ATOM 5973 C C . PHE A 1 739 ? -62.969 -38.031 12.141 1 30.48 739 PHE A C 1
ATOM 5975 O O . PHE A 1 739 ? -64 -37.531 11.695 1 30.48 739 PHE A O 1
ATOM 5982 N N . LEU A 1 740 ? -62.062 -38.406 11.148 1 28.22 740 LEU A N 1
ATOM 5983 C CA . LEU A 1 740 ? -62.438 -38.969 9.859 1 28.22 740 LEU A CA 1
ATOM 5984 C C . LEU A 1 740 ? -62.375 -40.5 9.883 1 28.22 740 LEU A C 1
ATOM 5986 O O . LEU A 1 740 ? -61.375 -41.062 10.375 1 28.22 740 LEU A O 1
ATOM 5990 N N . MET B 1 1 ? 44.906 -27.469 5.582 1 21.2 1 MET B N 1
ATOM 5991 C CA . MET B 1 1 ? 43.719 -28.203 5.16 1 21.2 1 MET B CA 1
ATOM 5992 C C . MET B 1 1 ? 42.594 -28.016 6.152 1 21.2 1 MET B C 1
ATOM 5994 O O . MET B 1 1 ? 41.406 -28.234 5.809 1 21.2 1 MET B O 1
ATOM 5998 N N . TYR B 1 2 ? 42.906 -27.984 7.477 1 25.55 2 TYR B N 1
ATOM 5999 C CA . TYR B 1 2 ? 42.125 -27.828 8.695 1 25.55 2 TYR B CA 1
ATOM 6000 C C . TYR B 1 2 ? 41.469 -26.453 8.75 1 25.55 2 TYR B C 1
ATOM 6002 O O . TYR B 1 2 ? 40.5 -26.234 9.5 1 25.55 2 TYR B O 1
ATOM 6010 N N . ASP B 1 3 ? 42.281 -25.469 8.344 1 26.58 3 ASP B N 1
ATOM 6011 C CA . ASP B 1 3 ? 41.906 -24.094 8.633 1 26.58 3 ASP B CA 1
ATOM 6012 C C . ASP B 1 3 ? 40.688 -23.672 7.859 1 26.58 3 ASP B C 1
ATOM 6014 O O . ASP B 1 3 ? 40.156 -22.562 8.055 1 26.58 3 ASP B O 1
ATOM 6018 N N . ASP B 1 4 ? 40.5 -24.344 6.699 1 27.77 4 ASP B N 1
ATOM 6019 C CA . ASP B 1 4 ? 39.406 -23.922 5.82 1 27.77 4 ASP B CA 1
ATOM 6020 C C . ASP B 1 4 ? 38.062 -24.203 6.445 1 27.77 4 ASP B C 1
ATOM 6022 O O . ASP B 1 4 ? 37 -23.891 5.863 1 27.77 4 ASP B O 1
ATOM 6026 N N . ASP B 1 5 ? 38.031 -25.078 7.488 1 30.95 5 ASP B N 1
ATOM 6027 C CA . ASP B 1 5 ? 36.781 -25.594 8.07 1 30.95 5 ASP B CA 1
ATOM 6028 C C . ASP B 1 5 ? 36.125 -24.547 8.969 1 30.95 5 ASP B C 1
ATOM 6030 O O . ASP B 1 5 ? 34.938 -24.656 9.305 1 30.95 5 ASP B O 1
ATOM 6034 N N . ILE B 1 6 ? 37 -23.781 9.719 1 32.94 6 ILE B N 1
ATOM 6035 C CA . ILE B 1 6 ? 36.5 -22.953 10.812 1 32.94 6 ILE B CA 1
ATOM 6036 C C . ILE B 1 6 ? 35.688 -21.781 10.25 1 32.94 6 ILE B C 1
ATOM 6038 O O . ILE B 1 6 ? 34.781 -21.266 10.914 1 32.94 6 ILE B O 1
ATOM 6042 N N . GLY B 1 7 ? 36.188 -21.219 9.18 1 30.75 7 GLY B N 1
ATOM 6043 C CA . GLY B 1 7 ? 35.531 -20.031 8.633 1 30.75 7 GLY B CA 1
ATOM 6044 C C . GLY B 1 7 ? 34.094 -20.297 8.219 1 30.75 7 GLY B C 1
ATOM 6045 O O . GLY B 1 7 ? 33.344 -19.359 7.898 1 30.75 7 GLY B O 1
ATOM 6046 N N . TYR B 1 8 ? 33.844 -21.609 8.008 1 30.48 8 TYR B N 1
ATOM 6047 C CA . TYR B 1 8 ? 32.531 -22.016 7.477 1 30.48 8 TYR B CA 1
ATOM 6048 C C . TYR B 1 8 ? 31.453 -21.938 8.555 1 30.48 8 TYR B C 1
ATOM 6050 O O . TYR B 1 8 ? 30.266 -21.828 8.242 1 30.48 8 TYR B O 1
ATOM 6058 N N . LYS B 1 9 ? 31.781 -22.141 9.875 1 34.34 9 LYS B N 1
ATOM 6059 C CA . LYS B 1 9 ? 30.766 -22.203 10.914 1 34.34 9 LYS B CA 1
ATOM 6060 C C . LYS B 1 9 ? 30.203 -20.828 11.227 1 34.34 9 LYS B C 1
ATOM 6062 O O . LYS B 1 9 ? 29.031 -20.688 11.578 1 34.34 9 LYS B O 1
ATOM 6067 N N . GLN B 1 10 ? 31.156 -19.891 11.367 1 31.8 10 GLN B N 1
ATOM 6068 C CA . GLN B 1 10 ? 30.656 -18.562 11.75 1 31.8 10 GLN B CA 1
ATOM 6069 C C . GLN B 1 10 ? 29.719 -18 10.68 1 31.8 10 GLN B C 1
ATOM 6071 O O . GLN B 1 10 ? 28.734 -17.344 10.992 1 31.8 10 GLN B O 1
ATOM 6076 N N . ASP B 1 11 ? 30.016 -18.266 9.391 1 35.09 11 ASP B N 1
ATOM 6077 C CA . ASP B 1 11 ? 29.172 -17.75 8.32 1 35.09 11 ASP B CA 1
ATOM 6078 C C . ASP B 1 11 ? 27.844 -18.5 8.266 1 35.09 11 ASP B C 1
ATOM 6080 O O . ASP B 1 11 ? 26.828 -17.969 7.82 1 35.09 11 ASP B O 1
ATOM 6084 N N . ARG B 1 12 ? 27.812 -19.734 8.781 1 34.69 12 ARG B N 1
ATOM 6085 C CA . ARG B 1 12 ? 26.578 -20.5 8.82 1 34.69 12 ARG B CA 1
ATOM 6086 C C . ARG B 1 12 ? 25.609 -19.922 9.836 1 34.69 12 ARG B C 1
ATOM 6088 O O . ARG B 1 12 ? 24.391 -20 9.648 1 34.69 12 ARG B O 1
ATOM 6095 N N . LYS B 1 13 ? 26 -19.484 10.977 1 38.28 13 LYS B N 1
ATOM 6096 C CA . LYS B 1 13 ? 25.094 -18.922 11.977 1 38.28 13 LYS B CA 1
ATOM 6097 C C . LYS B 1 13 ? 24.438 -17.641 11.477 1 38.28 13 LYS B C 1
ATOM 6099 O O . LYS B 1 13 ? 23.266 -17.391 11.75 1 38.28 13 LYS B O 1
ATOM 6104 N N . LYS B 1 14 ? 25.266 -16.797 10.797 1 39.25 14 LYS B N 1
ATOM 6105 C CA . LYS B 1 14 ? 24.688 -15.586 10.227 1 39.25 14 LYS B CA 1
ATOM 6106 C C . LYS B 1 14 ? 23.703 -15.914 9.102 1 39.25 14 LYS B C 1
ATOM 6108 O O . LYS B 1 14 ? 22.656 -15.273 8.977 1 39.25 14 LYS B O 1
ATOM 6113 N N . GLU B 1 15 ? 24.062 -16.953 8.289 1 39.75 15 GLU B N 1
ATOM 6114 C CA . GLU B 1 15 ? 23.156 -17.359 7.227 1 39.75 15 GLU B CA 1
ATOM 6115 C C . GLU B 1 15 ? 21.891 -18 7.793 1 39.75 15 GLU B C 1
ATOM 6117 O O . GLU B 1 15 ? 20.781 -17.75 7.309 1 39.75 15 GLU B O 1
ATOM 6122 N N . ASN B 1 16 ? 22.078 -18.859 8.773 1 38.41 16 ASN B N 1
ATOM 6123 C CA . ASN B 1 16 ? 20.891 -19.438 9.406 1 38.41 16 ASN B CA 1
ATOM 6124 C C . ASN B 1 16 ? 20.047 -18.359 10.094 1 38.41 16 ASN B C 1
ATOM 6126 O O . ASN B 1 16 ? 18.828 -18.438 10.094 1 38.41 16 ASN B O 1
ATOM 6130 N N . PHE B 1 17 ? 20.703 -17.438 10.734 1 37 17 PHE B N 1
ATOM 6131 C CA . PHE B 1 17 ? 19.984 -16.312 11.336 1 37 17 PHE B CA 1
ATOM 6132 C C . PHE B 1 17 ? 19.312 -15.469 10.266 1 37 17 PHE B C 1
ATOM 6134 O O . PHE B 1 17 ? 18.156 -15.07 10.422 1 37 17 PHE B O 1
ATOM 6141 N N . GLU B 1 18 ? 20.094 -15.273 9.133 1 41.41 18 GLU B N 1
ATOM 6142 C CA . GLU B 1 18 ? 19.453 -14.508 8.07 1 41.41 18 GLU B CA 1
ATOM 6143 C C . GLU B 1 18 ? 18.312 -15.281 7.434 1 41.41 18 GLU B C 1
ATOM 6145 O O . GLU B 1 18 ? 17.281 -14.703 7.078 1 41.41 18 GLU B O 1
ATOM 6150 N N . LYS B 1 19 ? 18.453 -16.609 7.262 1 40.81 19 LYS B N 1
ATOM 6151 C CA . LYS B 1 19 ? 17.406 -17.469 6.723 1 40.81 19 LYS B CA 1
ATOM 6152 C C . LYS B 1 19 ? 16.203 -17.516 7.66 1 40.81 19 LYS B C 1
ATOM 6154 O O . LYS B 1 19 ? 15.055 -17.484 7.207 1 40.81 19 LYS B O 1
ATOM 6159 N N . ASN B 1 20 ? 16.484 -17.812 8.961 1 36.09 20 ASN B N 1
ATOM 6160 C CA . ASN B 1 20 ? 15.391 -17.812 9.922 1 36.09 20 ASN B CA 1
ATOM 6161 C C . ASN B 1 20 ? 14.68 -16.469 9.977 1 36.09 20 ASN B C 1
ATOM 6163 O O . ASN B 1 20 ? 13.469 -16.406 10.172 1 36.09 20 ASN B O 1
ATOM 6167 N N . THR B 1 21 ? 15.477 -15.453 9.836 1 35.62 21 THR B N 1
ATOM 6168 C CA . THR B 1 21 ? 14.852 -14.141 9.852 1 35.62 21 THR B CA 1
ATOM 6169 C C . THR B 1 21 ? 14.016 -13.922 8.594 1 35.62 21 THR B C 1
ATOM 6171 O O . THR B 1 21 ? 12.945 -13.305 8.656 1 35.62 21 THR B O 1
ATOM 6174 N N . LEU B 1 22 ? 14.531 -14.492 7.5 1 35.75 22 LEU B N 1
ATOM 6175 C CA . LEU B 1 22 ? 13.711 -14.359 6.301 1 35.75 22 LEU B CA 1
ATOM 6176 C C . LEU B 1 22 ? 12.445 -15.203 6.418 1 35.75 22 LEU B C 1
ATOM 6178 O O . LEU B 1 22 ? 11.367 -14.781 5.977 1 35.75 22 LEU B O 1
ATOM 6182 N N . LEU B 1 23 ? 12.602 -16.484 6.844 1 35.19 23 LEU B N 1
ATOM 6183 C CA . LEU B 1 23 ? 11.438 -17.344 7.02 1 35.19 23 LEU B CA 1
ATOM 6184 C C . LEU B 1 23 ? 10.562 -16.844 8.164 1 35.19 23 LEU B C 1
ATOM 6186 O O . LEU B 1 23 ? 9.336 -16.984 8.117 1 35.19 23 LEU B O 1
ATOM 6190 N N . LEU B 1 24 ? 11.203 -16.5 9.25 1 33 24 LEU B N 1
ATOM 6191 C CA . LEU B 1 24 ? 10.391 -16.016 10.367 1 33 24 LEU B CA 1
ATOM 6192 C C . LEU B 1 24 ? 9.594 -14.789 9.961 1 33 24 LEU B C 1
ATOM 6194 O O . LEU B 1 24 ? 8.68 -14.375 10.672 1 33 24 LEU B O 1
ATOM 6198 N N . THR B 1 25 ? 10.156 -14.164 9.008 1 32.72 25 THR B N 1
ATOM 6199 C CA . THR B 1 25 ? 9.359 -12.992 8.664 1 32.72 25 THR B CA 1
ATOM 6200 C C . THR B 1 25 ? 8.008 -13.414 8.086 1 32.72 25 THR B C 1
ATOM 6202 O O . THR B 1 25 ? 7.172 -12.562 7.781 1 32.72 25 THR B O 1
ATOM 6205 N N . LEU B 1 26 ? 8.023 -14.672 7.691 1 32.31 26 LEU B N 1
ATOM 6206 C CA . LEU B 1 26 ? 6.66 -15.031 7.32 1 32.31 26 LEU B CA 1
ATOM 6207 C C . LEU B 1 26 ? 5.758 -15.078 8.555 1 32.31 26 LEU B C 1
ATOM 6209 O O . LEU B 1 26 ? 4.598 -15.484 8.461 1 32.31 26 LEU B O 1
ATOM 6213 N N . GLU B 1 27 ? 6.336 -15.289 9.734 1 31.38 27 GLU B N 1
ATOM 6214 C CA . GLU B 1 27 ? 5.395 -15.328 10.844 1 31.38 27 GLU B CA 1
ATOM 6215 C C . GLU B 1 27 ? 4.309 -14.266 10.688 1 31.38 27 GLU B C 1
ATOM 6217 O O . GLU B 1 27 ? 4.359 -13.453 9.766 1 31.38 27 GLU B O 1
ATOM 6222 N N . THR B 1 28 ? 4.039 -13.641 12.023 1 29.06 28 THR B N 1
ATOM 6223 C CA . THR B 1 28 ? 2.852 -12.883 12.422 1 29.06 28 THR B CA 1
ATOM 6224 C C . THR B 1 28 ? 2.727 -11.602 11.602 1 29.06 28 THR B C 1
ATOM 6226 O O . THR B 1 28 ? 3.406 -10.617 11.883 1 29.06 28 THR B O 1
ATOM 6229 N N . VAL B 1 29 ? 2.895 -11.781 10.406 1 31.75 29 VAL B N 1
ATOM 6230 C CA . VAL B 1 29 ? 2.205 -10.617 9.875 1 31.75 29 VAL B CA 1
ATOM 6231 C C . VAL B 1 29 ? 1.041 -10.234 10.781 1 31.75 29 VAL B C 1
ATOM 6233 O O . VAL B 1 29 ? 0.033 -10.945 10.844 1 31.75 29 VAL B O 1
ATOM 6236 N N . LEU B 1 30 ? 1.307 -9.891 11.93 1 29.73 30 LEU B N 1
ATOM 6237 C CA . LEU B 1 30 ? 0.304 -9.062 12.594 1 29.73 30 LEU B CA 1
ATOM 6238 C C . LEU B 1 30 ? -0.379 -8.133 11.602 1 29.73 30 LEU B C 1
ATOM 6240 O O . LEU B 1 30 ? 0.205 -7.129 11.188 1 29.73 30 LEU B O 1
ATOM 6244 N N . THR B 1 31 ? -0.858 -8.75 10.625 1 32.38 31 THR B N 1
ATOM 6245 C CA . THR B 1 31 ? -1.888 -7.883 10.062 1 32.38 31 THR B CA 1
ATOM 6246 C C . THR B 1 31 ? -2.559 -7.059 11.156 1 32.38 31 THR B C 1
ATOM 6248 O O . THR B 1 31 ? -3.238 -7.609 12.023 1 32.38 31 THR B O 1
ATOM 6251 N N . TYR B 1 32 ? -1.839 -6.289 11.742 1 29.75 32 TYR B N 1
ATOM 6252 C CA . TYR B 1 32 ? -2.658 -5.289 12.43 1 29.75 32 TYR B CA 1
ATOM 6253 C C . TYR B 1 32 ? -3.955 -5.039 11.672 1 29.75 32 TYR B C 1
ATOM 6255 O O . TYR B 1 32 ? -3.938 -4.523 10.547 1 29.75 32 TYR B O 1
ATOM 6263 N N . ASP B 1 33 ? -4.711 -6.074 11.617 1 33 33 ASP B N 1
ATOM 6264 C CA . ASP B 1 33 ? -6.113 -5.809 11.312 1 33 33 ASP B CA 1
ATOM 6265 C C . ASP B 1 33 ? -6.547 -4.449 11.859 1 33 33 ASP B C 1
ATOM 6267 O O . ASP B 1 33 ? -6.875 -4.328 13.047 1 33 33 ASP B O 1
ATOM 6271 N N . LEU B 1 34 ? -5.848 -3.654 11.633 1 33 34 LEU B N 1
ATOM 6272 C CA . LEU B 1 34 ? -6.523 -2.398 11.938 1 33 34 LEU B CA 1
ATOM 6273 C C . LEU B 1 34 ? -8.016 -2.504 11.656 1 33 34 LEU B C 1
ATOM 6275 O O . LEU B 1 34 ? -8.758 -1.53 11.82 1 33 34 LEU B O 1
ATOM 6279 N N . ARG B 1 35 ? -8.422 -3.555 10.883 1 34.66 35 ARG B N 1
ATOM 6280 C CA . ARG B 1 35 ? -9.852 -3.824 10.859 1 34.66 35 ARG B CA 1
ATOM 6281 C C . ARG B 1 35 ? -10.367 -4.168 12.25 1 34.66 35 ARG B C 1
ATOM 6283 O O . ARG B 1 35 ? -11.547 -4.508 12.414 1 34.66 35 ARG B O 1
ATOM 6290 N N . ASP B 1 36 ? -9.445 -4.727 13.055 1 34.78 36 ASP B N 1
ATOM 6291 C CA . ASP B 1 36 ? -10.094 -4.977 14.344 1 34.78 36 ASP B CA 1
ATOM 6292 C C . ASP B 1 36 ? -11.078 -3.863 14.688 1 34.78 36 ASP B C 1
ATOM 6294 O O . ASP B 1 36 ? -12.297 -4.082 14.703 1 34.78 36 ASP B O 1
ATOM 6298 N N . SER B 1 37 ? -10.57 -3.107 15.961 1 36.81 37 SER B N 1
ATOM 6299 C CA . SER B 1 37 ? -11.328 -2.453 17.016 1 36.81 37 SER B CA 1
ATOM 6300 C C . SER B 1 37 ? -11.922 -1.133 16.531 1 36.81 37 SER B C 1
ATOM 6302 O O . SER B 1 37 ? -12.031 -0.176 17.297 1 36.81 37 SER B O 1
ATOM 6304 N N . ILE B 1 38 ? -11.648 -0.809 15.375 1 39.94 38 ILE B N 1
ATOM 6305 C CA . ILE B 1 38 ? -12.219 0.536 15.359 1 39.94 38 ILE B CA 1
ATOM 6306 C C . ILE B 1 38 ? -13.688 0.48 15.75 1 39.94 38 ILE B C 1
ATOM 6308 O O . ILE B 1 38 ? -14.523 -0.031 15 1 39.94 38 ILE B O 1
ATOM 6312 N N . ALA B 1 39 ? -13.852 0.097 16.875 1 45.28 39 ALA B N 1
ATOM 6313 C CA . ALA B 1 39 ? -15.164 0.48 17.391 1 45.28 39 ALA B CA 1
ATOM 6314 C C . ALA B 1 39 ? -15.539 1.892 16.938 1 45.28 39 ALA B C 1
ATOM 6316 O O . ALA B 1 39 ? -15.469 2.838 17.734 1 45.28 39 ALA B O 1
ATOM 6317 N N . CYS B 1 40 ? -15.156 2.256 15.625 1 59.94 40 CYS B N 1
ATOM 6318 C CA . CYS B 1 40 ? -15.141 3.6 15.062 1 59.94 40 CYS B CA 1
ATOM 6319 C C . CYS B 1 40 ? -16.547 4.07 14.734 1 59.94 40 CYS B C 1
ATOM 6321 O O . CYS B 1 40 ? -17.297 3.363 14.055 1 59.94 40 CYS B O 1
ATOM 6323 N N . ALA B 1 41 ? -17.031 4.844 15.664 1 67 41 ALA B N 1
ATOM 6324 C CA . ALA B 1 41 ? -18.266 5.535 15.289 1 67 41 ALA B CA 1
ATOM 6325 C C . ALA B 1 41 ? -18.031 6.449 14.094 1 67 41 ALA B C 1
ATOM 6327 O O . ALA B 1 41 ? -16.984 7.102 13.992 1 67 41 ALA B O 1
ATOM 6328 N N . SER B 1 42 ? -18.812 6.203 13.094 1 72.88 42 SER B N 1
ATOM 6329 C CA . SER B 1 42 ? -18.797 7.121 11.961 1 72.88 42 SER B CA 1
ATOM 6330 C C . SER B 1 42 ? -20 8.047 11.977 1 72.88 42 SER B C 1
ATOM 6332 O O . SER B 1 42 ? -21.141 7.586 12.094 1 72.88 42 SER B O 1
ATOM 6334 N N . PHE B 1 43 ? -19.734 9.328 12.023 1 76.38 43 PHE B N 1
ATOM 6335 C CA . PHE B 1 43 ? -20.797 10.328 12.008 1 76.38 43 PHE B CA 1
ATOM 6336 C C . PHE B 1 43 ? -20.812 11.07 10.68 1 76.38 43 PHE B C 1
ATOM 6338 O O . PHE B 1 43 ? -19.781 11.57 10.227 1 76.38 43 PHE B O 1
ATOM 6345 N N . TYR B 1 44 ? -22 11.172 10.156 1 75.62 44 TYR B N 1
ATOM 6346 C CA . TYR B 1 44 ? -22.156 11.852 8.883 1 75.62 44 TYR B CA 1
ATOM 6347 C C . TYR B 1 44 ? -22.75 13.242 9.078 1 75.62 44 TYR B C 1
ATOM 6349 O O . TYR B 1 44 ? -23.172 13.594 10.18 1 75.62 44 TYR B O 1
ATOM 6357 N N . LYS B 1 45 ? -22.812 13.984 8.055 1 80.25 45 LYS B N 1
ATOM 6358 C CA . LYS B 1 45 ? -23.172 15.398 8.055 1 80.25 45 LYS B CA 1
ATOM 6359 C C . LYS B 1 45 ? -24.469 15.648 8.82 1 80.25 45 LYS B C 1
ATOM 6361 O O . LYS B 1 45 ? -24.547 16.578 9.617 1 80.25 45 LYS B O 1
ATOM 6366 N N . ASP B 1 46 ? -25.422 14.805 8.664 1 73.56 46 ASP B N 1
ATOM 6367 C CA . ASP B 1 46 ? -26.734 15.023 9.242 1 73.56 46 ASP B CA 1
ATOM 6368 C C . ASP B 1 46 ? -26.734 14.734 10.75 1 73.56 46 ASP B C 1
ATOM 6370 O O . ASP B 1 46 ? -27.609 15.211 11.477 1 73.56 46 ASP B O 1
ATOM 6374 N N . GLU B 1 47 ? -25.766 14.031 11.141 1 75.94 47 GLU B N 1
ATOM 6375 C CA . GLU B 1 47 ? -25.672 13.68 12.555 1 75.94 47 GLU B CA 1
ATOM 6376 C C . GLU B 1 47 ? -24.797 14.688 13.305 1 75.94 47 GLU B C 1
ATOM 6378 O O . GLU B 1 47 ? -24.828 14.742 14.539 1 75.94 47 GLU B O 1
ATOM 6383 N N . LEU B 1 48 ? -24.109 15.484 12.523 1 85.69 48 LEU B N 1
ATOM 6384 C CA . LEU B 1 48 ? -23.188 16.438 13.125 1 85.69 48 LEU B CA 1
ATOM 6385 C C . LEU B 1 48 ? -23.828 17.812 13.242 1 85.69 48 LEU B C 1
ATOM 6387 O O . LEU B 1 48 ? -24.641 18.203 12.398 1 85.69 48 LEU B O 1
ATOM 6391 N N . ASN B 1 49 ? -23.469 18.469 14.312 1 87.62 49 ASN B N 1
ATOM 6392 C CA . ASN B 1 49 ? -23.859 19.859 14.461 1 87.62 49 ASN B CA 1
ATOM 6393 C C . ASN B 1 49 ? -22.906 20.797 13.742 1 87.62 49 ASN B C 1
ATOM 6395 O O . ASN B 1 49 ? -21.891 21.219 14.312 1 87.62 49 ASN B O 1
ATOM 6399 N N . ILE B 1 50 ? -23.359 21.172 12.555 1 91.31 50 ILE B N 1
ATOM 6400 C CA . ILE B 1 50 ? -22.438 21.891 11.68 1 91.31 50 ILE B CA 1
ATOM 6401 C C . ILE B 1 50 ? -22.938 23.297 11.414 1 91.31 50 ILE B C 1
ATOM 6403 O O . ILE B 1 50 ? -24.141 23.5 11.227 1 91.31 50 ILE B O 1
ATOM 6407 N N . THR B 1 51 ? -22.047 24.25 11.539 1 92.94 51 THR B N 1
ATOM 6408 C CA . THR B 1 51 ? -22.25 25.609 11.078 1 92.94 51 THR B CA 1
ATOM 6409 C C . THR B 1 51 ? -21.234 25.969 9.992 1 92.94 51 THR B C 1
ATOM 6411 O O . THR B 1 51 ? -20.078 25.562 10.055 1 92.94 51 THR B O 1
ATOM 6414 N N . THR B 1 52 ? -21.688 26.688 8.969 1 93 52 THR B N 1
ATOM 6415 C CA . THR B 1 52 ? -20.781 26.969 7.859 1 93 52 THR B CA 1
ATOM 6416 C C . THR B 1 52 ? -20.688 28.469 7.598 1 93 52 THR B C 1
ATOM 6418 O O . THR B 1 52 ? -21.594 29.219 7.969 1 93 52 THR B O 1
ATOM 6421 N N . TYR B 1 53 ? -19.578 28.891 7.094 1 93.88 53 TYR B N 1
ATOM 6422 C CA . TYR B 1 53 ? -19.359 30.234 6.582 1 93.88 53 TYR B CA 1
ATOM 6423 C C . TYR B 1 53 ? -18.859 30.203 5.141 1 93.88 53 TYR B C 1
ATOM 6425 O O . TYR B 1 53 ? -17.969 29.422 4.809 1 93.88 53 TYR B O 1
ATOM 6433 N N . SER B 1 54 ? -19.562 30.906 4.289 1 90.94 54 SER B N 1
ATOM 6434 C CA . SER B 1 54 ? -19.125 31.094 2.906 1 90.94 54 SER B CA 1
ATOM 6435 C C . SER B 1 54 ? -19.578 32.438 2.355 1 90.94 54 SER B C 1
ATOM 6437 O O . SER B 1 54 ? -20.656 32.938 2.705 1 90.94 54 SER B O 1
ATOM 6439 N N . THR B 1 55 ? -18.781 33.156 1.747 1 78.94 55 THR B N 1
ATOM 6440 C CA . THR B 1 55 ? -19.156 34.406 1.141 1 78.94 55 THR B CA 1
ATOM 6441 C C . THR B 1 55 ? -19.828 34.188 -0.212 1 78.94 55 THR B C 1
ATOM 6443 O O . THR B 1 55 ? -20.672 34.969 -0.631 1 78.94 55 THR B O 1
ATOM 6446 N N . ASP B 1 56 ? -19.234 33.281 -1.018 1 70.25 56 ASP B N 1
ATOM 6447 C CA . ASP B 1 56 ? -19.781 33 -2.348 1 70.25 56 ASP B CA 1
ATOM 6448 C C . ASP B 1 56 ? -19.797 31.516 -2.627 1 70.25 56 ASP B C 1
ATOM 6450 O O . ASP B 1 56 ? -18.75 30.844 -2.59 1 70.25 56 ASP B O 1
ATOM 6454 N N . ILE B 1 57 ? -20.891 31.047 -2.732 1 65.56 57 ILE B N 1
ATOM 6455 C CA . ILE B 1 57 ? -21.047 29.609 -2.898 1 65.56 57 ILE B CA 1
ATOM 6456 C C . ILE B 1 57 ? -20.609 29.203 -4.305 1 65.56 57 ILE B C 1
ATOM 6458 O O . ILE B 1 57 ? -20.125 28.094 -4.508 1 65.56 57 ILE B O 1
ATOM 6462 N N . SER B 1 58 ? -20.625 30.125 -5.207 1 66.75 58 SER B N 1
ATOM 6463 C CA . SER B 1 58 ? -20.422 29.734 -6.598 1 66.75 58 SER B CA 1
ATOM 6464 C C . SER B 1 58 ? -18.953 29.672 -6.949 1 66.75 58 SER B C 1
ATOM 6466 O O . SER B 1 58 ? -18.531 28.875 -7.789 1 66.75 58 SER B O 1
ATOM 6468 N N . GLN B 1 59 ? -18.188 30.531 -6.359 1 79.25 59 GLN B N 1
ATOM 6469 C CA . GLN B 1 59 ? -16.766 30.531 -6.684 1 79.25 59 GLN B CA 1
ATOM 6470 C C . GLN B 1 59 ? -15.922 30.156 -5.473 1 79.25 59 GLN B C 1
ATOM 6472 O O . GLN B 1 59 ? -16.297 30.422 -4.332 1 79.25 59 GLN B O 1
ATOM 6477 N N . ALA B 1 60 ? -14.828 29.516 -5.777 1 86.56 60 ALA B N 1
ATOM 6478 C CA . ALA B 1 60 ? -13.922 29.141 -4.703 1 86.56 60 ALA B CA 1
ATOM 6479 C C . ALA B 1 60 ? -13.25 30.359 -4.09 1 86.56 60 ALA B C 1
ATOM 6481 O O . ALA B 1 60 ? -12.75 31.234 -4.809 1 86.56 60 ALA B O 1
ATOM 6482 N N . SER B 1 61 ? -13.328 30.562 -2.762 1 89.56 61 SER B N 1
ATOM 6483 C CA . SER B 1 61 ? -12.664 31.641 -2.031 1 89.56 61 SER B CA 1
ATOM 6484 C C . SER B 1 61 ? -11.367 31.141 -1.385 1 89.56 61 SER B C 1
ATOM 6486 O O . SER B 1 61 ? -10.57 31.953 -0.899 1 89.56 61 SER B O 1
ATOM 6488 N N . TYR B 1 62 ? -11.062 29.859 -1.297 1 90.94 62 TYR B N 1
ATOM 6489 C CA . TYR B 1 62 ? -9.812 29.25 -0.858 1 90.94 62 TYR B CA 1
ATOM 6490 C C . TYR B 1 62 ? -9.555 29.531 0.617 1 90.94 62 TYR B C 1
ATOM 6492 O O . TYR B 1 62 ? -8.484 30.031 0.982 1 90.94 62 TYR B O 1
ATOM 6500 N N . TYR B 1 63 ? -10.492 29.125 1.451 1 92.75 63 TYR B N 1
ATOM 6501 C CA . TYR B 1 63 ? -10.336 29.266 2.895 1 92.75 63 TYR B CA 1
ATOM 6502 C C . TYR B 1 63 ? -9.297 28.297 3.434 1 92.75 63 TYR B C 1
ATOM 6504 O O . TYR B 1 63 ? -9.633 27.359 4.168 1 92.75 63 TYR B O 1
ATOM 6512 N N . ARG B 1 64 ? -8.023 28.578 3.299 1 89.75 64 ARG B N 1
ATOM 6513 C CA . ARG B 1 64 ? -7.012 27.547 3.471 1 89.75 64 ARG B CA 1
ATOM 6514 C C . ARG B 1 64 ? -6.195 27.781 4.738 1 89.75 64 ARG B C 1
ATOM 6516 O O . ARG B 1 64 ? -5.426 26.922 5.156 1 89.75 64 ARG B O 1
ATOM 6523 N N . PHE B 1 65 ? -6.383 28.906 5.363 1 93 65 PHE B N 1
ATOM 6524 C CA . PHE B 1 65 ? -5.605 29.188 6.566 1 93 65 PHE B CA 1
ATOM 6525 C C . PHE B 1 65 ? -6.5 29.719 7.676 1 93 65 PHE B C 1
ATOM 6527 O O . PHE B 1 65 ? -7.113 30.781 7.523 1 93 65 PHE B O 1
ATOM 6534 N N . LEU B 1 66 ? -6.5 28.984 8.711 1 95.5 66 LEU B N 1
ATOM 6535 C CA . LEU B 1 66 ? -7.305 29.344 9.875 1 95.5 66 LEU B CA 1
ATOM 6536 C C . LEU B 1 66 ? -6.422 29.578 11.094 1 95.5 66 LEU B C 1
ATOM 6538 O O . LEU B 1 66 ? -5.445 28.844 11.305 1 95.5 66 LEU B O 1
ATOM 6542 N N . LEU B 1 67 ? -6.754 30.609 11.805 1 96.19 67 LEU B N 1
ATOM 6543 C CA . LEU B 1 67 ? -6.121 30.828 13.102 1 96.19 67 LEU B CA 1
ATOM 6544 C C . LEU B 1 67 ? -7.164 30.922 14.203 1 96.19 67 LEU B C 1
ATOM 6546 O O . LEU B 1 67 ? -8.078 31.75 14.141 1 96.19 67 LEU B O 1
ATOM 6550 N N . VAL B 1 68 ? -7.02 30.062 15.164 1 94.19 68 VAL B N 1
ATOM 6551 C CA . VAL B 1 68 ? -7.875 30.094 16.344 1 94.19 68 VAL B CA 1
ATOM 6552 C C . VAL B 1 68 ? -7.215 30.953 17.438 1 94.19 68 VAL B C 1
ATOM 6554 O O . VAL B 1 68 ? -6.105 30.641 17.875 1 94.19 68 VAL B O 1
ATOM 6557 N N . ASP B 1 69 ? -7.879 31.984 17.812 1 93.5 69 ASP B N 1
ATOM 6558 C CA . ASP B 1 69 ? -7.453 32.812 18.938 1 93.5 69 ASP B CA 1
ATOM 6559 C C . ASP B 1 69 ? -8.422 32.688 20.109 1 93.5 69 ASP B C 1
ATOM 6561 O O . ASP B 1 69 ? -9.367 33.5 20.219 1 93.5 69 ASP B O 1
ATOM 6565 N N . PRO B 1 70 ? -8.062 31.859 20.969 1 90.69 70 PRO B N 1
ATOM 6566 C CA . PRO B 1 70 ? -9 31.609 22.062 1 90.69 70 PRO B CA 1
ATOM 6567 C C . PRO B 1 70 ? -9.109 32.781 23.031 1 90.69 70 PRO B C 1
ATOM 6569 O O . PRO B 1 70 ? -10.148 32.969 23.672 1 90.69 70 PRO B O 1
ATOM 6572 N N . LYS B 1 71 ? -8.188 33.594 23.188 1 89.88 71 LYS B N 1
ATOM 6573 C CA . LYS B 1 71 ? -8.188 34.719 24.125 1 89.88 71 LYS B CA 1
ATOM 6574 C C . LYS B 1 71 ? -9.094 35.844 23.625 1 89.88 71 LYS B C 1
ATOM 6576 O O . LYS B 1 71 ? -9.945 36.344 24.375 1 89.88 71 LYS B O 1
ATOM 6581 N N . ALA B 1 72 ? -8.891 36.188 22.453 1 90.56 72 ALA B N 1
ATOM 6582 C CA . ALA B 1 72 ? -9.711 37.25 21.891 1 90.56 72 ALA B CA 1
ATOM 6583 C C . ALA B 1 72 ? -11.055 36.688 21.406 1 90.56 72 ALA B C 1
ATOM 6585 O O . ALA B 1 72 ? -11.977 37.469 21.125 1 90.56 72 ALA B O 1
ATOM 6586 N N . LYS B 1 73 ? -11.164 35.375 21.312 1 91.69 73 LYS B N 1
ATOM 6587 C CA . LYS B 1 73 ? -12.375 34.656 20.938 1 91.69 73 LYS B CA 1
ATOM 6588 C C . LYS B 1 73 ? -12.727 34.906 19.469 1 91.69 73 LYS B C 1
ATOM 6590 O O . LYS B 1 73 ? -13.891 35.125 19.141 1 91.69 73 LYS B O 1
ATOM 6595 N N . TYR B 1 74 ? -11.703 34.969 18.641 1 93.62 74 TYR B N 1
ATOM 6596 C CA . TYR B 1 74 ? -11.922 35.156 17.203 1 93.62 74 TYR B CA 1
ATOM 6597 C C . TYR B 1 74 ? -11.336 34 16.406 1 93.62 74 TYR B C 1
ATOM 6599 O O . TYR B 1 74 ? -10.398 33.312 16.859 1 93.62 74 TYR B O 1
ATOM 6607 N N . LEU B 1 75 ? -11.914 33.719 15.336 1 96.12 75 LEU B N 1
ATOM 6608 C CA . LEU B 1 75 ? -11.367 32.875 14.281 1 96.12 75 LEU B CA 1
ATOM 6609 C C . LEU B 1 75 ? -10.992 33.719 13.055 1 96.12 75 LEU B C 1
ATOM 6611 O O . LEU B 1 75 ? -11.859 34.344 12.438 1 96.12 75 LEU B O 1
ATOM 6615 N N . LEU B 1 76 ? -9.781 33.781 12.789 1 96.31 76 LEU B N 1
ATOM 6616 C CA . LEU B 1 76 ? -9.352 34.469 11.578 1 96.31 76 LEU B CA 1
ATOM 6617 C C . LEU B 1 76 ? -9.273 33.531 10.398 1 96.31 76 LEU B C 1
ATOM 6619 O O . LEU B 1 76 ? -8.727 32.406 10.516 1 96.31 76 LEU B O 1
ATOM 6623 N N . VAL B 1 77 ? -9.82 33.875 9.312 1 96.69 77 VAL B N 1
ATOM 6624 C CA . VAL B 1 77 ? -9.859 33.062 8.109 1 96.69 77 VAL B CA 1
ATOM 6625 C C . VAL B 1 77 ? -9.133 33.75 6.973 1 96.69 77 VAL B C 1
ATOM 6627 O O . VAL B 1 77 ? -9.555 34.844 6.535 1 96.69 77 VAL B O 1
ATOM 6630 N N . GLY B 1 78 ? -8.039 33.156 6.574 1 95.88 78 GLY B N 1
ATOM 6631 C CA . GLY B 1 78 ? -7.363 33.656 5.387 1 95.88 78 GLY B CA 1
ATOM 6632 C C . GLY B 1 78 ? -7.918 33.062 4.102 1 95.88 78 GLY B C 1
ATOM 6633 O O . GLY B 1 78 ? -8.086 31.859 3.986 1 95.88 78 GLY B O 1
ATOM 6634 N N . SER B 1 79 ? -8.266 33.875 3.139 1 94.31 79 SER B N 1
ATOM 6635 C CA . SER B 1 79 ? -8.781 33.469 1.841 1 94.31 79 SER B CA 1
ATOM 6636 C C . SER B 1 79 ? -8.156 34.281 0.708 1 94.31 79 SER B C 1
ATOM 6638 O O . SER B 1 79 ? -7.133 34.938 0.902 1 94.31 79 SER B O 1
ATOM 6640 N N . MET B 1 80 ? -8.734 34.156 -0.467 1 93 80 MET B N 1
ATOM 6641 C CA . MET B 1 80 ? -8.273 34.938 -1.608 1 93 80 MET B CA 1
ATOM 6642 C C . MET B 1 80 ? -8.719 36.375 -1.491 1 93 80 MET B C 1
ATOM 6644 O O . MET B 1 80 ? -9.922 36.656 -1.4 1 93 80 MET B O 1
ATOM 6648 N N . ASN B 1 81 ? -7.844 37.312 -1.354 1 93.19 81 ASN B N 1
ATOM 6649 C CA . ASN B 1 81 ? -8.023 38.75 -1.409 1 93.19 81 ASN B CA 1
ATOM 6650 C C . ASN B 1 81 ? -8.641 39.281 -0.122 1 93.19 81 ASN B C 1
ATOM 6652 O O . ASN B 1 81 ? -8.938 40.469 -0.023 1 93.19 81 ASN B O 1
ATOM 6656 N N . LYS B 1 82 ? -8.828 38.469 0.857 1 94.06 82 LYS B N 1
ATOM 6657 C CA . LYS B 1 82 ? -9.469 39 2.064 1 94.06 82 LYS B CA 1
ATOM 6658 C C . LYS B 1 82 ? -9.109 38.156 3.283 1 94.06 82 LYS B C 1
ATOM 6660 O O . LYS B 1 82 ? -8.727 37 3.15 1 94.06 82 LYS B O 1
ATOM 6665 N N . VAL B 1 83 ? -9.211 38.719 4.43 1 95.88 83 VAL B N 1
ATOM 6666 C CA . VAL B 1 83 ? -9.18 38.094 5.738 1 95.88 83 VAL B CA 1
ATOM 6667 C C . VAL B 1 83 ? -10.484 38.375 6.484 1 95.88 83 VAL B C 1
ATOM 6669 O O . VAL B 1 83 ? -10.93 39.531 6.551 1 95.88 83 VAL B O 1
ATOM 6672 N N . THR B 1 84 ? -11.07 37.344 6.926 1 95.81 84 THR B N 1
ATOM 6673 C CA . THR B 1 84 ? -12.328 37.5 7.652 1 95.81 84 THR B CA 1
ATOM 6674 C C . THR B 1 84 ? -12.141 37.156 9.125 1 95.81 84 THR B C 1
ATOM 6676 O O . THR B 1 84 ? -11.539 36.125 9.461 1 95.81 84 THR B O 1
ATOM 6679 N N . ILE B 1 85 ? -12.609 38 9.938 1 95.69 85 ILE B N 1
ATOM 6680 C CA . ILE B 1 85 ? -12.602 37.75 11.375 1 95.69 85 ILE B CA 1
ATOM 6681 C C . ILE B 1 85 ? -13.992 37.312 11.828 1 95.69 85 ILE B C 1
ATOM 6683 O O . ILE B 1 85 ? -14.961 38.062 11.719 1 95.69 85 ILE B O 1
ATOM 6687 N N . LEU B 1 86 ? -14.039 36.094 12.281 1 96.06 86 LEU B N 1
ATOM 6688 C CA . LEU B 1 86 ? -15.289 35.5 12.75 1 96.06 86 LEU B CA 1
ATOM 6689 C C . LEU B 1 86 ? -15.266 35.312 14.266 1 96.06 86 LEU B C 1
ATOM 6691 O O . LEU B 1 86 ? -14.195 35.344 14.883 1 96.06 86 LEU B O 1
ATOM 6695 N N . HIS B 1 87 ? -16.516 35.156 14.789 1 94.5 87 HIS B N 1
ATOM 6696 C CA . HIS B 1 87 ? -16.578 34.812 16.203 1 94.5 87 HIS B CA 1
ATOM 6697 C C . HIS B 1 87 ? -16.328 33.312 16.422 1 94.5 87 HIS B C 1
ATOM 6699 O O . HIS B 1 87 ? -16.859 32.469 15.703 1 94.5 87 HIS B O 1
ATOM 6705 N N . LEU B 1 88 ? -15.508 33.062 17.375 1 93.69 88 LEU B N 1
ATOM 6706 C CA . LEU B 1 88 ? -15.023 31.703 17.625 1 93.69 88 LEU B CA 1
ATOM 6707 C C . LEU B 1 88 ? -16.172 30.766 17.969 1 93.69 88 LEU B C 1
ATOM 6709 O O . LEU B 1 88 ? -16.156 29.594 17.609 1 93.69 88 LEU B O 1
ATOM 6713 N N . ASP B 1 89 ? -17.219 31.203 18.656 1 90.62 89 ASP B N 1
ATOM 6714 C CA . ASP B 1 89 ? -18.312 30.359 19.156 1 90.62 89 ASP B CA 1
ATOM 6715 C C . ASP B 1 89 ? -19.375 30.141 18.078 1 90.62 89 ASP B C 1
ATOM 6717 O O . ASP B 1 89 ? -20.141 29.172 18.141 1 90.62 89 ASP B O 1
ATOM 6721 N N . ASN B 1 90 ? -19.438 31.062 17.172 1 93.75 90 ASN B N 1
ATOM 6722 C CA . ASN B 1 90 ? -20.391 30.984 16.062 1 93.75 90 ASN B CA 1
ATOM 6723 C C . ASN B 1 90 ? -19.859 31.672 14.805 1 93.75 90 ASN B C 1
ATOM 6725 O O . ASN B 1 90 ? -19.984 32.875 14.656 1 93.75 90 ASN B O 1
ATOM 6729 N N . ILE B 1 91 ? -19.516 30.875 13.898 1 95.12 91 ILE B N 1
ATOM 6730 C CA . ILE B 1 91 ? -18.797 31.438 12.758 1 95.12 91 ILE B CA 1
ATOM 6731 C C . ILE B 1 91 ? -19.797 32 11.75 1 95.12 91 ILE B C 1
ATOM 6733 O O . ILE B 1 91 ? -19.406 32.625 10.75 1 95.12 91 ILE B O 1
ATOM 6737 N N . ALA B 1 92 ? -21.078 31.797 11.977 1 90.88 92 ALA B N 1
ATOM 6738 C CA . ALA B 1 92 ? -22.094 32.438 11.125 1 90.88 92 ALA B CA 1
ATOM 6739 C C . ALA B 1 92 ? -22.109 33.938 11.328 1 90.88 92 ALA B C 1
ATOM 6741 O O . ALA B 1 92 ? -22.609 34.688 10.477 1 90.88 92 ALA B O 1
ATOM 6742 N N . SER B 1 93 ? -21.547 34.312 12.438 1 87.94 93 SER B N 1
ATOM 6743 C CA . SER B 1 93 ? -21.469 35.719 12.766 1 87.94 93 SER B CA 1
ATOM 6744 C C . SER B 1 93 ? -20.125 36.344 12.367 1 87.94 93 SER B C 1
ATOM 6746 O O . SER B 1 93 ? -19.094 35.969 12.922 1 87.94 93 SER B O 1
ATOM 6748 N N . THR B 1 94 ? -20.172 37.281 11.484 1 89.69 94 THR B N 1
ATOM 6749 C CA . THR B 1 94 ? -18.953 37.938 11.008 1 89.69 94 THR B CA 1
ATOM 6750 C C . THR B 1 94 ? -18.703 39.219 11.773 1 89.69 94 THR B C 1
ATOM 6752 O O . THR B 1 94 ? -19.578 40.094 11.859 1 89.69 94 THR B O 1
ATOM 6755 N N . LYS B 1 95 ? -17.578 39.281 12.312 1 88.06 95 LYS B N 1
ATOM 6756 C CA . LYS B 1 95 ? -17.172 40.5 12.977 1 88.06 95 LYS B CA 1
ATOM 6757 C C . LYS B 1 95 ? -16.703 41.562 11.961 1 88.06 95 LYS B C 1
ATOM 6759 O O . LYS B 1 95 ? -17.141 42.719 12.008 1 88.06 95 LYS B O 1
ATOM 6764 N N . GLN B 1 96 ? -15.797 41.125 11.094 1 93.44 96 GLN B N 1
ATOM 6765 C CA . GLN B 1 96 ? -15.266 42.062 10.117 1 93.44 96 GLN B CA 1
ATOM 6766 C C . GLN B 1 96 ? -14.625 41.344 8.938 1 93.44 96 GLN B C 1
ATOM 6768 O O . GLN B 1 96 ? -14.047 40.25 9.109 1 93.44 96 GLN B O 1
ATOM 6773 N N . VAL B 1 97 ? -14.773 41.875 7.781 1 93.56 97 VAL B N 1
ATOM 6774 C CA . VAL B 1 97 ? -14.078 41.438 6.582 1 93.56 97 VAL B CA 1
ATOM 6775 C C . VAL B 1 97 ? -13.062 42.469 6.137 1 93.56 97 VAL B C 1
ATOM 6777 O O . VAL B 1 97 ? -13.422 43.656 5.934 1 93.56 97 VAL B O 1
ATOM 6780 N N . ILE B 1 98 ? -11.859 42.094 6.039 1 94.5 98 ILE B N 1
ATOM 6781 C CA . ILE B 1 98 ? -10.789 43 5.613 1 94.5 98 ILE B CA 1
ATOM 6782 C C . ILE B 1 98 ? -10.375 42.656 4.184 1 94.5 98 ILE B C 1
ATOM 6784 O O . ILE B 1 98 ? -9.875 41.562 3.918 1 94.5 98 ILE B O 1
ATOM 6788 N N . ASN B 1 99 ? -10.492 43.562 3.299 1 93.94 99 ASN B N 1
ATOM 6789 C CA . ASN B 1 99 ? -10.125 43.375 1.902 1 93.94 99 ASN B CA 1
ATOM 6790 C C . ASN B 1 99 ? -8.633 43.625 1.675 1 93.94 99 ASN B C 1
ATOM 6792 O O . ASN B 1 99 ? -8.102 44.625 2.117 1 93.94 99 ASN B O 1
ATOM 6796 N N . LEU B 1 100 ? -7.992 42.719 1.006 1 94.69 100 LEU B N 1
ATOM 6797 C CA . LEU B 1 100 ? -6.562 42.781 0.731 1 94.69 100 LEU B CA 1
ATOM 6798 C C . LEU B 1 100 ? -6.277 42.562 -0.747 1 94.69 100 LEU B C 1
ATOM 6800 O O . LEU B 1 100 ? -5.355 41.812 -1.091 1 94.69 100 LEU B O 1
ATOM 6804 N N . ASN B 1 101 ? -7.043 43.094 -1.579 1 92.75 101 ASN B N 1
ATOM 6805 C CA . ASN B 1 101 ? -6.82 43 -3.016 1 92.75 101 ASN B CA 1
ATOM 6806 C C . ASN B 1 101 ? -5.465 43.562 -3.424 1 92.75 101 ASN B C 1
ATOM 6808 O O . ASN B 1 101 ? -5.027 44.562 -2.875 1 92.75 101 ASN B O 1
ATOM 6812 N N . PRO B 1 102 ? -4.844 42.875 -4.32 1 91.88 102 PRO B N 1
ATOM 6813 C CA . PRO B 1 102 ? -3.588 43.469 -4.805 1 91.88 102 PRO B CA 1
ATOM 6814 C C . PRO B 1 102 ? -3.793 44.781 -5.559 1 91.88 102 PRO B C 1
ATOM 6816 O O . PRO B 1 102 ? -4.871 45 -6.105 1 91.88 102 PRO B O 1
ATOM 6819 N N . ASP B 1 103 ? -2.766 45.531 -5.566 1 90.31 103 ASP B N 1
ATOM 6820 C CA . ASP B 1 103 ? -2.785 46.75 -6.348 1 90.31 103 ASP B CA 1
ATOM 6821 C C . ASP B 1 103 ? -2.871 46.438 -7.844 1 90.31 103 ASP B C 1
ATOM 6823 O O . ASP B 1 103 ? -2.396 45.406 -8.305 1 90.31 103 ASP B O 1
ATOM 6827 N N . GLN B 1 104 ? -3.426 47.375 -8.562 1 88.62 104 GLN B N 1
ATOM 6828 C CA . GLN B 1 104 ? -3.652 47.188 -9.984 1 88.62 104 GLN B CA 1
ATOM 6829 C C . GLN B 1 104 ? -2.336 47 -10.734 1 88.62 104 GLN B C 1
ATOM 6831 O O . GLN B 1 104 ? -2.27 46.219 -11.688 1 88.62 104 GLN B O 1
ATOM 6836 N N . ASP B 1 105 ? -1.347 47.656 -10.328 1 87.69 105 ASP B N 1
ATOM 6837 C CA . ASP B 1 105 ? -0.046 47.531 -10.977 1 87.69 105 ASP B CA 1
ATOM 6838 C C . ASP B 1 105 ? 0.492 46.094 -10.828 1 87.69 105 ASP B C 1
ATOM 6840 O O . ASP B 1 105 ? 1.047 45.531 -11.773 1 87.69 105 ASP B O 1
ATOM 6844 N N . LYS B 1 106 ? 0.354 45.594 -9.648 1 87 106 LYS B N 1
ATOM 6845 C CA . LYS B 1 106 ? 0.815 44.25 -9.383 1 87 106 LYS B CA 1
ATOM 6846 C C . LYS B 1 106 ? -0.015 43.219 -10.164 1 87 106 LYS B C 1
ATOM 6848 O O . LYS B 1 106 ? 0.52 42.25 -10.664 1 87 106 LYS B O 1
ATOM 6853 N N . LEU B 1 107 ? -1.294 43.438 -10.25 1 87.62 107 LEU B N 1
ATOM 6854 C CA . LEU B 1 107 ? -2.189 42.562 -10.992 1 87.62 107 LEU B CA 1
ATOM 6855 C C . LEU B 1 107 ? -1.809 42.531 -12.469 1 87.62 107 LEU B C 1
ATOM 6857 O O . LEU B 1 107 ? -1.812 41.469 -13.086 1 87.62 107 LEU B O 1
ATOM 6861 N N . ASN B 1 108 ? -1.491 43.656 -12.984 1 85 108 ASN B N 1
ATOM 6862 C CA . ASN B 1 108 ? -1.103 43.75 -14.391 1 85 108 ASN B CA 1
ATOM 6863 C C . ASN B 1 108 ? 0.202 43 -14.656 1 85 108 ASN B C 1
ATOM 6865 O O . ASN B 1 108 ? 0.325 42.281 -15.664 1 85 108 ASN B O 1
ATOM 6869 N N . TYR B 1 109 ? 1.025 43.219 -13.812 1 83.69 109 TYR B N 1
ATOM 6870 C CA . TYR B 1 109 ? 2.311 42.531 -13.953 1 83.69 109 TYR B CA 1
ATOM 6871 C C . TYR B 1 109 ? 2.145 41.031 -13.875 1 83.69 109 TYR B C 1
ATOM 6873 O O . TYR B 1 109 ? 2.732 40.281 -14.672 1 83.69 109 TYR B O 1
ATOM 6881 N N . CYS B 1 110 ? 1.435 40.562 -12.898 1 86.19 110 CYS B N 1
ATOM 6882 C CA . CYS B 1 110 ? 1.206 39.156 -12.672 1 86.19 110 CYS B CA 1
ATOM 6883 C C . CYS B 1 110 ? 0.55 38.5 -13.883 1 86.19 110 CYS B C 1
ATOM 6885 O O . CYS B 1 110 ? 0.938 37.406 -14.297 1 86.19 110 CYS B O 1
ATOM 6887 N N . THR B 1 111 ? -0.441 39.125 -14.438 1 82.12 111 THR B N 1
ATOM 6888 C CA . THR B 1 111 ? -1.181 38.562 -15.57 1 82.12 111 THR B CA 1
ATOM 6889 C C . THR B 1 111 ? -0.293 38.5 -16.812 1 82.12 111 THR B C 1
ATOM 6891 O O . THR B 1 111 ? -0.494 37.625 -17.656 1 82.12 111 THR B O 1
ATOM 6894 N N . TYR B 1 112 ? 0.625 39.375 -16.797 1 77.88 112 TYR B N 1
ATOM 6895 C CA . TYR B 1 112 ? 1.585 39.344 -17.891 1 77.88 112 TYR B CA 1
ATOM 6896 C C . TYR B 1 112 ? 2.516 38.156 -17.766 1 77.88 112 TYR B C 1
ATOM 6898 O O . TYR B 1 112 ? 2.85 37.5 -18.766 1 77.88 112 TYR B O 1
ATOM 6906 N N . GLN B 1 113 ? 2.943 37.812 -16.531 1 73.19 113 GLN B N 1
ATOM 6907 C CA . GLN B 1 113 ? 3.885 36.719 -16.281 1 73.19 113 GLN B CA 1
ATOM 6908 C C . GLN B 1 113 ? 3.188 35.375 -16.328 1 73.19 113 GLN B C 1
ATOM 6910 O O . GLN B 1 113 ? 3.73 34.406 -16.875 1 73.19 113 GLN B O 1
ATOM 6915 N N . LYS B 1 114 ? 2.123 35.156 -15.516 1 68.62 114 LYS B N 1
ATOM 6916 C CA . LYS B 1 114 ? 1.366 33.906 -15.445 1 68.62 114 LYS B CA 1
ATOM 6917 C C . LYS B 1 114 ? -0.113 34.156 -15.742 1 68.62 114 LYS B C 1
ATOM 6919 O O . LYS B 1 114 ? -0.828 34.719 -14.922 1 68.62 114 LYS B O 1
ATOM 6924 N N . PRO B 1 115 ? -0.539 33.781 -16.875 1 55.94 115 PRO B N 1
ATOM 6925 C CA . PRO B 1 115 ? -1.908 34.125 -17.266 1 55.94 115 PRO B CA 1
ATOM 6926 C C . PRO B 1 115 ? -2.959 33.375 -16.438 1 55.94 115 PRO B C 1
ATOM 6928 O O . PRO B 1 115 ? -4.156 33.625 -16.594 1 55.94 115 PRO B O 1
ATOM 6931 N N . GLU B 1 116 ? -2.566 32.562 -15.633 1 62.66 116 GLU B N 1
ATOM 6932 C CA . GLU B 1 116 ? -3.664 31.828 -15.016 1 62.66 116 GLU B CA 1
ATOM 6933 C C . GLU B 1 116 ? -4.273 32.594 -13.852 1 62.66 116 GLU B C 1
ATOM 6935 O O . GLU B 1 116 ? -3.549 33.125 -13 1 62.66 116 GLU B O 1
ATOM 6940 N N . THR B 1 117 ? -5.574 32.844 -13.82 1 62.22 117 THR B N 1
ATOM 6941 C CA . THR B 1 117 ? -6.383 33.781 -13.055 1 62.22 117 THR B CA 1
ATOM 6942 C C . THR B 1 117 ? -6.293 33.469 -11.562 1 62.22 117 THR B C 1
ATOM 6944 O O . THR B 1 117 ? -6.141 34.375 -10.742 1 62.22 117 THR B O 1
ATOM 6947 N N . PRO B 1 118 ? -6.305 32.219 -11.109 1 73.25 118 PRO B N 1
ATOM 6948 C CA . PRO B 1 118 ? -6.363 32.125 -9.648 1 73.25 118 PRO B CA 1
ATOM 6949 C C . PRO B 1 118 ? -5.016 32.438 -8.992 1 73.25 118 PRO B C 1
ATOM 6951 O O . PRO B 1 118 ? -4.973 32.844 -7.824 1 73.25 118 PRO B O 1
ATOM 6954 N N . ASN B 1 119 ? -3.996 32.531 -9.773 1 78.94 119 ASN B N 1
ATOM 6955 C CA . ASN B 1 119 ? -2.672 32.75 -9.203 1 78.94 119 ASN B CA 1
ATOM 6956 C C . ASN B 1 119 ? -2.342 34.25 -9.086 1 78.94 119 ASN B C 1
ATOM 6958 O O . ASN B 1 119 ? -1.517 34.625 -8.266 1 78.94 119 ASN B O 1
ATOM 6962 N N . CYS B 1 120 ? -3.078 35.031 -9.922 1 86.75 120 CYS B N 1
ATOM 6963 C CA . CYS B 1 120 ? -2.768 36.438 -9.906 1 86.75 120 CYS B CA 1
ATOM 6964 C C . CYS B 1 120 ? -3.688 37.188 -8.945 1 86.75 120 CYS B C 1
ATOM 6966 O O . CYS B 1 120 ? -4.359 38.156 -9.336 1 86.75 120 CYS B O 1
ATOM 6968 N N . GLN B 1 121 ? -3.867 36.719 -7.758 1 90.88 121 GLN B N 1
ATOM 6969 C CA . GLN B 1 121 ? -4.602 37.312 -6.648 1 90.88 121 GLN B CA 1
ATOM 6970 C C . GLN B 1 121 ? -3.781 37.281 -5.363 1 90.88 121 GLN B C 1
ATOM 6972 O O . GLN B 1 121 ? -2.605 36.938 -5.383 1 90.88 121 GLN B O 1
ATOM 6977 N N . ASN B 1 122 ? -4.316 37.812 -4.371 1 93 122 ASN B N 1
ATOM 6978 C CA . ASN B 1 122 ? -3.658 37.75 -3.07 1 93 122 ASN B CA 1
ATOM 6979 C C . ASN B 1 122 ? -4.238 36.625 -2.201 1 93 122 ASN B C 1
ATOM 6981 O O . ASN B 1 122 ? -5.258 36.812 -1.538 1 93 122 ASN B O 1
ATOM 6985 N N . HIS B 1 123 ? -3.545 35.562 -2.217 1 93.44 123 HIS B N 1
ATOM 6986 C CA . HIS B 1 123 ? -3.934 34.469 -1.34 1 93.44 123 HIS B CA 1
ATOM 6987 C C . HIS B 1 123 ? -3.236 34.562 0.012 1 93.44 123 HIS B C 1
ATOM 6989 O O . HIS B 1 123 ? -2.006 34.594 0.08 1 93.44 123 HIS B O 1
ATOM 6995 N N . ILE B 1 124 ? -4.004 34.594 1.053 1 94.62 124 ILE B N 1
ATOM 6996 C CA . ILE B 1 124 ? -3.412 34.625 2.387 1 94.62 124 ILE B CA 1
ATOM 6997 C C . ILE B 1 124 ? -2.846 33.25 2.717 1 94.62 124 ILE B C 1
ATOM 6999 O O . ILE B 1 124 ? -3.555 32.219 2.635 1 94.62 124 ILE B O 1
ATOM 7003 N N . ARG B 1 125 ? -1.608 33.25 3.113 1 92.56 125 ARG B N 1
ATOM 7004 C CA . ARG B 1 125 ? -0.905 31.984 3.238 1 92.56 125 ARG B CA 1
ATOM 7005 C C . ARG B 1 125 ? -0.548 31.703 4.691 1 92.56 125 ARG B C 1
ATOM 7007 O O . ARG B 1 125 ? -0.171 30.578 5.035 1 92.56 125 ARG B O 1
ATOM 7014 N N . PHE B 1 126 ? -0.666 32.688 5.5 1 93.19 126 PHE B N 1
ATOM 7015 C CA . PHE B 1 126 ? -0.248 32.531 6.887 1 93.19 126 PHE B CA 1
ATOM 7016 C C . PHE B 1 126 ? -0.86 33.594 7.766 1 93.19 126 PHE B C 1
ATOM 7018 O O . PHE B 1 126 ? -0.988 34.75 7.34 1 93.19 126 PHE B O 1
ATOM 7025 N N . ILE B 1 127 ? -1.262 33.219 8.984 1 95.12 127 ILE B N 1
ATOM 7026 C CA . ILE B 1 127 ? -1.746 34.156 10 1 95.12 127 ILE B CA 1
ATOM 7027 C C . ILE B 1 127 ? -1.26 33.719 11.375 1 95.12 127 ILE B C 1
ATOM 7029 O O . ILE B 1 127 ? -1.272 32.531 11.695 1 95.12 127 ILE B O 1
ATOM 7033 N N . THR B 1 128 ? -0.792 34.656 12.148 1 93.81 128 THR B N 1
ATOM 7034 C CA . THR B 1 128 ? -0.377 34.312 13.508 1 93.81 128 THR B CA 1
ATOM 7035 C C . THR B 1 128 ? -0.617 35.5 14.453 1 93.81 128 THR B C 1
ATOM 7037 O O . THR B 1 128 ? -0.792 36.625 14.016 1 93.81 128 THR B O 1
ATOM 7040 N N . ASN B 1 129 ? -0.662 35.156 15.727 1 93.19 129 ASN B N 1
ATOM 7041 C CA . ASN B 1 129 ? -0.737 36.188 16.766 1 93.19 129 ASN B CA 1
ATOM 7042 C C . ASN B 1 129 ? 0.64 36.75 17.094 1 93.19 129 ASN B C 1
ATOM 7044 O O . ASN B 1 129 ? 1.62 36 17.172 1 93.19 129 ASN B O 1
ATOM 7048 N N . THR B 1 130 ? 0.672 38.031 17.188 1 91.62 130 THR B N 1
ATOM 7049 C CA . THR B 1 130 ? 1.932 38.625 17.594 1 91.62 130 THR B CA 1
ATOM 7050 C C . THR B 1 130 ? 1.87 39.094 19.062 1 91.62 130 THR B C 1
ATOM 7052 O O . THR B 1 130 ? 2.904 39.312 19.688 1 91.62 130 THR B O 1
ATOM 7055 N N . THR B 1 131 ? 0.671 39.281 19.516 1 87.62 131 THR B N 1
ATOM 7056 C CA . THR B 1 131 ? 0.493 39.625 20.922 1 87.62 131 THR B CA 1
ATOM 7057 C C . THR B 1 131 ? -0.495 38.688 21.594 1 87.62 131 THR B C 1
ATOM 7059 O O . THR B 1 131 ? -1.31 38.031 20.922 1 87.62 131 THR B O 1
ATOM 7062 N N . ASP B 1 132 ? -0.33 38.531 22.938 1 79.94 132 ASP B N 1
ATOM 7063 C CA . ASP B 1 132 ? -1.233 37.688 23.719 1 79.94 132 ASP B CA 1
ATOM 7064 C C . ASP B 1 132 ? -2.27 38.531 24.453 1 79.94 132 ASP B C 1
ATOM 7066 O O . ASP B 1 132 ? -2.668 38.188 25.578 1 79.94 132 ASP B O 1
ATOM 7070 N N . SER B 1 133 ? -2.75 39.5 23.812 1 82.88 133 SER B N 1
ATOM 7071 C CA . SER B 1 133 ? -3.715 40.375 24.484 1 82.88 133 SER B CA 1
ATOM 7072 C C . SER B 1 133 ? -5.141 40.062 24.062 1 82.88 133 SER B C 1
ATOM 7074 O O . SER B 1 133 ? -5.422 39.938 22.859 1 82.88 133 SER B O 1
ATOM 7076 N N . ALA B 1 134 ? -5.98 39.938 24.969 1 84.06 134 ALA B N 1
ATOM 7077 C CA . ALA B 1 134 ? -7.391 39.656 24.688 1 84.06 134 ALA B CA 1
ATOM 7078 C C . ALA B 1 134 ? -8.102 40.938 24.203 1 84.06 134 ALA B C 1
ATOM 7080 O O . ALA B 1 134 ? -8.992 40.844 23.359 1 84.06 134 ALA B O 1
ATOM 7081 N N . ASP B 1 135 ? -7.668 42.031 24.688 1 83.06 135 ASP B N 1
ATOM 7082 C CA . ASP B 1 135 ? -8.383 43.281 24.438 1 83.06 135 ASP B CA 1
ATOM 7083 C C . ASP B 1 135 ? -7.852 43.969 23.188 1 83.06 135 ASP B C 1
ATOM 7085 O O . ASP B 1 135 ? -8.594 44.688 22.516 1 83.06 135 ASP B O 1
ATOM 7089 N N . SER B 1 136 ? -6.621 43.812 22.984 1 86.88 136 SER B N 1
ATOM 7090 C CA . SER B 1 136 ? -6 44.438 21.828 1 86.88 136 SER B CA 1
ATOM 7091 C C . SER B 1 136 ? -5.199 43.406 21.016 1 86.88 136 SER B C 1
ATOM 7093 O O . SER B 1 136 ? -3.979 43.531 20.875 1 86.88 136 SER B O 1
ATOM 7095 N N . PRO B 1 137 ? -5.91 42.469 20.453 1 91.5 137 PRO B N 1
ATOM 7096 C CA . PRO B 1 137 ? -5.184 41.469 19.688 1 91.5 137 PRO B CA 1
ATOM 7097 C C . PRO B 1 137 ? -4.508 42.031 18.438 1 91.5 137 PRO B C 1
ATOM 7099 O O . PRO B 1 137 ? -5.039 42.938 17.797 1 91.5 137 PRO B O 1
ATOM 7102 N N . GLU B 1 138 ? -3.344 41.594 18.172 1 92.75 138 GLU B N 1
ATOM 7103 C CA . GLU B 1 138 ? -2.57 41.938 16.984 1 92.75 138 GLU B CA 1
ATOM 7104 C C . GLU B 1 138 ? -2.17 40.688 16.219 1 92.75 138 GLU B C 1
ATOM 7106 O O . GLU B 1 138 ? -1.769 39.688 16.812 1 92.75 138 GLU B O 1
ATOM 7111 N N . TYR B 1 139 ? -2.297 40.781 14.898 1 94.62 139 TYR B N 1
ATOM 7112 C CA . TYR B 1 139 ? -1.994 39.625 14.055 1 94.62 139 TYR B CA 1
ATOM 7113 C C . TYR B 1 139 ? -1.026 40.031 12.938 1 94.62 139 TYR B C 1
ATOM 7115 O O . TYR B 1 139 ? -0.986 41.188 12.508 1 94.62 139 TYR B O 1
ATOM 7123 N N . TYR B 1 140 ? -0.253 39.125 12.617 1 93.88 140 TYR B N 1
ATOM 7124 C CA . TYR B 1 140 ? 0.573 39.188 11.422 1 93.88 140 TYR B CA 1
ATOM 7125 C C . TYR B 1 140 ? 0.098 38.219 10.359 1 93.88 140 TYR B C 1
ATOM 7127 O O . TYR B 1 140 ? -0.285 37.094 10.672 1 93.88 140 TYR B O 1
ATOM 7135 N N . LEU B 1 141 ? 0.042 38.656 9.125 1 94.69 141 LEU B N 1
ATOM 7136 C CA . LEU B 1 141 ? -0.308 37.75 8.031 1 94.69 141 LEU B CA 1
ATOM 7137 C C . LEU B 1 141 ? 0.548 38.031 6.801 1 94.69 141 LEU B C 1
ATOM 7139 O O . LEU B 1 141 ? 1.123 39.125 6.676 1 94.69 141 LEU B O 1
ATOM 7143 N N . CYS B 1 142 ? 0.696 37.062 6.012 1 93.75 142 CYS B N 1
ATOM 7144 C CA . CYS B 1 142 ? 1.41 37.188 4.746 1 93.75 142 CYS B CA 1
ATOM 7145 C C . CYS B 1 142 ? 0.603 36.594 3.604 1 93.75 142 CYS B C 1
ATOM 7147 O O . CYS B 1 142 ? -0.089 35.594 3.785 1 93.75 142 CYS B O 1
ATOM 7149 N N . GLY B 1 143 ? 0.632 37.25 2.416 1 93.38 143 GLY B N 1
ATOM 7150 C CA . GLY B 1 143 ? -0.083 36.781 1.241 1 93.38 143 GLY B CA 1
ATOM 7151 C C . GLY B 1 143 ? 0.756 36.812 -0.022 1 93.38 143 GLY B C 1
ATOM 7152 O O . GLY B 1 143 ? 1.857 37.375 -0.027 1 93.38 143 GLY B O 1
ATOM 7153 N N . THR B 1 144 ? 0.28 36.188 -1.065 1 91.56 144 THR B N 1
ATOM 7154 C CA . THR B 1 144 ? 0.997 36.094 -2.332 1 91.56 144 THR B CA 1
ATOM 7155 C C . THR B 1 144 ? 1.039 37.469 -3.025 1 91.56 144 THR B C 1
ATOM 7157 O O . THR B 1 144 ? 2.021 37.781 -3.691 1 91.56 144 THR B O 1
ATOM 7160 N N . ASN B 1 145 ? -0.079 38.219 -2.947 1 91.5 145 ASN B N 1
ATOM 7161 C CA . ASN B 1 145 ? -0.176 39.562 -3.475 1 91.5 145 ASN B CA 1
ATOM 7162 C C . ASN B 1 145 ? 0.204 39.625 -4.953 1 91.5 145 ASN B C 1
ATOM 7164 O O . ASN B 1 145 ? 1.05 40.438 -5.348 1 91.5 145 ASN B O 1
ATOM 7168 N N . ALA B 1 146 ? -0.376 38.781 -5.754 1 89.75 146 ALA B N 1
ATOM 7169 C CA . ALA B 1 146 ? -0.178 38.719 -7.203 1 89.75 146 ALA B CA 1
ATOM 7170 C C . ALA B 1 146 ? 1.296 38.531 -7.547 1 89.75 146 ALA B C 1
ATOM 7172 O O . ALA B 1 146 ? 1.864 39.312 -8.312 1 89.75 146 ALA B O 1
ATOM 7173 N N . LEU B 1 147 ? 1.936 37.625 -7 1 85.69 147 LEU B N 1
ATOM 7174 C CA . LEU B 1 147 ? 3.305 37.188 -7.25 1 85.69 147 LEU B CA 1
ATOM 7175 C C . LEU B 1 147 ? 4.305 38.156 -6.598 1 85.69 147 LEU B C 1
ATOM 7177 O O . LEU B 1 147 ? 5.496 38.094 -6.914 1 85.69 147 LEU B O 1
ATOM 7181 N N . SER B 1 148 ? 3.869 39.031 -5.723 1 86.88 148 SER B N 1
ATOM 7182 C CA . SER B 1 148 ? 4.703 39.906 -4.926 1 86.88 148 SER B CA 1
ATOM 7183 C C . SER B 1 148 ? 4.371 39.812 -3.439 1 86.88 148 SER B C 1
ATOM 7185 O O . SER B 1 148 ? 3.775 40.719 -2.861 1 86.88 148 SER B O 1
ATOM 7187 N N . PRO B 1 149 ? 4.832 38.781 -2.877 1 90.25 149 PRO B N 1
ATOM 7188 C CA . PRO B 1 149 ? 4.426 38.5 -1.499 1 90.25 149 PRO B CA 1
ATOM 7189 C C . PRO B 1 149 ? 4.633 39.688 -0.563 1 90.25 149 PRO B C 1
ATOM 7191 O O . PRO B 1 149 ? 5.645 40.375 -0.666 1 90.25 149 PRO B O 1
ATOM 7194 N N . ALA B 1 150 ? 3.621 39.875 0.303 1 90.12 150 ALA B N 1
ATOM 7195 C CA . ALA B 1 150 ? 3.637 41.031 1.225 1 90.12 150 ALA B CA 1
ATOM 7196 C C . ALA B 1 150 ? 3.174 40.594 2.617 1 90.12 150 ALA B C 1
ATOM 7198 O O . ALA B 1 150 ? 2.336 39.719 2.756 1 90.12 150 ALA B O 1
ATOM 7199 N N . GLY B 1 151 ? 3.775 41.25 3.578 1 91.19 151 GLY B N 1
ATOM 7200 C CA . GLY B 1 151 ? 3.346 41.094 4.957 1 91.19 151 GLY B CA 1
ATOM 7201 C C . GLY B 1 151 ? 2.385 42.156 5.418 1 91.19 151 GLY B C 1
ATOM 7202 O O . GLY B 1 151 ? 2.447 43.312 4.945 1 91.19 151 GLY B O 1
ATOM 7203 N N . TYR B 1 152 ? 1.452 41.812 6.312 1 92.81 152 TYR B N 1
ATOM 7204 C CA . TYR B 1 152 ? 0.449 42.719 6.848 1 92.81 152 TYR B CA 1
ATOM 7205 C C . TYR B 1 152 ? 0.357 42.594 8.367 1 92.81 152 TYR B C 1
ATOM 7207 O O . TYR B 1 152 ? 0.608 41.531 8.922 1 92.81 152 TYR B O 1
ATOM 7215 N N . LYS B 1 153 ? 0.028 43.656 8.898 1 92.69 153 LYS B N 1
ATOM 7216 C CA . LYS B 1 153 ? -0.28 43.688 10.32 1 92.69 153 LYS B CA 1
ATOM 7217 C C . LYS B 1 153 ? -1.723 44.125 10.562 1 92.69 153 LYS B C 1
ATOM 7219 O O . LYS B 1 153 ? -2.207 45.062 9.914 1 92.69 153 LYS B O 1
ATOM 7224 N N . ILE B 1 154 ? -2.41 43.406 11.383 1 93.44 154 ILE B N 1
ATOM 7225 C CA . ILE B 1 154 ? -3.777 43.719 11.758 1 93.44 154 ILE B CA 1
ATOM 7226 C C . ILE B 1 154 ? -3.838 44.062 13.242 1 93.44 154 ILE B C 1
ATOM 7228 O O . ILE B 1 154 ? -3.408 43.281 14.086 1 93.44 154 ILE B O 1
ATOM 7232 N N . ASN B 1 155 ? -4.367 45.188 13.523 1 90.94 155 ASN B N 1
ATOM 7233 C CA . ASN B 1 155 ? -4.5 45.625 14.906 1 90.94 155 ASN B CA 1
ATOM 7234 C C . ASN B 1 155 ? -5.934 46.031 15.227 1 90.94 155 ASN B C 1
ATOM 7236 O O . ASN B 1 155 ? -6.641 46.594 14.375 1 90.94 155 ASN B O 1
ATOM 7240 N N . HIS B 1 156 ? -6.277 45.656 16.484 1 86.94 156 HIS B N 1
ATOM 7241 C CA . HIS B 1 156 ? -7.578 46.094 16.984 1 86.94 156 HIS B CA 1
ATOM 7242 C C . HIS B 1 156 ? -7.492 47.438 17.672 1 86.94 156 HIS B C 1
ATOM 7244 O O . HIS B 1 156 ? -6.672 47.625 18.578 1 86.94 156 HIS B O 1
ATOM 7250 N N . THR B 1 157 ? -8.195 48.438 17.125 1 75.62 157 THR B N 1
ATOM 7251 C CA . THR B 1 157 ? -8.195 49.781 17.75 1 75.62 157 THR B CA 1
ATOM 7252 C C . THR B 1 157 ? -9.406 49.938 18.672 1 75.62 157 THR B C 1
ATOM 7254 O O . THR B 1 157 ? -10.523 49.562 18.297 1 75.62 157 THR B O 1
ATOM 7257 N N . VAL B 1 158 ? -9.25 50.25 19.938 1 61.66 158 VAL B N 1
ATOM 7258 C CA . VAL B 1 158 ? -10.258 50.375 20.984 1 61.66 158 VAL B CA 1
ATOM 7259 C C . VAL B 1 158 ? -11.32 51.406 20.547 1 61.66 158 VAL B C 1
ATOM 7261 O O . VAL B 1 158 ? -12.516 51.156 20.719 1 61.66 158 VAL B O 1
ATOM 7264 N N . ASN B 1 159 ? -10.867 52.625 20.109 1 58.84 159 ASN B N 1
ATOM 7265 C CA . ASN B 1 159 ? -11.836 53.688 19.922 1 58.84 159 ASN B CA 1
ATOM 7266 C C . ASN B 1 159 ? -12.875 53.344 18.859 1 58.84 159 ASN B C 1
ATOM 7268 O O . ASN B 1 159 ? -14 53.844 18.891 1 58.84 159 ASN B O 1
ATOM 7272 N N . GLY B 1 160 ? -12.656 52.156 18.156 1 58.75 160 GLY B N 1
ATOM 7273 C CA . GLY B 1 160 ? -13.586 51.938 17.062 1 58.75 160 GLY B CA 1
ATOM 7274 C C . GLY B 1 160 ? -13.992 50.5 16.922 1 58.75 160 GLY B C 1
ATOM 7275 O O . GLY B 1 160 ? -14.852 50.156 16.094 1 58.75 160 GLY B O 1
ATOM 7276 N N . ASP B 1 161 ? -13.719 49.719 17.891 1 72 161 ASP B N 1
ATOM 7277 C CA . ASP B 1 161 ? -14.008 48.281 17.859 1 72 161 ASP B CA 1
ATOM 7278 C C . ASP B 1 161 ? -13.844 47.719 16.453 1 72 161 ASP B C 1
ATOM 7280 O O . ASP B 1 161 ? -14.742 47.031 15.953 1 72 161 ASP B O 1
ATOM 7284 N N . GLN B 1 162 ? -12.789 48.312 15.734 1 85.25 162 GLN B N 1
ATOM 7285 C CA . GLN B 1 162 ? -12.531 47.875 14.367 1 85.25 162 GLN B CA 1
ATOM 7286 C C . GLN B 1 162 ? -11.086 47.438 14.195 1 85.25 162 GLN B C 1
ATOM 7288 O O . GLN B 1 162 ? -10.195 47.875 14.93 1 85.25 162 GLN B O 1
ATOM 7293 N N . PHE B 1 163 ? -10.914 46.531 13.328 1 90.38 163 PHE B N 1
ATOM 7294 C CA . PHE B 1 163 ? -9.586 46.062 12.953 1 90.38 163 PHE B CA 1
ATOM 7295 C C . PHE B 1 163 ? -9.039 46.875 11.781 1 90.38 163 PHE B C 1
ATOM 7297 O O . PHE B 1 163 ? -9.75 47.125 10.805 1 90.38 163 PHE B O 1
ATOM 7304 N N . GLN B 1 164 ? -7.832 47.344 11.984 1 90.62 164 GLN B N 1
ATOM 7305 C CA . GLN B 1 164 ? -7.133 48.062 10.93 1 90.62 164 GLN B CA 1
ATOM 7306 C C . GLN B 1 164 ? -5.953 47.25 10.398 1 90.62 164 GLN B C 1
ATOM 7308 O O . GLN B 1 164 ? -5.289 46.531 11.148 1 90.62 164 GLN B O 1
ATOM 7313 N N . VAL B 1 165 ? -5.727 47.375 9.109 1 91.19 165 VAL B N 1
ATOM 7314 C CA . VAL B 1 165 ? -4.656 46.625 8.469 1 91.19 165 VAL B CA 1
ATOM 7315 C C . VAL B 1 165 ? -3.549 47.562 8.016 1 91.19 165 VAL B C 1
ATOM 7317 O O . VAL B 1 165 ? -3.824 48.656 7.527 1 91.19 165 VAL B O 1
ATOM 7320 N N . THR B 1 166 ? -2.326 47.219 8.266 1 89 166 THR B N 1
ATOM 7321 C CA . THR B 1 166 ? -1.147 47.906 7.785 1 89 166 THR B CA 1
ATOM 7322 C C . THR B 1 166 ? -0.296 47.031 6.895 1 89 166 THR B C 1
ATOM 7324 O O . THR B 1 166 ? 0.039 45.906 7.277 1 89 166 THR B O 1
ATOM 7327 N N . ASN B 1 167 ? -0.015 47.469 5.73 1 88.38 167 ASN B N 1
ATOM 7328 C CA . ASN B 1 167 ? 0.901 46.781 4.844 1 88.38 167 ASN B CA 1
ATOM 7329 C C . ASN B 1 167 ? 2.355 46.969 5.258 1 88.38 167 ASN B C 1
ATOM 7331 O O . ASN B 1 167 ? 2.836 48.125 5.305 1 88.38 167 ASN B O 1
ATOM 7335 N N . LEU B 1 168 ? 3.02 45.906 5.543 1 84.94 168 LEU B N 1
ATOM 7336 C CA . LEU B 1 168 ? 4.387 45.969 6.051 1 84.94 168 LEU B CA 1
ATOM 7337 C C . LEU B 1 168 ? 5.395 45.844 4.91 1 84.94 168 LEU B C 1
ATOM 7339 O O . LEU B 1 168 ? 6.598 46 5.125 1 84.94 168 LEU B O 1
ATOM 7343 N N . GLY B 1 169 ? 4.93 45.594 3.738 1 81.5 169 GLY B N 1
ATOM 7344 C CA . GLY B 1 169 ? 5.82 45.438 2.596 1 81.5 169 GLY B CA 1
ATOM 7345 C C . GLY B 1 169 ? 6.164 44 2.268 1 81.5 169 GLY B C 1
ATOM 7346 O O . GLY B 1 169 ? 5.332 43.125 2.443 1 81.5 169 GLY B O 1
ATOM 7347 N N . GLY B 1 170 ? 7.477 43.844 1.757 1 82.5 170 GLY B N 1
ATOM 7348 C CA . GLY B 1 170 ? 7.867 42.562 1.24 1 82.5 170 GLY B CA 1
ATOM 7349 C C . GLY B 1 170 ? 7.953 41.5 2.316 1 82.5 170 GLY B C 1
ATOM 7350 O O . GLY B 1 170 ? 8.359 41.781 3.445 1 82.5 170 GLY B O 1
ATOM 7351 N N . ALA B 1 171 ? 7.508 40.281 2.062 1 85.94 171 ALA B N 1
ATOM 7352 C CA . ALA B 1 171 ? 7.574 39.094 2.92 1 85.94 171 ALA B CA 1
ATOM 7353 C C . ALA B 1 171 ? 8.016 37.875 2.131 1 85.94 171 ALA B C 1
ATOM 7355 O O . ALA B 1 171 ? 7.926 37.844 0.901 1 85.94 171 ALA B O 1
ATOM 7356 N N . ALA B 1 172 ? 8.633 36.938 2.832 1 86.81 172 ALA B N 1
ATOM 7357 C CA . ALA B 1 172 ? 9.117 35.719 2.152 1 86.81 172 ALA B CA 1
ATOM 7358 C C . ALA B 1 172 ? 8.094 34.594 2.215 1 86.81 172 ALA B C 1
ATOM 7360 O O . ALA B 1 172 ? 8.422 33.469 2.568 1 86.81 172 ALA B O 1
ATOM 7361 N N . CYS B 1 173 ? 6.867 34.969 1.975 1 88.69 173 CYS B N 1
ATOM 7362 C CA . CYS B 1 173 ? 5.871 33.906 1.837 1 88.69 173 CYS B CA 1
ATOM 7363 C C . CYS B 1 173 ? 5.809 33.406 0.402 1 88.69 173 CYS B C 1
ATOM 7365 O O . CYS B 1 173 ? 6.238 34.094 -0.525 1 88.69 173 CYS B O 1
ATOM 7367 N N . SER B 1 174 ? 5.438 32.25 0.174 1 87.62 174 SER B N 1
ATOM 7368 C CA . SER B 1 174 ? 5.426 31.656 -1.158 1 87.62 174 SER B CA 1
ATOM 7369 C C . SER B 1 174 ? 4.52 32.438 -2.104 1 87.62 174 SER B C 1
ATOM 7371 O O . SER B 1 174 ? 3.424 32.844 -1.721 1 87.62 174 SER B O 1
ATOM 7373 N N . ASP B 1 175 ? 4.953 32.688 -3.293 1 85.5 175 ASP B N 1
ATOM 7374 C CA . ASP B 1 175 ? 4.199 33.469 -4.273 1 85.5 175 ASP B CA 1
ATOM 7375 C C . ASP B 1 175 ? 3.152 32.594 -4.973 1 85.5 175 ASP B C 1
ATOM 7377 O O . ASP B 1 175 ? 2.229 33.125 -5.602 1 85.5 175 ASP B O 1
ATOM 7381 N N . ASP B 1 176 ? 3.338 31.344 -4.824 1 84.06 176 ASP B N 1
ATOM 7382 C CA . ASP B 1 176 ? 2.365 30.391 -5.371 1 84.06 176 ASP B CA 1
ATOM 7383 C C . ASP B 1 176 ? 1.414 29.891 -4.285 1 84.06 176 ASP B C 1
ATOM 7385 O O . ASP B 1 176 ? 1.852 29.344 -3.271 1 84.06 176 ASP B O 1
ATOM 7389 N N . PRO B 1 177 ? 0.126 30.062 -4.566 1 85.44 177 PRO B N 1
ATOM 7390 C CA . PRO B 1 177 ? -0.849 29.656 -3.551 1 85.44 177 PRO B CA 1
ATOM 7391 C C . PRO B 1 177 ? -0.86 28.141 -3.32 1 85.44 177 PRO B C 1
ATOM 7393 O O . PRO B 1 177 ? -1.416 27.672 -2.324 1 85.44 177 PRO B O 1
ATOM 7396 N N . PHE B 1 178 ? -0.248 27.375 -4.105 1 81.69 178 PHE B N 1
ATOM 7397 C CA . PHE B 1 178 ? -0.315 25.922 -3.992 1 81.69 178 PHE B CA 1
ATOM 7398 C C . PHE B 1 178 ? 1 25.359 -3.467 1 81.69 178 PHE B C 1
ATOM 7400 O O . PHE B 1 178 ? 1.119 24.156 -3.248 1 81.69 178 PHE B O 1
ATOM 7407 N N . SER B 1 179 ? 1.874 26.203 -3.197 1 85.81 179 SER B N 1
ATOM 7408 C CA . SER B 1 179 ? 3.154 25.75 -2.656 1 85.81 179 SER B CA 1
ATOM 7409 C C . SER B 1 179 ? 3.092 25.609 -1.139 1 85.81 179 SER B C 1
ATOM 7411 O O . SER B 1 179 ? 2.4 26.375 -0.465 1 85.81 179 SER B O 1
ATOM 7413 N N . ASN B 1 180 ? 3.855 24.656 -0.684 1 88.69 180 ASN B N 1
ATOM 7414 C CA . ASN B 1 180 ? 3.939 24.469 0.761 1 88.69 180 ASN B CA 1
ATOM 7415 C C . ASN B 1 180 ? 4.723 25.594 1.424 1 88.69 180 ASN B C 1
ATOM 7417 O O . ASN B 1 180 ? 5.648 26.156 0.828 1 88.69 180 ASN B O 1
ATOM 7421 N N . LEU B 1 181 ? 4.25 25.891 2.609 1 91.94 181 LEU B N 1
ATOM 7422 C CA . LEU B 1 181 ? 4.852 26.969 3.371 1 91.94 181 LEU B CA 1
ATOM 7423 C C . LEU B 1 181 ? 4.75 26.719 4.871 1 91.94 181 LEU B C 1
ATOM 7425 O O . LEU B 1 181 ? 3.785 26.094 5.332 1 91.94 181 LEU B O 1
ATOM 7429 N N . THR B 1 182 ? 5.797 27.047 5.52 1 94.62 182 THR B N 1
ATOM 7430 C CA . THR B 1 182 ? 5.711 27.172 6.969 1 94.62 182 THR B CA 1
ATOM 7431 C C . THR B 1 182 ? 6.305 28.5 7.438 1 94.62 182 THR B C 1
ATOM 7433 O O . THR B 1 182 ? 7.148 29.078 6.754 1 94.62 182 THR B O 1
ATOM 7436 N N . ALA B 1 183 ? 5.734 29.031 8.43 1 95.19 183 ALA B N 1
ATOM 7437 C CA . ALA B 1 183 ? 6.238 30.266 9.016 1 95.19 183 ALA B CA 1
ATOM 7438 C C . ALA B 1 183 ? 6.012 30.297 10.523 1 95.19 183 ALA B C 1
ATOM 7440 O O . ALA B 1 183 ? 5.121 29.609 11.031 1 95.19 183 ALA B O 1
ATOM 7441 N N . ILE B 1 184 ? 6.852 31.062 11.156 1 95.19 184 ILE B N 1
ATOM 7442 C CA . ILE B 1 184 ? 6.723 31.172 12.609 1 95.19 184 ILE B CA 1
ATOM 7443 C C . ILE B 1 184 ? 7.23 32.531 13.078 1 95.19 184 ILE B C 1
ATOM 7445 O O . ILE B 1 184 ? 8.211 33.062 12.547 1 95.19 184 ILE B O 1
ATOM 7449 N N . TYR B 1 185 ? 6.461 33.094 13.984 1 95 185 TYR B N 1
ATOM 7450 C CA . TYR B 1 185 ? 6.852 34.344 14.641 1 95 185 TYR B CA 1
ATOM 7451 C C . TYR B 1 185 ? 7.648 34.062 15.906 1 95 185 TYR B C 1
ATOM 7453 O O . TYR B 1 185 ? 7.113 33.5 16.875 1 95 185 TYR B O 1
ATOM 7461 N N . VAL B 1 186 ? 8.898 34.469 15.906 1 95.75 186 VAL B N 1
ATOM 7462 C CA . VAL B 1 186 ? 9.789 34.156 17.016 1 95.75 186 VAL B CA 1
ATOM 7463 C C . VAL B 1 186 ? 10.008 35.438 17.859 1 95.75 186 VAL B C 1
ATOM 7465 O O . VAL B 1 186 ? 10.523 36.438 17.344 1 95.75 186 VAL B O 1
ATOM 7468 N N . LYS B 1 187 ? 9.75 35.344 19.109 1 93.12 187 LYS B N 1
ATOM 7469 C CA . LYS B 1 187 ? 9.727 36.531 19.969 1 93.12 187 LYS B CA 1
ATOM 7470 C C . LYS B 1 187 ? 11.07 36.75 20.672 1 93.12 187 LYS B C 1
ATOM 7472 O O . LYS B 1 187 ? 11.445 37.875 21.016 1 93.12 187 LYS B O 1
ATOM 7477 N N . ASN B 1 188 ? 11.75 35.625 20.875 1 93.06 188 ASN B N 1
ATOM 7478 C CA . ASN B 1 188 ? 12.953 35.719 21.703 1 93.06 188 ASN B CA 1
ATOM 7479 C C . ASN B 1 188 ? 14.148 35.094 21.016 1 93.06 188 ASN B C 1
ATOM 7481 O O . ASN B 1 188 ? 13.992 34.188 20.188 1 93.06 188 ASN B O 1
ATOM 7485 N N . GLY B 1 189 ? 15.32 35.531 21.375 1 92.06 189 GLY B N 1
ATOM 7486 C CA . GLY B 1 189 ? 16.562 34.875 20.984 1 92.06 189 GLY B CA 1
ATOM 7487 C C . GLY B 1 189 ? 17.109 35.406 19.672 1 92.06 189 GLY B C 1
ATOM 7488 O O . GLY B 1 189 ? 18.234 35.062 19.281 1 92.06 189 GLY B O 1
ATOM 7489 N N . ASN B 1 190 ? 16.422 36.281 19 1 93.38 190 ASN B N 1
ATOM 7490 C CA . ASN B 1 190 ? 16.859 36.812 17.719 1 93.38 190 ASN B CA 1
ATOM 7491 C C . ASN B 1 190 ? 17.906 37.906 17.906 1 93.38 190 ASN B C 1
ATOM 7493 O O . ASN B 1 190 ? 18.109 38.406 19.016 1 93.38 190 ASN B O 1
ATOM 7497 N N . PRO B 1 191 ? 18.578 38.219 16.797 1 90.69 191 PRO B N 1
ATOM 7498 C CA . PRO B 1 191 ? 19.562 39.312 16.891 1 90.69 191 PRO B CA 1
ATOM 7499 C C . PRO B 1 191 ? 18.938 40.625 17.359 1 90.69 191 PRO B C 1
ATOM 7501 O O . PRO B 1 191 ? 17.844 41 16.938 1 90.69 191 PRO B O 1
ATOM 7504 N N . ASN B 1 192 ? 19.594 41.312 18.281 1 88.06 192 ASN B N 1
ATOM 7505 C CA . ASN B 1 192 ? 19.172 42.594 18.828 1 88.06 192 ASN B CA 1
ATOM 7506 C C . ASN B 1 192 ? 17.859 42.5 19.578 1 88.06 192 ASN B C 1
ATOM 7508 O O . ASN B 1 192 ? 17.125 43.469 19.719 1 88.06 192 ASN B O 1
ATOM 7512 N N . ASP B 1 193 ? 17.422 41.281 19.906 1 89.5 193 ASP B N 1
ATOM 7513 C CA . ASP B 1 193 ? 16.234 41 20.703 1 89.5 193 ASP B CA 1
ATOM 7514 C C . ASP B 1 193 ? 14.961 41.438 20 1 89.5 193 ASP B C 1
ATOM 7516 O O . ASP B 1 193 ? 14.047 41.969 20.641 1 89.5 193 ASP B O 1
ATOM 7520 N N . LYS B 1 194 ? 15 41.406 18.766 1 89.69 194 LYS B N 1
ATOM 7521 C CA . LYS B 1 194 ? 13.82 41.75 17.984 1 89.69 194 LYS B CA 1
ATOM 7522 C C . LYS B 1 194 ? 12.922 40.562 17.75 1 89.69 194 LYS B C 1
ATOM 7524 O O . LYS B 1 194 ? 13.375 39.406 17.812 1 89.69 194 LYS B O 1
ATOM 7529 N N . GLU B 1 195 ? 11.688 40.844 17.609 1 91.5 195 GLU B N 1
ATOM 7530 C CA . GLU B 1 195 ? 10.75 39.812 17.156 1 91.5 195 GLU B CA 1
ATOM 7531 C C . GLU B 1 195 ? 10.75 39.688 15.641 1 91.5 195 GLU B C 1
ATOM 7533 O O . GLU B 1 195 ? 10.602 40.688 14.93 1 91.5 195 GLU B O 1
ATOM 7538 N N . LEU B 1 196 ? 11.039 38.5 15.188 1 92.12 196 LEU B N 1
ATOM 7539 C CA . LEU B 1 196 ? 11.203 38.344 13.75 1 92.12 196 LEU B CA 1
ATOM 7540 C C . LEU B 1 196 ? 10.398 37.156 13.242 1 92.12 196 LEU B C 1
ATOM 7542 O O . LEU B 1 196 ? 10.148 36.219 13.984 1 92.12 196 LEU B O 1
ATOM 7546 N N . MET B 1 197 ? 10.109 37.281 11.984 1 92.94 197 MET B N 1
ATOM 7547 C CA . MET B 1 197 ? 9.461 36.156 11.281 1 92.94 197 MET B CA 1
ATOM 7548 C C . MET B 1 197 ? 10.492 35.25 10.633 1 92.94 197 MET B C 1
ATOM 7550 O O . MET B 1 197 ? 11.508 35.719 10.109 1 92.94 197 MET B O 1
ATOM 7554 N N . TYR B 1 198 ? 10.289 33.969 10.719 1 96.31 198 TYR B N 1
ATOM 7555 C CA . TYR B 1 198 ? 11.016 32.969 9.953 1 96.31 198 TYR B CA 1
ATOM 7556 C C . TYR B 1 198 ? 10.102 32.281 8.938 1 96.31 198 TYR B C 1
ATOM 7558 O O . TYR B 1 198 ? 8.945 31.984 9.242 1 96.31 198 TYR B O 1
ATOM 7566 N N . TYR B 1 199 ? 10.641 32.094 7.727 1 95.31 199 TYR B N 1
ATOM 7567 C CA . TYR B 1 199 ? 9.852 31.469 6.672 1 95.31 199 TYR B CA 1
ATOM 7568 C C . TYR B 1 199 ? 10.594 30.297 6.059 1 95.31 199 TYR B C 1
ATOM 7570 O O . TYR B 1 199 ? 11.812 30.359 5.852 1 95.31 199 TYR B O 1
ATOM 7578 N N . GLY B 1 200 ? 9.969 29.156 5.918 1 95.94 200 GLY B N 1
ATOM 7579 C CA . GLY B 1 200 ? 10.305 28.141 4.918 1 95.94 200 GLY B CA 1
ATOM 7580 C C . GLY B 1 200 ? 9.398 28.188 3.703 1 95.94 200 GLY B C 1
ATOM 7581 O O . GLY B 1 200 ? 8.234 27.781 3.779 1 95.94 200 GLY B O 1
ATOM 7582 N N . ALA B 1 201 ? 9.898 28.688 2.615 1 93.69 201 ALA B N 1
ATOM 7583 C CA . ALA B 1 201 ? 9 29.016 1.513 1 93.69 201 ALA B CA 1
ATOM 7584 C C . ALA B 1 201 ? 9.75 29.078 0.187 1 93.69 201 ALA B C 1
ATOM 7586 O O . ALA B 1 201 ? 10.984 29.031 0.162 1 93.69 201 ALA B O 1
ATOM 7587 N N . THR B 1 202 ? 8.953 29.031 -0.781 1 88.5 202 THR B N 1
ATOM 7588 C CA . THR B 1 202 ? 9.461 29.344 -2.109 1 88.5 202 THR B CA 1
ATOM 7589 C C . THR B 1 202 ? 9.195 30.812 -2.453 1 88.5 202 THR B C 1
ATOM 7591 O O . THR B 1 202 ? 8.094 31.156 -2.881 1 88.5 202 THR B O 1
ATOM 7594 N N . ALA B 1 203 ? 10.172 31.562 -2.256 1 83.69 203 ALA B N 1
ATOM 7595 C CA . ALA B 1 203 ? 10.094 33 -2.537 1 83.69 203 ALA B CA 1
ATOM 7596 C C . ALA B 1 203 ? 11.281 33.469 -3.383 1 83.69 203 ALA B C 1
ATOM 7598 O O . ALA B 1 203 ? 12.359 32.875 -3.312 1 83.69 203 ALA B O 1
ATOM 7599 N N . PHE B 1 204 ? 11.039 34.438 -4.199 1 77.56 204 PHE B N 1
ATOM 7600 C CA . PHE B 1 204 ? 12.094 35.031 -5.023 1 77.56 204 PHE B CA 1
ATOM 7601 C C . PHE B 1 204 ? 12.773 33.969 -5.875 1 77.56 204 PHE B C 1
ATOM 7603 O O . PHE B 1 204 ? 14 33.906 -5.938 1 77.56 204 PHE B O 1
ATOM 7610 N N . ASP B 1 205 ? 11.984 33 -6.285 1 74.69 205 ASP B N 1
ATOM 7611 C CA . ASP B 1 205 ? 12.352 31.922 -7.215 1 74.69 205 ASP B CA 1
ATOM 7612 C C . ASP B 1 205 ? 13.266 30.906 -6.551 1 74.69 205 ASP B C 1
ATOM 7614 O O . ASP B 1 205 ? 14.062 30.234 -7.223 1 74.69 205 ASP B O 1
ATOM 7618 N N . ARG B 1 206 ? 13.195 30.953 -5.273 1 86.19 206 ARG B N 1
ATOM 7619 C CA . ARG B 1 206 ? 14.008 30 -4.535 1 86.19 206 ARG B CA 1
ATOM 7620 C C . ARG B 1 206 ? 13.227 29.391 -3.371 1 86.19 206 ARG B C 1
ATOM 7622 O O . ARG B 1 206 ? 12.477 30.094 -2.688 1 86.19 206 ARG B O 1
ATOM 7629 N N . SER B 1 207 ? 13.359 28.188 -3.209 1 89.38 207 SER B N 1
ATOM 7630 C CA . SER B 1 207 ? 12.773 27.5 -2.055 1 89.38 207 SER B CA 1
ATOM 7631 C C . SER B 1 207 ? 13.812 27.281 -0.96 1 89.38 207 SER B C 1
ATOM 7633 O O . SER B 1 207 ? 14.766 26.531 -1.144 1 89.38 207 SER B O 1
ATOM 7635 N N . THR B 1 208 ? 13.648 28 0.127 1 94.81 208 THR B N 1
ATOM 7636 C CA . THR B 1 208 ? 14.602 27.906 1.224 1 94.81 208 THR B CA 1
ATOM 7637 C C . THR B 1 208 ? 14.031 28.516 2.496 1 94.81 208 THR B C 1
ATOM 7639 O O . THR B 1 208 ? 12.82 28.719 2.602 1 94.81 208 THR B O 1
ATOM 7642 N N . ILE B 1 209 ? 14.914 28.703 3.512 1 96.56 209 ILE B N 1
ATOM 7643 C CA . ILE B 1 209 ? 14.555 29.328 4.781 1 96.56 209 ILE B CA 1
ATOM 7644 C C . ILE B 1 209 ? 14.922 30.812 4.754 1 96.56 209 ILE B C 1
ATOM 7646 O O . ILE B 1 209 ? 16.047 31.172 4.418 1 96.56 209 ILE B O 1
ATOM 7650 N N . TYR B 1 210 ? 13.977 31.672 5.125 1 95.81 210 TYR B N 1
ATOM 7651 C CA . TYR B 1 210 ? 14.172 33.125 5.078 1 95.81 210 TYR B CA 1
ATOM 7652 C C . TYR B 1 210 ? 13.938 33.75 6.445 1 95.81 210 TYR B C 1
ATOM 7654 O O . TYR B 1 210 ? 13.109 33.281 7.219 1 95.81 210 TYR B O 1
ATOM 7662 N N . ARG B 1 211 ? 14.641 34.781 6.684 1 94.5 211 ARG B N 1
ATOM 7663 C CA . ARG B 1 211 ? 14.406 35.688 7.793 1 94.5 211 ARG B CA 1
ATOM 7664 C C . ARG B 1 211 ? 14.672 37.125 7.379 1 94.5 211 ARG B C 1
ATOM 7666 O O . ARG B 1 211 ? 15.758 37.469 6.895 1 94.5 211 ARG B O 1
ATOM 7673 N N . PRO B 1 212 ? 13.734 38 7.578 1 90.62 212 PRO B N 1
ATOM 7674 C CA . PRO B 1 212 ? 13.953 39.375 7.172 1 90.62 212 PRO B CA 1
ATOM 7675 C C . PRO B 1 212 ? 15.078 40.062 7.949 1 90.62 212 PRO B C 1
ATOM 7677 O O . PRO B 1 212 ? 15.258 39.781 9.141 1 90.62 212 PRO B O 1
ATOM 7680 N N . ILE B 1 213 ? 15.836 40.844 7.195 1 88.06 213 ILE B N 1
ATOM 7681 C CA . ILE B 1 213 ? 16.844 41.75 7.777 1 88.06 213 ILE B CA 1
ATOM 7682 C C . ILE B 1 213 ? 16.297 43.156 7.828 1 88.06 213 ILE B C 1
ATOM 7684 O O . ILE B 1 213 ? 16.031 43.781 6.789 1 88.06 213 ILE B O 1
ATOM 7688 N N . GLU B 1 214 ? 16 43.562 8.969 1 78.31 214 GLU B N 1
ATOM 7689 C CA . GLU B 1 214 ? 15.406 44.906 9.102 1 78.31 214 GLU B CA 1
ATOM 7690 C C . GLU B 1 214 ? 16.438 46 8.836 1 78.31 214 GLU B C 1
ATOM 7692 O O . GLU B 1 214 ? 17.547 45.969 9.383 1 78.31 214 GLU B O 1
ATOM 7697 N N . GLY B 1 215 ? 16.078 46.781 7.883 1 70.88 215 GLY B N 1
ATOM 7698 C CA . GLY B 1 215 ? 16.922 47.969 7.645 1 70.88 215 GLY B CA 1
ATOM 7699 C C . GLY B 1 215 ? 16.781 49.031 8.711 1 70.88 215 GLY B C 1
ATOM 7700 O O . GLY B 1 215 ? 16.109 48.812 9.719 1 70.88 215 GLY B O 1
ATOM 7701 N N . ARG B 1 216 ? 17.5 50.188 8.641 1 66.81 216 ARG B N 1
ATOM 7702 C CA . ARG B 1 216 ? 17.531 51.312 9.562 1 66.81 216 ARG B CA 1
ATOM 7703 C C . ARG B 1 216 ? 16.141 51.938 9.734 1 66.81 216 ARG B C 1
ATOM 7705 O O . ARG B 1 216 ? 15.781 52.375 10.82 1 66.81 216 ARG B O 1
ATOM 7712 N N . ASN B 1 217 ? 15.297 51.875 8.633 1 64.12 217 ASN B N 1
ATOM 7713 C CA . ASN B 1 217 ? 13.984 52.5 8.688 1 64.12 217 ASN B CA 1
ATOM 7714 C C . ASN B 1 217 ? 12.883 51.5 9 1 64.12 217 ASN B C 1
ATOM 7716 O O . ASN B 1 217 ? 11.695 51.812 8.914 1 64.12 217 ASN B O 1
ATOM 7720 N N . GLY B 1 218 ? 13.258 50.312 9.352 1 66 218 GLY B N 1
ATOM 7721 C CA . GLY B 1 218 ? 12.266 49.312 9.672 1 66 218 GLY B CA 1
ATOM 7722 C C . GLY B 1 218 ? 11.727 48.594 8.453 1 66 218 GLY B C 1
ATOM 7723 O O . GLY B 1 218 ? 10.945 47.656 8.578 1 66 218 GLY B O 1
ATOM 7724 N N . VAL B 1 219 ? 12.109 49.062 7.344 1 66.5 219 VAL B N 1
ATOM 7725 C CA . VAL B 1 219 ? 11.641 48.469 6.102 1 66.5 219 VAL B CA 1
ATOM 7726 C C . VAL B 1 219 ? 12.516 47.25 5.754 1 66.5 219 VAL B C 1
ATOM 7728 O O . VAL B 1 219 ? 13.742 47.312 5.848 1 66.5 219 VAL B O 1
ATOM 7731 N N . VAL B 1 220 ? 11.82 46.188 5.488 1 75.62 220 VAL B N 1
ATOM 7732 C CA . VAL B 1 220 ? 12.547 44.969 5.121 1 75.62 220 VAL B CA 1
ATOM 7733 C C . VAL B 1 220 ? 12.922 45 3.645 1 75.62 220 VAL B C 1
ATOM 7735 O O . VAL B 1 220 ? 12.055 45.094 2.775 1 75.62 220 VAL B O 1
ATOM 7738 N N . THR B 1 221 ? 14.258 45.156 3.357 1 72.62 221 THR B N 1
ATOM 7739 C CA . THR B 1 221 ? 14.688 45.188 1.965 1 72.62 221 THR B CA 1
ATOM 7740 C C . THR B 1 221 ? 15.508 43.938 1.615 1 72.62 221 THR B C 1
ATOM 7742 O O . THR B 1 221 ? 15.688 43.625 0.439 1 72.62 221 THR B O 1
ATOM 7745 N N . GLU B 1 222 ? 15.945 43.281 2.635 1 86.5 222 GLU B N 1
ATOM 7746 C CA . GLU B 1 222 ? 16.766 42.125 2.414 1 86.5 222 GLU B CA 1
ATOM 7747 C C . GLU B 1 222 ? 16.375 40.969 3.346 1 86.5 222 GLU B C 1
ATOM 7749 O O . GLU B 1 222 ? 15.672 41.188 4.336 1 86.5 222 GLU B O 1
ATOM 7754 N N . PHE B 1 223 ? 16.797 39.75 2.961 1 91.56 223 PHE B N 1
ATOM 7755 C CA . PHE B 1 223 ? 16.484 38.594 3.758 1 91.56 223 PHE B CA 1
ATOM 7756 C C . PHE B 1 223 ? 17.719 37.719 3.957 1 91.56 223 PHE B C 1
ATOM 7758 O O . PHE B 1 223 ? 18.562 37.594 3.062 1 91.56 223 PHE B O 1
ATOM 7765 N N . MET B 1 224 ? 17.828 37.188 5.234 1 93.56 224 MET B N 1
ATOM 7766 C CA . MET B 1 224 ? 18.672 36 5.398 1 93.56 224 MET B CA 1
ATOM 7767 C C . MET B 1 224 ? 18.125 34.812 4.574 1 93.56 224 MET B C 1
ATOM 7769 O O . MET B 1 224 ? 16.922 34.625 4.508 1 93.56 224 MET B O 1
ATOM 7773 N N . LYS B 1 225 ? 19.016 34.062 3.867 1 93.62 225 LYS B N 1
ATOM 7774 C CA . LYS B 1 225 ? 18.547 32.938 3.035 1 93.62 225 LYS B CA 1
ATOM 7775 C C . LYS B 1 225 ? 19.562 31.812 3.008 1 93.62 225 LYS B C 1
ATOM 7777 O O . LYS B 1 225 ? 20.688 31.953 3.508 1 93.62 225 LYS B O 1
ATOM 7782 N N . GLY B 1 226 ? 19.172 30.75 2.506 1 91.75 226 GLY B N 1
ATOM 7783 C CA . GLY B 1 226 ? 20.078 29.609 2.344 1 91.75 226 GLY B CA 1
ATOM 7784 C C . GLY B 1 226 ? 20.969 29.734 1.13 1 91.75 226 GLY B C 1
ATOM 7785 O O . GLY B 1 226 ? 20.781 30.609 0.29 1 91.75 226 GLY B O 1
ATOM 7786 N N . VAL B 1 227 ? 21.984 28.844 1.092 1 90.88 227 VAL B N 1
ATOM 7787 C CA . VAL B 1 227 ? 22.875 28.75 -0.056 1 90.88 227 VAL B CA 1
ATOM 7788 C C . VAL B 1 227 ? 22.172 28.047 -1.213 1 90.88 227 VAL B C 1
ATOM 7790 O O . VAL B 1 227 ? 21.344 27.156 -0.995 1 90.88 227 VAL B O 1
ATOM 7793 N N . PHE B 1 228 ? 22.484 28.484 -2.352 1 87.62 228 PHE B N 1
ATOM 7794 C CA . PHE B 1 228 ? 21.906 27.828 -3.52 1 87.62 228 PHE B CA 1
ATOM 7795 C C . PHE B 1 228 ? 22.719 26.609 -3.912 1 87.62 228 PHE B C 1
ATOM 7797 O O . PHE B 1 228 ? 23.641 26.703 -4.719 1 87.62 228 PHE B O 1
ATOM 7804 N N . SER B 1 229 ? 22.422 25.562 -3.387 1 90.81 229 SER B N 1
ATOM 7805 C CA . SER B 1 229 ? 23.047 24.266 -3.631 1 90.81 229 SER B CA 1
ATOM 7806 C C . SER B 1 229 ? 22.062 23.125 -3.398 1 90.81 229 SER B C 1
ATOM 7808 O O . SER B 1 229 ? 21.297 23.156 -2.441 1 90.81 229 SER B O 1
ATOM 7810 N N . ASN B 1 230 ? 22.156 22.141 -4.27 1 90.88 230 ASN B N 1
ATOM 7811 C CA . ASN B 1 230 ? 21.297 20.953 -4.125 1 90.88 230 ASN B CA 1
ATOM 7812 C C . ASN B 1 230 ? 21.641 20.172 -2.869 1 90.88 230 ASN B C 1
ATOM 7814 O O . ASN B 1 230 ? 20.828 19.406 -2.367 1 90.88 230 ASN B O 1
ATOM 7818 N N . LYS B 1 231 ? 22.859 20.359 -2.408 1 92.62 231 LYS B N 1
ATOM 7819 C CA . LYS B 1 231 ? 23.25 19.672 -1.185 1 92.62 231 LYS B CA 1
ATOM 7820 C C . LYS B 1 231 ? 22.547 20.266 0.033 1 92.62 231 LYS B C 1
ATOM 7822 O O . LYS B 1 231 ? 22.297 19.562 1.013 1 92.62 231 LYS B O 1
ATOM 7827 N N . TRP B 1 232 ? 22.297 21.547 -0.035 1 94.62 232 TRP B N 1
ATOM 7828 C CA . TRP B 1 232 ? 21.625 22.219 1.065 1 94.62 232 TRP B CA 1
ATOM 7829 C C . TRP B 1 232 ? 20.141 21.844 1.096 1 94.62 232 TRP B C 1
ATOM 7831 O O . TRP B 1 232 ? 19.656 21.266 2.07 1 94.62 232 TRP B O 1
ATOM 7841 N N . MET B 1 233 ? 19.453 22.172 -0.006 1 94.88 233 MET B N 1
ATOM 7842 C CA . MET B 1 233 ? 18.062 21.797 -0.194 1 94.88 233 MET B CA 1
ATOM 7843 C C . MET B 1 233 ? 17.734 21.609 -1.673 1 94.88 233 MET B C 1
ATOM 7845 O O . MET B 1 233 ? 18.094 22.453 -2.502 1 94.88 233 MET B O 1
ATOM 7849 N N . LYS B 1 234 ? 17.156 20.516 -1.921 1 94.69 234 LYS B N 1
ATOM 7850 C CA . LYS B 1 234 ? 16.734 20.281 -3.303 1 94.69 234 LYS B CA 1
ATOM 7851 C C . LYS B 1 234 ? 15.219 20.188 -3.414 1 94.69 234 LYS B C 1
ATOM 7853 O O . LYS B 1 234 ? 14.633 19.156 -3.094 1 94.69 234 LYS B O 1
ATOM 7858 N N . ASN B 1 235 ? 14.586 21.188 -3.898 1 91.19 235 ASN B N 1
ATOM 7859 C CA . ASN B 1 235 ? 13.141 21.297 -4.066 1 91.19 235 ASN B CA 1
ATOM 7860 C C . ASN B 1 235 ? 12.398 20.984 -2.77 1 91.19 235 ASN B C 1
ATOM 7862 O O . ASN B 1 235 ? 11.539 20.109 -2.74 1 91.19 235 ASN B O 1
ATOM 7866 N N . PRO B 1 236 ? 12.711 21.734 -1.767 1 95.06 236 PRO B N 1
ATOM 7867 C CA . PRO B 1 236 ? 12.086 21.453 -0.469 1 95.06 236 PRO B CA 1
ATOM 7868 C C . PRO B 1 236 ? 10.609 21.828 -0.429 1 95.06 236 PRO B C 1
ATOM 7870 O O . PRO B 1 236 ? 10.195 22.781 -1.082 1 95.06 236 PRO B O 1
ATOM 7873 N N . GLN B 1 237 ? 9.82 21.062 0.237 1 94.38 237 GLN B N 1
ATOM 7874 C CA . GLN B 1 237 ? 8.438 21.344 0.596 1 94.38 237 GLN B CA 1
ATOM 7875 C C . GLN B 1 237 ? 8.25 21.359 2.111 1 94.38 237 GLN B C 1
ATOM 7877 O O . GLN B 1 237 ? 8.375 20.312 2.76 1 94.38 237 GLN B O 1
ATOM 7882 N N . PHE B 1 238 ? 7.879 22.438 2.605 1 96.56 238 PHE B N 1
ATOM 7883 C CA . PHE B 1 238 ? 7.918 22.625 4.051 1 96.56 238 PHE B CA 1
ATOM 7884 C C . PHE B 1 238 ? 6.617 22.172 4.695 1 96.56 238 PHE B C 1
ATOM 7886 O O . PHE B 1 238 ? 5.539 22.344 4.125 1 96.56 238 PHE B O 1
ATOM 7893 N N . ALA B 1 239 ? 6.738 21.609 5.879 1 95.88 239 ALA B N 1
ATOM 7894 C CA . ALA B 1 239 ? 5.594 21.031 6.578 1 95.88 239 ALA B CA 1
ATOM 7895 C C . ALA B 1 239 ? 5.324 21.766 7.891 1 95.88 239 ALA B C 1
ATOM 7897 O O . ALA B 1 239 ? 4.176 21.891 8.312 1 95.88 239 ALA B O 1
ATOM 7898 N N . GLY B 1 240 ? 6.387 22.203 8.609 1 96.44 240 GLY B N 1
ATOM 7899 C CA . GLY B 1 240 ? 6.211 22.891 9.883 1 96.44 240 GLY B CA 1
ATOM 7900 C C . GLY B 1 240 ? 7.492 23.5 10.414 1 96.44 240 GLY B C 1
ATOM 7901 O O . GLY B 1 240 ? 8.586 23.109 10 1 96.44 240 GLY B O 1
ATOM 7902 N N . SER B 1 241 ? 7.332 24.453 11.336 1 97.69 241 SER B N 1
ATOM 7903 C CA . SER B 1 241 ? 8.469 25.094 11.984 1 97.69 241 SER B CA 1
ATOM 7904 C C . SER B 1 241 ? 8.18 25.375 13.461 1 97.69 241 SER B C 1
ATOM 7906 O O . SER B 1 241 ? 7.039 25.641 13.828 1 97.69 241 SER B O 1
ATOM 7908 N N . PHE B 1 242 ? 9.211 25.312 14.289 1 97.62 242 PHE B N 1
ATOM 7909 C CA . PHE B 1 242 ? 9.07 25.453 15.734 1 97.62 242 PHE B CA 1
ATOM 7910 C C . PHE B 1 242 ? 10.273 26.188 16.312 1 97.62 242 PHE B C 1
ATOM 7912 O O . PHE B 1 242 ? 11.414 25.953 15.906 1 97.62 242 PHE B O 1
ATOM 7919 N N . SER B 1 243 ? 9.961 27.094 17.188 1 97.19 243 SER B N 1
ATOM 7920 C CA . SER B 1 243 ? 11.016 27.734 17.953 1 97.19 243 SER B CA 1
ATOM 7921 C C . SER B 1 243 ? 11.453 26.875 19.141 1 97.19 243 SER B C 1
ATOM 7923 O O . SER B 1 243 ? 10.68 26.641 20.062 1 97.19 243 SER B O 1
ATOM 7925 N N . VAL B 1 244 ? 12.648 26.391 19.094 1 96.56 244 VAL B N 1
ATOM 7926 C CA . VAL B 1 244 ? 13.141 25.469 20.109 1 96.56 244 VAL B CA 1
ATOM 7927 C C . VAL B 1 244 ? 14.453 26 20.703 1 96.56 244 VAL B C 1
ATOM 7929 O O . VAL B 1 244 ? 15.5 25.938 20.047 1 96.56 244 VAL B O 1
ATOM 7932 N N . ASP B 1 245 ? 14.414 26.438 21.906 1 93.81 245 ASP B N 1
ATOM 7933 C CA . ASP B 1 245 ? 15.594 26.984 22.578 1 93.81 245 ASP B CA 1
ATOM 7934 C C . ASP B 1 245 ? 16.25 28.062 21.719 1 93.81 245 ASP B C 1
ATOM 7936 O O . ASP B 1 245 ? 15.586 29.031 21.328 1 93.81 245 ASP B O 1
ATOM 7940 N N . GLU B 1 246 ? 17.531 27.859 21.328 1 94.88 246 GLU B N 1
ATOM 7941 C CA . GLU B 1 246 ? 18.266 28.875 20.594 1 94.88 246 GLU B CA 1
ATOM 7942 C C . GLU B 1 246 ? 18.156 28.641 19.078 1 94.88 246 GLU B C 1
ATOM 7944 O O . GLU B 1 246 ? 18.828 29.312 18.297 1 94.88 246 GLU B O 1
ATOM 7949 N N . ARG B 1 247 ? 17.312 27.828 18.719 1 96.44 247 ARG B N 1
ATOM 7950 C CA . ARG B 1 247 ? 17.219 27.469 17.312 1 96.44 247 ARG B CA 1
ATOM 7951 C C . ARG B 1 247 ? 15.773 27.469 16.844 1 96.44 247 ARG B C 1
ATOM 7953 O O . ARG B 1 247 ? 14.852 27.516 17.656 1 96.44 247 ARG B O 1
ATOM 7960 N N . VAL B 1 248 ? 15.617 27.469 15.555 1 97.81 248 VAL B N 1
ATOM 7961 C CA . VAL B 1 248 ? 14.336 27.219 14.898 1 97.81 248 VAL B CA 1
ATOM 7962 C C . VAL B 1 248 ? 14.43 25.953 14.047 1 97.81 248 VAL B C 1
ATOM 7964 O O . VAL B 1 248 ? 15.344 25.812 13.242 1 97.81 248 VAL B O 1
ATOM 7967 N N . PHE B 1 249 ? 13.57 25 14.344 1 98.56 249 PHE B N 1
ATOM 7968 C CA . PHE B 1 249 ? 13.484 23.781 13.562 1 98.56 249 PHE B CA 1
ATOM 7969 C C . PHE B 1 249 ? 12.547 23.953 12.367 1 98.56 249 PHE B C 1
ATOM 7971 O O . PHE B 1 249 ? 11.508 24.609 12.484 1 98.56 249 PHE B O 1
ATOM 7978 N N . PHE B 1 250 ? 12.914 23.453 11.281 1 98.38 250 PHE B N 1
ATOM 7979 C CA . PHE B 1 250 ? 12.07 23.359 10.094 1 98.38 250 PHE B CA 1
ATOM 7980 C C . PHE B 1 250 ? 11.906 21.906 9.672 1 98.38 250 PHE B C 1
ATOM 7982 O O . PHE B 1 250 ? 12.891 21.172 9.5 1 98.38 250 PHE B O 1
ATOM 7989 N N . PHE B 1 251 ? 10.719 21.453 9.555 1 98.56 251 PHE B N 1
ATOM 7990 C CA . PHE B 1 251 ? 10.398 20.125 9.023 1 98.56 251 PHE B CA 1
ATOM 7991 C C . PHE B 1 251 ? 9.945 20.219 7.57 1 98.56 251 PHE B C 1
ATOM 7993 O O . PHE B 1 251 ? 9.109 21.047 7.227 1 98.56 251 PHE B O 1
ATOM 8000 N N . PHE B 1 252 ? 10.531 19.391 6.723 1 98.06 252 PHE B N 1
ATOM 8001 C CA . PHE B 1 252 ? 10.227 19.469 5.297 1 98.06 252 PHE B CA 1
ATOM 8002 C C . PHE B 1 252 ? 10.602 18.172 4.59 1 98.06 252 PHE B C 1
ATOM 8004 O O . PHE B 1 252 ? 11.125 17.25 5.211 1 98.06 252 PHE B O 1
ATOM 8011 N N . ARG B 1 253 ? 10.188 18.031 3.457 1 96.81 253 ARG B N 1
ATOM 8012 C CA . ARG B 1 253 ? 10.617 16.953 2.582 1 96.81 253 ARG B CA 1
ATOM 8013 C C . ARG B 1 253 ? 11.383 17.484 1.376 1 96.81 253 ARG B C 1
ATOM 8015 O O . ARG B 1 253 ? 11.133 18.609 0.925 1 96.81 253 ARG B O 1
ATOM 8022 N N . GLU B 1 254 ? 12.273 16.719 0.829 1 96.56 254 GLU B N 1
ATOM 8023 C CA . GLU B 1 254 ? 13.086 17.125 -0.316 1 96.56 254 GLU B CA 1
ATOM 8024 C C . GLU B 1 254 ? 13.531 15.906 -1.127 1 96.56 254 GLU B C 1
ATOM 8026 O O . GLU B 1 254 ? 13.391 14.766 -0.675 1 96.56 254 GLU B O 1
ATOM 8031 N N . ILE B 1 255 ? 14.016 16.188 -2.271 1 94.44 255 ILE B N 1
ATOM 8032 C CA . ILE B 1 255 ? 14.625 15.125 -3.066 1 94.44 255 ILE B CA 1
ATOM 8033 C C . ILE B 1 255 ? 15.945 14.695 -2.426 1 94.44 255 ILE B C 1
ATOM 8035 O O . ILE B 1 255 ? 16.797 15.531 -2.121 1 94.44 255 ILE B O 1
ATOM 8039 N N . ALA B 1 256 ? 16.078 13.445 -2.162 1 94.5 256 ALA B N 1
ATOM 8040 C CA . ALA B 1 256 ? 17.25 12.922 -1.466 1 94.5 256 ALA B CA 1
ATOM 8041 C C . ALA B 1 256 ? 18.438 12.789 -2.414 1 94.5 256 ALA B C 1
ATOM 8043 O O . ALA B 1 256 ? 18.5 11.852 -3.213 1 94.5 256 ALA B O 1
ATOM 8044 N N . VAL B 1 257 ? 19.406 13.602 -2.236 1 93.12 257 VAL B N 1
ATOM 8045 C CA . VAL B 1 257 ? 20.578 13.609 -3.111 1 93.12 257 VAL B CA 1
ATOM 8046 C C . VAL B 1 257 ? 21.406 12.344 -2.891 1 93.12 257 VAL B C 1
ATOM 8048 O O . VAL B 1 257 ? 22.078 11.867 -3.807 1 93.12 257 VAL B O 1
ATOM 8051 N N . GLU B 1 258 ? 21.344 11.797 -1.703 1 91 258 GLU B N 1
ATOM 8052 C CA . GLU B 1 258 ? 22.156 10.633 -1.355 1 91 258 GLU B CA 1
ATOM 8053 C C . GLU B 1 258 ? 21.672 9.383 -2.086 1 91 258 GLU B C 1
ATOM 8055 O O . GLU B 1 258 ? 22.375 8.367 -2.135 1 91 258 GLU B O 1
ATOM 8060 N N . THR B 1 259 ? 20.453 9.383 -2.652 1 88.19 259 THR B N 1
ATOM 8061 C CA . THR B 1 259 ? 19.906 8.203 -3.33 1 88.19 259 THR B CA 1
ATOM 8062 C C . THR B 1 259 ? 19.734 8.477 -4.824 1 88.19 259 THR B C 1
ATOM 8064 O O . THR B 1 259 ? 19.406 7.566 -5.586 1 88.19 259 THR B O 1
ATOM 8067 N N . GLU B 1 260 ? 19.953 9.609 -5.281 1 84.5 260 GLU B N 1
ATOM 8068 C CA . GLU B 1 260 ? 19.547 10.07 -6.605 1 84.5 260 GLU B CA 1
ATOM 8069 C C . GLU B 1 260 ? 20.219 9.25 -7.703 1 84.5 260 GLU B C 1
ATOM 8071 O O . GLU B 1 260 ? 19.656 9.078 -8.789 1 84.5 260 GLU B O 1
ATOM 8076 N N . PHE B 1 261 ? 21.438 8.789 -7.453 1 82.31 261 PHE B N 1
ATOM 8077 C CA . PHE B 1 261 ? 22.156 8.016 -8.469 1 82.31 261 PHE B CA 1
ATOM 8078 C C . PHE B 1 261 ? 21.453 6.688 -8.727 1 82.31 261 PHE B C 1
ATOM 8080 O O . PHE B 1 261 ? 21.547 6.133 -9.828 1 82.31 261 PHE B O 1
ATOM 8087 N N . ILE B 1 262 ? 20.844 6.195 -7.77 1 82.44 262 ILE B N 1
ATOM 8088 C CA . ILE B 1 262 ? 20.188 4.902 -7.879 1 82.44 262 ILE B CA 1
ATOM 8089 C C . ILE B 1 262 ? 18.703 5.109 -8.211 1 82.44 262 ILE B C 1
ATOM 8091 O O . ILE B 1 262 ? 18.188 4.543 -9.18 1 82.44 262 ILE B O 1
ATOM 8095 N N . GLU B 1 263 ? 18.078 5.875 -7.402 1 82.25 263 GLU B N 1
ATOM 8096 C CA . GLU B 1 263 ? 16.656 6.164 -7.562 1 82.25 263 GLU B CA 1
ATOM 8097 C C . GLU B 1 263 ? 16.312 7.527 -6.98 1 82.25 263 GLU B C 1
ATOM 8099 O O . GLU B 1 263 ? 16.906 7.961 -5.992 1 82.25 263 GLU B O 1
ATOM 8104 N N . THR B 1 264 ? 15.406 8.188 -7.605 1 85 264 THR B N 1
ATOM 8105 C CA . THR B 1 264 ? 14.906 9.445 -7.055 1 85 264 THR B CA 1
ATOM 8106 C C . THR B 1 264 ? 13.898 9.188 -5.941 1 85 264 THR B C 1
ATOM 8108 O O . THR B 1 264 ? 12.875 8.531 -6.164 1 85 264 THR B O 1
ATOM 8111 N N . LYS B 1 265 ? 14.234 9.672 -4.777 1 89.12 265 LYS B N 1
ATOM 8112 C CA . LYS B 1 265 ? 13.367 9.508 -3.615 1 89.12 265 LYS B CA 1
ATOM 8113 C C . LYS B 1 265 ? 13.172 10.828 -2.879 1 89.12 265 LYS B C 1
ATOM 8115 O O . LYS B 1 265 ? 13.984 11.742 -3.006 1 89.12 265 LYS B O 1
ATOM 8120 N N . LEU B 1 266 ? 12.055 10.953 -2.213 1 93 266 LEU B N 1
ATOM 8121 C CA . LEU B 1 266 ? 11.828 12.039 -1.271 1 93 266 LEU B CA 1
ATOM 8122 C C . LEU B 1 266 ? 12.102 11.586 0.16 1 93 266 LEU B C 1
ATOM 8124 O O . LEU B 1 266 ? 11.727 10.477 0.546 1 93 266 LEU B O 1
ATOM 8128 N N . TYR B 1 267 ? 12.797 12.398 0.854 1 96.12 267 TYR B N 1
ATOM 8129 C CA . TYR B 1 267 ? 12.992 12.133 2.275 1 96.12 267 TYR B CA 1
ATOM 8130 C C . TYR B 1 267 ? 12.484 13.297 3.117 1 96.12 267 TYR B C 1
ATOM 8132 O O . TYR B 1 267 ? 12.555 14.453 2.693 1 96.12 267 TYR B O 1
ATOM 8140 N N . SER B 1 268 ? 11.961 12.938 4.223 1 98.12 268 SER B N 1
ATOM 8141 C CA . SER B 1 268 ? 11.609 13.945 5.219 1 98.12 268 SER B CA 1
ATOM 8142 C C . SER B 1 268 ? 12.82 14.352 6.051 1 98.12 268 SER B C 1
ATOM 8144 O O . SER B 1 268 ? 13.648 13.508 6.406 1 98.12 268 SER B O 1
ATOM 8146 N N . ARG B 1 269 ? 12.852 15.656 6.312 1 98.62 269 ARG B N 1
ATOM 8147 C CA . ARG B 1 269 ? 14.008 16.234 7 1 98.62 269 ARG B CA 1
ATOM 8148 C C . ARG B 1 269 ? 13.562 17.094 8.188 1 98.62 269 ARG B C 1
ATOM 8150 O O . ARG B 1 269 ? 12.438 17.594 8.211 1 98.62 269 ARG B O 1
ATOM 8157 N N . VAL B 1 270 ? 14.445 17.172 9.133 1 98.75 270 VAL B N 1
ATOM 8158 C CA . VAL B 1 270 ? 14.422 18.266 10.109 1 98.75 270 VAL B CA 1
ATOM 8159 C C . VAL B 1 270 ? 15.68 19.109 9.969 1 98.75 270 VAL B C 1
ATOM 8161 O O . VAL B 1 270 ? 16.797 18.578 9.969 1 98.75 270 VAL B O 1
ATOM 8164 N N . GLY B 1 271 ? 15.477 20.344 9.664 1 98.12 271 GLY B N 1
ATOM 8165 C CA . GLY B 1 271 ? 16.562 21.297 9.609 1 98.12 271 GLY B CA 1
ATOM 8166 C C . GLY B 1 271 ? 16.547 22.297 10.758 1 98.12 271 GLY B C 1
ATOM 8167 O O . GLY B 1 271 ? 15.5 22.531 11.359 1 98.12 271 GLY B O 1
ATOM 8168 N N . LYS B 1 272 ? 17.719 22.891 11.031 1 97.69 272 LYS B N 1
ATOM 8169 C CA . LYS B 1 272 ? 17.766 23.891 12.094 1 97.69 272 LYS B CA 1
ATOM 8170 C C . LYS B 1 272 ? 18.609 25.094 11.672 1 97.69 272 LYS B C 1
ATOM 8172 O O . LYS B 1 272 ? 19.531 24.969 10.867 1 97.69 272 LYS B O 1
ATOM 8177 N N . VAL B 1 273 ? 18.266 26.25 12.125 1 97.69 273 VAL B N 1
ATOM 8178 C CA . VAL B 1 273 ? 19.062 27.469 12.078 1 97.69 273 VAL B CA 1
ATOM 8179 C C . VAL B 1 273 ? 19.109 28.109 13.461 1 97.69 273 VAL B C 1
ATOM 8181 O O . VAL B 1 273 ? 18.172 28 14.242 1 97.69 273 VAL B O 1
ATOM 8184 N N . CYS B 1 274 ? 20.234 28.703 13.734 1 97.12 274 CYS B N 1
ATOM 8185 C CA . CYS B 1 274 ? 20.375 29.391 15.016 1 97.12 274 CYS B CA 1
ATOM 8186 C C . CYS B 1 274 ? 19.75 30.781 14.953 1 97.12 274 CYS B C 1
ATOM 8188 O O . CYS B 1 274 ? 19.922 31.5 13.969 1 97.12 274 CYS B O 1
ATOM 8190 N N . LYS B 1 275 ? 19.062 31.188 16 1 96.19 275 LYS B N 1
ATOM 8191 C CA . LYS B 1 275 ? 18.359 32.469 16.062 1 96.19 275 LYS B CA 1
ATOM 8192 C C . LYS B 1 275 ? 19.328 33.625 15.984 1 96.19 275 LYS B C 1
ATOM 8194 O O . LYS B 1 275 ? 19.047 34.656 15.352 1 96.19 275 LYS B O 1
ATOM 8199 N N . LYS B 1 276 ? 20.516 33.5 16.516 1 94.44 276 LYS B N 1
ATOM 8200 C CA . LYS B 1 276 ? 21.469 34.594 16.594 1 94.44 276 LYS B CA 1
ATOM 8201 C C . LYS B 1 276 ? 22.312 34.688 15.32 1 94.44 276 LYS B C 1
ATOM 8203 O O . LYS B 1 276 ? 23.141 35.594 15.188 1 94.44 276 LYS B O 1
ATOM 8208 N N . ASP B 1 277 ? 22.109 33.781 14.391 1 96 277 ASP B N 1
ATOM 8209 C CA . ASP B 1 277 ? 22.891 33.75 13.156 1 96 277 ASP B CA 1
ATOM 8210 C C . ASP B 1 277 ? 22.609 34.969 12.289 1 96 277 ASP B C 1
ATOM 8212 O O . ASP B 1 277 ? 21.453 35.219 11.922 1 96 277 ASP B O 1
ATOM 8216 N N . VAL B 1 278 ? 23.641 35.75 11.977 1 93.88 278 VAL B N 1
ATOM 8217 C CA . VAL B 1 278 ? 23.453 36.938 11.141 1 93.88 278 VAL B CA 1
ATOM 8218 C C . VAL B 1 278 ? 24.25 36.781 9.852 1 93.88 278 VAL B C 1
ATOM 8220 O O . VAL B 1 278 ? 24.516 37.781 9.156 1 93.88 278 VAL B O 1
ATOM 8223 N N . GLY B 1 279 ? 24.641 35.594 9.555 1 94.38 279 GLY B N 1
ATOM 8224 C CA . GLY B 1 279 ? 25.406 35.344 8.352 1 94.38 279 GLY B CA 1
ATOM 8225 C C . GLY B 1 279 ? 26.906 35.531 8.547 1 94.38 279 GLY B C 1
ATOM 8226 O O . GLY B 1 279 ? 27.344 35.875 9.641 1 94.38 279 GLY B O 1
ATOM 8227 N N . GLY B 1 280 ? 27.625 35.25 7.496 1 92.31 280 GLY B N 1
ATOM 8228 C CA . GLY B 1 280 ? 29.078 35.438 7.527 1 92.31 280 GLY B CA 1
ATOM 8229 C C . GLY B 1 280 ? 29.484 36.844 7.191 1 92.31 280 GLY B C 1
ATOM 8230 O O . GLY B 1 280 ? 28.656 37.688 6.789 1 92.31 280 GLY B O 1
ATOM 8231 N N . ASP B 1 281 ? 30.734 37.094 7.426 1 90.12 281 ASP B N 1
ATOM 8232 C CA . ASP B 1 281 ? 31.266 38.438 7.137 1 90.12 281 ASP B CA 1
ATOM 8233 C C . ASP B 1 281 ? 31.5 38.625 5.641 1 90.12 281 ASP B C 1
ATOM 8235 O O . ASP B 1 281 ? 30.922 39.5 5.023 1 90.12 281 ASP B O 1
ATOM 8239 N N . SER B 1 282 ? 32.344 37.75 5.055 1 87.88 282 SER B N 1
ATOM 8240 C CA . SER B 1 282 ? 32.594 37.781 3.619 1 87.88 282 SER B CA 1
ATOM 8241 C C . SER B 1 282 ? 31.953 36.594 2.916 1 87.88 282 SER B C 1
ATOM 8243 O O . SER B 1 282 ? 31.094 36.75 2.053 1 87.88 282 SER B O 1
ATOM 8245 N N . LEU B 1 283 ? 32.406 35.469 3.418 1 89.81 283 LEU B N 1
ATOM 8246 C CA . LEU B 1 283 ? 31.75 34.281 2.932 1 89.81 283 LEU B CA 1
ATOM 8247 C C . LEU B 1 283 ? 30.391 34.094 3.578 1 89.81 283 LEU B C 1
ATOM 8249 O O . LEU B 1 283 ? 30.219 34.312 4.781 1 89.81 283 LEU B O 1
ATOM 8253 N N . LEU B 1 284 ? 29.312 33.75 2.762 1 94 284 LEU B N 1
ATOM 8254 C CA . LEU B 1 284 ? 27.938 33.531 3.209 1 94 284 LEU B CA 1
ATOM 8255 C C . LEU B 1 284 ? 27.344 34.781 3.811 1 94 284 LEU B C 1
ATOM 8257 O O . LEU B 1 284 ? 26.734 34.75 4.879 1 94 284 LEU B O 1
ATOM 8261 N N . ARG B 1 285 ? 27.641 35.938 3.186 1 93 285 ARG B N 1
ATOM 8262 C CA . ARG B 1 285 ? 26.984 37.188 3.607 1 93 285 ARG B CA 1
ATOM 8263 C C . ARG B 1 285 ? 25.469 37.062 3.459 1 93 285 ARG B C 1
ATOM 8265 O O . ARG B 1 285 ? 24.969 36.688 2.398 1 93 285 ARG B O 1
ATOM 8272 N N . ASN B 1 286 ? 24.75 37.406 4.547 1 92.62 286 ASN B N 1
ATOM 8273 C CA . ASN B 1 286 ? 23.297 37.312 4.605 1 92.62 286 ASN B CA 1
ATOM 8274 C C . ASN B 1 286 ? 22.797 35.906 4.289 1 92.62 286 ASN B C 1
ATOM 8276 O O . ASN B 1 286 ? 21.734 35.75 3.688 1 92.62 286 ASN B O 1
ATOM 8280 N N . LYS B 1 287 ? 23.625 34.938 4.52 1 94.88 287 LYS B N 1
ATOM 8281 C CA . LYS B 1 287 ? 23.266 33.531 4.375 1 94.88 287 LYS B CA 1
ATOM 8282 C C . LYS B 1 287 ? 23.5 32.781 5.68 1 94.88 287 LYS B C 1
ATOM 8284 O O . LYS B 1 287 ? 24.391 33.125 6.461 1 94.88 287 LYS B O 1
ATOM 8289 N N . TRP B 1 288 ? 22.703 31.766 5.887 1 96.19 288 TRP B N 1
ATOM 8290 C CA . TRP B 1 288 ? 22.781 31 7.125 1 96.19 288 TRP B CA 1
ATOM 8291 C C . TRP B 1 288 ? 24.141 30.328 7.273 1 96.19 288 TRP B C 1
ATOM 8293 O O . TRP B 1 288 ? 24.625 29.688 6.34 1 96.19 288 TRP B O 1
ATOM 8303 N N . THR B 1 289 ? 24.781 30.422 8.422 1 95.75 289 THR B N 1
ATOM 8304 C CA . THR B 1 289 ? 26.062 29.781 8.719 1 95.75 289 THR B CA 1
ATOM 8305 C C . THR B 1 289 ? 25.859 28.609 9.68 1 95.75 289 THR B C 1
ATOM 8307 O O . THR B 1 289 ? 26.797 27.844 9.93 1 95.75 289 THR B O 1
ATOM 8310 N N . SER B 1 290 ? 24.688 28.453 10.188 1 95.81 290 SER B N 1
ATOM 8311 C CA . SER B 1 290 ? 24.422 27.469 11.234 1 95.81 290 SER B CA 1
ATOM 8312 C C . SER B 1 290 ? 23.5 26.359 10.734 1 95.81 290 SER B C 1
ATOM 8314 O O . SER B 1 290 ? 23.094 25.484 11.5 1 95.81 290 SER B O 1
ATOM 8316 N N . TYR B 1 291 ? 23.172 26.359 9.477 1 96.81 291 TYR B N 1
ATOM 8317 C CA . TYR B 1 291 ? 22.188 25.438 8.938 1 96.81 291 TYR B CA 1
ATOM 8318 C C . TYR B 1 291 ? 22.719 24 8.977 1 96.81 291 TYR B C 1
ATOM 8320 O O . TYR B 1 291 ? 23.875 23.75 8.609 1 96.81 291 TYR B O 1
ATOM 8328 N N . GLN B 1 292 ? 21.922 23.078 9.453 1 97.62 292 GLN B N 1
ATOM 8329 C CA . GLN B 1 292 ? 22.109 21.641 9.438 1 97.62 292 GLN B CA 1
ATOM 8330 C C . GLN B 1 292 ? 20.781 20.906 9.234 1 97.62 292 GLN B C 1
ATOM 8332 O O . GLN B 1 292 ? 19.734 21.422 9.625 1 97.62 292 GLN B O 1
ATOM 8337 N N . LYS B 1 293 ? 20.844 19.781 8.617 1 98.19 293 LYS B N 1
ATOM 8338 C CA . LYS B 1 293 ? 19.625 19 8.445 1 98.19 293 LYS B CA 1
ATOM 8339 C C . LYS B 1 293 ? 19.891 17.516 8.672 1 98.19 293 LYS B C 1
ATOM 8341 O O . LYS B 1 293 ? 21.016 17.047 8.555 1 98.19 293 LYS B O 1
ATOM 8346 N N . ALA B 1 294 ? 18.844 16.766 9 1 98.62 294 ALA B N 1
ATOM 8347 C CA . ALA B 1 294 ? 18.891 15.328 9.234 1 98.62 294 ALA B CA 1
ATOM 8348 C C . ALA B 1 294 ? 17.641 14.648 8.688 1 98.62 294 ALA B C 1
ATOM 8350 O O . ALA B 1 294 ? 16.562 15.258 8.633 1 98.62 294 ALA B O 1
ATOM 8351 N N . ARG B 1 295 ? 17.797 13.406 8.273 1 98.06 295 ARG B N 1
ATOM 8352 C CA . ARG B 1 295 ? 16.688 12.609 7.781 1 98.06 295 ARG B CA 1
ATOM 8353 C C . ARG B 1 295 ? 15.805 12.125 8.93 1 98.06 295 ARG B C 1
ATOM 8355 O O . ARG B 1 295 ? 16.312 11.742 9.984 1 98.06 295 ARG B O 1
ATOM 8362 N N . LEU B 1 296 ? 14.516 12.211 8.742 1 98.5 296 LEU B N 1
ATOM 8363 C CA . LEU B 1 296 ? 13.547 11.641 9.672 1 98.5 296 LEU B CA 1
ATOM 8364 C C . LEU B 1 296 ? 13.094 10.266 9.211 1 98.5 296 LEU B C 1
ATOM 8366 O O . LEU B 1 296 ? 12.711 10.086 8.047 1 98.5 296 LEU B O 1
ATOM 8370 N N . ASN B 1 297 ? 13.148 9.336 10.117 1 96.62 297 ASN B N 1
ATOM 8371 C CA . ASN B 1 297 ? 12.688 7.996 9.789 1 96.62 297 ASN B CA 1
ATOM 8372 C C . ASN B 1 297 ? 11.305 7.719 10.367 1 96.62 297 ASN B C 1
ATOM 8374 O O . ASN B 1 297 ? 11.109 7.812 11.578 1 96.62 297 ASN B O 1
ATOM 8378 N N . CYS B 1 298 ? 10.367 7.43 9.539 1 96.12 298 CYS B N 1
ATOM 8379 C CA . CYS B 1 298 ? 9.07 6.871 9.906 1 96.12 298 CYS B CA 1
ATOM 8380 C C . CYS B 1 298 ? 8.781 5.598 9.125 1 96.12 298 CYS B C 1
ATOM 8382 O O . CYS B 1 298 ? 8.594 5.641 7.906 1 96.12 298 CYS B O 1
ATOM 8384 N N . SER B 1 299 ? 8.852 4.48 9.805 1 92.25 299 SER B N 1
ATOM 8385 C CA . SER B 1 299 ? 8.727 3.217 9.086 1 92.25 299 SER B CA 1
ATOM 8386 C C . SER B 1 299 ? 8.141 2.129 9.984 1 92.25 299 SER B C 1
ATOM 8388 O O . SER B 1 299 ? 8.125 2.268 11.211 1 92.25 299 SER B O 1
ATOM 8390 N N . LEU B 1 300 ? 7.531 1.162 9.375 1 86.12 300 LEU B N 1
ATOM 8391 C CA . LEU B 1 300 ? 7.176 -0.083 10.047 1 86.12 300 LEU B CA 1
ATOM 8392 C C . LEU B 1 300 ? 8.352 -1.051 10.062 1 86.12 300 LEU B C 1
ATOM 8394 O O . LEU B 1 300 ? 8.969 -1.3 9.023 1 86.12 300 LEU B O 1
ATOM 8398 N N . SER B 1 301 ? 8.641 -1.576 11.164 1 80.25 301 SER B N 1
ATOM 8399 C CA . SER B 1 301 ? 9.82 -2.422 11.312 1 80.25 301 SER B CA 1
ATOM 8400 C C . SER B 1 301 ? 9.648 -3.75 10.586 1 80.25 301 SER B C 1
ATOM 8402 O O . SER B 1 301 ? 8.523 -4.148 10.273 1 80.25 301 SER B O 1
ATOM 8404 N N . GLY B 1 302 ? 10.797 -4.422 10.203 1 75 302 GLY B N 1
ATOM 8405 C CA . GLY B 1 302 ? 10.844 -5.688 9.484 1 75 302 GLY B CA 1
ATOM 8406 C C . GLY B 1 302 ? 12.117 -5.867 8.68 1 75 302 GLY B C 1
ATOM 8407 O O . GLY B 1 302 ? 12.984 -4.992 8.68 1 75 302 GLY B O 1
ATOM 8408 N N . ALA B 1 303 ? 12.289 -7.09 8.039 1 72.25 303 ALA B N 1
ATOM 8409 C CA . ALA B 1 303 ? 13.438 -7.348 7.184 1 72.25 303 ALA B CA 1
ATOM 8410 C C . ALA B 1 303 ? 13.492 -6.359 6.023 1 72.25 303 ALA B C 1
ATOM 8412 O O . ALA B 1 303 ? 14.57 -5.922 5.617 1 72.25 303 ALA B O 1
ATOM 8413 N N . PHE B 1 304 ? 12.312 -6.027 5.605 1 79.69 304 PHE B N 1
ATOM 8414 C CA . PHE B 1 304 ? 12.125 -5.012 4.578 1 79.69 304 PHE B CA 1
ATOM 8415 C C . PHE B 1 304 ? 11.125 -3.959 5.031 1 79.69 304 PHE B C 1
ATOM 8417 O O . PHE B 1 304 ? 9.922 -4.086 4.766 1 79.69 304 PHE B O 1
ATOM 8424 N N . PRO B 1 305 ? 11.602 -3.012 5.664 1 83.69 305 PRO B N 1
ATOM 8425 C CA . PRO B 1 305 ? 10.719 -2.025 6.285 1 83.69 305 PRO B CA 1
ATOM 8426 C C . PRO B 1 305 ? 9.891 -1.244 5.262 1 83.69 305 PRO B C 1
ATOM 8428 O O . PRO B 1 305 ? 10.344 -1.034 4.133 1 83.69 305 PRO B O 1
ATOM 8431 N N . LEU B 1 306 ? 8.664 -0.907 5.66 1 85.31 306 LEU B N 1
ATOM 8432 C CA . LEU B 1 306 ? 7.848 0.031 4.902 1 85.31 306 LEU B CA 1
ATOM 8433 C C . LEU B 1 306 ? 8.086 1.463 5.371 1 85.31 306 LEU B C 1
ATOM 8435 O O . LEU B 1 306 ? 7.812 1.793 6.527 1 85.31 306 LEU B O 1
ATOM 8439 N N . TYR B 1 307 ? 8.484 2.279 4.52 1 89.38 307 TYR B N 1
ATOM 8440 C CA . TYR B 1 307 ? 8.836 3.645 4.895 1 89.38 307 TYR B CA 1
ATOM 8441 C C . TYR B 1 307 ? 7.734 4.621 4.504 1 89.38 307 TYR B C 1
ATOM 8443 O O . TYR B 1 307 ? 7.16 4.516 3.42 1 89.38 307 TYR B O 1
ATOM 8451 N N . PHE B 1 308 ? 7.395 5.516 5.395 1 92.62 308 PHE B N 1
ATOM 8452 C CA . PHE B 1 308 ? 6.598 6.707 5.141 1 92.62 308 PHE B CA 1
ATOM 8453 C C . PHE B 1 308 ? 7.492 7.938 5.016 1 92.62 308 PHE B C 1
ATOM 8455 O O . PHE B 1 308 ? 7.699 8.656 5.992 1 92.62 308 PHE B O 1
ATOM 8462 N N . ASP B 1 309 ? 7.879 8.258 3.816 1 93.62 309 ASP B N 1
ATOM 8463 C CA . ASP B 1 309 ? 8.992 9.188 3.619 1 93.62 309 ASP B CA 1
ATOM 8464 C C . ASP B 1 309 ? 8.484 10.602 3.354 1 93.62 309 ASP B C 1
ATOM 8466 O O . ASP B 1 309 ? 9.266 11.555 3.311 1 93.62 309 ASP B O 1
ATOM 8470 N N . VAL B 1 310 ? 7.246 10.789 3.232 1 94.62 310 VAL B N 1
ATOM 8471 C CA . VAL B 1 310 ? 6.727 12.086 2.814 1 94.62 310 VAL B CA 1
ATOM 8472 C C . VAL B 1 310 ? 5.996 12.75 3.979 1 94.62 310 VAL B C 1
ATOM 8474 O O . VAL B 1 310 ? 4.82 12.477 4.223 1 94.62 310 VAL B O 1
ATOM 8477 N N . ILE B 1 311 ? 6.648 13.664 4.582 1 96.62 311 ILE B N 1
ATOM 8478 C CA . ILE B 1 311 ? 6.035 14.391 5.688 1 96.62 311 ILE B CA 1
ATOM 8479 C C . ILE B 1 311 ? 5.027 15.398 5.148 1 96.62 311 ILE B C 1
ATOM 8481 O O . ILE B 1 311 ? 5.293 16.094 4.164 1 96.62 311 ILE B O 1
ATOM 8485 N N . GLN B 1 312 ? 3.863 15.438 5.785 1 93.06 312 GLN B N 1
ATOM 8486 C CA . GLN B 1 312 ? 2.791 16.312 5.324 1 93.06 312 GLN B CA 1
ATOM 8487 C C . GLN B 1 312 ? 2.557 17.453 6.309 1 93.06 312 GLN B C 1
ATOM 8489 O O . GLN B 1 312 ? 2.211 18.562 5.906 1 93.06 312 GLN B O 1
ATOM 8494 N N . ASP B 1 313 ? 2.637 17.141 7.547 1 94.25 313 ASP B N 1
ATOM 8495 C CA . ASP B 1 313 ? 2.352 18.109 8.602 1 94.25 313 ASP B CA 1
ATOM 8496 C C . ASP B 1 313 ? 2.986 17.688 9.922 1 94.25 313 ASP B C 1
ATOM 8498 O O . ASP B 1 313 ? 3.387 16.531 10.078 1 94.25 313 ASP B O 1
ATOM 8502 N N . VAL B 1 314 ? 3.197 18.688 10.805 1 96.06 314 VAL B N 1
ATOM 8503 C CA . VAL B 1 314 ? 3.818 18.391 12.094 1 96.06 314 VAL B CA 1
ATOM 8504 C C . VAL B 1 314 ? 3.135 19.219 13.188 1 96.06 314 VAL B C 1
ATOM 8506 O O . VAL B 1 314 ? 2.752 20.359 12.969 1 96.06 314 VAL B O 1
ATOM 8509 N N . VAL B 1 315 ? 2.969 18.609 14.375 1 93.06 315 VAL B N 1
ATOM 8510 C CA . VAL B 1 315 ? 2.4 19.312 15.523 1 93.06 315 VAL B CA 1
ATOM 8511 C C . VAL B 1 315 ? 3.23 19 16.766 1 93.06 315 VAL B C 1
ATOM 8513 O O . VAL B 1 315 ? 3.902 17.969 16.844 1 93.06 315 VAL B O 1
ATOM 8516 N N . SER B 1 316 ? 3.316 19.906 17.625 1 91.81 316 SER B N 1
ATOM 8517 C CA . SER B 1 316 ? 3.969 19.75 18.922 1 91.81 316 SER B CA 1
ATOM 8518 C C . SER B 1 316 ? 3.268 20.594 19.984 1 91.81 316 SER B C 1
ATOM 8520 O O . SER B 1 316 ? 2.832 21.703 19.719 1 91.81 316 SER B O 1
ATOM 8522 N N . VAL B 1 317 ? 3.139 20.016 21.172 1 81.31 317 VAL B N 1
ATOM 8523 C CA . VAL B 1 317 ? 2.48 20.734 22.266 1 81.31 317 VAL B CA 1
ATOM 8524 C C . VAL B 1 317 ? 3.527 21.375 23.172 1 81.31 317 VAL B C 1
ATOM 8526 O O . VAL B 1 317 ? 3.336 22.5 23.656 1 81.31 317 VAL B O 1
ATOM 8529 N N . ASP B 1 318 ? 4.66 20.734 23.422 1 83.06 318 ASP B N 1
ATOM 8530 C CA . ASP B 1 318 ? 5.645 21.203 24.391 1 83.06 318 ASP B CA 1
ATOM 8531 C C . ASP B 1 318 ? 6.988 21.484 23.719 1 83.06 318 ASP B C 1
ATOM 8533 O O . ASP B 1 318 ? 7.977 21.781 24.391 1 83.06 318 ASP B O 1
ATOM 8537 N N . GLU B 1 319 ? 7.059 21.391 22.422 1 88.56 319 GLU B N 1
ATOM 8538 C CA . GLU B 1 319 ? 8.281 21.594 21.656 1 88.56 319 GLU B CA 1
ATOM 8539 C C . GLU B 1 319 ? 9.375 20.609 22.094 1 88.56 319 GLU B C 1
ATOM 8541 O O . GLU B 1 319 ? 10.562 20.891 21.922 1 88.56 319 GLU B O 1
ATOM 8546 N N . ASN B 1 320 ? 9.016 19.578 22.797 1 91.88 320 ASN B N 1
ATOM 8547 C CA . ASN B 1 320 ? 9.945 18.516 23.172 1 91.88 320 ASN B CA 1
ATOM 8548 C C . ASN B 1 320 ? 9.703 17.25 22.344 1 91.88 320 ASN B C 1
ATOM 8550 O O . ASN B 1 320 ? 10.609 16.438 22.172 1 91.88 320 ASN B O 1
ATOM 8554 N N . THR B 1 321 ? 8.523 17.062 22.016 1 91.81 321 THR B N 1
ATOM 8555 C CA . THR B 1 321 ? 8.141 15.961 21.141 1 91.81 321 THR B CA 1
ATOM 8556 C C . THR B 1 321 ? 7.367 16.469 19.922 1 91.81 321 THR B C 1
ATOM 8558 O O . THR B 1 321 ? 6.426 17.266 20.078 1 91.81 321 THR B O 1
ATOM 8561 N N . PHE B 1 322 ? 7.773 16.094 18.75 1 95.31 322 PHE B N 1
ATOM 8562 C CA . PHE B 1 322 ? 7.156 16.531 17.5 1 95.31 322 PHE B CA 1
ATOM 8563 C C . PHE B 1 322 ? 6.465 15.352 16.812 1 95.31 322 PHE B C 1
ATOM 8565 O O . PHE B 1 322 ? 7.098 14.328 16.547 1 95.31 322 PHE B O 1
ATOM 8572 N N . TYR B 1 323 ? 5.211 15.445 16.609 1 92.88 323 TYR B N 1
ATOM 8573 C CA . TYR B 1 323 ? 4.434 14.422 15.922 1 92.88 323 TYR B CA 1
ATOM 8574 C C . TYR B 1 323 ? 4.242 14.766 14.453 1 92.88 323 TYR B C 1
ATOM 8576 O O . TYR B 1 323 ? 3.566 15.742 14.117 1 92.88 323 TYR B O 1
ATOM 8584 N N . GLY B 1 324 ? 4.914 13.984 13.602 1 95.62 324 GLY B N 1
ATOM 8585 C CA . GLY B 1 324 ? 4.812 14.203 12.164 1 95.62 324 GLY B CA 1
ATOM 8586 C C . GLY B 1 324 ? 3.824 13.273 11.492 1 95.62 324 GLY B C 1
ATOM 8587 O O . GLY B 1 324 ? 3.746 12.086 11.82 1 95.62 324 GLY B O 1
ATOM 8588 N N . LEU B 1 325 ? 3 13.867 10.648 1 94.94 325 LEU B N 1
ATOM 8589 C CA . LEU B 1 325 ? 2.15 13.094 9.75 1 94.94 325 LEU B CA 1
ATOM 8590 C C . LEU B 1 325 ? 2.883 12.789 8.445 1 94.94 325 LEU B C 1
ATOM 8592 O O . LEU B 1 325 ? 3.33 13.703 7.75 1 94.94 325 LEU B O 1
ATOM 8596 N N . PHE B 1 326 ? 2.986 11.5 8.156 1 95.25 326 PHE B N 1
ATOM 8597 C CA . PHE B 1 326 ? 3.723 11.047 6.98 1 95.25 326 PHE B CA 1
ATOM 8598 C C . PHE B 1 326 ? 2.818 10.258 6.047 1 95.25 326 PHE B C 1
ATOM 8600 O O . PHE B 1 326 ? 1.829 9.664 6.488 1 95.25 326 PHE B O 1
ATOM 8607 N N . THR B 1 327 ? 3.137 10.266 4.777 1 91.19 327 THR B N 1
ATOM 8608 C CA . THR B 1 327 ? 2.449 9.438 3.793 1 91.19 327 THR B CA 1
ATOM 8609 C C . THR B 1 327 ? 3.455 8.688 2.922 1 91.19 327 THR B C 1
ATOM 8611 O O . THR B 1 327 ? 4.648 9 2.932 1 91.19 327 THR B O 1
ATOM 8614 N N . THR B 1 328 ? 2.967 7.602 2.295 1 88.75 328 THR B N 1
ATOM 8615 C CA . THR B 1 328 ? 3.725 6.992 1.209 1 88.75 328 THR B CA 1
ATOM 8616 C C . THR B 1 328 ? 3.635 7.84 -0.056 1 88.75 328 THR B C 1
ATOM 8618 O O . THR B 1 328 ? 3.006 8.898 -0.055 1 88.75 328 THR B O 1
ATOM 8621 N N . TYR B 1 329 ? 4.348 7.348 -1.073 1 79.94 329 TYR B N 1
ATOM 8622 C CA . TYR B 1 329 ? 4.23 8.055 -2.344 1 79.94 329 TYR B CA 1
ATOM 8623 C C . TYR B 1 329 ? 2.854 7.844 -2.961 1 79.94 329 TYR B C 1
ATOM 8625 O O . TYR B 1 329 ? 2.248 6.781 -2.801 1 79.94 329 TYR B O 1
ATOM 8633 N N . ALA B 1 330 ? 2.211 8.711 -3.363 1 62.5 330 ALA B N 1
ATOM 8634 C CA . ALA B 1 330 ? 0.823 8.719 -3.814 1 62.5 330 ALA B CA 1
ATOM 8635 C C . ALA B 1 330 ? 0.609 7.73 -4.957 1 62.5 330 ALA B C 1
ATOM 8637 O O . ALA B 1 330 ? -0.53 7.406 -5.297 1 62.5 330 ALA B O 1
ATOM 8638 N N . ASN B 1 331 ? 1.612 7.078 -5.363 1 63.91 331 ASN B N 1
ATOM 8639 C CA . ASN B 1 331 ? 1.401 6.277 -6.566 1 63.91 331 ASN B CA 1
ATOM 8640 C C . ASN B 1 331 ? 0.963 4.855 -6.219 1 63.91 331 ASN B C 1
ATOM 8642 O O . ASN B 1 331 ? 1.771 4.047 -5.762 1 63.91 331 ASN B O 1
ATOM 8646 N N . GLY B 1 332 ? -0.434 4.582 -6.145 1 62.94 332 GLY B N 1
ATOM 8647 C CA . GLY B 1 332 ? -0.994 3.24 -6.207 1 62.94 332 GLY B CA 1
ATOM 8648 C C . GLY B 1 332 ? -1.376 2.691 -4.844 1 62.94 332 GLY B C 1
ATOM 8649 O O . GLY B 1 332 ? -2.432 2.072 -4.695 1 62.94 332 GLY B O 1
ATOM 8650 N N . LEU B 1 333 ? -0.39 2.799 -3.721 1 76.69 333 LEU B N 1
ATOM 8651 C CA . LEU B 1 333 ? -0.711 2.252 -2.406 1 76.69 333 LEU B CA 1
ATOM 8652 C C . LEU B 1 333 ? -0.619 3.332 -1.332 1 76.69 333 LEU B C 1
ATOM 8654 O O . LEU B 1 333 ? 0.329 3.348 -0.544 1 76.69 333 LEU B O 1
ATOM 8658 N N . PRO B 1 334 ? -1.639 4.168 -1.263 1 78.31 334 PRO B N 1
ATOM 8659 C CA . PRO B 1 334 ? -1.59 5.266 -0.292 1 78.31 334 PRO B CA 1
ATOM 8660 C C . PRO B 1 334 ? -1.694 4.777 1.151 1 78.31 334 PRO B C 1
ATOM 8662 O O . PRO B 1 334 ? -2.428 3.828 1.436 1 78.31 334 PRO B O 1
ATOM 8665 N N . ALA B 1 335 ? -0.905 5.312 1.973 1 84.69 335 ALA B N 1
ATOM 8666 C CA . ALA B 1 335 ? -0.953 5.059 3.41 1 84.69 335 ALA B CA 1
ATOM 8667 C C . ALA B 1 335 ? -0.416 6.254 4.195 1 84.69 335 ALA B C 1
ATOM 8669 O O . ALA B 1 335 ? 0.356 7.055 3.664 1 84.69 335 ALA B O 1
ATOM 8670 N N . SER B 1 336 ? -0.882 6.395 5.379 1 88.75 336 SER B N 1
ATOM 8671 C CA . SER B 1 336 ? -0.435 7.469 6.258 1 88.75 336 SER B CA 1
ATOM 8672 C C . SER B 1 336 ? 0.014 6.922 7.609 1 88.75 336 SER B C 1
ATOM 8674 O O . SER B 1 336 ? -0.419 5.844 8.023 1 88.75 336 SER B O 1
ATOM 8676 N N . ALA B 1 337 ? 0.914 7.656 8.227 1 90.81 337 ALA B N 1
ATOM 8677 C CA . ALA B 1 337 ? 1.396 7.285 9.555 1 90.81 337 ALA B CA 1
ATOM 8678 C C . ALA B 1 337 ? 1.771 8.523 10.367 1 90.81 337 ALA B C 1
ATOM 8680 O O . ALA B 1 337 ? 2.105 9.562 9.805 1 90.81 337 ALA B O 1
ATOM 8681 N N . ILE B 1 338 ? 1.586 8.406 11.648 1 92.44 338 ILE B N 1
ATOM 8682 C CA . ILE B 1 338 ? 2.062 9.422 12.586 1 92.44 338 ILE B CA 1
ATOM 8683 C C . ILE B 1 338 ? 3.268 8.891 13.352 1 92.44 338 ILE B C 1
ATOM 8685 O O . ILE B 1 338 ? 3.191 7.84 13.992 1 92.44 338 ILE B O 1
ATOM 8689 N N . CYS B 1 339 ? 4.355 9.586 13.273 1 94.19 339 CYS B N 1
ATOM 8690 C CA . CYS B 1 339 ? 5.539 9.219 14.039 1 94.19 339 CYS B CA 1
ATOM 8691 C C . CYS B 1 339 ? 5.949 10.352 14.984 1 94.19 339 CYS B C 1
ATOM 8693 O O . CYS B 1 339 ? 5.785 11.523 14.656 1 94.19 339 CYS B O 1
ATOM 8695 N N . ALA B 1 340 ? 6.414 9.961 16.156 1 92.62 340 ALA B N 1
ATOM 8696 C CA . ALA B 1 340 ? 6.848 10.922 17.172 1 92.62 340 ALA B CA 1
ATOM 8697 C C . ALA B 1 340 ? 8.367 11.031 17.203 1 92.62 340 ALA B C 1
ATOM 8699 O O . ALA B 1 340 ? 9.078 10.023 17.125 1 92.62 340 ALA B O 1
ATOM 8700 N N . PHE B 1 341 ? 8.883 12.25 17.297 1 96.81 341 PHE B N 1
ATOM 8701 C CA . PHE B 1 341 ? 10.312 12.523 17.375 1 96.81 341 PHE B CA 1
ATOM 8702 C C . PHE B 1 341 ? 10.641 13.352 18.609 1 96.81 341 PHE B C 1
ATOM 8704 O O . PHE B 1 341 ? 10.062 14.422 18.812 1 96.81 341 PHE B O 1
ATOM 8711 N N . GLU B 1 342 ? 11.539 12.93 19.359 1 95.94 342 GLU B N 1
ATOM 8712 C CA . GLU B 1 342 ? 11.953 13.641 20.562 1 95.94 342 GLU B CA 1
ATOM 8713 C C . GLU B 1 342 ? 13.055 14.656 20.25 1 95.94 342 GLU B C 1
ATOM 8715 O O . GLU B 1 342 ? 13.945 14.383 19.438 1 95.94 342 GLU B O 1
ATOM 8720 N N . LYS B 1 343 ? 12.953 15.766 20.922 1 97.62 343 LYS B N 1
ATOM 8721 C CA . LYS B 1 343 ? 13.977 16.797 20.797 1 97.62 343 LYS B CA 1
ATOM 8722 C C . LYS B 1 343 ? 15.359 16.25 21.109 1 97.62 343 LYS B C 1
ATOM 8724 O O . LYS B 1 343 ? 16.328 16.578 20.422 1 97.62 343 LYS B O 1
ATOM 8729 N N . SER B 1 344 ? 15.5 15.406 22.094 1 97.19 344 SER B N 1
ATOM 8730 C CA . SER B 1 344 ? 16.781 14.844 22.484 1 97.19 344 SER B CA 1
ATOM 8731 C C . SER B 1 344 ? 17.391 14.008 21.359 1 97.19 344 SER B C 1
ATOM 8733 O O . SER B 1 344 ? 18.594 14.055 21.125 1 97.19 344 SER B O 1
ATOM 8735 N N . GLU B 1 345 ? 16.531 13.227 20.703 1 97.81 345 GLU B N 1
ATOM 8736 C CA . GLU B 1 345 ? 17 12.414 19.594 1 97.81 345 GLU B CA 1
ATOM 8737 C C . GLU B 1 345 ? 17.438 13.281 18.422 1 97.81 345 GLU B C 1
ATOM 8739 O O . GLU B 1 345 ? 18.438 13 17.766 1 97.81 345 GLU B O 1
ATOM 8744 N N . ILE B 1 346 ? 16.719 14.305 18.094 1 98.31 346 ILE B N 1
ATOM 8745 C CA . ILE B 1 346 ? 17.062 15.242 17.031 1 98.31 346 ILE B CA 1
ATOM 8746 C C . ILE B 1 346 ? 18.406 15.891 17.359 1 98.31 346 ILE B C 1
ATOM 8748 O O . ILE B 1 346 ? 19.297 15.961 16.5 1 98.31 346 ILE B O 1
ATOM 8752 N N . ASP B 1 347 ? 18.562 16.312 18.609 1 97.62 347 ASP B N 1
ATOM 8753 C CA . ASP B 1 347 ? 19.812 16.953 19.031 1 97.62 347 ASP B CA 1
ATOM 8754 C C . ASP B 1 347 ? 20.984 15.977 18.906 1 97.62 347 ASP B C 1
ATOM 8756 O O . ASP B 1 347 ? 22.078 16.359 18.484 1 97.62 347 ASP B O 1
ATOM 8760 N N . ARG B 1 348 ? 20.766 14.789 19.344 1 98 348 ARG B N 1
ATOM 8761 C CA . ARG B 1 348 ? 21.812 13.789 19.25 1 98 348 ARG B CA 1
ATOM 8762 C C . ARG B 1 348 ? 22.297 13.625 17.812 1 98 348 ARG B C 1
ATOM 8764 O O . ARG B 1 348 ? 23.516 13.594 17.562 1 98 348 ARG B O 1
ATOM 8771 N N . VAL B 1 349 ? 21.391 13.508 16.875 1 98.31 349 VAL B N 1
ATOM 8772 C CA . VAL B 1 349 ? 21.734 13.297 15.469 1 98.31 349 VAL B CA 1
ATOM 8773 C C . VAL B 1 349 ? 22.391 14.547 14.898 1 98.31 349 VAL B C 1
ATOM 8775 O O . VAL B 1 349 ? 23.375 14.453 14.172 1 98.31 349 VAL B O 1
ATOM 8778 N N . LEU B 1 350 ? 21.844 15.781 15.195 1 97.5 350 LEU B N 1
ATOM 8779 C CA . LEU B 1 350 ? 22.375 17.031 14.672 1 97.5 350 LEU B CA 1
ATOM 8780 C C . LEU B 1 350 ? 23.781 17.312 15.234 1 97.5 350 LEU B C 1
ATOM 8782 O O . LEU B 1 350 ? 24.562 18.047 14.625 1 97.5 350 LEU B O 1
ATOM 8786 N N . ASN B 1 351 ? 24.078 16.75 16.391 1 96.12 351 ASN B N 1
ATOM 8787 C CA . ASN B 1 351 ? 25.406 16.891 16.969 1 96.12 351 ASN B CA 1
ATOM 8788 C C . ASN B 1 351 ? 26.312 15.703 16.641 1 96.12 351 ASN B C 1
ATOM 8790 O O . ASN B 1 351 ? 27.422 15.602 17.141 1 96.12 351 ASN B O 1
ATOM 8794 N N . GLY B 1 352 ? 25.781 14.766 15.828 1 96.56 352 GLY B N 1
ATOM 8795 C CA . GLY B 1 352 ? 26.531 13.586 15.414 1 96.56 352 GLY B CA 1
ATOM 8796 C C . GLY B 1 352 ? 27.391 13.828 14.188 1 96.56 352 GLY B C 1
ATOM 8797 O O . GLY B 1 352 ? 27.688 14.969 13.844 1 96.56 352 GLY B O 1
ATOM 8798 N N . PRO B 1 353 ? 27.828 12.773 13.539 1 97.5 353 PRO B N 1
ATOM 8799 C CA . PRO B 1 353 ? 28.734 12.891 12.383 1 97.5 353 PRO B CA 1
ATOM 8800 C C . PRO B 1 353 ? 28.031 13.484 11.156 1 97.5 353 PRO B C 1
ATOM 8802 O O . PRO B 1 353 ? 26.828 13.281 10.969 1 97.5 353 PRO B O 1
ATOM 8805 N N . PHE B 1 354 ? 28.859 14.18 10.359 1 97.69 354 PHE B N 1
ATOM 8806 C CA . PHE B 1 354 ? 28.375 14.75 9.102 1 97.69 354 PHE B CA 1
ATOM 8807 C C . PHE B 1 354 ? 28.422 13.703 7.992 1 97.69 354 PHE B C 1
ATOM 8809 O O . PHE B 1 354 ? 29.094 12.68 8.117 1 97.69 354 PHE B O 1
ATOM 8816 N N . LYS B 1 355 ? 27.562 13.852 7.023 1 96.31 355 LYS B N 1
ATOM 8817 C CA . LYS B 1 355 ? 27.578 13.008 5.828 1 96.31 355 LYS B CA 1
ATOM 8818 C C . LYS B 1 355 ? 28.469 13.602 4.742 1 96.31 355 LYS B C 1
ATOM 8820 O O . LYS B 1 355 ? 28.516 14.828 4.574 1 96.31 355 LYS B O 1
ATOM 8825 N N . THR B 1 356 ? 29.219 12.781 4.047 1 94.31 356 THR B N 1
ATOM 8826 C CA . THR B 1 356 ? 30.109 13.258 3.002 1 94.31 356 THR B CA 1
ATOM 8827 C C . THR B 1 356 ? 30.109 12.305 1.81 1 94.31 356 THR B C 1
ATOM 8829 O O . THR B 1 356 ? 29.562 11.211 1.888 1 94.31 356 THR B O 1
ATOM 8832 N N . GLN B 1 357 ? 30.469 12.773 0.708 1 90.69 357 GLN B N 1
ATOM 8833 C CA . GLN B 1 357 ? 30.625 12 -0.521 1 90.69 357 GLN B CA 1
ATOM 8834 C C . GLN B 1 357 ? 31.984 12.273 -1.172 1 90.69 357 GLN B C 1
ATOM 8836 O O . GLN B 1 357 ? 32.312 13.43 -1.465 1 90.69 357 GLN B O 1
ATOM 8841 N N . ASP B 1 358 ? 32.719 11.234 -1.461 1 87.19 358 ASP B N 1
ATOM 8842 C CA . ASP B 1 358 ? 34.062 11.398 -1.985 1 87.19 358 ASP B CA 1
ATOM 8843 C C . ASP B 1 358 ? 34.031 11.859 -3.441 1 87.19 358 ASP B C 1
ATOM 8845 O O . ASP B 1 358 ? 34.844 12.695 -3.848 1 87.19 358 ASP B O 1
ATOM 8849 N N . SER B 1 359 ? 33.188 11.195 -4.188 1 87 359 SER B N 1
ATOM 8850 C CA . SER B 1 359 ? 33 11.555 -5.586 1 87 359 SER B CA 1
ATOM 8851 C C . SER B 1 359 ? 31.516 11.438 -5.977 1 87 359 SER B C 1
ATOM 8853 O O . SER B 1 359 ? 30.719 10.836 -5.25 1 87 359 SER B O 1
ATOM 8855 N N . ASP B 1 360 ? 31.219 12.016 -7.07 1 85 360 ASP B N 1
ATOM 8856 C CA . ASP B 1 360 ? 29.828 11.984 -7.535 1 85 360 ASP B CA 1
ATOM 8857 C C . ASP B 1 360 ? 29.359 10.555 -7.773 1 85 360 ASP B C 1
ATOM 8859 O O . ASP B 1 360 ? 28.156 10.289 -7.824 1 85 360 ASP B O 1
ATOM 8863 N N . MET B 1 361 ? 30.406 9.664 -7.871 1 86.62 361 MET B N 1
ATOM 8864 C CA . MET B 1 361 ? 30.062 8.281 -8.172 1 86.62 361 MET B CA 1
ATOM 8865 C C . MET B 1 361 ? 30.219 7.402 -6.93 1 86.62 361 MET B C 1
ATOM 8867 O O . MET B 1 361 ? 30.109 6.176 -7.012 1 86.62 361 MET B O 1
ATOM 8871 N N . SER B 1 362 ? 30.438 8.055 -5.789 1 89.31 362 SER B N 1
ATOM 8872 C CA . SER B 1 362 ? 30.594 7.316 -4.543 1 89.31 362 SER B CA 1
ATOM 8873 C C . SER B 1 362 ? 29.344 7.398 -3.682 1 89.31 362 SER B C 1
ATOM 8875 O O . SER B 1 362 ? 28.578 8.359 -3.779 1 89.31 362 SER B O 1
ATOM 8877 N N . PHE B 1 363 ? 29.203 6.383 -2.854 1 90.56 363 PHE B N 1
ATOM 8878 C CA . PHE B 1 363 ? 28.141 6.41 -1.863 1 90.56 363 PHE B CA 1
ATOM 8879 C C . PHE B 1 363 ? 28.391 7.504 -0.83 1 90.56 363 PHE B C 1
ATOM 8881 O O . PHE B 1 363 ? 29.531 7.91 -0.611 1 90.56 363 PHE B O 1
ATOM 8888 N N . TRP B 1 364 ? 27.312 8.109 -0.297 1 92.5 364 TRP B N 1
ATOM 8889 C CA . TRP B 1 364 ? 27.422 9.016 0.837 1 92.5 364 TRP B CA 1
ATOM 8890 C C . TRP B 1 364 ? 27.766 8.258 2.113 1 92.5 364 TRP B C 1
ATOM 8892 O O . TRP B 1 364 ? 27.125 7.254 2.438 1 92.5 364 TRP B O 1
ATOM 8902 N N . THR B 1 365 ? 28.812 8.68 2.768 1 93 365 THR B N 1
ATOM 8903 C CA . THR B 1 365 ? 29.281 7.977 3.953 1 93 365 THR B CA 1
ATOM 8904 C C . THR B 1 365 ? 29.547 8.953 5.098 1 93 365 THR B C 1
ATOM 8906 O O . THR B 1 365 ? 29.281 10.148 4.965 1 93 365 THR B O 1
ATOM 8909 N N . GLU B 1 366 ? 29.938 8.438 6.215 1 94.75 366 GLU B N 1
ATOM 8910 C CA . GLU B 1 366 ? 30.266 9.234 7.387 1 94.75 366 GLU B CA 1
ATOM 8911 C C . GLU B 1 366 ? 31.578 9.984 7.199 1 94.75 366 GLU B C 1
ATOM 8913 O O . GLU B 1 366 ? 32.562 9.391 6.785 1 94.75 366 GLU B O 1
ATOM 8918 N N . ALA B 1 367 ? 31.516 11.289 7.434 1 95.75 367 ALA B N 1
ATOM 8919 C CA . ALA B 1 367 ? 32.75 12.062 7.383 1 95.75 367 ALA B CA 1
ATOM 8920 C C . ALA B 1 367 ? 33.688 11.68 8.523 1 95.75 367 ALA B C 1
ATOM 8922 O O . ALA B 1 367 ? 33.25 11.508 9.664 1 95.75 367 ALA B O 1
ATOM 8923 N N . LYS B 1 368 ? 34.906 11.539 8.164 1 93.88 368 LYS B N 1
ATOM 8924 C CA . LYS B 1 368 ? 35.875 11.258 9.195 1 93.88 368 LYS B CA 1
ATOM 8925 C C . LYS B 1 368 ? 36 12.406 10.188 1 93.88 368 LYS B C 1
ATOM 8927 O O . LYS B 1 368 ? 35.938 13.578 9.805 1 93.88 368 LYS B O 1
ATOM 8932 N N . ALA B 1 369 ? 36.125 12.086 11.422 1 92.69 369 ALA B N 1
ATOM 8933 C CA . ALA B 1 369 ? 36.219 13.086 12.484 1 92.69 369 ALA B CA 1
ATOM 8934 C C . ALA B 1 369 ? 37.375 14.047 12.234 1 92.69 369 ALA B C 1
ATOM 8936 O O . ALA B 1 369 ? 37.281 15.234 12.57 1 92.69 369 ALA B O 1
ATOM 8937 N N . SER B 1 370 ? 38.406 13.578 11.625 1 92.69 370 SER B N 1
ATOM 8938 C CA . SER B 1 370 ? 39.594 14.383 11.383 1 92.69 370 SER B CA 1
ATOM 8939 C C . SER B 1 370 ? 39.312 15.469 10.336 1 92.69 370 SER B C 1
ATOM 8941 O O . SER B 1 370 ? 40.031 16.469 10.281 1 92.69 370 SER B O 1
ATOM 8943 N N . THR B 1 371 ? 38.312 15.273 9.531 1 93.69 371 THR B N 1
ATOM 8944 C CA . THR B 1 371 ? 38.031 16.219 8.461 1 93.69 371 THR B CA 1
ATOM 8945 C C . THR B 1 371 ? 37.125 17.344 8.945 1 93.69 371 THR B C 1
ATOM 8947 O O . THR B 1 371 ? 36.969 18.359 8.273 1 93.69 371 THR B O 1
ATOM 8950 N N . VAL B 1 372 ? 36.531 17.234 10.086 1 95.81 372 VAL B N 1
ATOM 8951 C CA . VAL B 1 372 ? 35.625 18.234 10.617 1 95.81 372 VAL B CA 1
ATOM 8952 C C . VAL B 1 372 ? 36.406 19.359 11.273 1 95.81 372 VAL B C 1
ATOM 8954 O O . VAL B 1 372 ? 37.219 19.125 12.188 1 95.81 372 VAL B O 1
ATOM 8957 N N . PRO B 1 373 ? 36.219 20.547 10.891 1 95.25 373 PRO B N 1
ATOM 8958 C CA . PRO B 1 373 ? 36.969 21.672 11.445 1 95.25 373 PRO B CA 1
ATOM 8959 C C . PRO B 1 373 ? 36.531 22.047 12.859 1 95.25 373 PRO B C 1
ATOM 8961 O O . PRO B 1 373 ? 35.469 21.641 13.305 1 95.25 373 PRO B O 1
ATOM 8964 N N . SER B 1 374 ? 37.375 22.828 13.562 1 90.94 374 SER B N 1
ATOM 8965 C CA . SER B 1 374 ? 37.062 23.422 14.859 1 90.94 374 SER B CA 1
ATOM 8966 C C . SER B 1 374 ? 36.938 24.938 14.75 1 90.94 374 SER B C 1
ATOM 8968 O O . SER B 1 374 ? 37.75 25.594 14.078 1 90.94 374 SER B O 1
ATOM 8970 N N . PRO B 1 375 ? 36.156 25.484 15.445 1 91 375 PRO B N 1
ATOM 8971 C CA . PRO B 1 375 ? 35.062 24.891 16.219 1 91 375 PRO B CA 1
ATOM 8972 C C . PRO B 1 375 ? 34.094 24.109 15.352 1 91 375 PRO B C 1
ATOM 8974 O O . PRO B 1 375 ? 33.969 24.375 14.148 1 91 375 PRO B O 1
ATOM 8977 N N . ARG B 1 376 ? 33.438 23.188 15.938 1 93.31 376 ARG B N 1
ATOM 8978 C CA . ARG B 1 376 ? 32.5 22.344 15.188 1 93.31 376 ARG B CA 1
ATOM 8979 C C . ARG B 1 376 ? 31.438 23.172 14.477 1 93.31 376 ARG B C 1
ATOM 8981 O O . ARG B 1 376 ? 30.812 24.031 15.094 1 93.31 376 ARG B O 1
ATOM 8988 N N . PRO B 1 377 ? 31.203 22.969 13.273 1 93.56 377 PRO B N 1
ATOM 8989 C CA . PRO B 1 377 ? 30.188 23.719 12.531 1 93.56 377 PRO B CA 1
ATOM 8990 C C . PRO B 1 377 ? 28.781 23.5 13.062 1 93.56 377 PRO B C 1
ATOM 8992 O O . PRO B 1 377 ? 28.469 22.406 13.562 1 93.56 377 PRO B O 1
ATOM 8995 N N . GLY B 1 378 ? 27.844 24.547 12.898 1 91.62 378 GLY B N 1
ATOM 8996 C CA . GLY B 1 378 ? 26.438 24.422 13.188 1 91.62 378 GLY B CA 1
ATOM 8997 C C . GLY B 1 378 ? 26.078 24.812 14.609 1 91.62 378 GLY B C 1
ATOM 8998 O O . GLY B 1 378 ? 24.891 24.812 14.977 1 91.62 378 GLY B O 1
ATOM 8999 N N . GLN B 1 379 ? 27.016 25.141 15.422 1 90.81 379 GLN B N 1
ATOM 9000 C CA . GLN B 1 379 ? 26.75 25.484 16.828 1 90.81 379 GLN B CA 1
ATOM 9001 C C . GLN B 1 379 ? 26.172 26.891 16.953 1 90.81 379 GLN B C 1
ATOM 9003 O O . GLN B 1 379 ? 26.531 27.781 16.188 1 90.81 379 GLN B O 1
ATOM 9008 N N . CYS B 1 380 ? 25.297 27.125 17.906 1 91.94 380 CYS B N 1
ATOM 9009 C CA . CYS B 1 380 ? 24.594 28.391 18.047 1 91.94 380 CYS B CA 1
ATOM 9010 C C . CYS B 1 380 ? 25.312 29.297 19.047 1 91.94 380 CYS B C 1
ATOM 9012 O O . CYS B 1 380 ? 24.891 30.422 19.281 1 91.94 380 CYS B O 1
ATOM 9014 N N . TYR B 1 381 ? 26.312 29 19.719 1 78.44 381 TYR B N 1
ATOM 9015 C CA . TYR B 1 381 ? 26.984 29.844 20.703 1 78.44 381 TYR B CA 1
ATOM 9016 C C . TYR B 1 381 ? 28.047 30.703 20.062 1 78.44 381 TYR B C 1
ATOM 9018 O O . TYR B 1 381 ? 28.609 31.609 20.703 1 78.44 381 TYR B O 1
ATOM 9026 N N . ASN B 1 382 ? 28.141 30.609 18.844 1 72.75 382 ASN B N 1
ATOM 9027 C CA . ASN B 1 382 ? 29.234 31.312 18.188 1 72.75 382 ASN B CA 1
ATOM 9028 C C . ASN B 1 382 ? 28.734 32.562 17.453 1 72.75 382 ASN B C 1
ATOM 9030 O O . ASN B 1 382 ? 27.594 32.594 17 1 72.75 382 ASN B O 1
ATOM 9034 N N . ASP B 1 383 ? 29.516 33.594 17.516 1 86.25 383 ASP B N 1
ATOM 9035 C CA . ASP B 1 383 ? 29.297 34.75 16.672 1 86.25 383 ASP B CA 1
ATOM 9036 C C . ASP B 1 383 ? 29.516 34.406 15.195 1 86.25 383 ASP B C 1
ATOM 9038 O O . ASP B 1 383 ? 30.641 34.125 14.773 1 86.25 383 ASP B O 1
ATOM 9042 N N . SER B 1 384 ? 28.453 34.438 14.406 1 92.31 384 SER B N 1
ATOM 9043 C CA . SER B 1 384 ? 28.516 33.969 13.023 1 92.31 384 SER B CA 1
ATOM 9044 C C . SER B 1 384 ? 29.438 34.812 12.188 1 92.31 384 SER B C 1
ATOM 9046 O O . SER B 1 384 ? 30.047 34.344 11.219 1 92.31 384 SER B O 1
ATOM 9048 N N . LEU B 1 385 ? 29.656 36.094 12.578 1 91.88 385 LEU B N 1
ATOM 9049 C CA . LEU B 1 385 ? 30.5 37 11.836 1 91.88 385 LEU B CA 1
ATOM 9050 C C . LEU B 1 385 ? 31.984 36.656 12.031 1 91.88 385 LEU B C 1
ATOM 9052 O O . LEU B 1 385 ? 32.812 37.031 11.203 1 91.88 385 LEU B O 1
ATOM 9056 N N . LYS B 1 386 ? 32.281 35.938 13.062 1 90.81 386 LYS B N 1
ATOM 9057 C CA . LYS B 1 386 ? 33.656 35.625 13.398 1 90.81 386 LYS B CA 1
ATOM 9058 C C . LYS B 1 386 ? 34 34.188 13.008 1 90.81 386 LYS B C 1
ATOM 9060 O O . LYS B 1 386 ? 35.094 33.719 13.273 1 90.81 386 LYS B O 1
ATOM 9065 N N . THR B 1 387 ? 33.094 33.531 12.453 1 91.12 387 THR B N 1
ATOM 9066 C CA . THR B 1 387 ? 33.344 32.156 12.047 1 91.12 387 THR B CA 1
ATOM 9067 C C . THR B 1 387 ? 34.344 32.094 10.898 1 91.12 387 THR B C 1
ATOM 9069 O O . THR B 1 387 ? 34.219 32.844 9.922 1 91.12 387 THR B O 1
ATOM 9072 N N . ALA B 1 388 ? 35.312 31.234 11.039 1 91.06 388 ALA B N 1
ATOM 9073 C CA . ALA B 1 388 ? 36.375 31.109 10.047 1 91.06 388 ALA B CA 1
ATOM 9074 C C . ALA B 1 388 ? 35.844 30.594 8.719 1 91.06 388 ALA B C 1
ATOM 9076 O O . ALA B 1 388 ? 34.875 29.812 8.695 1 91.06 388 ALA B O 1
ATOM 9077 N N . ASP B 1 389 ? 36.469 30.891 7.641 1 91.81 389 ASP B N 1
ATOM 9078 C CA . ASP B 1 389 ? 36.062 30.5 6.297 1 91.81 389 ASP B CA 1
ATOM 9079 C C . ASP B 1 389 ? 36.125 28.984 6.125 1 91.81 389 ASP B C 1
ATOM 9081 O O . ASP B 1 389 ? 35.312 28.406 5.383 1 91.81 389 ASP B O 1
ATOM 9085 N N . THR B 1 390 ? 37.094 28.375 6.762 1 93 390 THR B N 1
ATOM 9086 C CA . THR B 1 390 ? 37.188 26.922 6.688 1 93 390 THR B CA 1
ATOM 9087 C C . THR B 1 390 ? 35.938 26.25 7.25 1 93 390 THR B C 1
ATOM 9089 O O . THR B 1 390 ? 35.469 25.25 6.695 1 93 390 THR B O 1
ATOM 9092 N N . VAL B 1 391 ? 35.5 26.812 8.289 1 94.12 391 VAL B N 1
ATOM 9093 C CA . VAL B 1 391 ? 34.281 26.281 8.914 1 94.12 391 VAL B CA 1
ATOM 9094 C C . VAL B 1 391 ? 33.094 26.562 8.016 1 94.12 391 VAL B C 1
ATOM 9096 O O . VAL B 1 391 ? 32.25 25.688 7.805 1 94.12 391 VAL B O 1
ATOM 9099 N N . LEU B 1 392 ? 33.031 27.75 7.441 1 93.69 392 LEU B N 1
ATOM 9100 C CA . LEU B 1 392 ? 31.938 28.141 6.57 1 93.69 392 LEU B CA 1
ATOM 9101 C C . LEU B 1 392 ? 31.906 27.281 5.309 1 93.69 392 LEU B C 1
ATOM 9103 O O . LEU B 1 392 ? 30.844 26.875 4.855 1 93.69 392 LEU B O 1
ATOM 9107 N N . GLY B 1 393 ? 33.062 27.062 4.707 1 92.62 393 GLY B N 1
ATOM 9108 C CA . GLY B 1 393 ? 33.156 26.188 3.545 1 92.62 393 GLY B CA 1
ATOM 9109 C C . GLY B 1 393 ? 32.656 24.781 3.82 1 92.62 393 GLY B C 1
ATOM 9110 O O . GLY B 1 393 ? 32 24.172 2.98 1 92.62 393 GLY B O 1
ATOM 9111 N N . PHE B 1 394 ? 33 24.266 4.988 1 94.69 394 PHE B N 1
ATOM 9112 C CA . PHE B 1 394 ? 32.562 22.938 5.387 1 94.69 394 PHE B CA 1
ATOM 9113 C C . PHE B 1 394 ? 31.047 22.859 5.496 1 94.69 394 PHE B C 1
ATOM 9115 O O . PHE B 1 394 ? 30.438 21.875 5.07 1 94.69 394 PHE B O 1
ATOM 9122 N N . ILE B 1 395 ? 30.469 23.859 6.047 1 92.38 395 ILE B N 1
ATOM 9123 C CA . ILE B 1 395 ? 29.016 23.906 6.258 1 92.38 395 ILE B CA 1
ATOM 9124 C C . ILE B 1 395 ? 28.312 23.875 4.91 1 92.38 395 ILE B C 1
ATOM 9126 O O . ILE B 1 395 ? 27.266 23.234 4.762 1 92.38 395 ILE B O 1
ATOM 9130 N N . VAL B 1 396 ? 28.766 24.562 3.947 1 93.5 396 VAL B N 1
ATOM 9131 C CA . VAL B 1 396 ? 28.172 24.641 2.621 1 93.5 396 VAL B CA 1
ATOM 9132 C C . VAL B 1 396 ? 28.172 23.25 1.97 1 93.5 396 VAL B C 1
ATOM 9134 O O . VAL B 1 396 ? 27.188 22.859 1.333 1 93.5 396 VAL B O 1
ATOM 9137 N N . ASP B 1 397 ? 29.203 22.469 2.256 1 93.31 397 ASP B N 1
ATOM 9138 C CA . ASP B 1 397 ? 29.391 21.203 1.564 1 93.31 397 ASP B CA 1
ATOM 9139 C C . ASP B 1 397 ? 28.781 20.047 2.361 1 93.31 397 ASP B C 1
ATOM 9141 O O . ASP B 1 397 ? 28.531 18.969 1.812 1 93.31 397 ASP B O 1
ATOM 9145 N N . HIS B 1 398 ? 28.625 20.297 3.682 1 95.94 398 HIS B N 1
ATOM 9146 C CA . HIS B 1 398 ? 28.219 19.203 4.539 1 95.94 398 HIS B CA 1
ATOM 9147 C C . HIS B 1 398 ? 27.031 19.594 5.414 1 95.94 398 HIS B C 1
ATOM 9149 O O . HIS B 1 398 ? 27.078 19.453 6.637 1 95.94 398 HIS B O 1
ATOM 9155 N N . PRO B 1 399 ? 25.922 20 4.824 1 96.56 399 PRO B N 1
ATOM 9156 C CA . PRO B 1 399 ? 24.766 20.359 5.637 1 96.56 399 PRO B CA 1
ATOM 9157 C C . PRO B 1 399 ? 24.016 19.156 6.184 1 96.56 399 PRO B C 1
ATOM 9159 O O . PRO B 1 399 ? 23.234 19.281 7.129 1 96.56 399 PRO B O 1
ATOM 9162 N N . LEU B 1 400 ? 24.172 17.906 5.613 1 97.75 400 LEU B N 1
ATOM 9163 C CA . LEU B 1 400 ? 23.422 16.703 5.926 1 97.75 400 LEU B CA 1
ATOM 9164 C C . LEU B 1 400 ? 24.156 15.852 6.961 1 97.75 400 LEU B C 1
ATOM 9166 O O . LEU B 1 400 ? 25.344 15.586 6.812 1 97.75 400 LEU B O 1
ATOM 9170 N N . MET B 1 401 ? 23.422 15.492 8.039 1 98.25 401 MET B N 1
ATOM 9171 C CA . MET B 1 401 ? 23.969 14.594 9.047 1 98.25 401 MET B CA 1
ATOM 9172 C C . MET B 1 401 ? 23.922 13.148 8.586 1 98.25 401 MET B C 1
ATOM 9174 O O . MET B 1 401 ? 23.047 12.773 7.801 1 98.25 401 MET B O 1
ATOM 9178 N N . HIS B 1 402 ? 24.812 12.352 9.07 1 97.31 402 HIS B N 1
ATOM 9179 C CA . HIS B 1 402 ? 24.953 10.969 8.625 1 97.31 402 HIS B CA 1
ATOM 9180 C C . HIS B 1 402 ? 23.859 10.094 9.234 1 97.31 402 HIS B C 1
ATOM 9182 O O . HIS B 1 402 ? 23.281 9.25 8.547 1 97.31 402 HIS B O 1
ATOM 9188 N N . GLU B 1 403 ? 23.594 10.25 10.484 1 97.25 403 GLU B N 1
ATOM 9189 C CA . GLU B 1 403 ? 22.609 9.414 11.164 1 97.25 403 GLU B CA 1
ATOM 9190 C C . GLU B 1 403 ? 21.188 9.906 10.898 1 97.25 403 GLU B C 1
ATOM 9192 O O . GLU B 1 403 ? 20.984 11.078 10.578 1 97.25 403 GLU B O 1
ATOM 9197 N N . THR B 1 404 ? 20.266 9.039 11 1 97 404 THR B N 1
ATOM 9198 C CA . THR B 1 404 ? 18.844 9.32 10.812 1 97 404 THR B CA 1
ATOM 9199 C C . THR B 1 404 ? 18.125 9.445 12.156 1 97 404 THR B C 1
ATOM 9201 O O . THR B 1 404 ? 18.406 8.68 13.086 1 97 404 THR B O 1
ATOM 9204 N N . VAL B 1 405 ? 17.312 10.461 12.289 1 98.56 405 VAL B N 1
ATOM 9205 C CA . VAL B 1 405 ? 16.516 10.609 13.5 1 98.56 405 VAL B CA 1
ATOM 9206 C C . VAL B 1 405 ? 15.453 9.516 13.562 1 98.56 405 VAL B C 1
ATOM 9208 O O . VAL B 1 405 ? 14.586 9.438 12.695 1 98.56 405 VAL B O 1
ATOM 9211 N N . GLN B 1 406 ? 15.516 8.727 14.562 1 96.88 406 GLN B N 1
ATOM 9212 C CA . GLN B 1 406 ? 14.578 7.617 14.711 1 96.88 406 GLN B CA 1
ATOM 9213 C C . GLN B 1 406 ? 13.32 8.055 15.461 1 96.88 406 GLN B C 1
ATOM 9215 O O . GLN B 1 406 ? 13.391 8.906 16.344 1 96.88 406 GLN B O 1
ATOM 9220 N N . HIS B 1 407 ? 12.266 7.527 15.141 1 94.06 407 HIS B N 1
ATOM 9221 C CA . HIS B 1 407 ? 11.039 7.832 15.867 1 94.06 407 HIS B CA 1
ATOM 9222 C C . HIS B 1 407 ? 11.047 7.18 17.25 1 94.06 407 HIS B C 1
ATOM 9224 O O . HIS B 1 407 ? 11.688 6.145 17.453 1 94.06 407 HIS B O 1
ATOM 9230 N N . LYS B 1 408 ? 10.484 7.746 18.203 1 89.06 408 LYS B N 1
ATOM 9231 C CA . LYS B 1 408 ? 10.57 7.488 19.641 1 89.06 408 LYS B CA 1
ATOM 9232 C C . LYS B 1 408 ? 10.172 6.051 19.953 1 89.06 408 LYS B C 1
ATOM 9234 O O . LYS B 1 408 ? 10.82 5.387 20.766 1 89.06 408 LYS B O 1
ATOM 9239 N N . TYR B 1 409 ? 9.203 5.316 19.406 1 83.88 409 TYR B N 1
ATOM 9240 C CA . TYR B 1 409 ? 8.656 4.043 19.859 1 83.88 409 TYR B CA 1
ATOM 9241 C C . TYR B 1 409 ? 9.07 2.912 18.922 1 83.88 409 TYR B C 1
ATOM 9243 O O . TYR B 1 409 ? 8.586 1.784 19.062 1 83.88 409 TYR B O 1
ATOM 9251 N N . GLY B 1 410 ? 9.938 3.164 18.031 1 85.06 410 GLY B N 1
ATOM 9252 C CA . GLY B 1 410 ? 10.367 2.156 17.078 1 85.06 410 GLY B CA 1
ATOM 9253 C C . GLY B 1 410 ? 9.273 1.765 16.094 1 85.06 410 GLY B C 1
ATOM 9254 O O . GLY B 1 410 ? 9.5 0.938 15.211 1 85.06 410 GLY B O 1
ATOM 9255 N N . LYS B 1 411 ? 8.164 2.301 16.344 1 84.38 411 LYS B N 1
ATOM 9256 C CA . LYS B 1 411 ? 7.023 2.135 15.453 1 84.38 411 LYS B CA 1
ATOM 9257 C C . LYS B 1 411 ? 6.195 3.412 15.383 1 84.38 411 LYS B C 1
ATOM 9259 O O . LYS B 1 411 ? 6.262 4.258 16.281 1 84.38 411 LYS B O 1
ATOM 9264 N N . PRO B 1 412 ? 5.516 3.566 14.281 1 89.19 412 PRO B N 1
ATOM 9265 C CA . PRO B 1 412 ? 4.625 4.727 14.242 1 89.19 412 PRO B CA 1
ATOM 9266 C C . PRO B 1 412 ? 3.586 4.719 15.359 1 89.19 412 PRO B C 1
ATOM 9268 O O . PRO B 1 412 ? 3.145 3.652 15.789 1 89.19 412 PRO B O 1
ATOM 9271 N N . VAL B 1 413 ? 3.211 5.852 15.773 1 85.94 413 VAL B N 1
ATOM 9272 C CA . VAL B 1 413 ? 2.166 6.004 16.781 1 85.94 413 VAL B CA 1
ATOM 9273 C C . VAL B 1 413 ? 0.83 5.531 16.219 1 85.94 413 VAL B C 1
ATOM 9275 O O . VAL B 1 413 ? -0.021 5.023 16.953 1 85.94 413 VAL B O 1
ATOM 9278 N N . PHE B 1 414 ? 0.698 5.762 15.07 1 84.19 414 PHE B N 1
ATOM 9279 C CA . PHE B 1 414 ? -0.512 5.406 14.336 1 84.19 414 PHE B CA 1
ATOM 9280 C C . PHE B 1 414 ? -0.211 5.215 12.852 1 84.19 414 PHE B C 1
ATOM 9282 O O . PHE B 1 414 ? 0.648 5.902 12.297 1 84.19 414 PHE B O 1
ATOM 9289 N N . TYR B 1 415 ? -0.871 4.309 12.25 1 85.38 415 TYR B N 1
ATOM 9290 C CA . TYR B 1 415 ? -0.729 4.117 10.812 1 85.38 415 TYR B CA 1
ATOM 9291 C C . TYR B 1 415 ? -2.059 3.721 10.18 1 85.38 415 TYR B C 1
ATOM 9293 O O . TYR B 1 415 ? -2.85 2.998 10.789 1 85.38 415 TYR B O 1
ATOM 9301 N N . LEU B 1 416 ? -2.449 4.223 8.992 1 80.81 416 LEU B N 1
ATOM 9302 C CA . LEU B 1 416 ? -3.695 4.008 8.266 1 80.81 416 LEU B CA 1
ATOM 9303 C C . LEU B 1 416 ? -3.418 3.68 6.805 1 80.81 416 LEU B C 1
ATOM 9305 O O . LEU B 1 416 ? -3.086 4.57 6.016 1 80.81 416 LEU B O 1
ATOM 9309 N N . PRO B 1 417 ? -3.566 2.406 6.359 1 77.06 417 PRO B N 1
ATOM 9310 C CA . PRO B 1 417 ? -3.42 2.072 4.938 1 77.06 417 PRO B CA 1
ATOM 9311 C C . PRO B 1 417 ? -4.594 2.562 4.094 1 77.06 417 PRO B C 1
ATOM 9313 O O . PRO B 1 417 ? -5.73 2.586 4.566 1 77.06 417 PRO B O 1
ATOM 9316 N N . GLY B 1 418 ? -4.434 2.941 2.98 1 72.31 418 GLY B N 1
ATOM 9317 C CA . GLY B 1 418 ? -5.473 3.266 2.016 1 72.31 418 GLY B CA 1
ATOM 9318 C C . GLY B 1 418 ? -5.875 4.727 2.045 1 72.31 418 GLY B C 1
ATOM 9319 O O . GLY B 1 418 ? -6.664 5.176 1.207 1 72.31 418 GLY B O 1
ATOM 9320 N N . GLU B 1 419 ? -5.336 5.398 3.041 1 74.56 419 GLU B N 1
ATOM 9321 C CA . GLU B 1 419 ? -5.738 6.793 3.186 1 74.56 419 GLU B CA 1
ATOM 9322 C C . GLU B 1 419 ? -4.523 7.715 3.244 1 74.56 419 GLU B C 1
ATOM 9324 O O . GLU B 1 419 ? -3.52 7.387 3.881 1 74.56 419 GLU B O 1
ATOM 9329 N N . GLU B 1 420 ? -4.633 8.797 2.516 1 80.12 420 GLU B N 1
ATOM 9330 C CA . GLU B 1 420 ? -3.615 9.844 2.59 1 80.12 420 GLU B CA 1
ATOM 9331 C C . GLU B 1 420 ? -4.109 11.039 3.398 1 80.12 420 GLU B C 1
ATOM 9333 O O . GLU B 1 420 ? -4.945 11.812 2.924 1 80.12 420 GLU B O 1
ATOM 9338 N N . LEU B 1 421 ? -3.555 11.195 4.488 1 82.25 421 LEU B N 1
ATOM 9339 C CA . LEU B 1 421 ? -3.918 12.289 5.379 1 82.25 421 LEU B CA 1
ATOM 9340 C C . LEU B 1 421 ? -2.963 13.469 5.207 1 82.25 421 LEU B C 1
ATOM 9342 O O . LEU B 1 421 ? -1.793 13.281 4.867 1 82.25 421 LEU B O 1
ATOM 9346 N N . GLN B 1 422 ? -3.471 14.68 5.441 1 85.81 422 GLN B N 1
ATOM 9347 C CA . GLN B 1 422 ? -2.643 15.836 5.117 1 85.81 422 GLN B CA 1
ATOM 9348 C C . GLN B 1 422 ? -2.484 16.75 6.328 1 85.81 422 GLN B C 1
ATOM 9350 O O . GLN B 1 422 ? -1.536 17.531 6.398 1 85.81 422 GLN B O 1
ATOM 9355 N N . GLN B 1 423 ? -3.449 16.734 7.188 1 90.19 423 GLN B N 1
ATOM 9356 C CA . GLN B 1 423 ? -3.422 17.656 8.32 1 90.19 423 GLN B CA 1
ATOM 9357 C C . GLN B 1 423 ? -3.5 16.906 9.648 1 90.19 423 GLN B C 1
ATOM 9359 O O . GLN B 1 423 ? -4.184 15.891 9.75 1 90.19 423 GLN B O 1
ATOM 9364 N N . ILE B 1 424 ? -2.766 17.453 10.594 1 90.62 424 ILE B N 1
ATOM 9365 C CA . ILE B 1 424 ? -2.797 16.875 11.93 1 90.62 424 ILE B CA 1
ATOM 9366 C C . ILE B 1 424 ? -2.951 17.969 12.977 1 90.62 424 ILE B C 1
ATOM 9368 O O . ILE B 1 424 ? -2.389 19.062 12.828 1 90.62 424 ILE B O 1
ATOM 9372 N N . GLU B 1 425 ? -3.809 17.766 13.859 1 89.62 425 GLU B N 1
ATOM 9373 C CA . GLU B 1 425 ? -3.971 18.594 15.055 1 89.62 425 GLU B CA 1
ATOM 9374 C C . GLU B 1 425 ? -3.957 17.734 16.312 1 89.62 425 GLU B C 1
ATOM 9376 O O . GLU B 1 425 ? -4.227 16.531 16.25 1 89.62 425 GLU B O 1
ATOM 9381 N N . MET B 1 426 ? -3.516 18.359 17.375 1 85.69 426 MET B N 1
ATOM 9382 C CA . MET B 1 426 ? -3.398 17.594 18.609 1 85.69 426 MET B CA 1
ATOM 9383 C C . MET B 1 426 ? -3.955 18.375 19.797 1 85.69 426 MET B C 1
ATOM 9385 O O . MET B 1 426 ? -3.854 19.609 19.828 1 85.69 426 MET B O 1
ATOM 9389 N N . GLU B 1 427 ? -4.645 17.625 20.672 1 77.5 427 GLU B N 1
ATOM 9390 C CA . GLU B 1 427 ? -5.145 18.25 21.906 1 77.5 427 GLU B CA 1
ATOM 9391 C C . GLU B 1 427 ? -5.031 17.281 23.078 1 77.5 427 GLU B C 1
ATOM 9393 O O . GLU B 1 427 ? -5.047 16.062 22.906 1 77.5 427 GLU B O 1
ATOM 9398 N N . ALA B 1 428 ? -4.816 17.891 24.219 1 71.31 428 ALA B N 1
ATOM 9399 C CA . ALA B 1 428 ? -4.84 17.094 25.438 1 71.31 428 ALA B CA 1
ATOM 9400 C C . ALA B 1 428 ? -6.27 16.734 25.844 1 71.31 428 ALA B C 1
ATOM 9402 O O . ALA B 1 428 ? -7.152 17.594 25.828 1 71.31 428 ALA B O 1
ATOM 9403 N N . ALA B 1 429 ? -6.512 15.461 25.844 1 63.59 429 ALA B N 1
ATOM 9404 C CA . ALA B 1 429 ? -7.879 15.086 26.188 1 63.59 429 ALA B CA 1
ATOM 9405 C C . ALA B 1 429 ? -7.98 14.727 27.672 1 63.59 429 ALA B C 1
ATOM 9407 O O . ALA B 1 429 ? -7.086 14.078 28.219 1 63.59 429 ALA B O 1
ATOM 9408 N N . PRO B 1 430 ? -9.016 15.258 28.375 1 59.38 430 PRO B N 1
ATOM 9409 C CA . PRO B 1 430 ? -9.195 15 29.812 1 59.38 430 PRO B CA 1
ATOM 9410 C C . PRO B 1 430 ? -9.25 13.516 30.141 1 59.38 430 PRO B C 1
ATOM 9412 O O . PRO B 1 430 ? -8.766 13.086 31.188 1 59.38 430 PRO B O 1
ATOM 9415 N N . GLY B 1 431 ? -10 12.703 29.359 1 55.56 431 GLY B N 1
ATOM 9416 C CA . GLY B 1 431 ? -10.203 11.305 29.719 1 55.56 431 GLY B CA 1
ATOM 9417 C C . GLY B 1 431 ? -8.992 10.438 29.422 1 55.56 431 GLY B C 1
ATOM 9418 O O . GLY B 1 431 ? -9.008 9.234 29.703 1 55.56 431 GLY B O 1
ATOM 9419 N N . VAL B 1 432 ? -8.039 10.922 28.734 1 53.38 432 VAL B N 1
ATOM 9420 C CA . VAL B 1 432 ? -6.852 10.117 28.469 1 53.38 432 VAL B CA 1
ATOM 9421 C C . VAL B 1 432 ? -5.723 10.547 29.406 1 53.38 432 VAL B C 1
ATOM 9423 O O . VAL B 1 432 ? -5.219 11.664 29.297 1 53.38 432 VAL B O 1
ATOM 9426 N N . LYS B 1 433 ? -5.641 9.773 30.578 1 52.53 433 LYS B N 1
ATOM 9427 C CA . LYS B 1 433 ? -4.52 10.07 31.469 1 52.53 433 LYS B CA 1
ATOM 9428 C C . LYS B 1 433 ? -3.199 10.07 30.703 1 52.53 433 LYS B C 1
ATOM 9430 O O . LYS B 1 433 ? -2.842 9.078 30.062 1 52.53 433 LYS B O 1
ATOM 9435 N N . ASP B 1 434 ? -2.463 11.094 30.688 1 52.53 434 ASP B N 1
ATOM 9436 C CA . ASP B 1 434 ? -1.142 11.273 30.094 1 52.53 434 ASP B CA 1
ATOM 9437 C C . ASP B 1 434 ? -1.171 11 28.594 1 52.53 434 ASP B C 1
ATOM 9439 O O . ASP B 1 434 ? -0.224 10.438 28.047 1 52.53 434 ASP B O 1
ATOM 9443 N N . GLY B 1 435 ? -2.4 11.109 28.047 1 57.78 435 GLY B N 1
ATOM 9444 C CA . GLY B 1 435 ? -2.471 10.805 26.625 1 57.78 435 GLY B CA 1
ATOM 9445 C C . GLY B 1 435 ? -3.025 11.945 25.797 1 57.78 435 GLY B C 1
ATOM 9446 O O . GLY B 1 435 ? -3.314 13.023 26.328 1 57.78 435 GLY B O 1
ATOM 9447 N N . TYR B 1 436 ? -2.799 11.969 24.453 1 55.69 436 TYR B N 1
ATOM 9448 C CA . TYR B 1 436 ? -3.225 13 23.516 1 55.69 436 TYR B CA 1
ATOM 9449 C C . TYR B 1 436 ? -4.273 12.453 22.547 1 55.69 436 TYR B C 1
ATOM 9451 O O . TYR B 1 436 ? -4.379 11.234 22.359 1 55.69 436 TYR B O 1
ATOM 9459 N N . VAL B 1 437 ? -5.176 13.242 22.281 1 56.56 437 VAL B N 1
ATOM 9460 C CA . VAL B 1 437 ? -6.082 12.961 21.172 1 56.56 437 VAL B CA 1
ATOM 9461 C C . VAL B 1 437 ? -5.574 13.648 19.906 1 56.56 437 VAL B C 1
ATOM 9463 O O . VAL B 1 437 ? -5.211 14.82 19.922 1 56.56 437 VAL B O 1
ATOM 9466 N N . PHE B 1 438 ? -5.371 12.805 18.953 1 59.91 438 PHE B N 1
ATOM 9467 C CA . PHE B 1 438 ? -4.984 13.32 17.641 1 59.91 438 PHE B CA 1
ATOM 9468 C C . PHE B 1 438 ? -6.203 13.477 16.734 1 59.91 438 PHE B C 1
ATOM 9470 O O . PHE B 1 438 ? -7.098 12.625 16.734 1 59.91 438 PHE B O 1
ATOM 9477 N N . LEU B 1 439 ? -6.328 14.703 16.266 1 59.06 439 LEU B N 1
ATOM 9478 C CA . LEU B 1 439 ? -7.281 14.906 15.18 1 59.06 439 LEU B CA 1
ATOM 9479 C C . LEU B 1 439 ? -6.574 14.914 13.828 1 59.06 439 LEU B C 1
ATOM 9481 O O . LEU B 1 439 ? -5.598 15.641 13.641 1 59.06 439 LEU B O 1
ATOM 9485 N N . LEU B 1 440 ? -7.023 13.961 13.055 1 58.81 440 LEU B N 1
ATOM 9486 C CA . LEU B 1 440 ? -6.387 13.836 11.75 1 58.81 440 LEU B CA 1
ATOM 9487 C C . LEU B 1 440 ? -7.367 14.164 10.625 1 58.81 440 LEU B C 1
ATOM 9489 O O . LEU B 1 440 ? -8.516 13.719 10.656 1 58.81 440 LEU B O 1
ATOM 9493 N N . GLY B 1 441 ? -7.059 15.141 9.828 1 47.09 441 GLY B N 1
ATOM 9494 C CA . GLY B 1 441 ? -7.867 15.484 8.664 1 47.09 441 GLY B CA 1
ATOM 9495 C C . GLY B 1 441 ? -7.328 14.898 7.375 1 47.09 441 GLY B C 1
ATOM 9496 O O . GLY B 1 441 ? -6.117 14.766 7.203 1 47.09 441 GLY B O 1
ATOM 9497 N N . PHE B 1 442 ? -8.133 14.383 6.539 1 50.88 442 PHE B N 1
ATOM 9498 C CA . PHE B 1 442 ? -7.828 13.727 5.273 1 50.88 442 PHE B CA 1
ATOM 9499 C C . PHE B 1 442 ? -7.633 14.75 4.16 1 50.88 442 PHE B C 1
ATOM 9501 O O . PHE B 1 442 ? -8.266 15.812 4.164 1 50.88 442 PHE B O 1
ATOM 9508 N N . GLN B 1 443 ? -6.539 14.688 3.445 1 45.22 443 GLN B N 1
ATOM 9509 C CA . GLN B 1 443 ? -6.426 15.422 2.189 1 45.22 443 GLN B CA 1
ATOM 9510 C C . GLN B 1 443 ? -7.348 14.828 1.124 1 45.22 443 GLN B C 1
ATOM 9512 O O . GLN B 1 443 ? -7.836 15.547 0.249 1 45.22 443 GLN B O 1
ATOM 9517 N N . GLU B 1 444 ? -7.289 13.539 1.07 1 52.5 444 GLU B N 1
ATOM 9518 C CA . GLU B 1 444 ? -7.922 13.117 -0.176 1 52.5 444 GLU B CA 1
ATOM 9519 C C . GLU B 1 444 ? -9.398 13.5 -0.205 1 52.5 444 GLU B C 1
ATOM 9521 O O . GLU B 1 444 ? -9.945 13.953 0.799 1 52.5 444 GLU B O 1
ATOM 9526 N N . ASN B 1 445 ? -9.961 13.477 -1.419 1 54.94 445 ASN B N 1
ATOM 9527 C CA . ASN B 1 445 ? -11.25 13.922 -1.948 1 54.94 445 ASN B CA 1
ATOM 9528 C C . ASN B 1 445 ? -12.414 13.289 -1.195 1 54.94 445 ASN B C 1
ATOM 9530 O O . ASN B 1 445 ? -13.539 13.25 -1.703 1 54.94 445 ASN B O 1
ATOM 9534 N N . ARG B 1 446 ? -11.812 12.883 0.169 1 61.84 446 ARG B N 1
ATOM 9535 C CA . ARG B 1 446 ? -13.008 12.273 0.749 1 61.84 446 ARG B CA 1
ATOM 9536 C C . ARG B 1 446 ? -13.602 13.164 1.839 1 61.84 446 ARG B C 1
ATOM 9538 O O . ARG B 1 446 ? -14.758 12.992 2.227 1 61.84 446 ARG B O 1
ATOM 9545 N N . GLY B 1 447 ? -12.75 14.109 2.383 1 75.31 447 GLY B N 1
ATOM 9546 C CA . GLY B 1 447 ? -13.289 15.102 3.299 1 75.31 447 GLY B CA 1
ATOM 9547 C C . GLY B 1 447 ? -13.648 14.531 4.656 1 75.31 447 GLY B C 1
ATOM 9548 O O . GLY B 1 447 ? -14.648 14.914 5.258 1 75.31 447 GLY B O 1
ATOM 9549 N N . LYS B 1 448 ? -12.844 13.523 5.141 1 81.06 448 LYS B N 1
ATOM 9550 C CA . LYS B 1 448 ? -13.125 12.891 6.43 1 81.06 448 LYS B CA 1
ATOM 9551 C C . LYS B 1 448 ? -12.172 13.398 7.508 1 81.06 448 LYS B C 1
ATOM 9553 O O . LYS B 1 448 ? -11.062 13.844 7.207 1 81.06 448 LYS B O 1
ATOM 9558 N N . VAL B 1 449 ? -12.633 13.391 8.703 1 86.81 449 VAL B N 1
ATOM 9559 C CA . VAL B 1 449 ? -11.82 13.734 9.859 1 86.81 449 VAL B CA 1
ATOM 9560 C C . VAL B 1 449 ? -11.719 12.531 10.797 1 86.81 449 VAL B C 1
ATOM 9562 O O . VAL B 1 449 ? -12.734 12.055 11.312 1 86.81 449 VAL B O 1
ATOM 9565 N N . TYR B 1 450 ? -10.508 12.07 10.977 1 84.06 450 TYR B N 1
ATOM 9566 C CA . TYR B 1 450 ? -10.258 10.969 11.906 1 84.06 450 TYR B CA 1
ATOM 9567 C C . TYR B 1 450 ? -9.891 11.492 13.289 1 84.06 450 TYR B C 1
ATOM 9569 O O . TYR B 1 450 ? -9.016 12.352 13.422 1 84.06 450 TYR B O 1
ATOM 9577 N N . LYS B 1 451 ? -10.547 11.016 14.195 1 83.5 451 LYS B N 1
ATOM 9578 C CA . LYS B 1 451 ? -10.195 11.312 15.578 1 83.5 451 LYS B CA 1
ATOM 9579 C C . LYS B 1 451 ? -9.539 10.109 16.25 1 83.5 451 LYS B C 1
ATOM 9581 O O . LYS B 1 451 ? -10.141 9.039 16.344 1 83.5 451 LYS B O 1
ATOM 9586 N N . ILE B 1 452 ? -8.367 10.367 16.703 1 81.88 452 ILE B N 1
ATOM 9587 C CA . ILE B 1 452 ? -7.551 9.273 17.219 1 81.88 452 ILE B CA 1
ATOM 9588 C C . ILE B 1 452 ? -7.102 9.578 18.641 1 81.88 452 ILE B C 1
ATOM 9590 O O . ILE B 1 452 ? -6.668 10.695 18.938 1 81.88 452 ILE B O 1
ATOM 9594 N N . ALA B 1 453 ? -7.344 8.625 19.453 1 77.75 453 ALA B N 1
ATOM 9595 C CA . ALA B 1 453 ? -6.871 8.758 20.828 1 77.75 453 ALA B CA 1
ATOM 9596 C C . ALA B 1 453 ? -5.594 7.957 21.047 1 77.75 453 ALA B C 1
ATOM 9598 O O . ALA B 1 453 ? -5.438 6.859 20.5 1 77.75 453 ALA B O 1
ATOM 9599 N N . SER B 1 454 ? -4.68 8.617 21.672 1 74.69 454 SER B N 1
ATOM 9600 C CA . SER B 1 454 ? -3.428 7.945 22 1 74.69 454 SER B CA 1
ATOM 9601 C C . SER B 1 454 ? -3.221 7.879 23.516 1 74.69 454 SER B C 1
ATOM 9603 O O . SER B 1 454 ? -3.566 8.812 24.234 1 74.69 454 SER B O 1
ATOM 9605 N N . GLN B 1 455 ? -2.873 6.715 23.969 1 65.44 455 GLN B N 1
ATOM 9606 C CA . GLN B 1 455 ? -2.523 6.543 25.375 1 65.44 455 GLN B CA 1
ATOM 9607 C C . GLN B 1 455 ? -1.063 6.129 25.531 1 65.44 455 GLN B C 1
ATOM 9609 O O . GLN B 1 455 ? -0.609 5.18 24.875 1 65.44 455 GLN B O 1
ATOM 9614 N N . ASP B 1 456 ? -0.281 7.055 26.078 1 61.78 456 ASP B N 1
ATOM 9615 C CA . ASP B 1 456 ? 1.118 6.75 26.359 1 61.78 456 ASP B CA 1
ATOM 9616 C C . ASP B 1 456 ? 1.26 5.996 27.672 1 61.78 456 ASP B C 1
ATOM 9618 O O . ASP B 1 456 ? 1.038 6.562 28.75 1 61.78 456 ASP B O 1
ATOM 9622 N N . LYS B 1 457 ? 1.273 4.719 27.656 1 58.38 457 LYS B N 1
ATOM 9623 C CA . LYS B 1 457 ? 1.479 3.945 28.875 1 58.38 457 LYS B CA 1
ATOM 9624 C C . LYS B 1 457 ? 2.961 3.662 29.094 1 58.38 457 LYS B C 1
ATOM 9626 O O . LYS B 1 457 ? 3.324 2.604 29.609 1 58.38 457 LYS B O 1
ATOM 9631 N N . GLY B 1 458 ? 3.811 4.562 28.734 1 55.75 458 GLY B N 1
ATOM 9632 C CA . GLY B 1 458 ? 5.242 4.441 28.953 1 55.75 458 GLY B CA 1
ATOM 9633 C C . GLY B 1 458 ? 5.945 3.625 27.875 1 55.75 458 GLY B C 1
ATOM 9634 O O . GLY B 1 458 ? 6.648 4.176 27.031 1 55.75 458 GLY B O 1
ATOM 9635 N N . THR B 1 459 ? 5.707 2.283 28.016 1 55.81 459 THR B N 1
ATOM 9636 C CA . THR B 1 459 ? 6.434 1.373 27.125 1 55.81 459 THR B CA 1
ATOM 9637 C C . THR B 1 459 ? 5.664 1.148 25.828 1 55.81 459 THR B C 1
ATOM 9639 O O . THR B 1 459 ? 6.242 0.729 24.828 1 55.81 459 THR B O 1
ATOM 9642 N N . GLU B 1 460 ? 4.363 1.361 25.922 1 58.25 460 GLU B N 1
ATOM 9643 C CA . GLU B 1 460 ? 3.574 1.073 24.734 1 58.25 460 GLU B CA 1
ATOM 9644 C C . GLU B 1 460 ? 2.598 2.207 24.438 1 58.25 460 GLU B C 1
ATOM 9646 O O . GLU B 1 460 ? 2.074 2.842 25.344 1 58.25 460 GLU B O 1
ATOM 9651 N N . TYR B 1 461 ? 2.701 2.699 23.219 1 64.31 461 TYR B N 1
ATOM 9652 C CA . TYR B 1 461 ? 1.743 3.68 22.719 1 64.31 461 TYR B CA 1
ATOM 9653 C C . TYR B 1 461 ? 0.561 2.994 22.047 1 64.31 461 TYR B C 1
ATOM 9655 O O . TYR B 1 461 ? 0.743 2.158 21.156 1 64.31 461 TYR B O 1
ATOM 9663 N N . LYS B 1 462 ? -0.551 3.043 22.781 1 67.25 462 LYS B N 1
ATOM 9664 C CA . LYS B 1 462 ? -1.763 2.506 22.172 1 67.25 462 LYS B CA 1
ATOM 9665 C C . LYS B 1 462 ? -2.592 3.615 21.531 1 67.25 462 LYS B C 1
ATOM 9667 O O . LYS B 1 462 ? -2.787 4.676 22.125 1 67.25 462 LYS B O 1
ATOM 9672 N N . THR B 1 463 ? -2.803 3.455 20.25 1 74.75 463 THR B N 1
ATOM 9673 C CA . THR B 1 463 ? -3.611 4.426 19.516 1 74.75 463 THR B CA 1
ATOM 9674 C C . THR B 1 463 ? -4.836 3.758 18.906 1 74.75 463 THR B C 1
ATOM 9676 O O . THR B 1 463 ? -4.77 2.605 18.469 1 74.75 463 THR B O 1
ATOM 9679 N N . TYR B 1 464 ? -5.973 4.434 19.016 1 72.88 464 TYR B N 1
ATOM 9680 C CA . TYR B 1 464 ? -7.172 3.9 18.391 1 72.88 464 TYR B CA 1
ATOM 9681 C C . TYR B 1 464 ? -8.023 5.02 17.797 1 72.88 464 TYR B C 1
ATOM 9683 O O . TYR B 1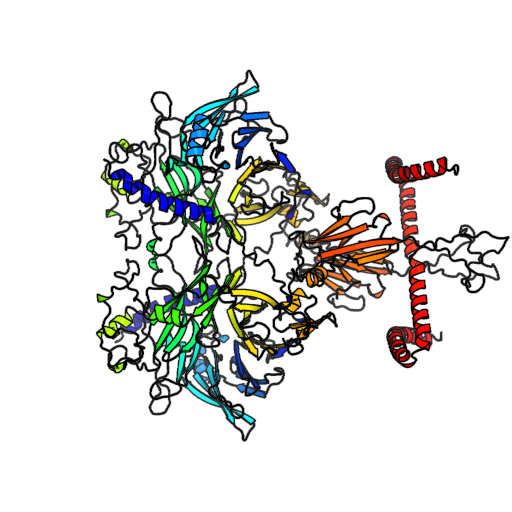 464 ? -8.07 6.125 18.344 1 72.88 464 TYR B O 1
ATOM 9691 N N . VAL B 1 465 ? -8.633 4.715 16.672 1 77.56 465 VAL B N 1
ATOM 9692 C CA . VAL B 1 465 ? -9.609 5.625 16.062 1 77.56 465 VAL B CA 1
ATOM 9693 C C . VAL B 1 465 ? -10.945 5.492 16.781 1 77.56 465 VAL B C 1
ATOM 9695 O O . VAL B 1 465 ? -11.531 4.406 16.828 1 77.56 465 VAL B O 1
ATOM 9698 N N . PHE B 1 466 ? -11.406 6.512 17.328 1 77.19 466 PHE B N 1
ATOM 9699 C CA . PHE B 1 466 ? -12.656 6.363 18.078 1 77.19 466 PHE B CA 1
ATOM 9700 C C . PHE B 1 466 ? -13.82 6.973 17.312 1 77.19 466 PHE B C 1
ATOM 9702 O O . PHE B 1 466 ? -14.977 6.586 17.516 1 77.19 466 PHE B O 1
ATOM 9709 N N . SER B 1 467 ? -13.516 7.879 16.438 1 79.19 467 SER B N 1
ATOM 9710 C CA . SER B 1 467 ? -14.609 8.398 15.625 1 79.19 467 SER B CA 1
ATOM 9711 C C . SER B 1 467 ? -14.102 8.922 14.289 1 79.19 467 SER B C 1
ATOM 9713 O O . SER B 1 467 ? -12.969 9.398 14.188 1 79.19 467 SER B O 1
ATOM 9715 N N . ILE B 1 468 ? -14.93 8.805 13.273 1 80.56 468 ILE B N 1
ATOM 9716 C CA . ILE B 1 468 ? -14.68 9.359 11.945 1 80.56 468 ILE B CA 1
ATOM 9717 C C . ILE B 1 468 ? -15.812 10.297 11.562 1 80.56 468 ILE B C 1
ATOM 9719 O O . ILE B 1 468 ? -16.984 9.914 11.586 1 80.56 468 ILE B O 1
ATOM 9723 N N . TYR B 1 469 ? -15.438 11.547 11.273 1 82.75 469 TYR B N 1
ATOM 9724 C CA . TYR B 1 469 ? -16.422 12.516 10.812 1 82.75 469 TYR B CA 1
ATOM 9725 C C . TYR B 1 469 ? -16.406 12.633 9.289 1 82.75 469 TYR B C 1
ATOM 9727 O O . TYR B 1 469 ? -15.328 12.695 8.688 1 82.75 469 TYR B O 1
ATOM 9735 N N . SER B 1 470 ? -17.578 12.562 8.711 1 79.44 470 SER B N 1
ATOM 9736 C CA . SER B 1 470 ? -17.797 12.891 7.309 1 79.44 470 SER B CA 1
ATOM 9737 C C . SER B 1 470 ? -18.719 14.094 7.156 1 79.44 470 SER B C 1
ATOM 9739 O O . SER B 1 470 ? -19.891 13.938 6.801 1 79.44 470 SER B O 1
ATOM 9741 N N . PRO B 1 471 ? -18.141 15.227 7.289 1 85.19 471 PRO B N 1
ATOM 9742 C CA . PRO B 1 471 ? -18.969 16.422 7.387 1 85.19 471 PRO B CA 1
ATOM 9743 C C . PRO B 1 471 ? -19.484 16.906 6.031 1 85.19 471 PRO B C 1
ATOM 9745 O O . PRO B 1 471 ? -20.328 17.812 5.969 1 85.19 471 PRO B O 1
ATOM 9748 N N . PHE B 1 472 ? -19.062 16.328 4.973 1 80.62 472 PHE B N 1
ATOM 9749 C CA . PHE B 1 472 ? -19.406 16.828 3.648 1 80.62 472 PHE B CA 1
ATOM 9750 C C . PHE B 1 472 ? -20.219 15.797 2.869 1 80.62 472 PHE B C 1
ATOM 9752 O O . PHE B 1 472 ? -20.031 14.594 3.051 1 80.62 472 PHE B O 1
ATOM 9759 N N . ASP B 1 473 ? -21.062 16.328 2.057 1 64.5 473 ASP B N 1
ATOM 9760 C CA . ASP B 1 473 ? -21.828 15.453 1.168 1 64.5 473 ASP B CA 1
ATOM 9761 C C . ASP B 1 473 ? -20.984 14.984 -0.009 1 64.5 473 ASP B C 1
ATOM 9763 O O . ASP B 1 473 ? -21.125 13.852 -0.48 1 64.5 473 ASP B O 1
ATOM 9767 N N . GLU B 1 474 ? -20.234 15.945 -0.418 1 62.91 474 GLU B N 1
ATOM 9768 C CA . GLU B 1 474 ? -19.359 15.664 -1.548 1 62.91 474 GLU B CA 1
ATOM 9769 C C . GLU B 1 474 ? -17.906 15.562 -1.102 1 62.91 474 GLU B C 1
ATOM 9771 O O . GLU B 1 474 ? -17.547 16.062 -0.036 1 62.91 474 GLU B O 1
ATOM 9776 N N . THR B 1 475 ? -17.234 14.859 -1.949 1 65.38 475 THR B N 1
ATOM 9777 C CA . THR B 1 475 ? -15.812 14.734 -1.659 1 65.38 475 THR B CA 1
ATOM 9778 C C . THR B 1 475 ? -15.102 16.078 -1.819 1 65.38 475 THR B C 1
ATOM 9780 O O . THR B 1 475 ? -15.344 16.797 -2.791 1 65.38 475 THR B O 1
ATOM 9783 N N . GLN B 1 476 ? -14.484 16.578 -0.729 1 73.62 476 GLN B N 1
ATOM 9784 C CA . GLN B 1 476 ? -13.719 17.828 -0.753 1 73.62 476 GLN B CA 1
ATOM 9785 C C . GLN B 1 476 ? -12.414 17.688 0.027 1 73.62 476 GLN B C 1
ATOM 9787 O O . GLN B 1 476 ? -12.289 16.797 0.877 1 73.62 476 GLN B O 1
ATOM 9792 N N . VAL B 1 477 ? -11.508 18.609 -0.304 1 79.88 477 VAL B N 1
ATOM 9793 C CA . VAL B 1 477 ? -10.211 18.609 0.367 1 79.88 477 VAL B CA 1
ATOM 9794 C C . VAL B 1 477 ? -10.258 19.531 1.583 1 79.88 477 VAL B C 1
ATOM 9796 O O . VAL B 1 477 ? -10.812 20.625 1.518 1 79.88 477 VAL B O 1
ATOM 9799 N N . ILE B 1 478 ? -9.789 19.016 2.682 1 87.5 478 ILE B N 1
ATOM 9800 C CA . ILE B 1 478 ? -9.609 19.844 3.871 1 87.5 478 ILE B CA 1
ATOM 9801 C C . ILE B 1 478 ? -8.211 20.453 3.873 1 87.5 478 ILE B C 1
ATOM 9803 O O . ILE B 1 478 ? -7.219 19.734 4.035 1 87.5 478 ILE B O 1
ATOM 9807 N N . TRP B 1 479 ? -8.117 21.781 3.801 1 86.81 479 TRP B N 1
ATOM 9808 C CA . TRP B 1 479 ? -6.82 22.453 3.705 1 86.81 479 TRP B CA 1
ATOM 9809 C C . TRP B 1 479 ? -6.32 22.859 5.086 1 86.81 479 TRP B C 1
ATOM 9811 O O . TRP B 1 479 ? -5.113 23.016 5.297 1 86.81 479 TRP B O 1
ATOM 9821 N N . SER B 1 480 ? -7.258 23.062 5.898 1 90.94 480 SER B N 1
ATOM 9822 C CA . SER B 1 480 ? -6.91 23.469 7.258 1 90.94 480 SER B CA 1
ATOM 9823 C C . SER B 1 480 ? -7.816 22.797 8.289 1 90.94 480 SER B C 1
ATOM 9825 O O . SER B 1 480 ? -9.016 22.641 8.055 1 90.94 480 SER B O 1
ATOM 9827 N N . LEU B 1 481 ? -7.266 22.328 9.305 1 91.75 481 LEU B N 1
ATOM 9828 C CA . LEU B 1 481 ? -7.941 21.688 10.43 1 91.75 481 LEU B CA 1
ATOM 9829 C C . LEU B 1 481 ? -7.453 22.266 11.75 1 91.75 481 LEU B C 1
ATOM 9831 O O . LEU B 1 481 ? -6.258 22.219 12.055 1 91.75 481 LEU B O 1
ATOM 9835 N N . LYS B 1 482 ? -8.383 22.906 12.438 1 92.25 482 LYS B N 1
ATOM 9836 C CA . LYS B 1 482 ? -8.062 23.469 13.75 1 92.25 482 LYS B CA 1
ATOM 9837 C C . LYS B 1 482 ? -9.086 23.031 14.797 1 92.25 482 LYS B C 1
ATOM 9839 O O . LYS B 1 482 ? -10.18 22.578 14.445 1 92.25 482 LYS B O 1
ATOM 9844 N N . HIS B 1 483 ? -8.68 23.156 16 1 88 483 HIS B N 1
ATOM 9845 C CA . HIS B 1 483 ? -9.602 22.828 17.094 1 88 483 HIS B CA 1
ATOM 9846 C C . HIS B 1 483 ? -9.586 23.891 18.172 1 88 483 HIS B C 1
ATOM 9848 O O . HIS B 1 483 ? -8.648 24.688 18.25 1 88 483 HIS B O 1
ATOM 9854 N N . HIS B 1 484 ? -10.703 24 18.906 1 87.19 484 HIS B N 1
ATOM 9855 C CA . HIS B 1 484 ? -10.805 24.859 20.078 1 87.19 484 HIS B CA 1
ATOM 9856 C C . HIS B 1 484 ? -11.281 24.078 21.297 1 87.19 484 HIS B C 1
ATOM 9858 O O . HIS B 1 484 ? -12.484 23.875 21.484 1 87.19 484 HIS B O 1
ATOM 9864 N N . HIS B 1 485 ? -10.484 23.922 22.312 1 71.88 485 HIS B N 1
ATOM 9865 C CA . HIS B 1 485 ? -10.672 23.406 23.672 1 71.88 485 HIS B CA 1
ATOM 9866 C C . HIS B 1 485 ? -11.797 22.375 23.719 1 71.88 485 HIS B C 1
ATOM 9868 O O . HIS B 1 485 ? -12.703 22.484 24.547 1 71.88 485 HIS B O 1
ATOM 9874 N N . GLU B 1 486 ? -11.828 21.281 22.922 1 69.25 486 GLU B N 1
ATOM 9875 C CA . GLU B 1 486 ? -12.75 20.156 22.969 1 69.25 486 GLU B CA 1
ATOM 9876 C C . GLU B 1 486 ? -14.156 20.578 22.562 1 69.25 486 GLU B C 1
ATOM 9878 O O . GLU B 1 486 ? -15.125 19.875 22.844 1 69.25 486 GLU B O 1
ATOM 9883 N N . LYS B 1 487 ? -14.266 21.812 22.156 1 78.44 487 LYS B N 1
ATOM 9884 C CA . LYS B 1 487 ? -15.602 22.312 21.859 1 78.44 487 LYS B CA 1
ATOM 9885 C C . LYS B 1 487 ? -15.883 22.25 20.359 1 78.44 487 LYS B C 1
ATOM 9887 O O . LYS B 1 487 ? -16.922 21.734 19.922 1 78.44 487 LYS B O 1
ATOM 9892 N N . TYR B 1 488 ? -14.922 22.875 19.672 1 88.38 488 TYR B N 1
ATOM 9893 C CA . TYR B 1 488 ? -15.203 23.016 18.234 1 88.38 488 TYR B CA 1
ATOM 9894 C C . TYR B 1 488 ? -14.031 22.516 17.406 1 88.38 488 TYR B C 1
ATOM 9896 O O . TYR B 1 488 ? -12.883 22.562 17.844 1 88.38 488 TYR B O 1
ATOM 9904 N N . VAL B 1 489 ? -14.383 21.984 16.266 1 90.44 489 VAL B N 1
ATOM 9905 C CA . VAL B 1 489 ? -13.422 21.703 15.195 1 90.44 489 VAL B CA 1
ATOM 9906 C C . VAL B 1 489 ? -13.727 22.594 13.984 1 90.44 489 VAL B C 1
ATOM 9908 O O . VAL B 1 489 ? -14.891 22.766 13.617 1 90.44 489 VAL B O 1
ATOM 9911 N N . TYR B 1 490 ? -12.742 23.219 13.469 1 93.56 490 TYR B N 1
ATOM 9912 C CA . TYR B 1 490 ? -12.898 24.078 12.305 1 93.56 490 TYR B CA 1
ATOM 9913 C C . TYR B 1 490 ? -12.203 23.484 11.094 1 93.56 490 TYR B C 1
ATOM 9915 O O . TYR B 1 490 ? -11.062 23.016 11.188 1 93.56 490 TYR B O 1
ATOM 9923 N N . LEU B 1 491 ? -12.883 23.453 9.977 1 92.75 491 LEU B N 1
ATOM 9924 C CA . LEU B 1 491 ? -12.352 22.938 8.727 1 92.75 491 LEU B CA 1
ATOM 9925 C C . LEU B 1 491 ? -12.367 24.016 7.645 1 92.75 491 LEU B C 1
ATOM 9927 O O . LEU B 1 491 ? -13.383 24.672 7.43 1 92.75 491 LEU B O 1
ATOM 9931 N N . GLY B 1 492 ? -11.211 24.234 7.043 1 92.56 492 GLY B N 1
ATOM 9932 C CA . GLY B 1 492 ? -11.125 25.125 5.906 1 92.56 492 GLY B CA 1
ATOM 9933 C C . GLY B 1 492 ? -11.047 24.406 4.574 1 92.56 492 GLY B C 1
ATOM 9934 O O . GLY B 1 492 ? -10.219 23.5 4.402 1 92.56 492 GLY B O 1
ATOM 9935 N N . THR B 1 493 ? -11.945 24.734 3.691 1 90.25 493 THR B N 1
ATOM 9936 C CA . THR B 1 493 ? -11.945 24.203 2.334 1 90.25 493 THR B CA 1
ATOM 9937 C C . THR B 1 493 ? -11.883 25.328 1.308 1 90.25 493 THR B C 1
ATOM 9939 O O . THR B 1 493 ? -11.773 26.5 1.672 1 90.25 493 THR B O 1
ATOM 9942 N N . ASP B 1 494 ? -11.898 25.016 0.046 1 87.5 494 ASP B N 1
ATOM 9943 C CA . ASP B 1 494 ? -11.828 26.047 -0.991 1 87.5 494 ASP B CA 1
ATOM 9944 C C . ASP B 1 494 ? -13.141 26.812 -1.098 1 87.5 494 ASP B C 1
ATOM 9946 O O . ASP B 1 494 ? -13.156 27.953 -1.55 1 87.5 494 ASP B O 1
ATOM 9950 N N . HIS B 1 495 ? -14.203 26.234 -0.482 1 88.06 495 HIS B N 1
ATOM 9951 C CA . HIS B 1 495 ? -15.508 26.844 -0.749 1 88.06 495 HIS B CA 1
ATOM 9952 C C . HIS B 1 495 ? -16.156 27.328 0.54 1 88.06 495 HIS B C 1
ATOM 9954 O O . HIS B 1 495 ? -17 28.234 0.511 1 88.06 495 HIS B O 1
ATOM 9960 N N . LYS B 1 496 ? -15.805 26.703 1.608 1 91.56 496 LYS B N 1
ATOM 9961 C CA . LYS B 1 496 ? -16.469 27.094 2.852 1 91.56 496 LYS B CA 1
ATOM 9962 C C . LYS B 1 496 ? -15.594 26.766 4.062 1 91.56 496 LYS B C 1
ATOM 9964 O O . LYS B 1 496 ? -14.656 25.969 3.963 1 91.56 496 LYS B O 1
ATOM 9969 N N . VAL B 1 497 ? -15.922 27.453 5.102 1 95 497 VAL B N 1
ATOM 9970 C CA . VAL B 1 497 ? -15.398 27.109 6.422 1 95 497 VAL B CA 1
ATOM 9971 C C . VAL B 1 497 ? -16.469 26.391 7.23 1 95 497 VAL B C 1
ATOM 9973 O O . VAL B 1 497 ? -17.641 26.797 7.238 1 95 497 VAL B O 1
ATOM 9976 N N . THR B 1 498 ? -16.109 25.297 7.836 1 93.62 498 THR B N 1
ATOM 9977 C CA . THR B 1 498 ? -17.062 24.484 8.586 1 93.62 498 THR B CA 1
ATOM 9978 C C . THR B 1 498 ? -16.672 24.422 10.062 1 93.62 498 THR B C 1
ATOM 9980 O O . THR B 1 498 ? -15.5 24.203 10.391 1 93.62 498 THR B O 1
ATOM 9983 N N . GLN B 1 499 ? -17.656 24.734 10.898 1 94.62 499 GLN B N 1
ATOM 9984 C CA . GLN B 1 499 ? -17.516 24.578 12.344 1 94.62 499 GLN B CA 1
ATOM 9985 C C . GLN B 1 499 ? -18.328 23.391 12.852 1 94.62 499 GLN B C 1
ATOM 9987 O O . GLN B 1 499 ? -19.531 23.312 12.602 1 94.62 499 GLN B O 1
ATOM 9992 N N . ILE B 1 500 ? -17.641 22.469 13.5 1 90.69 500 ILE B N 1
ATOM 9993 C CA . ILE B 1 500 ? -18.312 21.297 14.07 1 90.69 500 ILE B CA 1
ATOM 9994 C C . ILE B 1 500 ? -18.312 21.391 15.594 1 90.69 500 ILE B C 1
ATOM 9996 O O . ILE B 1 500 ? -17.25 21.547 16.203 1 90.69 500 ILE B O 1
ATOM 10000 N N . ASN B 1 501 ? -19.484 21.328 16.125 1 88.88 501 ASN B N 1
ATOM 10001 C CA . ASN B 1 501 ? -19.609 21.297 17.578 1 88.88 501 ASN B CA 1
ATOM 10002 C C . ASN B 1 501 ? -19.391 19.875 18.109 1 88.88 501 ASN B C 1
ATOM 10004 O O . ASN B 1 501 ? -20.281 19.031 18.031 1 88.88 501 ASN B O 1
ATOM 10008 N N . VAL B 1 502 ? -18.281 19.625 18.719 1 79.88 502 VAL B N 1
ATOM 10009 C CA . VAL B 1 502 ? -17.906 18.281 19.141 1 79.88 502 VAL B CA 1
ATOM 10010 C C . VAL B 1 502 ? -18.438 18 20.531 1 79.88 502 VAL B C 1
ATOM 10012 O O . VAL B 1 502 ? -18.547 16.844 20.953 1 79.88 502 VAL B O 1
ATOM 10015 N N . GLN B 1 503 ? -18.75 19.031 21.328 1 70.44 503 GLN B N 1
ATOM 10016 C CA . GLN B 1 503 ? -19.25 18.844 22.688 1 70.44 503 GLN B CA 1
ATOM 10017 C C . GLN B 1 503 ? -20.562 18.078 22.703 1 70.44 503 GLN B C 1
ATOM 10019 O O . GLN B 1 503 ? -20.812 17.266 23.594 1 70.44 503 GLN B O 1
ATOM 10024 N N . ASN B 1 504 ? -21.328 18.297 21.719 1 67.69 504 ASN B N 1
ATOM 10025 C CA . ASN B 1 504 ? -22.672 17.734 21.703 1 67.69 504 ASN B CA 1
ATOM 10026 C C . ASN B 1 504 ? -22.734 16.438 20.906 1 67.69 504 ASN B C 1
ATOM 10028 O O . ASN B 1 504 ? -23.812 15.922 20.625 1 67.69 504 ASN B O 1
ATOM 10032 N N . ASP B 1 505 ? -21.625 15.859 20.672 1 77 505 ASP B N 1
ATOM 10033 C CA . ASP B 1 505 ? -21.625 14.727 19.75 1 77 505 ASP B CA 1
ATOM 10034 C C . ASP B 1 505 ? -21.688 13.398 20.516 1 77 505 ASP B C 1
ATOM 10036 O O . ASP B 1 505 ? -21.953 12.352 19.922 1 77 505 ASP B O 1
ATOM 10040 N N . CYS B 1 506 ? -21.594 13.469 21.781 1 80.5 506 CYS B N 1
ATOM 10041 C CA . CYS B 1 506 ? -21.578 12.227 22.547 1 80.5 506 CYS B CA 1
ATOM 10042 C C . CYS B 1 506 ? -22.891 11.477 22.406 1 80.5 506 CYS B C 1
ATOM 10044 O O . CYS B 1 506 ? -22.922 10.25 22.406 1 80.5 506 CYS B O 1
ATOM 10046 N N . VAL B 1 507 ? -23.938 12.242 22.25 1 77.75 507 VAL B N 1
ATOM 10047 C CA . VAL B 1 507 ? -25.266 11.648 22.172 1 77.75 507 VAL B CA 1
ATOM 10048 C C . VAL B 1 507 ? -25.375 10.766 20.938 1 77.75 507 VAL B C 1
ATOM 10050 O O . VAL B 1 507 ? -26.203 9.844 20.891 1 77.75 507 VAL B O 1
ATOM 10053 N N . ASN B 1 508 ? -24.531 11.031 20.062 1 78.12 508 ASN B N 1
ATOM 10054 C CA . ASN B 1 508 ? -24.578 10.297 18.812 1 78.12 508 ASN B CA 1
ATOM 10055 C C . ASN B 1 508 ? -24.062 8.875 18.969 1 78.12 508 ASN B C 1
ATOM 10057 O O . ASN B 1 508 ? -24.312 8.016 18.125 1 78.12 508 ASN B O 1
ATOM 10061 N N . HIS B 1 509 ? -23.281 8.664 20.016 1 79.12 509 HIS B N 1
ATOM 10062 C CA . HIS B 1 509 ? -22.844 7.305 20.297 1 79.12 509 HIS B CA 1
ATOM 10063 C C . HIS B 1 509 ? -24.016 6.453 20.797 1 79.12 509 HIS B C 1
ATOM 10065 O O . HIS B 1 509 ? -24.516 6.668 21.906 1 79.12 509 HIS B O 1
ATOM 10071 N N . GLN B 1 510 ? -24.344 5.492 20 1 66.69 510 GLN B N 1
ATOM 10072 C CA . GLN B 1 510 ? -25.547 4.727 20.328 1 66.69 510 GLN B CA 1
ATOM 10073 C C . GLN B 1 510 ? -25.188 3.439 21.078 1 66.69 510 GLN B C 1
ATOM 10075 O O . GLN B 1 510 ? -26.078 2.705 21.516 1 66.69 510 GLN B O 1
ATOM 10080 N N . CYS B 1 511 ? -23.875 3.127 21.141 1 70.5 511 CYS B N 1
ATOM 10081 C CA . CYS B 1 511 ? -23.422 1.92 21.812 1 70.5 511 CYS B CA 1
ATOM 10082 C C . CYS B 1 511 ? -22.344 2.246 22.844 1 70.5 511 CYS B C 1
ATOM 10084 O O . CYS B 1 511 ? -21.625 3.238 22.703 1 70.5 511 CYS B O 1
ATOM 10086 N N . VAL B 1 512 ? -22.359 1.439 23.859 1 71.62 512 VAL B N 1
ATOM 10087 C CA . VAL B 1 512 ? -21.453 1.663 24.984 1 71.62 512 VAL B CA 1
ATOM 10088 C C . VAL B 1 512 ? -20.016 1.661 24.484 1 71.62 512 VAL B C 1
ATOM 10090 O O . VAL B 1 512 ? -19.219 2.504 24.906 1 71.62 512 VAL B O 1
ATOM 10093 N N . ASP B 1 513 ? -19.578 0.736 23.625 1 68.56 513 ASP B N 1
ATOM 10094 C CA . ASP B 1 513 ? -18.188 0.605 23.172 1 68.56 513 ASP B CA 1
ATOM 10095 C C . ASP B 1 513 ? -17.75 1.834 22.375 1 68.56 513 ASP B C 1
ATOM 10097 O O . ASP B 1 513 ? -16.641 2.33 22.547 1 68.56 513 ASP B O 1
ATOM 10101 N N . SER B 1 514 ? -18.719 2.291 21.609 1 74.69 514 SER B N 1
ATOM 10102 C CA . SER B 1 514 ? -18.391 3.49 20.844 1 74.69 514 SER B CA 1
ATOM 10103 C C . SER B 1 514 ? -18.266 4.707 21.75 1 74.69 514 SER B C 1
ATOM 10105 O O . SER B 1 514 ? -17.516 5.637 21.453 1 74.69 514 SER B O 1
ATOM 10107 N N . CYS B 1 515 ? -18.984 4.676 22.797 1 78.56 515 CYS B N 1
ATOM 10108 C CA . CYS B 1 515 ? -19 5.797 23.734 1 78.56 515 CYS B CA 1
ATOM 10109 C C . CYS B 1 515 ? -17.75 5.785 24.609 1 78.56 515 CYS B C 1
ATOM 10111 O O . CYS B 1 515 ? -17.062 6.801 24.719 1 78.56 515 CYS B O 1
ATOM 10113 N N . ILE B 1 516 ? -17.438 4.734 25.141 1 77 516 ILE B N 1
ATOM 10114 C CA . ILE B 1 516 ? -16.422 4.68 26.172 1 77 516 ILE B CA 1
ATOM 10115 C C . ILE B 1 516 ? -15.039 4.926 25.562 1 77 516 ILE B C 1
ATOM 10117 O O . ILE B 1 516 ? -14.125 5.391 26.234 1 77 516 ILE B O 1
ATOM 10121 N N . TYR B 1 517 ? -14.891 4.707 24.328 1 74.25 517 TYR B N 1
ATOM 10122 C CA . TYR B 1 517 ? -13.594 4.898 23.672 1 74.25 517 TYR B CA 1
ATOM 10123 C C . TYR B 1 517 ? -13.391 6.359 23.281 1 74.25 517 TYR B C 1
ATOM 10125 O O . TYR B 1 517 ? -12.273 6.77 22.969 1 74.25 517 TYR B O 1
ATOM 10133 N N . ASP B 1 518 ? -14.383 7.109 23.297 1 77.56 518 ASP B N 1
ATOM 10134 C CA . ASP B 1 518 ? -14.234 8.547 23.094 1 77.56 518 ASP B CA 1
ATOM 10135 C C . ASP B 1 518 ? -13.805 9.234 24.391 1 77.56 518 ASP B C 1
ATOM 10137 O O . ASP B 1 518 ? -14.547 9.25 25.375 1 77.56 518 ASP B O 1
ATOM 10141 N N . PRO B 1 519 ? -12.672 9.789 24.328 1 78 519 PRO B N 1
ATOM 10142 C CA . PRO B 1 519 ? -12.148 10.367 25.562 1 78 519 PRO B CA 1
ATOM 10143 C C . PRO B 1 519 ? -12.977 11.547 26.062 1 78 519 PRO B C 1
ATOM 10145 O O . PRO B 1 519 ? -12.828 11.969 27.203 1 78 519 PRO B O 1
ATOM 10148 N N . TYR B 1 520 ? -13.828 12.078 25.281 1 79.12 520 TYR B N 1
ATOM 10149 C CA . TYR B 1 520 ? -14.641 13.227 25.688 1 79.12 520 TYR B CA 1
ATOM 10150 C C . TYR B 1 520 ? -15.984 12.773 26.25 1 79.12 520 TYR B C 1
ATOM 10152 O O . TYR B 1 520 ? -16.766 13.594 26.734 1 79.12 520 TYR B O 1
ATOM 10160 N N . CYS B 1 521 ? -16.172 11.461 26.156 1 80.5 521 CYS B N 1
ATOM 10161 C CA . CYS B 1 521 ? -17.516 10.969 26.484 1 80.5 521 CYS B CA 1
ATOM 10162 C C . CYS B 1 521 ? -17.453 9.906 27.578 1 80.5 521 CYS B C 1
ATOM 10164 O O . CYS B 1 521 ? -16.375 9.344 27.844 1 80.5 521 CYS B O 1
ATOM 10166 N N . VAL B 1 522 ? -18.578 9.75 28.281 1 81.06 522 VAL B N 1
ATOM 10167 C CA . VAL B 1 522 ? -18.797 8.688 29.266 1 81.06 522 VAL B CA 1
ATOM 10168 C C . VAL B 1 522 ? -20.203 8.125 29.125 1 81.06 522 VAL B C 1
ATOM 10170 O O . VAL B 1 522 ? -21.125 8.852 28.75 1 81.06 522 VAL B O 1
ATOM 10173 N N . TRP B 1 523 ? -20.281 6.863 29.406 1 81 523 TRP B N 1
ATOM 10174 C CA . TRP B 1 523 ? -21.594 6.23 29.344 1 81 523 TRP B CA 1
ATOM 10175 C C . TRP B 1 523 ? -22.297 6.309 30.688 1 81 523 TRP B C 1
ATOM 10177 O O . TRP B 1 523 ? -21.781 5.848 31.703 1 81 523 TRP B O 1
ATOM 10187 N N . ASP B 1 524 ? -23.422 6.918 30.641 1 81.69 524 ASP B N 1
ATOM 10188 C CA . ASP B 1 524 ? -24.25 6.98 31.828 1 81.69 524 ASP B CA 1
ATOM 10189 C C . ASP B 1 524 ? -25.062 5.699 32 1 81.69 524 ASP B C 1
ATOM 10191 O O . ASP B 1 524 ? -26.016 5.453 31.266 1 81.69 524 ASP B O 1
ATOM 10195 N N . LYS B 1 525 ? -24.703 5.066 33.094 1 74.56 525 LYS B N 1
ATOM 10196 C CA . LYS B 1 525 ? -25.344 3.777 33.344 1 74.56 525 LYS B CA 1
ATOM 10197 C C . LYS B 1 525 ? -26.812 3.949 33.688 1 74.56 525 LYS B C 1
ATOM 10199 O O . LYS B 1 525 ? -27.625 3.053 33.438 1 74.56 525 LYS B O 1
ATOM 10204 N N . THR B 1 526 ? -27.125 4.969 34.25 1 76.62 526 THR B N 1
ATOM 10205 C CA . THR B 1 526 ? -28.5 5.215 34.719 1 76.62 526 THR B CA 1
ATOM 10206 C C . THR B 1 526 ? -29.406 5.574 33.531 1 76.62 526 THR B C 1
ATOM 10208 O O . THR B 1 526 ? -30.484 5 33.375 1 76.62 526 THR B O 1
ATOM 10211 N N . SER B 1 527 ? -28.969 6.477 32.719 1 76.31 527 SER B N 1
ATOM 10212 C CA . SER B 1 527 ? -29.781 6.953 31.625 1 76.31 527 SER B CA 1
ATOM 10213 C C . SER B 1 527 ? -29.547 6.129 30.359 1 76.31 527 SER B C 1
ATOM 10215 O O . SER B 1 527 ? -30.297 6.234 29.391 1 76.31 527 SER B O 1
ATOM 10217 N N . ASP B 1 528 ? -28.547 5.32 30.375 1 74.88 528 ASP B N 1
ATOM 10218 C CA . ASP B 1 528 ? -28.188 4.48 29.234 1 74.88 528 ASP B CA 1
ATOM 10219 C C . ASP B 1 528 ? -27.922 5.324 27.984 1 74.88 528 ASP B C 1
ATOM 10221 O O . ASP B 1 528 ? -28.484 5.059 26.922 1 74.88 528 ASP B O 1
ATOM 10225 N N . GLN B 1 529 ? -27.312 6.348 28.234 1 79.31 529 GLN B N 1
ATOM 10226 C CA . GLN B 1 529 ? -26.953 7.262 27.156 1 79.31 529 GLN B CA 1
ATOM 10227 C C . GLN B 1 529 ? -25.5 7.719 27.281 1 79.31 529 GLN B C 1
ATOM 10229 O O . GLN B 1 529 ? -24.938 7.727 28.375 1 79.31 529 GLN B O 1
ATOM 10234 N N . CYS B 1 530 ? -24.953 8.016 26.188 1 82.5 530 CYS B N 1
ATOM 10235 C CA . CYS B 1 530 ? -23.609 8.578 26.156 1 82.5 530 CYS B CA 1
ATOM 10236 C C . CYS B 1 530 ? -23.656 10.078 26.406 1 82.5 530 CYS B C 1
ATOM 10238 O O . CYS B 1 530 ? -24.391 10.805 25.75 1 82.5 530 CYS B O 1
ATOM 10240 N N . VAL B 1 531 ? -22.906 10.547 27.422 1 81.25 531 VAL B N 1
ATOM 10241 C CA . VAL B 1 531 ? -22.906 11.953 27.781 1 81.25 531 VAL B CA 1
ATOM 10242 C C . VAL B 1 531 ? -21.484 12.484 27.844 1 81.25 531 VAL B C 1
ATOM 10244 O O . VAL B 1 531 ? -20.516 11.711 27.828 1 81.25 531 VAL B O 1
ATOM 10247 N N . HIS B 1 532 ? -21.281 13.812 27.828 1 79.31 532 HIS B N 1
ATOM 10248 C CA . HIS B 1 532 ? -19.969 14.445 27.859 1 79.31 532 HIS B CA 1
ATOM 10249 C C . HIS B 1 532 ? -19.281 14.219 29.203 1 79.31 532 HIS B C 1
ATOM 10251 O O . HIS B 1 532 ? -19.938 14.195 30.25 1 79.31 532 HIS B O 1
ATOM 10257 N N . TYR B 1 533 ? -17.969 14.008 29.203 1 70.94 533 TYR B N 1
ATOM 10258 C CA . TYR B 1 533 ? -17.125 13.648 30.328 1 70.94 533 TYR B CA 1
ATOM 10259 C C . TYR B 1 533 ? -17.203 14.688 31.438 1 70.94 533 TYR B C 1
ATOM 10261 O O . TYR B 1 533 ? -16.984 14.367 32.594 1 70.94 533 TYR B O 1
ATOM 10269 N N . THR B 1 534 ? -17.453 15.961 31.156 1 60.5 534 THR B N 1
ATOM 10270 C CA . THR B 1 534 ? -17.375 16.922 32.25 1 60.5 534 THR B CA 1
ATOM 10271 C C . THR B 1 534 ? -17.906 16.312 33.562 1 60.5 534 THR B C 1
ATOM 10273 O O . THR B 1 534 ? -17.719 16.875 34.625 1 60.5 534 THR B O 1
ATOM 10276 N N . LEU B 1 535 ? -18.609 15.203 33.375 1 52.38 535 LEU B N 1
ATOM 10277 C CA . LEU B 1 535 ? -19.328 14.758 34.562 1 52.38 535 LEU B CA 1
ATOM 10278 C C . LEU B 1 535 ? -18.469 13.805 35.375 1 52.38 535 LEU B C 1
ATOM 10280 O O . LEU B 1 535 ? -17.734 12.977 34.812 1 52.38 535 LEU B O 1
ATOM 10284 N N . LYS B 1 536 ? -17.969 13.938 36.438 1 48.25 536 LYS B N 1
ATOM 10285 C CA . LYS B 1 536 ? -17.141 13.367 37.5 1 48.25 536 LYS B CA 1
ATOM 10286 C C . LYS B 1 536 ? -17.281 11.844 37.562 1 48.25 536 LYS B C 1
ATOM 10288 O O . LYS B 1 536 ? -18.266 11.297 37.062 1 48.25 536 LYS B O 1
ATOM 10293 N N . SER B 1 537 ? -16.156 11.25 38.031 1 51.62 537 SER B N 1
ATOM 10294 C CA . SER B 1 537 ? -15.742 9.938 38.5 1 51.62 537 SER B CA 1
ATOM 10295 C C . SER B 1 537 ? -16.844 9.266 39.312 1 51.62 537 SER B C 1
ATOM 10297 O O . SER B 1 537 ? -17 9.5 40.5 1 51.62 537 SER B O 1
ATOM 10299 N N . SER B 1 538 ? -18.031 9.453 38.969 1 58.06 538 SER B N 1
ATOM 10300 C CA . SER B 1 538 ? -18.922 8.719 39.875 1 58.06 538 SER B CA 1
ATOM 10301 C C . SER B 1 538 ? -19.156 7.297 39.375 1 58.06 538 SER B C 1
ATOM 10303 O O . SER B 1 538 ? -18.969 7.012 38.188 1 58.06 538 SER B O 1
ATOM 10305 N N . ASP B 1 539 ? -19.172 6.352 40.156 1 63.28 539 ASP B N 1
ATOM 10306 C CA . ASP B 1 539 ? -19.531 4.945 40 1 63.28 539 ASP B CA 1
ATOM 10307 C C . ASP B 1 539 ? -20.703 4.781 39.031 1 63.28 539 ASP B C 1
ATOM 10309 O O . ASP B 1 539 ? -20.984 3.67 38.594 1 63.28 539 ASP B O 1
ATOM 10313 N N . LYS B 1 540 ? -21.125 5.969 38.625 1 75.44 540 LYS B N 1
ATOM 10314 C CA . LYS B 1 540 ? -22.328 5.895 37.781 1 75.44 540 LYS B CA 1
ATOM 10315 C C . LYS B 1 540 ? -21.969 5.902 36.312 1 75.44 540 LYS B C 1
ATOM 10317 O O . LYS B 1 540 ? -22.812 5.594 35.438 1 75.44 540 LYS B O 1
ATOM 10322 N N . TYR B 1 541 ? -20.703 6.117 35.969 1 79.06 541 TYR B N 1
ATOM 10323 C CA . TYR B 1 541 ? -20.328 6.266 34.562 1 79.06 541 TYR B CA 1
ATOM 10324 C C . TYR B 1 541 ? -19.281 5.242 34.188 1 79.06 541 TYR B C 1
ATOM 10326 O O . TYR B 1 541 ? -18.438 4.863 35 1 79.06 541 TYR B O 1
ATOM 10334 N N . TRP B 1 542 ? -19.422 4.734 32.906 1 77.69 542 TRP B N 1
ATOM 10335 C CA . TRP B 1 542 ? -18.375 3.904 32.312 1 77.69 542 TRP B CA 1
ATOM 10336 C C . TRP B 1 542 ? -17.516 4.715 31.375 1 77.69 542 TRP B C 1
ATOM 10338 O O . TRP B 1 542 ? -18.031 5.512 30.578 1 77.69 542 TRP B O 1
ATOM 10348 N N . ASN B 1 543 ? -16.281 4.68 31.578 1 72.5 543 ASN B N 1
ATOM 10349 C CA . ASN B 1 543 ? -15.312 5.219 30.625 1 72.5 543 ASN B CA 1
ATOM 10350 C C . ASN B 1 543 ? -14.266 4.18 30.25 1 72.5 543 ASN B C 1
ATOM 10352 O O . ASN B 1 543 ? -14.336 3.029 30.688 1 72.5 543 ASN B O 1
ATOM 10356 N N . PHE B 1 544 ? -13.391 4.559 29.312 1 67.12 544 PHE B N 1
ATOM 10357 C CA . PHE B 1 544 ? -12.398 3.631 28.766 1 67.12 544 PHE B CA 1
ATOM 10358 C C . PHE B 1 544 ? -11.562 3.023 29.891 1 67.12 544 PHE B C 1
ATOM 10360 O O . PHE B 1 544 ? -11.18 1.855 29.828 1 67.12 544 PHE B O 1
ATOM 10367 N N . ASP B 1 545 ? -11.266 3.707 30.891 1 63.56 545 ASP B N 1
ATOM 10368 C CA . ASP B 1 545 ? -10.367 3.275 31.969 1 63.56 545 ASP B CA 1
ATOM 10369 C C . ASP B 1 545 ? -11.055 2.293 32.906 1 63.56 545 ASP B C 1
ATOM 10371 O O . ASP B 1 545 ? -10.422 1.373 33.438 1 63.56 545 ASP B O 1
ATOM 10375 N N . ASN B 1 546 ? -12.32 2.557 33.125 1 67.44 546 ASN B N 1
ATOM 10376 C CA . ASN B 1 546 ? -12.977 1.737 34.125 1 67.44 546 ASN B CA 1
ATOM 10377 C C . ASN B 1 546 ? -13.844 0.649 33.5 1 67.44 546 ASN B C 1
ATOM 10379 O O . ASN B 1 546 ? -14.414 -0.186 34.219 1 67.44 546 ASN B O 1
ATOM 10383 N N . PHE B 1 547 ? -13.852 0.766 32.156 1 62.41 547 PHE B N 1
ATOM 10384 C CA . PHE B 1 547 ? -14.625 -0.266 31.469 1 62.41 547 PHE B CA 1
ATOM 10385 C C . PHE B 1 547 ? -13.773 -1.502 31.219 1 62.41 547 PHE B C 1
ATOM 10387 O O . PHE B 1 547 ? -12.734 -1.416 30.547 1 62.41 547 PHE B O 1
ATOM 10394 N N . ASP B 1 548 ? -13.867 -2.639 31.891 1 54.06 548 ASP B N 1
ATOM 10395 C CA . ASP B 1 548 ? -13.195 -3.912 31.641 1 54.06 548 ASP B CA 1
ATOM 10396 C C . ASP B 1 548 ? -14.125 -4.902 30.953 1 54.06 548 ASP B C 1
ATOM 10398 O O . ASP B 1 548 ? -15.023 -5.469 31.594 1 54.06 548 ASP B O 1
ATOM 10402 N N . PRO B 1 549 ? -13.938 -5.004 29.656 1 53.59 549 PRO B N 1
ATOM 10403 C CA . PRO B 1 549 ? -14.828 -5.922 28.953 1 53.59 549 PRO B CA 1
ATOM 10404 C C . PRO B 1 549 ? -14.805 -7.332 29.531 1 53.59 549 PRO B C 1
ATOM 10406 O O . PRO B 1 549 ? -15.75 -8.102 29.328 1 53.59 549 PRO B O 1
ATOM 10409 N N . SER B 1 550 ? -13.625 -7.703 30.109 1 47.59 550 SER B N 1
ATOM 10410 C CA . SER B 1 550 ? -13.453 -9.047 30.656 1 47.59 550 SER B CA 1
ATOM 10411 C C . SER B 1 550 ? -14.117 -9.18 32.031 1 47.59 550 SER B C 1
ATOM 10413 O O . SER B 1 550 ? -14.266 -10.289 32.531 1 47.59 550 SER B O 1
ATOM 10415 N N . SER B 1 551 ? -14.367 -8.102 32.594 1 49.62 551 SER B N 1
ATOM 10416 C CA . SER B 1 551 ? -14.93 -8.219 33.938 1 49.62 551 SER B CA 1
ATOM 10417 C C . SER B 1 551 ? -16.344 -8.805 33.906 1 49.62 551 SER B C 1
ATOM 10419 O O . SER B 1 551 ? -17.062 -8.617 32.906 1 49.62 551 SER B O 1
ATOM 10421 N N . ALA B 1 552 ? -16.594 -9.703 34.812 1 45.59 552 ALA B N 1
ATOM 10422 C CA . ALA B 1 552 ? -17.875 -10.391 34.969 1 45.59 552 ALA B CA 1
ATOM 10423 C C . ALA B 1 552 ? -19.031 -9.406 34.844 1 45.59 552 ALA B C 1
ATOM 10425 O O . ALA B 1 552 ? -20.078 -9.75 34.312 1 45.59 552 ALA B O 1
ATOM 10426 N N . GLU B 1 553 ? -18.828 -8.367 35.375 1 47.09 553 GLU B N 1
ATOM 10427 C CA . GLU B 1 553 ? -19.875 -7.348 35.406 1 47.09 553 GLU B CA 1
ATOM 10428 C C . GLU B 1 553 ? -20.203 -6.832 34 1 47.09 553 GLU B C 1
ATOM 10430 O O . GLU B 1 553 ? -21.359 -6.594 33.688 1 47.09 553 GLU B O 1
ATOM 10435 N N . HIS B 1 554 ? -19.141 -6.77 33.219 1 50.41 554 HIS B N 1
ATOM 10436 C CA . HIS B 1 554 ? -19.266 -6.16 31.906 1 50.41 554 HIS B CA 1
ATOM 10437 C C . HIS B 1 554 ? -19.484 -7.219 30.828 1 50.41 554 HIS B C 1
ATOM 10439 O O . HIS B 1 554 ? -20.078 -6.93 29.781 1 50.41 554 HIS B O 1
ATOM 10445 N N . LYS B 1 555 ? -18.953 -8.422 31.047 1 46.53 555 LYS B N 1
ATOM 10446 C CA . LYS B 1 555 ? -19.234 -9.547 30.156 1 46.53 555 LYS B CA 1
ATOM 10447 C C . LYS B 1 555 ? -20.719 -9.734 29.938 1 46.53 555 LYS B C 1
ATOM 10449 O O . LYS B 1 555 ? -21.172 -10 28.828 1 46.53 555 LYS B O 1
ATOM 10454 N N . ASN B 1 556 ? -21.391 -9.719 31.047 1 41.34 556 ASN B N 1
ATOM 10455 C CA . ASN B 1 556 ? -22.844 -9.938 31 1 41.34 556 ASN B CA 1
ATOM 10456 C C . ASN B 1 556 ? -23.547 -8.812 30.25 1 41.34 556 ASN B C 1
ATOM 10458 O O . ASN B 1 556 ? -24.609 -9.016 29.672 1 41.34 556 ASN B O 1
ATOM 10462 N N . GLU B 1 557 ? -22.938 -7.75 30.25 1 44.62 557 GLU B N 1
ATOM 10463 C CA . GLU B 1 557 ? -23.594 -6.602 29.641 1 44.62 557 GLU B CA 1
ATOM 10464 C C . GLU B 1 557 ? -23.438 -6.613 28.125 1 44.62 557 GLU B C 1
ATOM 10466 O O . GLU B 1 557 ? -24.328 -6.184 27.391 1 44.62 557 GLU B O 1
ATOM 10471 N N . PHE B 1 558 ? -22.297 -7.059 27.672 1 45.78 558 PHE B N 1
ATOM 10472 C CA . PHE B 1 558 ? -22.031 -7.109 26.234 1 45.78 558 PHE B CA 1
ATOM 10473 C C . PHE B 1 558 ? -22.625 -8.359 25.609 1 45.78 558 PHE B C 1
ATOM 10475 O O . PHE B 1 558 ? -22.922 -8.383 24.422 1 45.78 558 PHE B O 1
ATOM 10482 N N . ILE B 1 559 ? -22.547 -9.57 26.344 1 42.56 559 ILE B N 1
ATOM 10483 C CA . ILE B 1 559 ? -23.172 -10.789 25.844 1 42.56 559 ILE B CA 1
ATOM 10484 C C . ILE B 1 559 ? -24.672 -10.758 26.141 1 42.56 559 ILE B C 1
ATOM 10486 O O . ILE B 1 559 ? -25.078 -10.711 27.312 1 42.56 559 ILE B O 1
ATOM 10490 N N . TYR B 1 560 ? -25.344 -10.273 25.297 1 43.94 560 TYR B N 1
ATOM 10491 C CA . TYR B 1 560 ? -26.781 -10.398 25.484 1 43.94 560 TYR B CA 1
ATOM 10492 C C . TYR B 1 560 ? -27.141 -11.805 25.953 1 43.94 560 TYR B C 1
ATOM 10494 O O . TYR B 1 560 ? -27.203 -12.734 25.156 1 43.94 560 TYR B O 1
ATOM 10502 N N . SER B 1 561 ? -26.719 -12.156 27.062 1 46.06 561 SER B N 1
ATOM 10503 C CA . SER B 1 561 ? -27.062 -13.477 27.578 1 46.06 561 SER B CA 1
ATOM 10504 C C . SER B 1 561 ? -28.562 -13.711 27.547 1 46.06 561 SER B C 1
ATOM 10506 O O . SER B 1 561 ? -29.016 -14.82 27.266 1 46.06 561 SER B O 1
ATOM 10508 N N . ASN B 1 562 ? -29.344 -12.703 27.969 1 50.56 562 ASN B N 1
ATOM 10509 C CA . ASN B 1 562 ? -30.766 -13.016 28.109 1 50.56 562 ASN B CA 1
ATOM 10510 C C . ASN B 1 562 ? -31.562 -12.555 26.891 1 50.56 562 ASN B C 1
ATOM 10512 O O . ASN B 1 562 ? -31.578 -11.367 26.562 1 50.56 562 ASN B O 1
ATOM 10516 N N . GLY B 1 563 ? -31.406 -13.242 25.875 1 58.91 563 GLY B N 1
ATOM 10517 C CA . GLY B 1 563 ? -32.188 -13.055 24.656 1 58.91 563 GLY B CA 1
ATOM 10518 C C . GLY B 1 563 ? -33.469 -12.281 24.875 1 58.91 563 GLY B C 1
ATOM 10519 O O . GLY B 1 563 ? -33.875 -12.047 26.016 1 58.91 563 GLY B O 1
ATOM 10520 N N . LYS B 1 564 ? -33.812 -11.43 24.031 1 67.56 564 LYS B N 1
ATOM 10521 C CA . LYS B 1 564 ? -35.125 -10.789 24.078 1 67.56 564 LYS B CA 1
ATOM 10522 C C . LYS B 1 564 ? -36.219 -11.781 23.734 1 67.56 564 LYS B C 1
ATOM 10524 O O . LYS B 1 564 ? -36.125 -12.547 22.766 1 67.56 564 LYS B O 1
ATOM 10529 N N . ASN B 1 565 ? -37.125 -11.906 24.734 1 70.88 565 ASN B N 1
ATOM 10530 C CA . ASN B 1 565 ? -38.312 -12.703 24.422 1 70.88 565 ASN B CA 1
ATOM 10531 C C . ASN B 1 565 ? -39.344 -11.898 23.625 1 70.88 565 ASN B C 1
ATOM 10533 O O . ASN B 1 565 ? -39.719 -10.789 24.031 1 70.88 565 ASN B O 1
ATOM 10537 N N . VAL B 1 566 ? -39.594 -12.344 22.516 1 78.56 566 VAL B N 1
ATOM 10538 C CA . VAL B 1 566 ? -40.562 -11.656 21.672 1 78.56 566 VAL B CA 1
ATOM 10539 C C . VAL B 1 566 ? -41.75 -12.57 21.391 1 78.56 566 VAL B C 1
ATOM 10541 O O . VAL B 1 566 ? -41.562 -13.75 21.062 1 78.56 566 VAL B O 1
ATOM 10544 N N . THR B 1 567 ? -42.875 -12.141 21.719 1 74.38 567 THR B N 1
ATOM 10545 C CA . T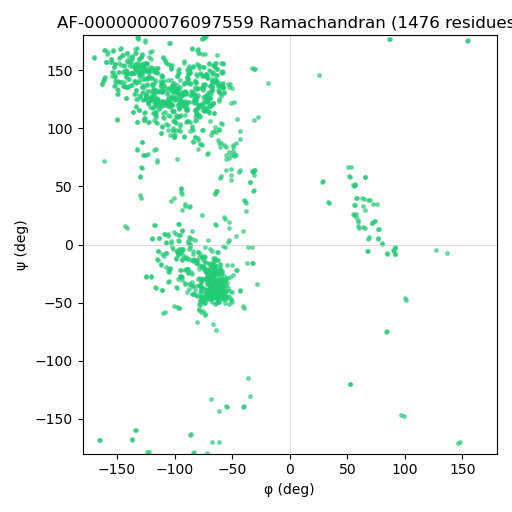HR B 1 567 ? -44.125 -12.844 21.359 1 74.38 567 THR B CA 1
ATOM 10546 C C . THR B 1 567 ? -44.812 -12.141 20.203 1 74.38 567 THR B C 1
ATOM 10548 O O . THR B 1 567 ? -45.094 -10.938 20.266 1 74.38 567 THR B O 1
ATOM 10551 N N . LYS B 1 568 ? -44.969 -12.859 19.141 1 77.31 568 LYS B N 1
ATOM 10552 C CA . LYS B 1 568 ? -45.625 -12.297 17.969 1 77.31 568 LYS B CA 1
ATOM 10553 C C . LYS B 1 568 ? -46.812 -13.172 17.531 1 77.31 568 LYS B C 1
ATOM 10555 O O . LYS B 1 568 ? -46.844 -14.359 17.859 1 77.31 568 LYS B O 1
ATOM 10560 N N . VAL B 1 569 ? -47.688 -12.555 16.875 1 65.75 569 VAL B N 1
ATOM 10561 C CA . VAL B 1 569 ? -48.875 -13.266 16.375 1 65.75 569 VAL B CA 1
ATOM 10562 C C . VAL B 1 569 ? -48.562 -13.875 15.016 1 65.75 569 VAL B C 1
ATOM 10564 O O . VAL B 1 569 ? -47.75 -13.344 14.258 1 65.75 569 VAL B O 1
ATOM 10567 N N . GLU B 1 570 ? -49.219 -14.922 14.789 1 67.94 570 GLU B N 1
ATOM 10568 C CA . GLU B 1 570 ? -49.062 -15.586 13.5 1 67.94 570 GLU B CA 1
ATOM 10569 C C . GLU B 1 570 ? -49.438 -14.656 12.352 1 67.94 570 GLU B C 1
ATOM 10571 O O . GLU B 1 570 ? -50.375 -13.859 12.461 1 67.94 570 GLU B O 1
ATOM 10576 N N . TYR B 1 571 ? -48.656 -14.625 11.227 1 59.19 571 TYR B N 1
ATOM 10577 C CA . TYR B 1 571 ? -48.781 -13.875 9.984 1 59.19 571 TYR B CA 1
ATOM 10578 C C . TYR B 1 571 ? -48.281 -12.445 10.156 1 59.19 571 TYR B C 1
ATOM 10580 O O . TYR B 1 571 ? -48.406 -11.625 9.242 1 59.19 571 TYR B O 1
ATOM 10588 N N . GLY B 1 572 ? -47.844 -12.164 11.289 1 62.75 572 GLY B N 1
ATOM 10589 C CA . GLY B 1 572 ? -47.188 -10.867 11.492 1 62.75 572 GLY B CA 1
ATOM 10590 C C . GLY B 1 572 ? -45.781 -10.797 10.938 1 62.75 572 GLY B C 1
ATOM 10591 O O . GLY B 1 572 ? -45.344 -11.719 10.242 1 62.75 572 GLY B O 1
ATOM 10592 N N . THR B 1 573 ? -45.219 -9.586 11.078 1 73.69 573 THR B N 1
ATOM 10593 C CA . THR B 1 573 ? -43.812 -9.367 10.734 1 73.69 573 THR B CA 1
ATOM 10594 C C . THR B 1 573 ? -42.969 -9.219 11.992 1 73.69 573 THR B C 1
ATOM 10596 O O . THR B 1 573 ? -43.375 -8.586 12.961 1 73.69 573 THR B O 1
ATOM 10599 N N . LEU B 1 574 ? -41.938 -9.914 12.078 1 80.19 574 LEU B N 1
ATOM 10600 C CA . LEU B 1 574 ? -41 -9.844 13.188 1 80.19 574 LEU B CA 1
ATOM 10601 C C . LEU B 1 574 ? -39.656 -9.289 12.719 1 80.19 574 LEU B C 1
ATOM 10603 O O . LEU B 1 574 ? -39.062 -9.805 11.773 1 80.19 574 LEU B O 1
ATOM 10607 N N . LYS B 1 575 ? -39.344 -8.219 13.266 1 77.5 575 LYS B N 1
ATOM 10608 C CA . LYS B 1 575 ? -38 -7.676 13.062 1 77.5 575 LYS B CA 1
ATOM 10609 C C . LYS B 1 575 ? -37.125 -7.867 14.305 1 77.5 575 LYS B C 1
ATOM 10611 O O . LYS B 1 575 ? -37.5 -7.438 15.398 1 77.5 575 LYS B O 1
ATOM 10616 N N . MET B 1 576 ? -36.125 -8.539 14.125 1 78.38 576 MET B N 1
ATOM 10617 C CA . MET B 1 576 ? -35.156 -8.75 15.195 1 78.38 576 MET B CA 1
ATOM 10618 C C . MET B 1 576 ? -33.875 -7.941 14.938 1 78.38 576 MET B C 1
ATOM 10620 O O . MET B 1 576 ? -33.094 -8.281 14.055 1 78.38 576 MET B O 1
ATOM 10624 N N . THR B 1 577 ? -33.75 -6.918 15.609 1 68.25 577 THR B N 1
ATOM 10625 C CA . THR B 1 577 ? -32.594 -6.02 15.438 1 68.25 577 THR B CA 1
ATOM 10626 C C . THR B 1 577 ? -31.391 -6.539 16.203 1 68.25 577 THR B C 1
ATOM 10628 O O . THR B 1 577 ? -31.531 -7.324 17.141 1 68.25 577 THR B O 1
ATOM 10631 N N . LEU B 1 578 ? -30.312 -6.262 15.609 1 64.62 578 LEU B N 1
ATOM 10632 C CA . LEU B 1 578 ? -29.094 -6.582 16.359 1 64.62 578 LEU B CA 1
ATOM 10633 C C . LEU B 1 578 ? -29.062 -5.816 17.672 1 64.62 578 LEU B C 1
ATOM 10635 O O . LEU B 1 578 ? -29.438 -4.645 17.734 1 64.62 578 LEU B O 1
ATOM 10639 N N . ILE B 1 579 ? -29.312 -6.441 18.781 1 53.47 579 ILE B N 1
ATOM 10640 C CA . ILE B 1 579 ? -29.484 -5.848 20.109 1 53.47 579 ILE B CA 1
ATOM 10641 C C . ILE B 1 579 ? -28.109 -5.516 20.703 1 53.47 579 ILE B C 1
ATOM 10643 O O . ILE B 1 579 ? -28.016 -4.766 21.672 1 53.47 579 ILE B O 1
ATOM 10647 N N . ASN B 1 580 ? -27.172 -5.906 20.188 1 50.44 580 ASN B N 1
ATOM 10648 C CA . ASN B 1 580 ? -26.016 -5.676 21.047 1 50.44 580 ASN B CA 1
ATOM 10649 C C . ASN B 1 580 ? -25.547 -4.223 20.984 1 50.44 580 ASN B C 1
ATOM 10651 O O . ASN B 1 580 ? -25 -3.789 19.969 1 50.44 580 ASN B O 1
ATOM 10655 N N . LYS B 1 581 ? -26.203 -3.359 21.891 1 50.56 581 LYS B N 1
ATOM 10656 C CA . LYS B 1 581 ? -25.906 -1.954 22.156 1 50.56 581 LYS B CA 1
ATOM 10657 C C . LYS B 1 581 ? -24.453 -1.764 22.531 1 50.56 581 LYS B C 1
ATOM 10659 O O . LYS B 1 581 ? -23.969 -0.632 22.609 1 50.56 581 LYS B O 1
ATOM 10664 N N . ASN B 1 582 ? -23.875 -2.807 22.875 1 50.69 582 ASN B N 1
ATOM 10665 C CA . ASN B 1 582 ? -22.562 -2.645 23.484 1 50.69 582 ASN B CA 1
ATOM 10666 C C . ASN B 1 582 ? -21.469 -2.553 22.422 1 50.69 582 ASN B C 1
ATOM 10668 O O . ASN B 1 582 ? -20.438 -1.912 22.656 1 50.69 582 ASN B O 1
ATOM 10672 N N . ILE B 1 583 ? -21.625 -3.234 21.438 1 52.72 583 ILE B N 1
ATOM 10673 C CA . ILE B 1 583 ? -20.484 -3.262 20.531 1 52.72 583 ILE B CA 1
ATOM 10674 C C . ILE B 1 583 ? -20.875 -2.637 19.188 1 52.72 583 ILE B C 1
ATOM 10676 O O . ILE B 1 583 ? -21.781 -3.113 18.516 1 52.72 583 ILE B O 1
ATOM 10680 N N . CYS B 1 584 ? -20.266 -1.471 19.047 1 50.72 584 CYS B N 1
ATOM 10681 C CA . CYS B 1 584 ? -20.328 -0.812 17.75 1 50.72 584 CYS B CA 1
ATOM 10682 C C . CYS B 1 584 ? -19.5 -1.566 16.719 1 50.72 584 CYS B C 1
ATOM 10684 O O . CYS B 1 584 ? -18.453 -2.129 17.047 1 50.72 584 CYS B O 1
ATOM 10686 N N . GLY B 1 585 ? -20.109 -2.221 15.633 1 49.44 585 GLY B N 1
ATOM 10687 C CA 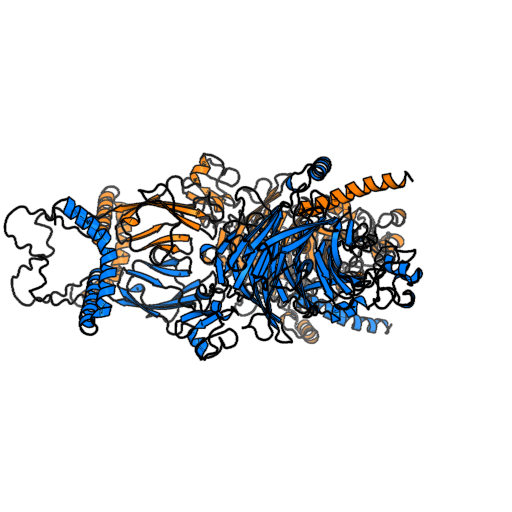. GLY B 1 585 ? -19.312 -2.775 14.555 1 49.44 585 GLY B CA 1
ATOM 10688 C C . GLY B 1 585 ? -19.609 -4.234 14.281 1 49.44 585 GLY B C 1
ATOM 10689 O O . GLY B 1 585 ? -18.781 -4.945 13.695 1 49.44 585 GLY B O 1
ATOM 10690 N N . PHE B 1 586 ? -20.453 -4.824 15.094 1 48.19 586 PHE B N 1
ATOM 10691 C CA . PHE B 1 586 ? -20.734 -6.16 14.586 1 48.19 586 PHE B CA 1
ATOM 10692 C C . PHE B 1 586 ? -20.578 -6.211 13.07 1 48.19 586 PHE B C 1
ATOM 10694 O O . PHE B 1 586 ? -20.859 -5.23 12.375 1 48.19 586 PHE B O 1
ATOM 10701 N N . GLY B 1 587 ? -19.531 -6.906 12.719 1 47.72 587 GLY B N 1
ATOM 10702 C CA . GLY B 1 587 ? -19.031 -7.082 11.367 1 47.72 587 GLY B CA 1
ATOM 10703 C C . GLY B 1 587 ? -20.125 -7.066 10.312 1 47.72 587 GLY B C 1
ATOM 10704 O O . GLY B 1 587 ? -21.312 -7.102 10.641 1 47.72 587 GLY B O 1
ATOM 10705 N N . LYS B 1 588 ? -19.797 -6.66 9.203 1 50.41 588 LYS B N 1
ATOM 10706 C CA . LYS B 1 588 ? -20.531 -6.68 7.941 1 50.41 588 LYS B CA 1
ATOM 10707 C C . LYS B 1 588 ? -21.172 -8.047 7.695 1 50.41 588 LYS B C 1
ATOM 10709 O O . LYS B 1 588 ? -22.203 -8.141 7.047 1 50.41 588 LYS B O 1
ATOM 10714 N N . ASN B 1 589 ? -20.578 -9.07 8.383 1 53.75 589 ASN B N 1
ATOM 10715 C CA . ASN B 1 589 ? -21.109 -10.383 8.023 1 53.75 589 ASN B CA 1
ATOM 10716 C C . ASN B 1 589 ? -21.812 -11.047 9.195 1 53.75 589 ASN B C 1
ATOM 10718 O O . ASN B 1 589 ? -21.219 -11.828 9.93 1 53.75 589 ASN B O 1
ATOM 10722 N N . ILE B 1 590 ? -22.969 -10.586 9.562 1 66.69 590 ILE B N 1
ATOM 10723 C CA . ILE B 1 590 ? -23.812 -11.164 10.609 1 66.69 590 ILE B CA 1
ATOM 10724 C C . ILE B 1 590 ? -24.609 -12.336 10.047 1 66.69 590 ILE B C 1
ATOM 10726 O O . ILE B 1 590 ? -25.188 -12.234 8.969 1 66.69 590 ILE B O 1
ATOM 10730 N N . ILE B 1 591 ? -24.375 -13.445 10.703 1 73.69 591 ILE B N 1
ATOM 10731 C CA . ILE B 1 591 ? -25.109 -14.648 10.336 1 73.69 591 ILE B CA 1
ATOM 10732 C C . ILE B 1 591 ? -26.188 -14.938 11.375 1 73.69 591 ILE B C 1
ATOM 10734 O O . ILE B 1 591 ? -25.922 -14.938 12.578 1 73.69 591 ILE B O 1
ATOM 10738 N N . TRP B 1 592 ? -27.359 -15.031 11.031 1 81.5 592 TRP B N 1
ATOM 10739 C CA . TRP B 1 592 ? -28.469 -15.391 11.906 1 81.5 592 TRP B CA 1
ATOM 10740 C C . TRP B 1 592 ? -28.703 -16.891 11.914 1 81.5 592 TRP B C 1
ATOM 10742 O O . TRP B 1 592 ? -28.672 -17.531 10.859 1 81.5 592 TRP B O 1
ATOM 10752 N N . LYS B 1 593 ? -28.797 -17.438 13.047 1 83.81 593 LYS B N 1
ATOM 10753 C CA . LYS B 1 593 ? -29.125 -18.844 13.242 1 83.81 593 LYS B CA 1
ATOM 10754 C C . LYS B 1 593 ? -30.438 -19 14.023 1 83.81 593 LYS B C 1
ATOM 10756 O O . LYS B 1 593 ? -30.828 -18.094 14.758 1 83.81 593 LYS B O 1
ATOM 10761 N N . LYS B 1 594 ? -31.109 -20.109 13.758 1 87.38 594 LYS B N 1
ATOM 10762 C CA . LYS B 1 594 ? -32.344 -20.438 14.484 1 87.38 594 LYS B CA 1
ATOM 10763 C C . LYS B 1 594 ? -32.219 -21.812 15.141 1 87.38 594 LYS B C 1
ATOM 10765 O O . LYS B 1 594 ? -31.688 -22.75 14.555 1 87.38 594 LYS B O 1
ATOM 10770 N N . ARG B 1 595 ? -32.562 -21.828 16.297 1 84.94 595 ARG B N 1
ATOM 10771 C CA . ARG B 1 595 ? -32.75 -23.078 17.016 1 84.94 595 ARG B CA 1
ATOM 10772 C C . ARG B 1 595 ? -34.219 -23.359 17.281 1 84.94 595 ARG B C 1
ATOM 10774 O O . ARG B 1 595 ? -34.906 -22.578 17.969 1 84.94 595 ARG B O 1
ATOM 10781 N N . ARG B 1 596 ? -34.594 -24.484 16.734 1 79.94 596 ARG B N 1
ATOM 10782 C CA . ARG B 1 596 ? -36 -24.875 16.953 1 79.94 596 ARG B CA 1
ATOM 10783 C C . ARG B 1 596 ? -36.219 -25.375 18.375 1 79.94 596 ARG B C 1
ATOM 10785 O O . ARG B 1 596 ? -35.281 -25.859 19.016 1 79.94 596 ARG B O 1
ATOM 10792 N N . LYS B 1 597 ? -37.438 -25.219 18.828 1 72.62 597 LYS B N 1
ATOM 10793 C CA . LYS B 1 597 ? -37.781 -25.656 20.188 1 72.62 597 LYS B CA 1
ATOM 10794 C C . LYS B 1 597 ? -37.5 -27.156 20.359 1 72.62 597 LYS B C 1
ATOM 10796 O O . LYS B 1 597 ? -37.125 -27.594 21.453 1 72.62 597 LYS B O 1
ATOM 10801 N N . ASP B 1 598 ? -37.656 -27.859 19.281 1 66 598 ASP B N 1
ATOM 10802 C CA . ASP B 1 598 ? -37.531 -29.312 19.359 1 66 598 ASP B CA 1
ATOM 10803 C C . ASP B 1 598 ? -36.125 -29.766 19.047 1 66 598 ASP B C 1
ATOM 10805 O O . ASP B 1 598 ? -35.812 -30.953 19.109 1 66 598 ASP B O 1
ATOM 10809 N N . ASN B 1 599 ? -35.312 -28.812 18.688 1 65.88 599 ASN B N 1
ATOM 10810 C CA . ASN B 1 599 ? -33.969 -29.172 18.266 1 65.88 599 ASN B CA 1
ATOM 10811 C C . ASN B 1 599 ? -32.906 -28.359 19.031 1 65.88 599 ASN B C 1
ATOM 10813 O O . ASN B 1 599 ? -33.156 -27.203 19.375 1 65.88 599 ASN B O 1
ATOM 10817 N N . ASN B 1 600 ? -31.938 -29.031 19.438 1 69.56 600 ASN B N 1
ATOM 10818 C CA . ASN B 1 600 ? -30.906 -28.406 20.266 1 69.56 600 ASN B CA 1
ATOM 10819 C C . ASN B 1 600 ? -29.812 -27.781 19.406 1 69.56 600 ASN B C 1
ATOM 10821 O O . ASN B 1 600 ? -28.891 -27.172 19.938 1 69.56 600 ASN B O 1
ATOM 10825 N N . THR B 1 601 ? -29.938 -27.75 18.172 1 76.75 601 THR B N 1
ATOM 10826 C CA . THR B 1 601 ? -28.828 -27.234 17.375 1 76.75 601 THR B CA 1
ATOM 10827 C C . THR B 1 601 ? -29.25 -26 16.594 1 76.75 601 THR B C 1
ATOM 10829 O O . THR B 1 601 ? -30.359 -25.938 16.047 1 76.75 601 THR B O 1
ATOM 10832 N N . PHE B 1 602 ? -28.438 -24.969 16.672 1 81.12 602 PHE B N 1
ATOM 10833 C CA . PHE B 1 602 ? -28.641 -23.766 15.867 1 81.12 602 PHE B CA 1
ATOM 10834 C C . PHE B 1 602 ? -28.297 -24.047 14.406 1 81.12 602 PHE B C 1
ATOM 10836 O O . PHE B 1 602 ? -27.25 -24.641 14.109 1 81.12 602 PHE B O 1
ATOM 10843 N N . GLU B 1 603 ? -29.188 -23.781 13.602 1 78.81 603 GLU B N 1
ATOM 10844 C CA . GLU B 1 603 ? -28.984 -23.891 12.164 1 78.81 603 GLU B CA 1
ATOM 10845 C C . GLU B 1 603 ? -28.984 -22.516 11.5 1 78.81 603 GLU B C 1
ATOM 10847 O O . GLU B 1 603 ? -29.75 -21.641 11.875 1 78.81 603 GLU B O 1
ATOM 10852 N N . LYS B 1 604 ? -28.109 -22.375 10.57 1 80.25 604 LYS B N 1
ATOM 10853 C CA . LYS B 1 604 ? -28.078 -21.125 9.812 1 80.25 604 LYS B CA 1
ATOM 10854 C C . LYS B 1 604 ? -29.391 -20.891 9.062 1 80.25 604 LYS B C 1
ATOM 10856 O O . LYS B 1 604 ? -29.906 -21.797 8.422 1 80.25 604 LYS B O 1
ATOM 10861 N N . LEU B 1 605 ? -29.859 -19.719 9.234 1 79.06 605 LEU B N 1
ATOM 10862 C CA . LEU B 1 605 ? -31.125 -19.359 8.602 1 79.06 605 LEU B CA 1
ATOM 10863 C C . LEU B 1 605 ? -30.938 -19.141 7.102 1 79.06 605 LEU B C 1
ATOM 10865 O O . LEU B 1 605 ? -30.016 -18.438 6.68 1 79.06 605 LEU B O 1
ATOM 10869 N N . LYS B 1 606 ? -31.641 -19.828 6.371 1 71.62 606 LYS B N 1
ATOM 10870 C CA . LYS B 1 606 ? -31.688 -19.562 4.938 1 71.62 606 LYS B CA 1
ATOM 10871 C C . LYS B 1 606 ? -32.469 -18.312 4.633 1 71.62 606 LYS B C 1
ATOM 10873 O O . LYS B 1 606 ? -33.656 -18.219 4.965 1 71.62 606 LYS B O 1
ATOM 10878 N N . LEU B 1 607 ? -31.859 -17.391 4.145 1 71.12 607 LEU B N 1
ATOM 10879 C CA . LEU B 1 607 ? -32.5 -16.125 3.836 1 71.12 607 LEU B CA 1
ATOM 10880 C C . LEU B 1 607 ? -33.25 -16.203 2.504 1 71.12 607 LEU B C 1
ATOM 10882 O O . LEU B 1 607 ? -32.781 -16.828 1.561 1 71.12 607 LEU B O 1
ATOM 10886 N N . ASP B 1 608 ? -34.469 -15.883 2.512 1 63.75 608 ASP B N 1
ATOM 10887 C CA . ASP B 1 608 ? -35.312 -15.852 1.325 1 63.75 608 ASP B CA 1
ATOM 10888 C C . ASP B 1 608 ? -36.125 -14.562 1.27 1 63.75 608 ASP B C 1
ATOM 10890 O O . ASP B 1 608 ? -35.75 -13.555 1.876 1 63.75 608 ASP B O 1
ATOM 10894 N N . GLU B 1 609 ? -37.188 -14.672 0.487 1 61.44 609 GLU B N 1
ATOM 10895 C CA . GLU B 1 609 ? -38.031 -13.484 0.348 1 61.44 609 GLU B CA 1
ATOM 10896 C C . GLU B 1 609 ? -38.781 -13.195 1.64 1 61.44 609 GLU B C 1
ATOM 10898 O O . GLU B 1 609 ? -39.094 -12.039 1.927 1 61.44 609 GLU B O 1
ATOM 10903 N N . ARG B 1 610 ? -39.094 -14.211 2.398 1 66.62 610 ARG B N 1
ATOM 10904 C CA . ARG B 1 610 ? -39.812 -14.055 3.654 1 66.62 610 ARG B CA 1
ATOM 10905 C C . ARG B 1 610 ? -38.875 -13.727 4.801 1 66.62 610 ARG B C 1
ATOM 10907 O O . ARG B 1 610 ? -39.188 -12.945 5.688 1 66.62 610 ARG B O 1
ATOM 10914 N N . CYS B 1 611 ? -37.812 -14.422 4.785 1 77.38 611 CYS B N 1
ATOM 10915 C CA . CYS B 1 611 ? -36.781 -14.266 5.816 1 77.38 611 CYS B CA 1
ATOM 10916 C C . CYS B 1 611 ? -35.531 -13.602 5.254 1 77.38 611 CYS B C 1
ATOM 10918 O O . CYS B 1 611 ? -34.781 -14.211 4.48 1 77.38 611 CYS B O 1
ATOM 10920 N N . PHE B 1 612 ? -35.344 -12.32 5.691 1 71.69 612 PHE B N 1
ATOM 10921 C CA . PHE B 1 612 ? -34.188 -11.609 5.121 1 71.69 612 PHE B CA 1
ATOM 10922 C C . PHE B 1 612 ? -33.562 -10.695 6.16 1 71.69 612 PHE B C 1
ATOM 10924 O O . PHE B 1 612 ? -34.125 -10.453 7.219 1 71.69 612 PHE B O 1
ATOM 10931 N N . VAL B 1 613 ? -32.344 -10.266 5.91 1 71.75 613 VAL B N 1
ATOM 10932 C CA . VAL B 1 613 ? -31.578 -9.375 6.801 1 71.75 613 VAL B CA 1
ATOM 10933 C C . VAL B 1 613 ? -31.531 -7.973 6.207 1 71.75 613 VAL B C 1
ATOM 10935 O O . VAL B 1 613 ? -31.312 -7.809 5.004 1 71.75 613 VAL B O 1
ATOM 10938 N N . ASP B 1 614 ? -31.781 -7.039 7.047 1 62.44 614 ASP B N 1
ATOM 10939 C CA . ASP B 1 614 ? -31.75 -5.664 6.562 1 62.44 614 ASP B CA 1
ATOM 10940 C C . ASP B 1 614 ? -30.328 -5.109 6.539 1 62.44 614 ASP B C 1
ATOM 10942 O O . ASP B 1 614 ? -29.375 -5.832 6.828 1 62.44 614 ASP B O 1
ATOM 10946 N N . SER B 1 615 ? -30.25 -3.846 6.125 1 56.06 615 SER B N 1
ATOM 10947 C CA . SER B 1 615 ? -28.938 -3.209 5.961 1 56.06 615 SER B CA 1
ATOM 10948 C C . SER B 1 615 ? -28.188 -3.156 7.281 1 56.06 615 SER B C 1
ATOM 10950 O O . SER B 1 615 ? -26.953 -3.061 7.297 1 56.06 615 SER B O 1
ATOM 10952 N N . LYS B 1 616 ? -28.875 -3.195 8.281 1 56.53 616 LYS B N 1
ATOM 10953 C CA . LYS B 1 616 ? -28.266 -3.168 9.602 1 56.53 616 LYS B CA 1
ATOM 10954 C C . LYS B 1 616 ? -28.094 -4.578 10.156 1 56.53 616 LYS B C 1
ATOM 10956 O O . LYS B 1 616 ? -27.844 -4.754 11.352 1 56.53 616 LYS B O 1
ATOM 10961 N N . ASN B 1 617 ? -28.344 -5.508 9.32 1 66.75 617 ASN B N 1
ATOM 10962 C CA . ASN B 1 617 ? -28.188 -6.926 9.617 1 66.75 617 ASN B CA 1
ATOM 10963 C C . ASN B 1 617 ? -29.266 -7.418 10.594 1 66.75 617 ASN B C 1
ATOM 10965 O O . ASN B 1 617 ? -29.062 -8.414 11.281 1 66.75 617 ASN B O 1
ATOM 10969 N N . SER B 1 618 ? -30.344 -6.633 10.695 1 71.44 618 SER B N 1
ATOM 10970 C CA . SER B 1 618 ? -31.484 -7.152 11.453 1 71.44 618 SER B CA 1
ATOM 10971 C C . SER B 1 618 ? -32.219 -8.234 10.68 1 71.44 618 SER B C 1
ATOM 10973 O O . SER B 1 618 ? -32.375 -8.141 9.453 1 71.44 618 SER B O 1
ATOM 10975 N N . LEU B 1 619 ? -32.562 -9.219 11.398 1 82.62 619 LEU B N 1
ATOM 10976 C CA . LEU B 1 619 ? -33.344 -10.266 10.766 1 82.62 619 LEU B CA 1
ATOM 10977 C C . LEU B 1 619 ? -34.812 -9.891 10.711 1 82.62 619 LEU B C 1
ATOM 10979 O O . LEU B 1 619 ? -35.375 -9.484 11.727 1 82.62 619 LEU B O 1
ATOM 10983 N N . VAL B 1 620 ? -35.312 -9.922 9.531 1 77.06 620 VAL B N 1
ATOM 10984 C CA . VAL B 1 620 ? -36.75 -9.641 9.336 1 77.06 620 VAL B CA 1
ATOM 10985 C C . VAL B 1 620 ? -37.438 -10.883 8.797 1 77.06 620 VAL B C 1
ATOM 10987 O O . VAL B 1 620 ? -37 -11.484 7.816 1 77.06 620 VAL B O 1
ATOM 10990 N N . ILE B 1 621 ? -38.469 -11.336 9.492 1 81.38 621 ILE B N 1
ATOM 10991 C CA . ILE B 1 621 ? -39.312 -12.445 9.039 1 81.38 621 ILE B CA 1
ATOM 10992 C C . ILE B 1 621 ? -40.719 -11.961 8.797 1 81.38 621 ILE B C 1
ATOM 10994 O O . ILE B 1 621 ? -41.375 -11.469 9.711 1 81.38 621 ILE B O 1
ATOM 10998 N N . SER B 1 622 ? -41.062 -12.023 7.539 1 70.62 622 SER B N 1
ATOM 10999 C CA . SER B 1 622 ? -42.438 -11.672 7.211 1 70.62 622 SER B CA 1
ATOM 11000 C C . SER B 1 622 ? -43.344 -12.898 7.215 1 70.62 622 SER B C 1
ATOM 11002 O O . SER B 1 622 ? -42.875 -14.031 7.125 1 70.62 622 SER B O 1
ATOM 11004 N N . ASN B 1 623 ? -44.625 -12.727 7.406 1 67.88 623 ASN B N 1
ATOM 11005 C CA . ASN B 1 623 ? -45.625 -13.789 7.395 1 67.88 623 ASN B CA 1
ATOM 11006 C C . ASN B 1 623 ? -45.25 -14.922 8.344 1 67.88 623 ASN B C 1
ATOM 11008 O O . ASN B 1 623 ? -45.094 -16.062 7.918 1 67.88 623 ASN B O 1
ATOM 11012 N N . LEU B 1 624 ? -45.281 -14.547 9.531 1 79.44 624 LEU B N 1
ATOM 11013 C CA . LEU B 1 624 ? -44.812 -15.469 10.57 1 79.44 624 LEU B CA 1
ATOM 11014 C C . LEU B 1 624 ? -45.719 -16.703 10.617 1 79.44 624 LEU B C 1
ATOM 11016 O O . LEU B 1 624 ? -46.938 -16.609 10.453 1 79.44 624 LEU B O 1
ATOM 11020 N N . THR B 1 625 ? -45.062 -17.828 10.773 1 78 625 THR B N 1
ATOM 11021 C CA . THR B 1 625 ? -45.75 -19.109 10.977 1 78 625 THR B CA 1
ATOM 11022 C C . THR B 1 625 ? -45.312 -19.734 12.305 1 78 625 THR B C 1
ATOM 11024 O O . THR B 1 625 ? -44.344 -19.266 12.938 1 78 625 THR B O 1
ATOM 11027 N N . LEU B 1 626 ? -46.094 -20.734 12.711 1 77.25 626 LEU B N 1
ATOM 11028 C CA . LEU B 1 626 ? -45.781 -21.406 13.969 1 77.25 626 LEU B CA 1
ATOM 11029 C C . LEU B 1 626 ? -44.375 -22.016 13.906 1 77.25 626 LEU B C 1
ATOM 11031 O O . LEU B 1 626 ? -43.719 -22.203 14.945 1 77.25 626 LEU B O 1
ATOM 11035 N N . ASN B 1 627 ? -44 -22.203 12.664 1 80.62 627 ASN B N 1
ATOM 11036 C CA . ASN B 1 627 ? -42.656 -22.781 12.516 1 80.62 627 ASN B CA 1
ATOM 11037 C C . ASN B 1 627 ? -41.562 -21.75 12.805 1 80.62 627 ASN B C 1
ATOM 11039 O O . ASN B 1 627 ? -40.406 -22.109 12.945 1 80.62 627 ASN B O 1
ATOM 11043 N N . ASP B 1 628 ? -41.969 -20.625 12.906 1 86.12 628 ASP B N 1
ATOM 11044 C CA . ASP B 1 628 ? -40.969 -19.594 13.164 1 86.12 628 ASP B CA 1
ATOM 11045 C C . ASP B 1 628 ? -40.688 -19.438 14.656 1 86.12 628 ASP B C 1
ATOM 11047 O O . ASP B 1 628 ? -39.875 -18.641 15.07 1 86.12 628 ASP B O 1
ATOM 11051 N N . ASP B 1 629 ? -41.375 -20.219 15.367 1 85.19 629 ASP B N 1
ATOM 11052 C CA . ASP B 1 629 ? -41.062 -20.281 16.797 1 85.19 629 ASP B CA 1
ATOM 11053 C C . ASP B 1 629 ? -39.656 -20.844 17.031 1 85.19 629 ASP B C 1
ATOM 11055 O O . ASP B 1 629 ? -39.219 -21.719 16.312 1 85.19 629 ASP B O 1
ATOM 11059 N N . GLY B 1 630 ? -39.062 -20.219 18.031 1 87.25 630 GLY B N 1
ATOM 11060 C CA . GLY B 1 630 ? -37.719 -20.703 18.391 1 87.25 630 GLY B CA 1
ATOM 11061 C C . GLY B 1 630 ? -36.812 -19.594 18.875 1 87.25 630 GLY B C 1
ATOM 11062 O O . GLY B 1 630 ? -37.25 -18.5 19.203 1 87.25 630 GLY B O 1
ATOM 11063 N N . THR B 1 631 ? -35.594 -19.984 19 1 86.69 631 THR B N 1
ATOM 11064 C CA . THR B 1 631 ? -34.562 -19.047 19.453 1 86.69 631 THR B CA 1
ATOM 11065 C C . THR B 1 631 ? -33.656 -18.625 18.297 1 86.69 631 THR B C 1
ATOM 11067 O O . THR B 1 631 ? -33.125 -19.484 17.594 1 86.69 631 THR B O 1
ATOM 11070 N N . TYR B 1 632 ? -33.656 -17.375 18.078 1 87.62 632 TYR B N 1
ATOM 11071 C CA . TYR B 1 632 ? -32.812 -16.812 17.031 1 87.62 632 TYR B CA 1
ATOM 11072 C C . TYR B 1 632 ? -31.547 -16.172 17.609 1 87.62 632 TYR B C 1
ATOM 11074 O O . TYR B 1 632 ? -31.609 -15.539 18.672 1 87.62 632 TYR B O 1
ATOM 11082 N N . GLN B 1 633 ? -30.5 -16.406 16.953 1 82.56 633 GLN B N 1
ATOM 11083 C CA . GLN B 1 633 ? -29.234 -15.828 17.375 1 82.56 633 GLN B CA 1
ATOM 11084 C C . GLN B 1 633 ? -28.469 -15.25 16.203 1 82.56 633 GLN B C 1
ATOM 11086 O O . GLN B 1 633 ? -28.453 -15.836 15.109 1 82.56 633 GLN B O 1
ATOM 11091 N N . ALA B 1 634 ? -28.031 -14.008 16.375 1 79.06 634 ALA B N 1
ATOM 11092 C CA . ALA B 1 634 ? -27.141 -13.375 15.391 1 79.06 634 ALA B CA 1
ATOM 11093 C C . ALA B 1 634 ? -25.703 -13.352 15.883 1 79.06 634 ALA B C 1
ATOM 11095 O O . ALA B 1 634 ? -25.453 -13.039 17.047 1 79.06 634 ALA B O 1
ATOM 11096 N N . TYR B 1 635 ? -24.875 -13.836 15.078 1 70.19 635 TYR B N 1
ATOM 11097 C CA . TYR B 1 635 ? -23.469 -13.773 15.477 1 70.19 635 TYR B CA 1
ATOM 11098 C C . TYR B 1 635 ? -22.594 -13.234 14.352 1 70.19 635 TYR B C 1
ATOM 11100 O O . TYR B 1 635 ? -23 -13.25 13.188 1 70.19 635 TYR B O 1
ATOM 11108 N N . ASP B 1 636 ? -21.547 -12.625 14.672 1 62.88 636 ASP B N 1
ATOM 11109 C CA . ASP B 1 636 ? -20.562 -12.141 13.719 1 62.88 636 ASP B CA 1
ATOM 11110 C C . ASP B 1 636 ? -19.781 -13.289 13.102 1 62.88 636 ASP B C 1
ATOM 11112 O O . ASP B 1 636 ? -19.172 -14.086 13.828 1 62.88 636 ASP B O 1
ATOM 11116 N N . ALA B 1 637 ? -19.922 -13.422 11.711 1 61.09 637 ALA B N 1
ATOM 11117 C CA . ALA B 1 637 ? -19.234 -14.5 11.016 1 61.09 637 ALA B CA 1
ATOM 11118 C C . ALA B 1 637 ? -17.734 -14.453 11.289 1 61.09 637 ALA B C 1
ATOM 11120 O O . ALA B 1 637 ? -17.062 -15.484 11.289 1 61.09 637 ALA B O 1
ATOM 11121 N N . GLU B 1 638 ? -17.234 -13.258 11.43 1 53.72 638 GLU B N 1
ATOM 11122 C CA . GLU B 1 638 ? -15.805 -13.102 11.641 1 53.72 638 GLU B CA 1
ATOM 11123 C C . GLU B 1 638 ? -15.422 -13.398 13.086 1 53.72 638 GLU B C 1
ATOM 11125 O O . GLU B 1 638 ? -14.297 -13.828 13.367 1 53.72 638 GLU B O 1
ATOM 11130 N N . ASN B 1 639 ? -16.391 -13.148 14.039 1 49.47 639 ASN B N 1
ATOM 11131 C CA . ASN B 1 639 ? -16.203 -13.461 15.453 1 49.47 639 ASN B CA 1
ATOM 11132 C C . ASN B 1 639 ? -17.422 -14.188 16.031 1 49.47 639 ASN B C 1
ATOM 11134 O O . ASN B 1 639 ? -18.25 -13.578 16.688 1 49.47 639 ASN B O 1
ATOM 11138 N N . PRO B 1 640 ? -17.469 -15.453 15.812 1 51.91 640 PRO B N 1
ATOM 11139 C CA . PRO B 1 640 ? -18.672 -16.219 16.172 1 51.91 640 PRO B CA 1
ATOM 11140 C C . PRO B 1 640 ? -18.969 -16.203 17.656 1 51.91 640 PRO B C 1
ATOM 11142 O O . PRO B 1 640 ? -20.078 -16.516 18.078 1 51.91 640 PRO B O 1
ATOM 11145 N N . LEU B 1 641 ? -18.062 -15.773 18.5 1 53.44 641 LEU B N 1
ATOM 11146 C CA . LEU B 1 641 ? -18.312 -15.758 19.938 1 53.44 641 LEU B CA 1
ATOM 11147 C C . LEU B 1 641 ? -19.141 -14.539 20.328 1 53.44 641 LEU B C 1
ATOM 11149 O O . LEU B 1 641 ? -19.719 -14.5 21.406 1 53.44 641 LEU B O 1
ATOM 11153 N N . LEU B 1 642 ? -19.141 -13.758 19.406 1 56.66 642 LEU B N 1
ATOM 11154 C CA . LEU B 1 642 ? -19.875 -12.539 19.703 1 56.66 642 LEU B CA 1
ATOM 11155 C C . LEU B 1 642 ? -21.312 -12.633 19.188 1 56.66 642 LEU B C 1
ATOM 11157 O O . LEU B 1 642 ? -21.531 -12.734 17.984 1 56.66 642 LEU B O 1
ATOM 11161 N N . ILE B 1 643 ? -22.219 -12.859 20.156 1 62.38 643 ILE B N 1
ATOM 11162 C CA . ILE B 1 643 ? -23.625 -12.891 19.812 1 62.38 643 ILE B CA 1
ATOM 11163 C C . ILE B 1 643 ? -24.172 -11.469 19.719 1 62.38 643 ILE B C 1
ATOM 11165 O O . ILE B 1 643 ? -24.078 -10.695 20.688 1 62.38 643 ILE B O 1
ATOM 11169 N N . ALA B 1 644 ? -24.5 -11.133 18.562 1 67.12 644 ALA B N 1
ATOM 11170 C CA . ALA B 1 644 ? -24.984 -9.781 18.281 1 67.12 644 ALA B CA 1
ATOM 11171 C C . ALA B 1 644 ? -26.438 -9.617 18.734 1 67.12 644 ALA B C 1
ATOM 11173 O O . ALA B 1 644 ? -26.875 -8.5 19.031 1 67.12 644 ALA B O 1
ATOM 11174 N N . ALA B 1 645 ? -27.141 -10.68 18.703 1 73.62 645 ALA B N 1
ATOM 11175 C CA . ALA B 1 645 ? -28.547 -10.648 19.141 1 73.62 645 ALA B CA 1
ATOM 11176 C C . ALA B 1 645 ? -29.062 -12.055 19.422 1 73.62 645 ALA B C 1
ATOM 11178 O O . ALA B 1 645 ? -28.625 -13.023 18.797 1 73.62 645 ALA B O 1
ATOM 11179 N N . LYS B 1 646 ? -29.766 -12.164 20.438 1 77.56 646 LYS B N 1
ATOM 11180 C CA . LYS B 1 646 ? -30.5 -13.391 20.734 1 77.56 646 LYS B CA 1
ATOM 11181 C C . LYS B 1 646 ? -31.969 -13.102 21 1 77.56 646 LYS B C 1
ATOM 11183 O O . LYS B 1 646 ? -32.312 -12.195 21.766 1 77.56 646 LYS B O 1
ATOM 11188 N N . TYR B 1 647 ? -32.781 -13.742 20.297 1 82.25 647 TYR B N 1
ATOM 11189 C CA . TYR B 1 647 ? -34.219 -13.602 20.469 1 82.25 647 TYR B CA 1
ATOM 11190 C C . TYR B 1 647 ? -34.875 -14.953 20.719 1 82.25 647 TYR B C 1
ATOM 11192 O O . TYR B 1 647 ? -34.531 -15.945 20.078 1 82.25 647 TYR B O 1
ATOM 11200 N N . THR B 1 648 ? -35.625 -15.055 21.75 1 83.44 648 THR B N 1
ATOM 11201 C CA . THR B 1 648 ? -36.562 -16.156 21.875 1 83.44 648 THR B CA 1
ATOM 11202 C C . THR B 1 648 ? -37.969 -15.766 21.391 1 83.44 648 THR B C 1
ATOM 11204 O O . THR B 1 648 ? -38.625 -14.906 21.984 1 83.44 648 THR B O 1
ATOM 11207 N N . VAL B 1 649 ? -38.312 -16.328 20.344 1 86.56 649 VAL B N 1
ATOM 11208 C CA . VAL B 1 649 ? -39.562 -15.93 19.656 1 86.56 649 VAL B CA 1
ATOM 11209 C C . VAL B 1 649 ? -40.656 -16.969 19.922 1 86.56 649 VAL B C 1
ATOM 11211 O O . VAL B 1 649 ? -40.438 -18.172 19.75 1 86.56 649 VAL B O 1
ATOM 11214 N N . GLU B 1 650 ? -41.781 -16.578 20.406 1 80.88 650 GLU B N 1
ATOM 11215 C CA . GLU B 1 650 ? -43 -17.375 20.578 1 80.88 650 GLU B CA 1
ATOM 11216 C C . GLU B 1 650 ? -44.125 -16.859 19.688 1 80.88 650 GLU B C 1
ATOM 11218 O O . GLU B 1 650 ? -44.438 -15.672 19.734 1 80.88 650 GLU B O 1
ATOM 11223 N N . ILE B 1 651 ? -44.562 -17.734 18.938 1 79.31 651 ILE B N 1
ATOM 11224 C CA . ILE B 1 651 ? -45.656 -17.375 18.078 1 79.31 651 ILE B CA 1
ATOM 11225 C C . ILE B 1 651 ? -46.969 -17.906 18.656 1 79.31 651 ILE B C 1
ATOM 11227 O O . ILE B 1 651 ? -47.094 -19.094 18.969 1 79.31 651 ILE B O 1
ATOM 11231 N N . VAL B 1 652 ? -47.875 -17.188 19.047 1 70.94 652 VAL B N 1
ATOM 11232 C CA . VAL B 1 652 ? -49.156 -17.578 19.656 1 70.94 652 VAL B CA 1
ATOM 11233 C C . VAL B 1 652 ? -50.281 -17.516 18.625 1 70.94 652 VAL B C 1
ATOM 11235 O O . VAL B 1 652 ? -50.25 -16.641 17.734 1 70.94 652 VAL B O 1
ATOM 11238 N N . THR B 1 653 ? -51.094 -18.656 18.719 1 53.53 653 THR B N 1
ATOM 11239 C CA . THR B 1 653 ? -52.281 -18.688 17.859 1 53.53 653 THR B CA 1
ATOM 11240 C C . THR B 1 653 ? -53.438 -17.969 18.516 1 53.53 653 THR B C 1
ATOM 11242 O O . THR B 1 653 ? -53.656 -18.062 19.719 1 53.53 653 THR B O 1
ATOM 11245 N N . GLU B 1 654 ? -53.812 -17.062 18.359 1 43.34 654 GLU B N 1
ATOM 11246 C CA . GLU B 1 654 ? -54.938 -16.391 18.984 1 43.34 654 GLU B CA 1
ATOM 11247 C C . GLU B 1 654 ? -56.156 -17.328 19.047 1 43.34 654 GLU B C 1
ATOM 11249 O O . GLU B 1 654 ? -56.656 -17.781 18.016 1 43.34 654 GLU B O 1
ATOM 11254 N N . LYS B 1 655 ? -56.406 -18.266 20.156 1 34.88 655 LYS B N 1
ATOM 11255 C CA . LYS B 1 655 ? -57.719 -18.812 20.484 1 34.88 655 LYS B CA 1
ATOM 11256 C C . LYS B 1 655 ? -58.719 -17.703 20.766 1 34.88 655 LYS B C 1
ATOM 11258 O O . LYS B 1 655 ? -58.531 -16.922 21.688 1 34.88 655 LYS B O 1
ATOM 11263 N N . ILE B 1 656 ? -59.312 -17.188 19.859 1 32.56 656 ILE B N 1
ATOM 11264 C CA . ILE B 1 656 ? -60.406 -16.25 20.078 1 32.56 656 ILE B CA 1
ATOM 11265 C C . ILE B 1 656 ? -61.531 -16.938 20.859 1 32.56 656 ILE B C 1
ATOM 11267 O O . ILE B 1 656 ? -62.25 -17.75 20.312 1 32.56 656 ILE B O 1
ATOM 11271 N N . SER B 1 657 ? -61.375 -17.516 22.078 1 29.03 657 SER B N 1
ATOM 11272 C CA . SER B 1 657 ? -62.531 -17.922 22.875 1 29.03 657 SER B CA 1
ATOM 11273 C C . SER B 1 657 ? -63.344 -16.703 23.297 1 29.03 657 SER B C 1
ATOM 11275 O O . SER B 1 657 ? -63.031 -16.047 24.297 1 29.03 657 SER B O 1
ATOM 11277 N N . LYS B 1 658 ? -63.656 -15.703 22.5 1 28.66 658 LYS B N 1
ATOM 11278 C CA . LYS B 1 658 ? -64.562 -14.719 23.031 1 28.66 658 LYS B CA 1
ATOM 11279 C C . LYS B 1 658 ? -65.938 -15.359 23.297 1 28.66 658 LYS B C 1
ATOM 11281 O O . LYS B 1 658 ? -66.5 -16.047 22.453 1 28.66 658 LYS B O 1
ATOM 11286 N N . THR B 1 659 ? -66.312 -15.727 24.562 1 26.16 659 THR B N 1
ATOM 11287 C CA . THR B 1 659 ? -67.688 -15.766 25.047 1 26.16 659 THR B CA 1
ATOM 11288 C C . THR B 1 659 ? -68.438 -14.453 24.719 1 26.16 659 THR B C 1
ATOM 11290 O O . THR B 1 659 ? -68 -13.391 25.188 1 26.16 659 THR B O 1
ATOM 11293 N N . PHE B 1 660 ? -68.938 -14.289 23.453 1 25.88 660 PHE B N 1
ATOM 11294 C CA . PHE B 1 660 ? -69.938 -13.289 22.984 1 25.88 660 PHE B CA 1
ATOM 11295 C C . PHE B 1 660 ? -71.125 -13.242 23.875 1 25.88 660 PHE B C 1
ATOM 11297 O O . PHE B 1 660 ? -71.875 -14.242 24.031 1 25.88 660 PHE B O 1
ATOM 11304 N N . THR B 1 661 ? -71.062 -12.617 25 1 25.06 661 THR B N 1
ATOM 11305 C CA . THR B 1 661 ? -72.375 -12.32 25.594 1 25.06 661 THR B CA 1
ATOM 11306 C C . THR B 1 661 ? -73.188 -11.461 24.641 1 25.06 661 THR B C 1
ATOM 11308 O O . THR B 1 661 ? -72.688 -10.766 23.781 1 25.06 661 THR B O 1
ATOM 11311 N N . GLU B 1 662 ? -74.625 -11.484 24.516 1 25.59 662 GLU B N 1
ATOM 11312 C CA . GLU B 1 662 ? -75.688 -10.93 23.703 1 25.59 662 GLU B CA 1
ATOM 11313 C C . GLU B 1 662 ? -75.438 -9.469 23.359 1 25.59 662 GLU B C 1
ATOM 11315 O O . GLU B 1 662 ? -75.75 -9.023 22.25 1 25.59 662 GLU B O 1
ATOM 11320 N N . ARG B 1 663 ? -75.188 -8.648 24.375 1 26.48 663 ARG B N 1
ATOM 11321 C CA . ARG B 1 663 ? -75.438 -7.219 24.234 1 26.48 663 ARG B CA 1
ATOM 11322 C C . ARG B 1 663 ? -74.5 -6.586 23.234 1 26.48 663 ARG B C 1
ATOM 11324 O O . ARG B 1 663 ? -74.875 -5.746 22.422 1 26.48 663 ARG B O 1
ATOM 11331 N N . ASN B 1 664 ? -73.25 -6.496 23.516 1 23.72 664 ASN B N 1
ATOM 11332 C CA . ASN B 1 664 ? -72.438 -5.465 22.859 1 23.72 664 ASN B CA 1
ATOM 11333 C C . ASN B 1 664 ? -71.938 -5.934 21.5 1 23.72 664 ASN B C 1
ATOM 11335 O O . ASN B 1 664 ? -71 -5.363 20.953 1 23.72 664 ASN B O 1
ATOM 11339 N N . LEU B 1 665 ? -72.375 -7.25 20.969 1 24.25 665 LEU B N 1
ATOM 11340 C CA . LEU B 1 665 ? -72.125 -7.668 19.594 1 24.25 665 LEU B CA 1
ATOM 11341 C C . LEU B 1 665 ? -72.875 -6.766 18.625 1 24.25 665 LEU B C 1
ATOM 11343 O O . LEU B 1 665 ? -73.875 -7.172 18.031 1 24.25 665 LEU B O 1
ATOM 11347 N N . MET B 1 666 ? -73.312 -5.672 18.938 1 23.92 666 MET B N 1
ATOM 11348 C CA . MET B 1 666 ? -74.188 -4.945 18 1 23.92 666 MET B CA 1
ATOM 11349 C C . MET B 1 666 ? -73.5 -4.859 16.625 1 23.92 666 MET B C 1
ATOM 11351 O O . MET B 1 666 ? -73.938 -4.082 15.766 1 23.92 666 MET B O 1
ATOM 11355 N N . ILE B 1 667 ? -72.375 -5.457 16.438 1 25.48 667 ILE B N 1
ATOM 11356 C CA . ILE B 1 667 ? -72.25 -5.41 14.977 1 25.48 667 ILE B CA 1
ATOM 11357 C C . ILE B 1 667 ? -73.188 -6.43 14.344 1 25.48 667 ILE B C 1
ATOM 11359 O O . ILE B 1 667 ? -73.375 -7.512 14.891 1 25.48 667 ILE B O 1
ATOM 11363 N N . GLY B 1 668 ? -74.125 -6.227 13.367 1 25.17 668 GLY B N 1
ATOM 11364 C CA . GLY B 1 668 ? -75.312 -6.785 12.789 1 25.17 668 GLY B CA 1
ATOM 11365 C C . GLY B 1 668 ? -75.188 -8.234 12.375 1 25.17 668 GLY B C 1
ATOM 11366 O O . GLY B 1 668 ? -75.312 -8.57 11.203 1 25.17 668 GLY B O 1
ATOM 11367 N N . VAL B 1 669 ? -74.188 -9.102 12.742 1 23.58 669 VAL B N 1
ATOM 11368 C CA . VAL B 1 669 ? -74.438 -10.477 12.289 1 23.58 669 VAL B CA 1
ATOM 11369 C C . VAL B 1 669 ? -75.625 -11.062 12.977 1 23.58 669 VAL B C 1
ATOM 11371 O O . VAL B 1 669 ? -75.75 -11.016 14.203 1 23.58 669 VAL B O 1
ATOM 11374 N N . ASN B 1 670 ? -76.812 -11.031 12.328 1 23.8 670 ASN B N 1
ATOM 11375 C CA . ASN B 1 670 ? -78 -11.734 12.773 1 23.8 670 ASN B CA 1
ATOM 11376 C C . ASN B 1 670 ? -77.688 -13.203 13.086 1 23.8 670 ASN B C 1
ATOM 11378 O O . ASN B 1 670 ? -77.312 -13.969 12.203 1 23.8 670 ASN B O 1
ATOM 11382 N N . ILE B 1 671 ? -77.25 -13.477 14.273 1 23.91 671 ILE B N 1
ATOM 11383 C CA . ILE B 1 671 ? -77.25 -14.812 14.859 1 23.91 671 ILE B CA 1
ATOM 11384 C C . ILE B 1 671 ? -78.688 -15.391 14.828 1 23.91 671 ILE B C 1
ATOM 11386 O O . ILE B 1 671 ? -79.562 -14.828 15.414 1 23.91 671 ILE B O 1
ATOM 11390 N N . LEU B 1 672 ? -79.062 -15.984 13.656 1 24.11 672 LEU B N 1
ATOM 11391 C CA . LEU B 1 672 ? -80.312 -16.75 13.805 1 24.11 672 LEU B CA 1
ATOM 11392 C C . LEU B 1 672 ? -80.25 -17.594 15.07 1 24.11 672 LEU B C 1
ATOM 11394 O O . LEU B 1 672 ? -79.25 -18.266 15.344 1 24.11 672 LEU B O 1
ATOM 11398 N N . ARG B 1 673 ? -81 -17.234 16.109 1 22.34 673 ARG B N 1
ATOM 11399 C CA . ARG B 1 673 ? -81.375 -17.672 17.453 1 22.34 673 ARG B CA 1
ATOM 11400 C C . ARG B 1 673 ? -81.75 -19.156 17.469 1 22.34 673 ARG B C 1
ATOM 11402 O O . ARG B 1 673 ? -82.312 -19.641 18.438 1 22.34 673 ARG B O 1
ATOM 11409 N N . LYS B 1 674 ? -81.625 -20.031 16.453 1 24.84 674 LYS B N 1
ATOM 11410 C CA . LYS B 1 674 ? -82.438 -21.109 16.953 1 24.84 674 LYS B CA 1
ATOM 11411 C C . LYS B 1 674 ? -82 -21.578 18.328 1 24.84 674 LYS B C 1
ATOM 11413 O O . LYS B 1 674 ? -82.75 -21.562 19.297 1 24.84 674 LYS B O 1
ATOM 11418 N N . GLY B 1 675 ? -81.938 -22.922 18.719 1 23.83 675 GLY B N 1
ATOM 11419 C CA . GLY B 1 675 ? -81.938 -23.641 19.984 1 23.83 675 GLY B CA 1
ATOM 11420 C C . GLY B 1 675 ? -80.688 -23.391 20.797 1 23.83 675 GLY B C 1
ATOM 11421 O O . GLY B 1 675 ? -79.75 -22.781 20.312 1 23.83 675 GLY B O 1
ATOM 11422 N N . ASN B 1 676 ? -80.25 -24.078 21.984 1 22.72 676 ASN B N 1
ATOM 11423 C CA . ASN B 1 676 ? -79.562 -23.734 23.219 1 22.72 676 ASN B CA 1
ATOM 11424 C C . ASN B 1 676 ? -78.188 -23.203 22.953 1 22.72 676 ASN B C 1
ATOM 11426 O O . ASN B 1 676 ? -77.688 -23.234 21.828 1 22.72 676 ASN B O 1
ATOM 11430 N N . ASN B 1 677 ? -77 -23.531 23.906 1 22.25 677 ASN B N 1
ATOM 11431 C CA . ASN B 1 677 ? -75.75 -22.984 24.5 1 22.25 677 ASN B CA 1
ATOM 11432 C C . ASN B 1 677 ? -74.625 -22.984 23.516 1 22.25 677 ASN B C 1
ATOM 11434 O O . ASN B 1 677 ? -73.688 -23.812 23.625 1 22.25 677 ASN B O 1
ATOM 11438 N N . PHE B 1 678 ? -74.625 -22.953 22.297 1 21.23 678 PHE B N 1
ATOM 11439 C CA . PHE B 1 678 ? -73.5 -23.391 21.469 1 21.23 678 PHE B CA 1
ATOM 11440 C C . PHE B 1 678 ? -72.375 -22.359 21.453 1 21.23 678 PHE B C 1
ATOM 11442 O O . PHE B 1 678 ? -72.625 -21.219 21.016 1 21.23 678 PHE B O 1
ATOM 11449 N N . ARG B 1 679 ? -71.375 -22.391 22.531 1 23.53 679 ARG B N 1
ATOM 11450 C CA . ARG B 1 679 ? -70.188 -21.594 22.812 1 23.53 679 ARG B CA 1
ATOM 11451 C C . ARG B 1 679 ? -69.25 -21.516 21.578 1 23.53 679 ARG B C 1
ATOM 11453 O O . ARG B 1 679 ? -68.562 -22.469 21.25 1 23.53 679 ARG B O 1
ATOM 11460 N N . GLN B 1 680 ? -69.688 -21.031 20.531 1 22.5 680 GLN B N 1
ATOM 11461 C CA . GLN B 1 680 ? -68.938 -21.094 19.297 1 22.5 680 GLN B CA 1
ATOM 11462 C C . GLN B 1 680 ? -67.688 -20.203 19.375 1 22.5 680 GLN B C 1
ATOM 11464 O O . GLN B 1 680 ? -67.812 -19.016 19.688 1 22.5 680 GLN B O 1
ATOM 11469 N N . THR B 1 681 ? -66.5 -20.781 19.766 1 22.23 681 THR B N 1
ATOM 11470 C CA . THR B 1 681 ? -65.188 -20.234 19.875 1 22.23 681 THR B CA 1
ATOM 11471 C C . THR B 1 681 ? -64.75 -19.547 18.562 1 22.23 681 THR B C 1
ATOM 11473 O O . THR B 1 681 ? -64.75 -20.172 17.5 1 22.23 681 THR B O 1
ATOM 11476 N N . ILE B 1 682 ? -65.25 -18.344 18.391 1 24.42 682 ILE B N 1
ATOM 11477 C CA . ILE B 1 682 ? -64.938 -17.516 17.219 1 24.42 682 ILE B CA 1
ATOM 11478 C C . ILE B 1 682 ? -63.438 -17.266 17.156 1 24.42 682 ILE B C 1
ATOM 11480 O O . ILE B 1 682 ? -62.844 -16.719 18.109 1 24.42 682 ILE B O 1
ATOM 11484 N N . LYS B 1 683 ? -62.719 -18.125 16.547 1 24.62 683 LYS B N 1
ATOM 11485 C CA . LYS B 1 683 ? -61.281 -17.953 16.328 1 24.62 683 LYS B CA 1
ATOM 11486 C C . LYS B 1 683 ? -60.969 -16.641 15.609 1 24.62 683 LYS B C 1
ATOM 11488 O O . LYS B 1 683 ? -61.438 -16.438 14.477 1 24.62 683 LYS B O 1
ATOM 11493 N N . VAL B 1 684 ? -61.094 -15.562 16.375 1 25 684 VAL B N 1
ATOM 11494 C CA . VAL B 1 684 ? -60.844 -14.188 15.977 1 25 684 VAL B CA 1
ATOM 11495 C C . VAL B 1 684 ? -59.375 -14.023 15.562 1 25 684 VAL B C 1
ATOM 11497 O O . VAL B 1 684 ? -58.469 -14.406 16.297 1 25 684 VAL B O 1
ATOM 11500 N N . ASN B 1 685 ? -59.156 -14.039 14.312 1 25.11 685 ASN B N 1
ATOM 11501 C CA . ASN B 1 685 ? -57.844 -13.906 13.688 1 25.11 685 ASN B CA 1
ATOM 11502 C C . ASN B 1 685 ? -57.125 -12.672 14.203 1 25.11 685 ASN B C 1
ATOM 11504 O O . ASN B 1 685 ? -57.75 -11.703 14.641 1 25.11 685 ASN B O 1
ATOM 11508 N N . ALA B 1 686 ? -55.812 -12.727 14.547 1 26.97 686 ALA B N 1
ATOM 11509 C CA . ALA B 1 686 ? -54.844 -11.945 15.32 1 26.97 686 ALA B CA 1
ATOM 11510 C C . ALA B 1 686 ? -54.844 -10.484 14.867 1 26.97 686 ALA B C 1
ATOM 11512 O O . ALA B 1 686 ? -54.625 -9.578 15.672 1 26.97 686 ALA B O 1
ATOM 11513 N N . VAL B 1 687 ? -55.156 -10.094 13.664 1 28.03 687 VAL B N 1
ATOM 11514 C CA . VAL B 1 687 ? -55.062 -8.695 13.273 1 28.03 687 VAL B CA 1
ATOM 11515 C C . VAL B 1 687 ? -56.094 -7.867 14.062 1 28.03 687 VAL B C 1
ATOM 11517 O O . VAL B 1 687 ? -55.781 -6.766 14.523 1 28.03 687 VAL B O 1
ATOM 11520 N N . LEU B 1 688 ? -57.219 -8.422 14.273 1 28.78 688 LEU B N 1
ATOM 11521 C CA . LEU B 1 688 ? -58.281 -7.738 15 1 28.78 688 LEU B CA 1
ATOM 11522 C C . LEU B 1 688 ? -57.938 -7.621 16.484 1 28.78 688 LEU B C 1
ATOM 11524 O O . LEU B 1 688 ? -58.25 -6.617 17.125 1 28.78 688 LEU B O 1
ATOM 11528 N N . VAL B 1 689 ? -57.188 -8.539 16.906 1 29.64 689 VAL B N 1
ATOM 11529 C CA . VAL B 1 689 ? -56.844 -8.547 18.328 1 29.64 689 VAL B CA 1
ATOM 11530 C C . VAL B 1 689 ? -55.875 -7.41 18.625 1 29.64 689 VAL B C 1
ATOM 11532 O O . VAL B 1 689 ? -56 -6.715 19.641 1 29.64 689 VAL B O 1
ATOM 11535 N N . ASP B 1 690 ? -55 -7.09 17.656 1 30.31 690 ASP B N 1
ATOM 11536 C CA . ASP B 1 690 ? -54.031 -6.02 17.922 1 30.31 690 ASP B CA 1
ATOM 11537 C C . ASP B 1 690 ? -54.719 -4.66 17.969 1 30.31 690 ASP B C 1
ATOM 11539 O O . ASP B 1 690 ? -54.406 -3.83 18.828 1 30.31 690 ASP B O 1
ATOM 11543 N N . MET B 1 691 ? -55.719 -4.504 17.203 1 29.14 691 MET B N 1
ATOM 11544 C CA . MET B 1 691 ? -56.469 -3.256 17.297 1 29.14 691 MET B CA 1
ATOM 11545 C C . MET B 1 691 ? -57.156 -3.15 18.656 1 29.14 691 MET B C 1
ATOM 11547 O O . MET B 1 691 ? -57.219 -2.072 19.25 1 29.14 691 MET B O 1
ATOM 11551 N N . ILE B 1 692 ? -57.469 -4.301 19.156 1 31.78 692 ILE B N 1
ATOM 11552 C CA . ILE B 1 692 ? -58.188 -4.328 20.422 1 31.78 692 ILE B CA 1
ATOM 11553 C C . ILE B 1 692 ? -57.219 -4.098 21.578 1 31.78 692 ILE B C 1
ATOM 11555 O O . ILE B 1 692 ? -57.5 -3.334 22.5 1 31.78 692 ILE B O 1
ATOM 11559 N N . LYS B 1 693 ? -56.031 -4.625 21.391 1 32.5 693 LYS B N 1
ATOM 11560 C CA . LYS B 1 693 ? -55.031 -4.414 22.438 1 32.5 693 LYS B CA 1
ATOM 11561 C C . LYS B 1 693 ? -54.594 -2.955 22.5 1 32.5 693 LYS B C 1
ATOM 11563 O O . LYS B 1 693 ? -54.438 -2.393 23.578 1 32.5 693 LYS B O 1
ATOM 11568 N N . ILE B 1 694 ? -54.438 -2.305 21.391 1 30.89 694 ILE B N 1
ATOM 11569 C CA . ILE B 1 694 ? -54.125 -0.879 21.406 1 30.89 694 ILE B CA 1
ATOM 11570 C C . ILE B 1 694 ? -55.25 -0.116 22.109 1 30.89 694 ILE B C 1
ATOM 11572 O O . ILE B 1 694 ? -55 0.764 22.938 1 30.89 694 ILE B O 1
ATOM 11576 N N . LYS B 1 695 ? -56.438 -0.636 21.859 1 30.48 695 LYS B N 1
ATOM 11577 C CA . LYS B 1 695 ? -57.562 0.013 22.547 1 30.48 695 LYS B CA 1
ATOM 11578 C C . LYS B 1 695 ? -57.531 -0.273 24.047 1 30.48 695 LYS B C 1
ATOM 11580 O O . LYS B 1 695 ? -57.719 0.629 24.859 1 30.48 695 LYS B O 1
ATOM 11585 N N . CYS B 1 696 ? -57.156 -1.499 24.312 1 30.66 696 CYS B N 1
ATOM 11586 C CA . CYS B 1 696 ? -57.094 -1.814 25.734 1 30.66 696 CYS B CA 1
ATOM 11587 C C . CYS B 1 696 ? -55.906 -1.098 26.391 1 30.66 696 CYS B C 1
ATOM 11589 O O . CYS B 1 696 ? -56.031 -0.563 27.5 1 30.66 696 CYS B O 1
ATOM 11591 N N . LEU B 1 697 ? -54.781 -1.069 25.719 1 30.72 697 LEU B N 1
ATOM 11592 C CA . LEU B 1 697 ? -53.656 -0.331 26.297 1 30.72 697 LEU B CA 1
ATOM 11593 C C . LEU B 1 697 ? -54 1.154 26.406 1 30.72 697 LEU B C 1
ATOM 11595 O O . LEU B 1 697 ? -53.688 1.787 27.422 1 30.72 697 LEU B O 1
ATOM 11599 N N . VAL B 1 698 ? -54.688 1.654 25.469 1 30.38 698 VAL B N 1
ATOM 11600 C CA . VAL B 1 698 ? -55.188 3.021 25.578 1 30.38 698 VAL B CA 1
ATOM 11601 C C . VAL B 1 698 ? -56.125 3.129 26.766 1 30.38 698 VAL B C 1
ATOM 11603 O O . VAL B 1 698 ? -56.062 4.074 27.562 1 30.38 698 VAL B O 1
ATOM 11606 N N . GLN B 1 699 ? -56.844 2.053 26.859 1 30.45 699 GLN B N 1
ATOM 11607 C CA . GLN B 1 699 ? -57.812 2.092 27.969 1 30.45 699 GLN B CA 1
ATOM 11608 C C . GLN B 1 699 ? -57.094 1.949 29.312 1 30.45 699 GLN B C 1
ATOM 11610 O O . GLN B 1 699 ? -57.406 2.637 30.281 1 30.45 699 GLN B O 1
ATOM 11615 N N . LYS B 1 700 ? -56.156 1.02 29.312 1 32.44 700 LYS B N 1
ATOM 11616 C CA . LYS B 1 700 ? -55.406 0.918 30.547 1 32.44 700 LYS B CA 1
ATOM 11617 C C . LYS B 1 700 ? -54.625 2.207 30.828 1 32.44 700 LYS B C 1
ATOM 11619 O O . LYS B 1 700 ? -54.594 2.674 31.969 1 32.44 700 LYS B O 1
ATOM 11624 N N . LEU B 1 701 ? -54 2.701 29.766 1 29.25 701 LEU B N 1
ATOM 11625 C CA . LEU B 1 701 ? -53.375 4 29.953 1 29.25 701 LEU B CA 1
ATOM 11626 C C . LEU B 1 701 ? -54.375 5.051 30.391 1 29.25 701 LEU B C 1
ATOM 11628 O O . LEU B 1 701 ? -54.094 5.855 31.281 1 29.25 701 LEU B O 1
ATOM 11632 N N . LEU B 1 702 ? -55.531 4.816 29.797 1 29.78 702 LEU B N 1
ATOM 11633 C CA . LEU B 1 702 ? -56.594 5.727 30.219 1 29.78 702 LEU B CA 1
ATOM 11634 C C . LEU B 1 702 ? -56.969 5.465 31.672 1 29.78 702 LEU B C 1
ATOM 11636 O O . LEU B 1 702 ? -57.25 6.402 32.406 1 29.78 702 LEU B O 1
ATOM 11640 N N . ARG B 1 703 ? -56.938 4.188 31.984 1 32.97 703 ARG B N 1
ATOM 11641 C CA . ARG B 1 703 ? -57.25 3.953 33.406 1 32.97 703 ARG B CA 1
ATOM 11642 C C . ARG B 1 703 ? -56.125 4.473 34.281 1 32.97 703 ARG B C 1
ATOM 11644 O O . ARG B 1 703 ? -56.375 4.984 35.375 1 32.97 703 ARG B O 1
ATOM 11651 N N . GLY B 1 704 ? -54.812 4.176 33.844 1 29.59 704 GLY B N 1
ATOM 11652 C CA . GLY B 1 704 ? -53.75 4.766 34.625 1 29.59 704 GLY B CA 1
ATOM 11653 C C . GLY B 1 704 ? -53.781 6.281 34.594 1 29.59 704 GLY B C 1
ATOM 11654 O O . GLY B 1 704 ? -53.094 6.922 35.406 1 29.59 704 GLY B O 1
ATOM 11655 N N . ILE B 1 705 ? -54.312 6.906 33.625 1 29.42 705 ILE B N 1
ATOM 11656 C CA . ILE B 1 705 ? -54.531 8.352 33.656 1 29.42 705 ILE B CA 1
ATOM 11657 C C . ILE B 1 705 ? -55.375 8.734 34.844 1 29.42 705 ILE B C 1
ATOM 11659 O O . ILE B 1 705 ? -55.25 9.844 35.375 1 29.42 705 ILE B O 1
ATOM 11663 N N . LYS B 1 706 ? -56.188 7.867 35.312 1 30.73 706 LYS B N 1
ATOM 11664 C CA . LYS B 1 706 ? -56.938 8.359 36.438 1 30.73 706 LYS B CA 1
ATOM 11665 C C . LYS B 1 706 ? -56.031 8.68 37.625 1 30.73 706 LYS B C 1
ATOM 11667 O O . LYS B 1 706 ? -56.344 9.555 38.438 1 30.73 706 LYS B O 1
ATOM 11672 N N . LYS B 1 707 ? -54.938 7.945 37.906 1 31.58 707 LYS B N 1
ATOM 11673 C CA . LYS B 1 707 ? -54.25 8.32 39.125 1 31.58 707 LYS B CA 1
ATOM 11674 C C . LYS B 1 707 ? -53.406 9.57 38.938 1 31.58 707 LYS B C 1
ATOM 11676 O O . LYS B 1 707 ? -53.156 10.305 39.875 1 31.58 707 LYS B O 1
ATOM 11681 N N . TYR B 1 708 ? -52.594 9.883 37.844 1 27.19 708 TYR B N 1
ATOM 11682 C CA . TYR B 1 708 ? -51.969 11.188 37.688 1 27.19 708 TYR B CA 1
ATOM 11683 C C . TYR B 1 708 ? -52.656 12.031 36.656 1 27.19 708 TYR B C 1
ATOM 11685 O O . TYR B 1 708 ? -52.438 11.883 35.469 1 27.19 708 TYR B O 1
ATOM 11693 N N . PRO B 1 709 ? -53.625 12.953 36.906 1 27.91 709 PRO B N 1
ATOM 11694 C CA . PRO B 1 709 ? -54.594 13.719 36.094 1 27.91 709 PRO B CA 1
ATOM 11695 C C . PRO B 1 709 ? -53.906 14.57 35.031 1 27.91 709 PRO B C 1
ATOM 11697 O O . PRO B 1 709 ? -54.406 14.711 33.938 1 27.91 709 PRO B O 1
ATOM 11700 N N . ARG B 1 710 ? -52.812 15.328 35.344 1 30.12 710 ARG B N 1
ATOM 11701 C CA . ARG B 1 710 ? -52.344 16.453 34.562 1 30.12 710 ARG B CA 1
ATOM 11702 C C . ARG B 1 710 ? -51.688 15.969 33.25 1 30.12 710 ARG B C 1
ATOM 11704 O O . ARG B 1 710 ? -51.781 16.656 32.219 1 30.12 710 ARG B O 1
ATOM 11711 N N . MET B 1 711 ? -50.844 15.016 33.406 1 25.91 711 MET B N 1
ATOM 11712 C CA . MET B 1 711 ? -50.031 14.672 32.25 1 25.91 711 MET B CA 1
ATOM 11713 C C . MET B 1 711 ? -50.906 14.117 31.125 1 25.91 711 MET B C 1
ATOM 11715 O O . MET B 1 711 ? -50.438 14.008 29.984 1 25.91 711 MET B O 1
ATOM 11719 N N . CYS B 1 712 ? -52.125 13.695 31.469 1 27.34 712 CYS B N 1
ATOM 11720 C CA . CYS B 1 712 ? -53.094 13.133 30.547 1 27.34 712 CYS B CA 1
ATOM 11721 C C . CYS B 1 712 ? -53.656 14.211 29.609 1 27.34 712 CYS B C 1
ATOM 11723 O O . CYS B 1 712 ? -54.031 13.93 28.484 1 27.34 712 CYS B O 1
ATOM 11725 N N . SER B 1 713 ? -53.688 15.391 30.109 1 29.2 713 SER B N 1
ATOM 11726 C CA . SER B 1 713 ? -54.25 16.5 29.328 1 29.2 713 SER B CA 1
ATOM 11727 C C . SER B 1 713 ? -53.406 16.766 28.094 1 29.2 713 SER B C 1
ATOM 11729 O O . SER B 1 713 ? -53.969 17.031 27.016 1 29.2 713 SER B O 1
ATOM 11731 N N . PHE B 1 714 ? -52.062 16.812 28.297 1 28.08 714 PHE B N 1
ATOM 11732 C CA . PHE B 1 714 ? -51.219 17.234 27.188 1 28.08 714 PHE B CA 1
ATOM 11733 C C . PHE B 1 714 ? -51.219 16.172 26.094 1 28.08 714 PHE B C 1
ATOM 11735 O O . PHE B 1 714 ? -51.344 16.5 24.906 1 28.08 714 PHE B O 1
ATOM 11742 N N . TYR B 1 715 ? -51.219 14.945 26.484 1 28.47 715 TYR B N 1
ATOM 11743 C CA . TYR B 1 715 ? -51.188 13.914 25.453 1 28.47 715 TYR B CA 1
ATOM 11744 C C . TYR B 1 715 ? -52.531 13.852 24.734 1 28.47 715 TYR B C 1
ATOM 11746 O O . TYR B 1 715 ? -52.594 13.633 23.516 1 28.47 715 TYR B O 1
ATOM 11754 N N . GLN B 1 716 ? -53.594 14.156 25.469 1 27.41 716 GLN B N 1
ATOM 11755 C CA . GLN B 1 716 ? -54.906 14.266 24.859 1 27.41 716 GLN B CA 1
ATOM 11756 C C . GLN B 1 716 ? -54.938 15.383 23.812 1 27.41 716 GLN B C 1
ATOM 11758 O O . GLN B 1 716 ? -55.562 15.234 22.75 1 27.41 716 GLN B O 1
ATOM 11763 N N . ARG B 1 717 ? -54.25 16.391 24.156 1 27.78 717 ARG B N 1
ATOM 11764 C CA . ARG B 1 717 ? -54.219 17.5 23.219 1 27.78 717 ARG B CA 1
ATOM 11765 C C . ARG B 1 717 ? -53.438 17.141 21.953 1 27.78 717 ARG B C 1
ATOM 11767 O O . ARG B 1 717 ? -53.844 17.5 20.844 1 27.78 717 ARG B O 1
ATOM 11774 N N . TYR B 1 718 ? -52.25 16.453 22.172 1 27.44 718 TYR B N 1
ATOM 11775 C CA . TYR B 1 718 ? -51.438 16.188 20.984 1 27.44 718 TYR B CA 1
ATOM 11776 C C . TYR B 1 718 ? -52.094 15.117 20.109 1 27.44 718 TYR B C 1
ATOM 11778 O O . TYR B 1 718 ? -52.156 15.258 18.891 1 27.44 718 TYR B O 1
ATOM 11786 N N . CYS B 1 719 ? -52.656 14.031 20.672 1 27.58 719 CYS B N 1
ATOM 11787 C CA . CYS B 1 719 ? -53.469 13.133 19.844 1 27.58 719 CYS B CA 1
ATOM 11788 C C . CYS B 1 719 ? -54.656 13.875 19.219 1 27.58 719 CYS B C 1
ATOM 11790 O O . CYS B 1 719 ? -55.031 13.602 18.078 1 27.58 719 CYS B O 1
ATOM 11792 N N . PHE B 1 720 ? -55.188 14.773 19.922 1 27.44 720 PHE B N 1
ATOM 11793 C CA . PHE B 1 720 ? -56.25 15.625 19.406 1 27.44 720 PHE B CA 1
ATOM 11794 C C . PHE B 1 720 ? -55.781 16.438 18.219 1 27.44 720 PHE B C 1
ATOM 11796 O O . PHE B 1 720 ? -56.5 16.594 17.219 1 27.44 720 PHE B O 1
ATOM 11803 N N . LEU B 1 721 ? -54.531 16.969 18.344 1 26.84 721 LEU B N 1
ATOM 11804 C CA . LEU B 1 721 ? -54.062 17.828 17.266 1 26.84 721 LEU B CA 1
ATOM 11805 C C . LEU B 1 721 ? -53.75 17.016 16.016 1 26.84 721 LEU B C 1
ATOM 11807 O O . LEU B 1 721 ? -54.031 17.469 14.898 1 26.84 721 LEU B O 1
ATOM 11811 N N . LEU B 1 722 ? -53.156 15.875 16.156 1 26.48 722 LEU B N 1
ATOM 11812 C CA . LEU B 1 722 ? -53 15.141 14.906 1 26.48 722 LEU B CA 1
ATOM 11813 C C . LEU B 1 722 ? -54.375 14.75 14.336 1 26.48 722 LEU B C 1
ATOM 11815 O O . LEU B 1 722 ? -54.562 14.773 13.117 1 26.48 722 LEU B O 1
ATOM 11819 N N . ASN B 1 723 ? -55.25 14.297 15.227 1 26.22 723 ASN B N 1
ATOM 11820 C CA . ASN B 1 723 ? -56.594 13.961 14.766 1 26.22 723 ASN B CA 1
ATOM 11821 C C . ASN B 1 723 ? -57.406 15.219 14.422 1 26.22 723 ASN B C 1
ATOM 11823 O O . ASN B 1 723 ? -58.406 15.141 13.711 1 26.22 723 ASN B O 1
ATOM 11827 N N . TYR B 1 724 ? -57.094 16.219 15.086 1 26.83 724 TYR B N 1
ATOM 11828 C CA . TYR B 1 724 ? -57.969 17.375 14.938 1 26.83 724 TYR B CA 1
ATOM 11829 C C . TYR B 1 724 ? -57.812 18 13.555 1 26.83 724 TYR B C 1
ATOM 11831 O O . TYR B 1 724 ? -58.812 18.422 12.945 1 26.83 724 TYR B O 1
ATOM 11839 N N . THR B 1 725 ? -56.562 18.156 13.125 1 28.48 725 THR B N 1
ATOM 11840 C CA . THR B 1 725 ? -56.562 18.891 11.867 1 28.48 725 THR B CA 1
ATOM 11841 C C . THR B 1 725 ? -57.188 18.062 10.75 1 28.48 725 THR B C 1
ATOM 11843 O O . THR B 1 725 ? -57.906 18.594 9.898 1 28.48 725 THR B O 1
ATOM 11846 N N . ARG B 1 726 ? -56.844 16.797 10.75 1 27.36 726 ARG B N 1
ATOM 11847 C CA . ARG B 1 726 ? -57.562 16.047 9.695 1 27.36 726 ARG B CA 1
ATOM 11848 C C . ARG B 1 726 ? -59.031 15.844 10.055 1 27.36 726 ARG B C 1
ATOM 11850 O O . ARG B 1 726 ? -59.875 15.781 9.172 1 27.36 726 ARG B O 1
ATOM 11857 N N . VAL B 1 727 ? -59.344 15.758 11.32 1 27.66 727 VAL B N 1
ATOM 11858 C CA . VAL B 1 727 ? -60.75 15.727 11.719 1 27.66 727 VAL B CA 1
ATOM 11859 C C . VAL B 1 727 ? -61.406 17.078 11.422 1 27.66 727 VAL B C 1
ATOM 11861 O O . VAL B 1 727 ? -62.531 17.125 10.945 1 27.66 727 VAL B O 1
ATOM 11864 N N . LYS B 1 728 ? -60.625 18.094 11.625 1 29.8 728 LYS B N 1
ATOM 11865 C CA . LYS B 1 728 ? -61.281 19.375 11.352 1 29.8 728 LYS B CA 1
ATOM 11866 C C . LYS B 1 728 ? -61.562 19.547 9.859 1 29.8 728 LYS B C 1
ATOM 11868 O O . LYS B 1 728 ? -62.625 20.031 9.469 1 29.8 728 LYS B O 1
ATOM 11873 N N . GLN B 1 729 ? -60.5 19.234 9.07 1 30.42 729 GLN B N 1
ATOM 11874 C CA . GLN B 1 729 ? -60.812 19.406 7.656 1 30.42 729 GLN B CA 1
ATOM 11875 C C . GLN B 1 729 ? -61.938 18.453 7.215 1 30.42 729 GLN B C 1
ATOM 11877 O O . GLN B 1 729 ? -62.812 18.844 6.445 1 30.42 729 GLN B O 1
ATOM 11882 N N . PHE B 1 730 ? -61.906 17.297 7.848 1 29.09 730 PHE B N 1
ATOM 11883 C CA . PHE B 1 730 ? -63 16.375 7.598 1 29.09 730 PHE B CA 1
ATOM 11884 C C . PHE B 1 730 ? -64.312 16.859 8.234 1 29.09 730 PHE B C 1
ATOM 11886 O O . PHE B 1 730 ? -65.375 16.844 7.605 1 29.09 730 PHE B O 1
ATOM 11893 N N . THR B 1 731 ? -64.125 17.375 9.406 1 28.34 731 THR B N 1
ATOM 11894 C CA . THR B 1 731 ? -65.312 17.969 10.031 1 28.34 731 THR B CA 1
ATOM 11895 C C . THR B 1 731 ? -65.75 19.203 9.25 1 28.34 731 THR B C 1
ATOM 11897 O O . THR B 1 731 ? -67 19.438 9.117 1 28.34 731 THR B O 1
ATOM 11900 N N . SER B 1 732 ? -64.812 20 8.859 1 33.03 732 SER B N 1
ATOM 11901 C CA . SER B 1 732 ? -65.25 21.172 8.078 1 33.03 732 SER B CA 1
ATOM 11902 C C . SER B 1 732 ? -65.875 20.75 6.758 1 33.03 732 SER B C 1
ATOM 11904 O O . SER B 1 732 ? -66.875 21.344 6.32 1 33.03 732 SER B O 1
ATOM 11906 N N . THR B 1 733 ? -65.188 19.703 6.211 1 29.73 733 THR B N 1
ATOM 11907 C CA . THR B 1 733 ? -65.812 19.234 4.98 1 29.73 733 THR B CA 1
ATOM 11908 C C . THR B 1 733 ? -67.188 18.594 5.266 1 29.73 733 THR B C 1
ATOM 11910 O O . THR B 1 733 ? -68.125 18.797 4.516 1 29.73 733 THR B O 1
ATOM 11913 N N . LEU B 1 734 ? -67.188 17.906 6.438 1 28.84 734 LEU B N 1
ATOM 11914 C CA . LEU B 1 734 ? -68.5 17.422 6.852 1 28.84 734 LEU B CA 1
ATOM 11915 C C . LEU B 1 734 ? -69.438 18.578 7.195 1 28.84 734 LEU B C 1
ATOM 11917 O O . LEU B 1 734 ? -70.625 18.547 6.887 1 28.84 734 LEU B O 1
ATOM 11921 N N . LYS B 1 735 ? -68.938 19.547 7.844 1 32.12 735 LYS B N 1
ATOM 11922 C CA . LYS B 1 735 ? -69.75 20.734 8.133 1 32.12 735 LYS B CA 1
ATOM 11923 C C . LYS B 1 735 ? -70.188 21.438 6.848 1 32.12 735 LYS B C 1
ATOM 11925 O O . LYS B 1 735 ? -71.312 21.938 6.746 1 32.12 735 LYS B O 1
ATOM 11930 N N . ARG B 1 736 ? -69.125 21.625 5.953 1 35.78 736 ARG B N 1
ATOM 11931 C CA . ARG B 1 736 ? -69.562 22.281 4.707 1 35.78 736 ARG B CA 1
ATOM 11932 C C . ARG B 1 736 ? -70.625 21.469 4 1 35.78 736 ARG B C 1
ATOM 11934 O O . ARG B 1 736 ? -71.562 22.031 3.389 1 35.78 736 ARG B O 1
ATOM 11941 N N . ASN B 1 737 ? -70.312 20.172 4.023 1 32.38 737 ASN B N 1
ATOM 11942 C CA . ASN B 1 737 ? -71.312 19.359 3.34 1 32.38 737 ASN B CA 1
ATOM 11943 C C . ASN B 1 737 ? -72.438 18.969 4.281 1 32.38 737 ASN B C 1
ATOM 11945 O O . ASN B 1 737 ? -73.188 18.031 3.996 1 32.38 737 ASN B O 1
ATOM 11949 N N . ARG B 1 738 ? -72.875 19.734 5.266 1 36.16 738 ARG B N 1
ATOM 11950 C CA . ARG B 1 738 ? -74 19.859 6.145 1 36.16 738 ARG B CA 1
ATOM 11951 C C . ARG B 1 738 ? -74.25 18.547 6.91 1 36.16 738 ARG B C 1
ATOM 11953 O O . ARG B 1 738 ? -75.375 18.234 7.277 1 36.16 738 ARG B O 1
ATOM 11960 N N . PHE B 1 739 ? -73.188 17.75 7.086 1 29.72 739 PHE B N 1
ATOM 11961 C CA . PHE B 1 739 ? -73.438 16.469 7.715 1 29.72 739 PHE B CA 1
ATOM 11962 C C . PHE B 1 739 ? -73.375 16.578 9.234 1 29.72 739 PHE B C 1
ATOM 11964 O O . PHE B 1 739 ? -74 15.758 9.945 1 29.72 739 PHE B O 1
ATOM 11971 N N . LEU B 1 740 ? -72.438 17.391 9.883 1 28.02 740 LEU B N 1
ATOM 11972 C CA . LEU B 1 740 ? -72.688 17.906 11.234 1 28.02 740 LEU B CA 1
ATOM 11973 C C . LEU B 1 740 ? -73.188 19.312 11.195 1 28.02 740 LEU B C 1
ATOM 11975 O O . LEU B 1 740 ? -72.75 20.156 10.422 1 28.02 740 LEU B O 1
#

Foldseek 3Di:
DVVVPVVVVVVVVVVVVVVCQVVCLVPCPVPVCLCPALLAAEDEQVLFDKDWDFDDQPAFFFQQDWDQQVLLQWIWTWTWQWIWIAGNVHRNHTDDIGGRWADPVLLVVLCVVPVDPVLQTWGKDDKDWPDNDNQKTKMKTWTLRRVFIWIKIWIQDPVPSDIDIDTQGGDFAENGPPAAKEKDWDQAQAAVRHTWMWIQYCHPNDGWIWTFDQDPVRHGPDIQTADPDVQQFAPWGWAYWDDDVQKIKTKIKGFDLLCVVPPTDIAIKIKIAGRHACAEQPPGHSYTQQIAMATAWAWDDGPDIGTQGHWQHWDDDPSQKIWTWGWDDPPPKIKIFIFIFGPVLVVVQRPAFWWAAPDSPGHIDTDDPVQADPPGTNDRPDHNHPDDVSSSVCCSRTRYGHDHGYTDQNHTLDMGIPFAWRDKDWDDFPQAVVWIWIWTFGQWLQGKIWIKIWHCPPNDIDIHTLYMYRNDPGRFGFSDWDDDPQAWIWTTGRGMIMITGRQPSQQVLQAQSSQQAPSQWWAFQVVRGIHGDVDDPDPRTHHPVPQDCPDPVNVCLQQVVVFAEAEDEAQAKDKAAQPRSHRSDLDPAKWKWWDFPVGDDTDTDDDDPQWHADNRRIIMGGRHDQRRATKMWIARPVGRVRTRGIYGYGYDQQQQQPPPDPPPVPPPPPPVPDDDDCSPRPSPGPVVVVVVVVVVVVVVVVVVCVVPPPVVVVVVVVVCVVCVVVVVVVVVVCVVVVND/DVVVPVVVVVVVVVVVVVVCQVVCLVPCPVPVCLCPALLAAEDEQVLFDKDWDFDDQPAFFFQQDWDQQVLLQWIWTWTWQWIWIAGNVHRNHTDDIGGRWADPVLLVVLCVVPVDPVLQTWTWDDKDWPDNDNQKTKMKTWTLRRVFIWIKIWIQDPVPSDIDIDTQGGDFAENGNPAAKEKDWDQAQAAPRHTWMWIQYCHPNDGWIWTFDQDPVRRGPDIQTADPDVQQFAPWGWAYWDDDVQKIKTWIKGFDLLCVVPPTDIAIKIKIAGRHACAEQPPGHSYTQQIAMETAWAWDDGPDIGTQGHWQHWDDDPSQKIWTKGWDDPPPKIKIFIFIFGPVLVVVQRPAFWWAAPDSPGHIDTDDPVQADPPGTNDRPDHRHPDDVSSSVCCSRTRYGHDHGYTDQNHTLDMGIPFAWRDKDWDDFPQAVVWIWIWTFGQWQQGKIWIKIWHCPPNDIDIHTLYMYRNDPGRFGFSDWDDDPQAWIWTTGRGMIMITGRQPSQQVLQAQSSQQAPSQWWAFQVVRGIHGPVDDPDPRTHHPVNDDCPDPVNVCLQQVPPAAEAEDEAQAKDKAAQPRSHRSDLDPDKWKWWDFPVGDDTDTDDDDPQWHADNRRITMGGRHDQRVATKMWIARPVGRVRTRGIYGYGYDQQQQLPPPDPPPVPPPPPPPPDDDDPSPRPSPGCVVVVVVVVVVVVVVVVVVCVVVVPVVVVVVVVVCVVCVVVVVVVVVVCVVVVVD

Solvent-accessible surface area (backbone atoms only — not comparable to full-atom values): 77240 Å² total; per-residue (Å²): 129,72,72,71,59,60,69,52,54,64,54,44,54,52,47,48,49,49,48,46,50,59,56,51,59,65,45,81,66,65,63,70,48,72,72,59,76,45,27,47,40,71,43,43,42,89,75,47,55,72,47,61,36,64,94,42,88,87,48,75,46,42,32,43,30,72,35,80,37,78,74,57,42,31,29,40,38,22,16,57,26,31,39,35,35,22,33,58,91,43,56,75,44,73,75,45,76,45,81,48,63,50,52,68,69,41,37,54,51,22,46,71,75,45,70,55,68,86,55,40,36,12,35,35,71,43,68,45,72,76,48,93,38,51,86,50,39,30,34,40,35,32,21,9,30,14,62,49,19,29,25,34,37,37,38,46,42,78,97,64,81,41,76,45,79,42,80,63,42,64,39,59,39,31,33,47,83,84,55,47,53,26,62,43,80,42,66,67,61,27,62,93,64,36,69,44,55,39,21,35,15,39,31,96,92,37,58,42,48,35,29,70,40,69,43,97,83,66,46,47,83,46,56,34,28,59,72,95,40,64,72,64,51,30,79,54,38,31,30,26,55,46,81,43,88,65,29,35,40,37,32,28,20,24,54,34,71,82,39,46,90,81,44,71,43,60,35,17,33,43,30,38,36,32,39,59,56,68,10,24,68,74,69,51,53,47,15,65,67,25,47,37,32,30,41,48,48,39,39,44,74,63,95,49,55,36,64,31,34,39,50,44,20,55,42,58,89,77,70,44,45,38,39,33,35,18,17,38,60,77,47,87,64,32,20,22,34,32,28,40,35,40,47,67,52,47,48,52,31,73,71,44,52,38,28,36,58,89,42,98,61,34,51,66,41,71,44,57,73,86,75,57,53,83,70,64,72,49,57,68,88,58,62,36,60,72,56,52,64,72,38,52,56,47,37,66,74,36,24,38,31,51,50,64,30,62,34,71,73,66,40,50,55,37,75,44,77,74,38,44,52,41,40,59,37,75,43,80,37,85,62,35,76,79,16,41,30,37,39,34,32,24,36,43,57,59,27,36,33,42,33,29,40,33,38,55,68,84,87,47,71,49,55,45,49,26,34,34,37,31,70,48,94,55,62,35,50,46,62,24,65,48,72,46,95,76,36,35,38,38,37,16,18,45,51,37,36,39,38,35,44,55,55,72,44,30,61,70,32,80,18,53,43,24,17,17,56,27,52,61,22,22,25,30,65,83,76,70,42,26,34,54,42,95,64,59,96,37,99,53,42,40,28,56,88,74,51,47,70,82,37,72,78,39,34,58,64,43,39,57,73,80,31,49,77,42,77,44,48,58,56,34,73,48,74,46,57,58,56,34,47,30,53,45,58,74,50,94,47,59,45,48,27,38,21,40,83,92,39,94,54,73,37,75,59,77,69,48,94,46,31,39,40,24,64,78,55,19,41,32,35,44,62,34,45,73,80,64,30,23,36,36,36,27,20,17,66,89,45,66,86,42,47,34,20,31,32,38,36,43,51,48,75,49,77,23,69,63,83,78,60,82,72,87,56,68,63,78,53,20,62,71,66,72,83,89,81,83,80,66,68,47,66,40,61,43,74,61,51,55,60,48,48,55,50,47,50,51,46,50,51,51,57,56,32,67,78,56,66,68,71,48,54,58,54,52,48,52,57,40,49,66,48,33,54,58,41,40,52,47,43,44,48,30,35,71,67,67,70,99,130,73,71,72,59,60,68,53,54,64,54,43,52,54,47,49,49,49,47,46,51,57,56,52,61,65,45,81,66,65,64,70,50,70,74,62,72,46,28,46,41,72,41,43,44,89,75,46,55,71,48,62,36,63,93,42,86,86,49,76,46,42,30,43,28,72,36,81,35,78,73,58,41,32,29,40,36,22,15,57,26,31,39,35,36,22,34,57,92,43,56,76,43,71,74,46,76,46,79,48,64,52,54,68,68,41,37,54,50,23,46,70,75,45,72,55,70,85,54,38,36,12,34,36,71,44,67,46,72,76,48,94,38,50,86,52,39,28,33,39,34,31,22,9,30,14,64,50,19,28,26,34,38,37,38,47,42,77,98,62,81,40,76,44,77,44,80,61,43,63,40,60,39,31,33,47,86,84,56,47,55,24,63,45,80,41,66,68,61,27,63,92,64,37,69,44,54,39,23,34,15,41,31,96,95,38,59,41,48,36,29,70,39,69,42,96,84,66,47,47,83,46,55,33,28,60,74,96,38,65,72,64,52,31,78,53,39,33,30,28,55,47,83,43,87,64,28,35,40,36,32,27,22,23,51,34,72,81,40,43,89,82,44,71,43,61,36,18,33,43,30,39,37,32,39,60,55,68,9,23,67,73,67,52,53,46,15,64,64,25,48,38,33,30,41,50,50,38,42,44,76,65,95,50,56,35,64,32,33,39,48,44,20,54,42,60,88,75,72,45,45,39,40,33,36,19,18,37,60,76,46,87,64,33,20,22,33,31,28,40,35,40,46,67,52,46,48,52,31,73,70,46,52,38,28,36,60,88,44,97,60,33,52,65,39,71,44,58,76,86,75,57,54,83,70,64,71,49,58,68,88,58,62,37,59,71,56,52,64,71,38,51,55,47,38,65,75,37,24,39,31,51,48,63,31,63,33,72,73,68,41,52,55,38,74,41,76,74,38,47,52,42,40,59,39,76,43,81,37,86,60,32,73,80,18,40,30,36,39,34,33,23,33,45,60,60,27,36,36,42,33,29,43,32,37,51,68,84,88,46,72,49,55,47,49,27,35,36,38,30,69,49,94,53,64,35,49,48,63,25,65,48,71,46,93,78,36,37,37,38,36,16,18,45,51,37,37,38,38,34,45,53,54,71,44,30,61,70,31,80,18,52,45,24,17,18,58,28,50,61,22,21,26,30,64,84,76,70,40,26,35,54,36,92,60,72,96,40,97,53,50,39,29,57,85,75,50,46,68,82,37,72,78,38,36,58,64,46,39,59,74,72,41,48,76,41,76,43,48,58,57,34,71,48,75,46,57,59,57,36,44,33,53,46,61,72,51,95,49,59,44,48,27,38,21,40,83,90,39,93,54,72,38,76,59,75,69,49,95,46,33,36,37,23,64,76,56,18,42,32,34,46,60,34,43,72,80,65,30,24,36,37,35,27,20,19,67,90,45,67,86,43,45,34,25,34,32,38,37,43,50,47,74,58,77,21,67,53,84,78,62,82,74,86,59,67,64,78,55,21,67,75,70,76,79,85,88,76,82,62,60,47,65,46,61,49,74,61,48,52,59,46,46,52,48,45,49,48,44,46,49,50,55,56,29,64,79,55,62,68,70,46,52,58,53,50,46,52,57,39,49,65,47,35,55,57,41,42,54,48,44,46,50,31,36,72,66,65,71,97

Secondary structure (DSSP, 8-state):
--TTTTHHHHHHHHHHHHHHHHHHTTS------TTS----EEEEGGGS-EEEE-S-SSS-----EEEEETTTTEEEEE-BSEEEEEESS-TTSEEEEEE-PPPHHHHHHHHHH---GGGSS-BEEEEEES---SSS-EEEEEE-TTTS-EEEEEEEEGGGTEEEEEEEEE--S-SSTTS--EEEEE-SSSGGG--EEEEEEEETTEEEEEEEEE-TTS-EEEEEB--S-TTT-SS-EEEEEEEETTEEEEEEEEE-TTTTTT---EEEEEEEEETT----SSTTTTB-SS-EEEEEP-EE-SSSPEE--EEEEEE-SSSSEEEEEEE--SSSS-EEEEEEEEHHHHHHHHTSPBEEESSTTBPEEEPPGGGS-SSPTT-SSS-GGG--HHHHHHHHH--EEEEEEPPTTSS-SEEEET--EEEEEEEE-TTSTTEEEEEEEE-STT--EEEEEEEE-SS-EEEEEEEEEE--SS-----EEEEETTTEEEEE-SS-EEEEE-GGGGGG--SHHHHHTSTTEEEETTTTEEEEGGG--STTEE-TTT--TTSHHHHHHHTT-S-EEEEEETT--EEE----SS-TT--S-EEEEEE-TT-SSEEE----SSEEEBTT--EEE-S--GGG-EEEEEEESS-TT-EEEEEEEEEE---------SSS--S--B----SS---------HHHHHHHHHHHHHHHHHHHHTTS-THHHHHHHHHHHHHHHHHHHHHHHHHHTT--/--TTTTHHHHHHHHHHHHHHHHHHTTS------TTS----EEEEGGGS-EEEE-S-SSS-----EEEEETTTTEEEEE-BSEEEEEESS-TTSEEEEEE-PPPHHHHHHHHHH---GGGSS-BEEEEEES---SSS-EEEEEE-TTTS-EEEEEEEEGGGTEEEEEEEEE--S-SSTTS--EEEEE-SSSGGG--EEEEEEEETTEEEEEEEEE-TTS-EEEEEB--S-TTT-SS-EEEEEEEETTEEEEEEEEE-TTTTTT---EEEEEEEEETT----SSTTTTB-SS-EEEEBP-EE-SSSPEE--EEEEEE-SSSSEEEEEEE--SSSS-EEEEEEEEHHHHHHHHTSPBEEESSTTBPEEEPPGGGS-SSPTT-SSS-GGG--HHHHHHHHH--BBSSPBPPTTSS-SEEEET--EEEEEEEE-TTSTTEEEEEEEE-STT--EEEEEEEE-SS-EEEEEEEEEE--SS-----EEEEETTTEEEEE-SS-EEEEE-GGGGGG--SHHHHHTSTTEEEETTTTEEEETTS---TTEE-TTT--TTSHHHHHHHTT-S-EEEEEETT--EEE----SS-TT--S-EEEEEE-TT-SSEEE----SSEEEBTT--EEE-S--GGG-EEEEEEESS-TT-EEEEEEEEEE---------SSS--S--B----SS---------HHHHHHHHHHHHHHHHHHHHTTS-HHHHHHHHHHHHHHHHHHHHHHHHHHHTT--

Sequence (1480 aa):
MYDDDIGYKQDRKKENFEKNTLLLTLETVLTYDLRDSIACASFYKDELNITTYSTDISQASYYRFLLVDPKAKYLLVGSMNKVTILHLDNIASTKQVINLNPDQDKLNYCTYQKPETPNCQNHIRFITNTTDSADSPEYYLCGTNALSPAGYKINHTVNGDQFQVTNLGGAACSDDPFSNLTAIYVKNGNPNDKELMYYGATAFDRSTIYRPIEGRNGVVTEFMKGVFSNKWMKNPQFAGSFSVDERVFFFFREIAVETEFIETKLYSRVGKVCKKDVGGDSLLRNKWTSYQKARLNCSLSGAFPLYFDVIQDVVSVDENTFYGLFTTYANGLPASAICAFEKSEIDRVLNGPFKTQDSDMSFWTEAKASTVPSPRPGQCYNDSLKTADTVLGFIVDHPLMHETVQHKYGKPVFYLPGEELQQIEMEAAPGVKDGYVFLLGFQENRGKVYKIASQDKGTEYKTYVFSIYSPFDETQVIWSLKHHHEKYVYLGTDHKVTQINVQNDCVNHQCVDSCIYDPYCVWDKTSDQCVHYTLKSSDKYWNFDNFDPSSAEHKNEFIYSNGKNVTKVEYGTLKMTLINKNICGFGKNIIWKKRRKDNNTFEKLKLDERCFVDSKNSLVISNLTLNDDGTYQAYDAENPLLIAAKYTVEIVTEKISKTFTERNLMIGVNILRKGNNFRQTIKVNAVLVDMIKIKCLVQKLLRGIKKYPRMCSFYQRYCFLLNYTRVKQFTSTLKRNRFLMYDDDIGYKQDRKKENFEKNTLLLTLETVLTYDLRDSIACASFYKDELNITTYSTDISQASYYRFLLVDPKAKYLLVGSMNKVTILHLDNIASTKQVINLNPDQDKLNYCTYQKPETPNCQNHIRFITNTTDSADSPEYYLCGTNALSPAGYKINHTVNGDQFQVTNLGGAACSDDPFSNLTAIYVKNGNPNDKELMYYGATAFDRSTIYRPIEGRNGVVTEFMKGVFSNKWMKNPQFAGSFSVDERVFFFFREIAVETEFIETKLYSRVGKVCKKDVGGDSLLRNKWTSYQKARLNCSLSGAFPLYFDVIQDVVSVDENTFYGLFTTYANGLPASAICAFEKSEIDRVLNGPFKTQDSDMSFWTEAKASTVPSPRPGQCYNDSLKTADTVLGFIVDHPLMHETVQHKYGKPVFYLPGEELQQIEMEAAPGVKDGYVFLLGFQENRGKVYKIASQDKGTEYKTYVFSIYSPFDETQVIWSLKHHHEKYVYLGTDHKVTQINVQNDCVNHQCVDSCIYDPYCVWDKTSDQCVHYTLKSSDKYWNFDNFDPSSAEHKNEFIYSNGKNVTKVEYGTLKMTLINKNICGFGKNIIWKKRRKDNNTFEKLKLDERCFVDSKNSLVISNLTLNDDGTYQAYDAENPLLIAAKYTVEIVTEKISKTFTERNLMIGVNILRKGNNFRQTIKVNAVLVDMIKIKCLVQKLLRGIKKYPRMCSFYQRYCFLLNYTRVKQFTSTLKRNRFL

pLDDT: mean 73.23, std 23.52, range [20.77, 98.75]

Organism: Mytilus edulis (NCBI:txid6550)

Nearest PDB structures (foldseek):
  6qp8-assembly1_B  TM=8.509E-01  e=7.767E-56  Drosophila melanogaster
  8rmj-assembly1_A-2  TM=8.618E-01  e=5.981E-53  Drosophila melanogaster
  6fkk-assembly1_A  TM=8.507E-01  e=8.558E-39  Drosophila melanogaster
  6fkm-assembly1_B  TM=8.472E-01  e=2.350E-38  Drosophila melanogaster
  6qp9-assembly1_B  TM=8.203E-01  e=3.936E-37  Drosophila melanogaster

InterPro domains:
  IPR001627 Sema domain [PF01403] (319-481)
  IPR001627 Sema domain [PS51004] (35-502)
  IPR001627 Sema domain [SM00630] (63-487)
  IPR015943 WD40/YVTN repeat-like-containing domain superfamily [G3DSA:2.130.10.10] (45-504)
  IPR027231 Semaphorin [PTHR11036] (43-655)
  IPR036352 Sema domain superfamily [SSF101912] (55-502)